Protein AF-0000000084343457 (afdb_homodimer)

Foldseek 3Di:
DDPVPAPDQDDAPFALFLLRLLVVLCVVFVAAFQEDAPPATDGSVNLNQLLLLLLVVCVVVVQAAAAEEEEQDWDDSVRSSPLNNCSLRNYEYAYDQNPDALQRVLVVLQQRLHAEYEHECDAPRDGVVVRPPSNDDPDPPDPSSNRHHYYDYYPDHSPDGRDPNVVSVVSSVVAHQAGWRYWAWDDDPDPGTWTFIHGSNLLLSCLAPVNVVVLCVLQPHDDDFAEEEEAAICSALSNSSSSSNCSNRVHYYYYYSDDDLVVVVVRCVVVVGQAYDHDPLSLVNNCPDPCQVVDDVVSSCRHSDDPPPDFAADQDDVQLSRTCVQKDKFFAAPVPRHTDDAPDKGWIKIAGPNGTPAIPPDDQVRAAPPVGIGGPQWIWGQDPSGIGTQAGNVQWAQWQNDTAHQVVLFSLLCVDQQFSGWQWGWDQDPVTGTAIEIETETDVPHDDDPVVSQVSCVVPHDPRRRGPYYHYDYPVPQDADSNRHGPSVVNNVVVVVVVVVVVD/DDPVPAPDQDDAPFALFLLRLLVVLCVVFVAAFQEDAPPATAGSVNLNQLLLLLLVVCVVVVQAAAAEEEEQDWDDSVVSSPLNNCSLRNYEYAYDQNPDALQRVLVVLQQRLHAEYEHECDAPRDGVVVRPPSNDDPDPPDPSSNRHHYYDYYPDGSPDGRDPNVVSVVSSVVAHQAGWRYWAWDPDPDPGTWTFIHGSNLLLSCLAPVNVVVLCVLQPHDDDFAEEEEAAICSALSNSSSSSNCSRRVHYYYYYSDDDLVVVVVCCVVVVGQAYDDDPLSLVNNCPDPCQVVDDVVSSCRHSDDPPDDFAAQQDDSQLSRTCVQKDKFFAAPVPRHTDDAPDKGWIKIAGPNGTPAIPPDDQVRAAPPVGIGGPQWIWGQDPSGIGTQAGPVQWAQWQNDTAHQVVLFSQLCVDQQFSGWQWGWDQDPVTGTAIEIETETDVPHDDDVVVSQVSCVVPHDPRRRGPYYHYDYPVPQDADSNRHGPNVVNNVVVVVVVVVVVD

Solvent-accessible surface area (backbone atoms only — not comparable to full-atom values): 52565 Å² total; per-residue (Å²): 130,67,79,85,56,68,75,77,73,84,88,61,100,44,56,50,25,62,51,40,34,41,56,53,27,23,73,75,37,27,87,40,49,37,36,34,39,80,88,48,71,34,27,28,38,52,46,50,49,21,10,47,24,35,29,32,52,40,42,74,71,66,47,35,56,45,33,28,34,30,34,43,43,60,74,51,63,48,37,54,24,51,54,49,12,39,44,29,41,27,11,24,35,31,42,36,58,76,78,52,48,35,69,52,46,34,51,48,42,43,75,61,51,24,28,33,38,42,27,35,48,60,51,96,88,38,60,34,57,60,38,46,59,67,32,39,73,96,55,68,67,32,52,83,36,44,53,31,64,46,77,46,73,51,75,67,62,25,68,74,72,78,51,61,59,63,38,47,53,38,33,34,69,69,47,40,35,38,39,56,30,35,36,36,66,40,81,49,97,51,94,62,62,48,28,39,25,31,24,20,29,18,50,40,53,52,15,24,64,68,27,48,50,50,55,31,54,76,69,67,55,79,82,87,70,49,26,33,32,51,65,41,58,60,42,38,50,62,19,49,38,49,52,40,28,22,42,64,62,63,21,25,37,32,42,60,85,65,96,38,49,68,61,50,54,51,49,40,62,76,66,57,41,50,34,58,48,57,54,69,68,58,52,50,46,40,68,67,30,86,62,40,80,80,45,67,51,70,60,50,47,61,24,64,45,75,83,74,86,67,82,46,60,59,67,58,40,72,54,30,56,44,42,61,56,61,46,48,74,49,36,20,34,83,86,78,62,45,77,53,60,77,70,40,75,22,32,36,29,40,35,48,78,25,31,47,79,39,39,65,78,42,38,66,76,79,48,27,47,78,54,43,35,30,76,68,49,34,30,27,26,42,46,98,91,41,46,34,49,52,36,44,62,86,53,41,22,51,26,70,92,35,82,35,46,31,48,57,49,21,54,61,51,35,66,39,84,32,30,62,42,43,49,44,45,52,40,87,28,96,87,34,50,20,40,35,32,31,39,34,18,50,24,92,95,41,72,68,54,64,68,59,52,50,50,50,36,60,72,74,36,58,80,87,60,38,59,74,40,81,40,80,40,57,77,88,68,42,49,65,35,89,79,72,41,72,27,59,64,57,42,50,50,50,49,50,52,50,49,53,58,70,71,105,129,71,79,84,54,68,77,77,73,83,87,60,101,44,57,50,24,60,50,40,33,43,55,52,29,23,72,75,37,28,88,42,49,37,34,36,39,82,88,47,72,34,26,28,38,52,44,50,48,22,10,48,25,35,29,33,52,40,43,75,69,68,48,36,57,45,33,27,34,29,34,42,44,61,75,50,64,49,38,53,23,50,53,47,11,40,44,30,41,28,12,24,35,30,40,36,62,76,77,52,49,35,68,52,46,33,49,48,41,43,75,60,50,24,27,33,37,42,25,34,48,60,52,98,88,39,59,33,58,60,38,45,59,67,33,41,73,96,57,70,67,31,50,83,36,43,52,30,66,46,75,46,73,52,76,67,63,25,68,74,72,78,50,60,59,62,38,47,52,37,32,34,70,70,46,42,35,38,39,54,31,37,35,36,66,38,82,48,98,51,97,64,62,48,28,39,25,32,24,20,30,19,50,41,52,51,14,25,63,66,28,46,50,48,54,31,52,76,71,69,55,79,81,87,70,49,26,33,32,50,64,41,58,62,40,38,50,62,20,49,36,49,52,40,29,22,42,65,64,63,21,24,38,32,42,62,84,64,95,40,49,67,60,50,54,50,48,39,62,77,66,58,41,48,34,58,48,55,54,68,70,57,53,50,46,41,68,66,31,86,61,40,82,81,45,68,50,73,58,51,48,62,24,64,44,76,82,72,87,67,81,47,62,58,65,58,41,73,52,31,57,44,44,62,55,62,45,49,73,48,36,20,34,83,82,79,62,46,77,52,61,78,71,39,77,20,32,37,28,40,33,47,79,24,29,45,78,39,41,66,78,42,38,66,77,77,48,25,48,79,54,43,36,29,74,67,50,35,29,28,26,40,48,97,91,40,46,33,48,50,35,43,62,87,55,39,21,50,27,73,90,36,81,34,46,30,46,56,50,20,54,61,52,33,68,40,84,33,28,62,42,43,49,43,44,55,38,86,29,95,86,34,51,20,41,34,33,31,38,33,19,51,23,92,95,40,71,68,55,64,68,60,52,50,49,49,37,61,72,75,36,59,79,87,59,38,60,74,38,80,42,81,40,54,77,87,67,42,49,65,36,87,78,72,41,71,25,59,65,58,42,49,50,50,50,51,52,51,49,52,58,69,72,103

pLDDT: mean 86.85, std 12.21, range [22.78, 98.5]

Nearest PDB structures (foldseek):
  6e97-assembly1_A  TM=6.378E-01  e=1.902E-30  Thermobifida fusca YX
  6e8o-assembly2_B  TM=6.306E-01  e=2.258E-30  Thermobifida fusca YX
  9bhy-assembly1_A  TM=6.478E-01  e=5.414E-28  Acinetobacter baumannii ATCC 17978
  6ijb-assembly1_A  TM=6.557E-01  e=3.916E-26  Ruegeria lacuscaerulensis ITI-1157
  6ihk-assembly1_A-2  TM=6.250E-01  e=2.480E-26  Ruegeria lacuscaerulensis ITI-1157

Sequence (1008 aa):
MSWHARRPRPELPYPATIPGVLRWAAAEFGDRDLLVVGEERLTFAEAERRSRVLAAQLLADGVGKGTRVGLFHNYGADFVVAWLAALRIGALVMPFSTLATAAELRTMLHLGDVAVLLAAPQILGRDVRALIAEAVPASLPSPQLPYLRRVEIRAGLGAGEPSADELVAAVEEQVTPADLAQVTYTSGSEALPKGVVHSHGALVRNSSPQATRFAFDLVGLTGEVRTVFCGFPFFWVGGSLTLGQALQNGWTVCCVERFEPEAVLDVLERERVDRVWAWPSLVQALRTAPSYARRDRAYLDRVLGTPVPGPVRHRGMSETMGNWFGIETKVIDPETGQELGPDQEGELCVRGFAALQGYYKKEREDTFDPDGWLHTGDRVARREWGLEFLGRYTEMVKTRGANVSPREIEVVLESADAVRHALVFGVPDPQVGEAVVAVLVPAPGREIDLDAVAELARRELAPYKRPARYVVRAEDEIGWLPTGKPDKRGLKSDYLASEEMMARMSWHARRPRPELPYPATIPGVLRWAAAEFGDRDLLVVGEERLTFAEAERRSRVLAAQLLADGVGKGTRVGLFHNYGADFVVAWLAALRIGALVMPFSTLATAAELRTMLHLGDVAVLLAAPQILGRDVRALIAEAVPASLPSPQLPYLRRVEIRAGLGAGEPSADELVAAVEEQVTPADLAQVTYTSGSEALPKGVVHSHGALVRNSSPQATRFAFDLVGLTGEVRTVFCGFPFFWVGGSLTLGQALQNGWTVCCVERFEPEAVLDVLERERVDRVWAWPSLVQALRTAPSYARRDRAYLDRVLGTPVPGPVRHRGMSETMGNWFGIETKVIDPETGQELGPDQEGELCVRGFAALQGYYKKEREDTFDPDGWLHTGDRVARREWGLEFLGRYTEMVKTRGANVSPREIEVVLESADAVRHALVFGVPDPQVGEAVVAVLVPAPGREIDLDAVAELARRELAPYKRPARYVVRAEDEIGWLPTGKPDKRGLKSDYLASEEMMAR

Secondary structure (DSSP, 8-state):
--S----PPPP-SS-SSHHHHHHHHHHHHTTSEEEEETTEEEEHHHHHHHHHHHHHHHHHTT--TT-EEEEE--SSHHHHHHHHHHHHTTPEEEE--TT--HHHHHHHHHHTT-SEEEE-SEETTEEHHHHHHHHS-SSSSBTTBTT--EEEE-SSTT-S----HHHHHHHHHT--TTSEEEEEEE--SSSS-EEEEEEHHHHHHHTSHHHHHHHHHHTT--S---EEEE-S-TTSHHHHHHHHHHHHHTPEEEE-SS--HHHHHHHHHHTT-SEEE--HHHHHHHHTSTTGGGS-HHHHHHHH-----SS-B----GGGTT--TT-EEEEE-TTT-PBP-TT-EEEEEEE-TTS--EETT--GGGTS-TTS-EEEEEEEEEETTEEEEEEESTT-EEETTEEE-HHHHHHHHHTSTTEEEEEEEEEEETTTEEEEEEEEEEPTT----HHHHHHHHHHHS-GGGS-SEEEE--GGGS-B-TTSSB-HHHHHHHHHHHHHHHH-/--S----PPPP-SS-SSHHHHHHHHHHHHTTSEEEEETTEEEEHHHHHHHHHHHHHHHHHTT--TT-EEEEE--SSHHHHHHHHHHHHTT-EEEE--TT--HHHHHHHHHHTT-SEEEE-SEETTEEHHHHHHHHS-SSSSBTTBTT--EEEE-SSTT-S----HHHHHHHHHT--TTSEEEEEEE--SSSS-EEEEEEHHHHHHHTSHHHHHHHHHHTT--S---EEEE-S-TTSHHHHHHHHHHHHHTPEEEE-SS--HHHHHHHHHHTT-SEEE--HHHHHHHHTSTTGGGS-HHHHHHHH-----SS-B----GGGTT--TT-EEEEE-TTT-PBP-TT-EEEEEEE-TTS--EETT--GGGTS-TTS-EEEEEEEEEETTEEEEEEESTT-EEETTEEE-HHHHHHHHHTSTTEEEEEEEEEEETTTEEEEEEEEEEPTT----HHHHHHHHHHHS-GGGS-SEEEE--GGGS-B-TTSSB-HHHHHHHHHHHHHHHH-

Organism: Pseudonocardia thermophila (NCBI:txid1848)

Structure (mmCIF, N/CA/C/O backbone):
data_AF-0000000084343457-model_v1
#
loop_
_entity.id
_entity.type
_entity.pdbx_description
1 polymer 'Acyl-CoA synthetase (AMP-forming)/AMP-acid ligase II'
#
loop_
_atom_site.group_PDB
_atom_site.id
_atom_site.type_symbol
_atom_site.label_atom_id
_atom_site.label_alt_id
_atom_site.label_comp_id
_atom_site.label_asym_id
_atom_site.label_entity_id
_atom_site.label_seq_id
_atom_site.pdbx_PDB_ins_code
_atom_site.Cartn_x
_atom_site.Cartn_y
_atom_site.Cartn_z
_atom_site.occupancy
_atom_site.B_iso_or_equiv
_atom_site.auth_seq_id
_atom_site.auth_comp_id
_atom_site.auth_asym_id
_atom_site.auth_atom_id
_atom_site.pdbx_PDB_model_num
ATOM 1 N N . MET A 1 1 ? -27.891 8.586 -14.719 1 22.84 1 MET A N 1
ATOM 2 C CA . MET A 1 1 ? -27.312 7.719 -13.695 1 22.84 1 MET A CA 1
ATOM 3 C C . MET A 1 1 ? -25.781 7.742 -13.773 1 22.84 1 MET A C 1
ATOM 5 O O . MET A 1 1 ? -25.203 7.426 -14.812 1 22.84 1 MET A O 1
ATOM 9 N N . SER A 1 2 ? -25.125 8.734 -13.227 1 27.97 2 SER A N 1
ATOM 10 C CA . SER A 1 2 ? -23.766 9.227 -13.414 1 27.97 2 SER A CA 1
ATOM 11 C C . SER A 1 2 ? -22.766 8.086 -13.422 1 27.97 2 SER A C 1
ATOM 13 O O . SER A 1 2 ? -22.938 7.094 -12.711 1 27.97 2 SER A O 1
ATOM 15 N N . TRP A 1 3 ? -22.094 7.938 -14.523 1 27.55 3 TRP A N 1
ATOM 16 C CA . TRP A 1 3 ? -21.094 7.008 -15.023 1 27.55 3 TRP A CA 1
ATOM 17 C C . TRP A 1 3 ? -20.016 6.746 -13.969 1 27.55 3 TRP A C 1
ATOM 19 O O . TRP A 1 3 ? -19.125 5.914 -14.164 1 27.55 3 TRP A O 1
ATOM 29 N N . HIS A 1 4 ? -19.734 7.746 -13.211 1 36.34 4 HIS A N 1
ATOM 30 C CA . HIS A 1 4 ? -18.734 7.52 -12.164 1 36.34 4 HIS A CA 1
ATOM 31 C C . HIS A 1 4 ? -19.109 6.316 -11.312 1 36.34 4 HIS A C 1
ATOM 33 O O . HIS A 1 4 ? -18.594 6.16 -10.203 1 36.34 4 HIS A O 1
ATOM 39 N N . ALA A 1 5 ? -20.203 5.664 -11.688 1 35.19 5 ALA A N 1
ATOM 40 C CA . ALA A 1 5 ? -20.859 4.617 -10.906 1 35.19 5 ALA A CA 1
ATOM 41 C C . ALA A 1 5 ? -19.859 3.52 -10.531 1 35.19 5 ALA A C 1
ATOM 43 O O . ALA A 1 5 ? -19.25 2.898 -11.398 1 35.19 5 ALA A O 1
ATOM 44 N N . ARG A 1 6 ? -19.234 3.572 -9.492 1 46.75 6 ARG A N 1
ATOM 45 C CA . ARG A 1 6 ? -18.516 2.508 -8.805 1 46.75 6 ARG A CA 1
ATOM 46 C C . ARG A 1 6 ? -19.125 1.144 -9.117 1 46.75 6 ARG A C 1
ATOM 48 O O . ARG A 1 6 ? -20.344 0.958 -9.008 1 46.75 6 ARG A O 1
ATOM 55 N N . ARG A 1 7 ? -18.625 0.441 -10.172 1 51.75 7 ARG A N 1
ATOM 56 C CA . ARG A 1 7 ? -19.156 -0.918 -10.242 1 51.75 7 ARG A CA 1
ATOM 57 C C . ARG A 1 7 ? -19.344 -1.505 -8.844 1 51.75 7 ARG A C 1
ATOM 59 O O . ARG A 1 7 ? -18.438 -1.428 -8.016 1 51.75 7 ARG A O 1
ATOM 66 N N . PRO A 1 8 ? -20.484 -1.87 -8.578 1 60.94 8 PRO A N 1
ATOM 67 C CA . PRO A 1 8 ? -20.766 -2.316 -7.211 1 60.94 8 PRO A CA 1
ATOM 68 C C . PRO A 1 8 ? -19.922 -3.518 -6.793 1 60.94 8 PRO A C 1
ATOM 70 O O . PRO A 1 8 ? -19.719 -4.441 -7.586 1 60.94 8 PRO A O 1
ATOM 73 N N . ARG A 1 9 ? -19.234 -3.354 -5.781 1 75 9 ARG A N 1
ATOM 74 C CA . ARG A 1 9 ? -18.578 -4.469 -5.105 1 75 9 ARG A CA 1
ATOM 75 C C . ARG A 1 9 ? -19.594 -5.488 -4.613 1 75 9 ARG A C 1
ATOM 77 O O . ARG A 1 9 ? -20.688 -5.117 -4.172 1 75 9 ARG A O 1
ATOM 84 N N . PRO A 1 10 ? -19.266 -6.738 -4.91 1 73 10 PRO A N 1
ATOM 85 C CA . PRO A 1 10 ? -20.219 -7.762 -4.461 1 73 10 PRO A CA 1
ATOM 86 C C . PRO A 1 10 ? -20.516 -7.668 -2.967 1 73 10 PRO A C 1
ATOM 88 O O . PRO A 1 10 ? -19.641 -7.332 -2.172 1 73 10 PRO A O 1
ATOM 91 N N . GLU A 1 11 ? -21.797 -7.816 -2.652 1 77.38 11 GLU A N 1
ATOM 92 C CA . GLU A 1 11 ? -22.172 -7.957 -1.252 1 77.38 11 GLU A CA 1
ATOM 93 C C . GLU A 1 11 ? -21.922 -9.375 -0.75 1 77.38 11 GLU A C 1
ATOM 95 O O . GLU A 1 11 ? -22.375 -10.344 -1.362 1 77.38 11 GLU A O 1
ATOM 100 N N . LEU A 1 12 ? -21.141 -9.492 0.223 1 82.31 12 LEU A N 1
ATOM 101 C CA . LEU A 1 12 ? -20.781 -10.797 0.785 1 82.31 12 LEU A CA 1
ATOM 102 C C . LEU A 1 12 ? -21.312 -10.93 2.209 1 82.31 12 LEU A C 1
ATOM 104 O O . LEU A 1 12 ? -21.469 -9.93 2.914 1 82.31 12 LEU A O 1
ATOM 108 N N . PRO A 1 13 ? -21.734 -12.086 2.6 1 78.12 13 PRO A N 1
ATOM 109 C CA . PRO A 1 13 ? -22.234 -12.305 3.957 1 78.12 13 PRO A CA 1
ATOM 110 C C . PRO A 1 13 ? -21.141 -12.219 5.016 1 78.12 13 PRO A C 1
ATOM 112 O O . PRO A 1 13 ? -21.391 -12.484 6.195 1 78.12 13 PRO A O 1
ATOM 115 N N . TYR A 1 14 ? -20 -12.062 4.637 1 81.75 14 TYR A N 1
ATOM 116 C CA . TYR A 1 14 ? -18.828 -11.93 5.5 1 81.75 14 TYR A CA 1
ATOM 117 C C . TYR A 1 14 ? -18 -10.719 5.102 1 81.75 14 TYR A C 1
ATOM 119 O O . TYR A 1 14 ? -18.141 -10.195 3.992 1 81.75 14 TYR A O 1
ATOM 127 N N . PRO A 1 15 ? -17.141 -10.219 6.113 1 82.56 15 PRO A N 1
ATOM 128 C CA . PRO A 1 15 ? -16.234 -9.141 5.734 1 82.56 15 PRO A CA 1
ATOM 129 C C . PRO A 1 15 ? -15.273 -9.547 4.613 1 82.56 15 PRO A C 1
ATOM 131 O O . PRO A 1 15 ? -14.898 -10.719 4.504 1 82.56 15 PRO A O 1
ATOM 134 N N . ALA A 1 16 ? -14.914 -8.602 3.861 1 89.38 16 ALA A N 1
ATOM 135 C CA . ALA A 1 16 ? -14.055 -8.844 2.701 1 89.38 16 ALA A CA 1
ATOM 136 C C . ALA A 1 16 ? -12.602 -9.023 3.119 1 89.38 16 ALA A C 1
ATOM 138 O O . ALA A 1 16 ? -11.711 -8.375 2.561 1 89.38 16 ALA A O 1
ATOM 139 N N . THR A 1 17 ? -12.406 -9.875 4.145 1 95.94 17 THR A N 1
ATOM 140 C CA . THR A 1 17 ? -11.078 -10.305 4.57 1 95.94 17 THR A CA 1
ATOM 141 C C . THR A 1 17 ? -11.008 -11.828 4.66 1 95.94 17 THR A C 1
ATOM 143 O O . THR A 1 17 ? -12.016 -12.484 4.926 1 95.94 17 THR A O 1
ATOM 146 N N . ILE A 1 18 ? -9.859 -12.359 4.422 1 95.5 18 ILE A N 1
ATOM 147 C CA . ILE A 1 18 ? -9.703 -13.812 4.398 1 95.5 18 ILE A CA 1
ATOM 148 C C . ILE A 1 18 ? -10.039 -14.391 5.77 1 95.5 18 ILE A C 1
ATOM 150 O O . ILE A 1 18 ? -10.758 -15.391 5.871 1 95.5 18 ILE A O 1
ATOM 154 N N . PRO A 1 19 ? -9.617 -13.711 6.859 1 94.56 19 PRO A N 1
ATOM 155 C CA . PRO A 1 19 ? -10.008 -14.234 8.172 1 94.56 19 PRO A CA 1
ATOM 156 C C . PRO A 1 19 ? -11.516 -14.18 8.398 1 94.56 19 PRO A C 1
ATOM 158 O O . PRO A 1 19 ? -12.086 -15.086 9.008 1 94.56 19 PRO A O 1
ATOM 161 N N . GLY A 1 20 ? -12.133 -13.109 7.93 1 94.81 20 GLY A N 1
ATOM 162 C CA . GLY A 1 20 ? -13.578 -13.055 8.008 1 94.81 20 GLY A CA 1
ATOM 163 C C . GLY A 1 20 ? -14.266 -14.18 7.25 1 94.81 20 GLY A C 1
ATOM 164 O O . GLY A 1 20 ? -15.211 -14.789 7.758 1 94.81 20 GLY A O 1
ATOM 165 N N . VAL A 1 21 ? -13.773 -14.508 6.117 1 96.56 21 VAL A N 1
ATOM 166 C CA . VAL A 1 21 ? -14.305 -15.586 5.297 1 96.56 21 VAL A CA 1
ATOM 167 C C . VAL A 1 21 ? -14.086 -16.922 6 1 96.56 21 VAL A C 1
ATOM 169 O O . VAL A 1 21 ? -14.992 -17.766 6.039 1 96.56 21 VAL A O 1
ATOM 172 N N . LEU A 1 22 ? -12.906 -17.109 6.555 1 96.62 22 LEU A N 1
ATOM 173 C CA . LEU A 1 22 ? -12.578 -18.359 7.23 1 96.62 22 LEU A CA 1
ATOM 174 C C . LEU A 1 22 ? -13.531 -18.609 8.398 1 96.62 22 LEU A C 1
ATOM 176 O O . LEU A 1 22 ? -14.031 -19.719 8.57 1 96.62 22 LEU A O 1
ATOM 180 N N . ARG A 1 23 ? -13.742 -17.578 9.211 1 95.31 23 ARG A N 1
ATOM 181 C CA . ARG A 1 23 ? -14.648 -17.734 10.352 1 95.31 23 ARG A CA 1
ATOM 182 C C . ARG A 1 23 ? -16.047 -18.109 9.883 1 95.31 23 ARG A C 1
ATOM 184 O O . ARG A 1 23 ? -16.688 -19 10.469 1 95.31 23 ARG A O 1
ATOM 191 N N . TRP A 1 24 ? -16.547 -17.453 8.867 1 95.5 24 TRP A N 1
ATOM 192 C CA . TRP A 1 24 ? -17.859 -17.766 8.297 1 95.5 24 TRP A CA 1
ATOM 193 C C . TRP A 1 24 ? -17.891 -19.203 7.773 1 95.5 24 TRP A C 1
ATOM 195 O O . TRP A 1 24 ? -18.812 -19.953 8.078 1 95.5 24 TRP A O 1
ATOM 205 N N . ALA A 1 25 ? -16.875 -19.609 7.055 1 97 25 ALA A N 1
ATOM 206 C CA . ALA A 1 25 ? -16.797 -20.922 6.438 1 97 25 ALA A CA 1
ATOM 207 C C . ALA A 1 25 ? -16.75 -22.016 7.5 1 97 25 ALA A C 1
ATOM 209 O O . ALA A 1 25 ? -17.375 -23.078 7.352 1 97 25 ALA A O 1
ATOM 210 N N . ALA A 1 26 ? -15.93 -21.781 8.508 1 97 26 ALA A N 1
ATOM 211 C CA . ALA A 1 26 ? -15.828 -22.75 9.594 1 97 26 ALA A CA 1
ATOM 212 C C . ALA A 1 26 ? -17.172 -22.953 10.289 1 97 26 ALA A C 1
ATOM 214 O O . ALA A 1 26 ? -17.484 -24.047 10.734 1 97 26 ALA A O 1
ATOM 215 N N . ALA A 1 27 ? -17.938 -21.922 10.445 1 95.88 27 ALA A N 1
ATOM 216 C CA . ALA A 1 27 ? -19.266 -22 11.055 1 95.88 27 ALA A CA 1
ATOM 217 C C . ALA A 1 27 ? -20.25 -22.734 10.148 1 95.88 27 ALA A C 1
ATOM 219 O O . ALA A 1 27 ? -21.078 -23.516 10.625 1 95.88 27 ALA A O 1
ATOM 220 N N . GLU A 1 28 ? -20.125 -22.578 8.898 1 95.38 28 GLU A N 1
ATOM 221 C CA . GLU A 1 28 ? -21.078 -23.109 7.918 1 95.38 28 GLU A CA 1
ATOM 222 C C . GLU A 1 28 ? -20.734 -24.531 7.512 1 95.38 28 GLU A C 1
ATOM 224 O O . GLU A 1 28 ? -21.609 -25.359 7.301 1 95.38 28 GLU A O 1
ATOM 229 N N . PHE A 1 29 ? -19.391 -24.766 7.406 1 95.44 29 PHE A N 1
ATOM 230 C CA . PHE A 1 29 ? -18.938 -26.016 6.812 1 95.44 29 PHE A CA 1
ATOM 231 C C . PHE A 1 29 ? -17.984 -26.75 7.754 1 95.44 29 PHE A C 1
ATOM 233 O O . PHE A 1 29 ? -17.156 -27.547 7.309 1 95.44 29 PHE A O 1
ATOM 240 N N . GLY A 1 30 ? -18.031 -26.625 8.938 1 94.56 30 GLY A N 1
ATOM 241 C CA . GLY A 1 30 ? -17.047 -26.984 9.938 1 94.56 30 GLY A CA 1
ATOM 242 C C . GLY A 1 30 ? -16.5 -28.406 9.773 1 94.56 30 GLY A C 1
ATOM 243 O O . GLY A 1 30 ? -15.289 -28.609 9.758 1 94.56 30 GLY A O 1
ATOM 244 N N . ASP A 1 31 ? -17.281 -29.406 9.508 1 95.38 31 ASP A N 1
ATOM 245 C CA . ASP A 1 31 ? -16.875 -30.797 9.508 1 95.38 31 ASP A CA 1
ATOM 246 C C . ASP A 1 31 ? -16.469 -31.266 8.109 1 95.38 31 ASP A C 1
ATOM 248 O O . ASP A 1 31 ? -15.945 -32.375 7.934 1 95.38 31 ASP A O 1
ATOM 252 N N . ARG A 1 32 ? -16.625 -30.438 7.215 1 97.06 32 ARG A N 1
ATOM 253 C CA . ARG A 1 32 ? -16.25 -30.75 5.844 1 97.06 32 ARG A CA 1
ATOM 254 C C . ARG A 1 32 ? -14.742 -30.562 5.637 1 97.06 32 ARG A C 1
ATOM 256 O O . ARG A 1 32 ? -14.125 -29.719 6.281 1 97.06 32 ARG A O 1
ATOM 263 N N . ASP A 1 33 ? -14.203 -31.359 4.719 1 98.19 33 ASP A N 1
ATOM 264 C CA . ASP A 1 33 ? -12.789 -31.203 4.383 1 98.19 33 ASP A CA 1
ATOM 265 C C . ASP A 1 33 ? -12.555 -29.953 3.545 1 98.19 33 ASP A C 1
ATOM 267 O O . ASP A 1 33 ? -13.234 -29.734 2.539 1 98.19 33 ASP A O 1
ATOM 271 N N . LEU A 1 34 ? -11.648 -29.156 3.984 1 98.31 34 LEU A N 1
ATOM 272 C CA . LEU A 1 34 ? -11.156 -28.031 3.184 1 98.31 34 LEU A CA 1
ATOM 273 C C . LEU A 1 34 ? -10.055 -28.484 2.234 1 98.31 34 LEU A C 1
ATOM 275 O O . LEU A 1 34 ? -9.984 -28.047 1.089 1 98.31 34 LEU A O 1
ATOM 279 N N . LEU A 1 35 ? -9.227 -29.391 2.756 1 98.19 35 LEU A N 1
ATOM 280 C CA . LEU A 1 35 ? -8.062 -29.844 2.006 1 98.19 35 LEU A CA 1
ATOM 281 C C . LEU A 1 35 ? -7.871 -31.359 2.17 1 98.19 35 LEU A C 1
ATOM 283 O O . LEU A 1 35 ? -8.016 -31.891 3.271 1 98.19 35 LEU A O 1
ATOM 287 N N . VAL A 1 36 ? -7.582 -32 1.102 1 97.88 36 VAL A N 1
ATOM 288 C CA . VAL A 1 36 ? -7.203 -33.406 1.085 1 97.88 36 VAL A CA 1
ATOM 289 C C . VAL A 1 36 ? -5.914 -33.594 0.289 1 97.88 36 VAL A C 1
ATOM 291 O O . VAL A 1 36 ? -5.867 -33.281 -0.905 1 97.88 36 VAL A O 1
ATOM 294 N N . VAL A 1 37 ? -4.848 -34.062 0.904 1 94.62 37 VAL A N 1
ATOM 295 C CA . VAL A 1 37 ? -3.576 -34.375 0.263 1 94.62 37 VAL A CA 1
ATOM 296 C C . VAL A 1 37 ? -3.117 -35.781 0.682 1 94.62 37 VAL A C 1
ATOM 298 O O . VAL A 1 37 ? -2.605 -35.938 1.788 1 94.62 37 VAL A O 1
ATOM 301 N N . GLY A 1 38 ? -3.182 -36.656 -0.225 1 88.62 38 GLY A N 1
ATOM 302 C CA . GLY A 1 38 ? -2.939 -38.031 0.181 1 88.62 38 GLY A CA 1
ATOM 303 C C . GLY A 1 38 ? -3.842 -38.5 1.312 1 88.62 38 GLY A C 1
ATOM 304 O O . GLY A 1 38 ? -5.066 -38.438 1.192 1 88.62 38 GLY A O 1
ATOM 305 N N . GLU A 1 39 ? -3.176 -38.781 2.449 1 88.94 39 GLU A N 1
ATOM 306 C CA . GLU A 1 39 ? -3.943 -39.25 3.607 1 88.94 39 GLU A CA 1
ATOM 307 C C . GLU A 1 39 ? -4.25 -38.094 4.551 1 88.94 39 GLU A C 1
ATOM 309 O O . GLU A 1 39 ? -5.07 -38.219 5.461 1 88.94 39 GLU A O 1
ATOM 314 N N . GLU A 1 40 ? -3.664 -37.031 4.297 1 93.69 40 GLU A N 1
ATOM 315 C CA . GLU A 1 40 ? -3.881 -35.844 5.141 1 93.69 40 GLU A CA 1
ATOM 316 C C . GLU A 1 40 ? -5.199 -35.156 4.805 1 93.69 40 GLU A C 1
ATOM 318 O O . GLU A 1 40 ? -5.5 -34.906 3.635 1 93.69 40 GLU A O 1
ATOM 323 N N . ARG A 1 41 ? -5.988 -34.938 5.848 1 96.81 41 ARG A N 1
ATOM 324 C CA . ARG A 1 41 ? -7.238 -34.188 5.707 1 96.81 41 ARG A CA 1
ATOM 325 C C . ARG A 1 41 ? -7.301 -33.031 6.699 1 96.81 41 ARG A C 1
ATOM 327 O O . ARG A 1 41 ? -6.875 -33.188 7.848 1 96.81 41 ARG A O 1
ATOM 334 N N . LEU A 1 42 ? -7.688 -31.906 6.273 1 97.69 42 LEU A N 1
ATOM 335 C CA . LEU A 1 42 ? -7.898 -30.703 7.066 1 97.69 42 LEU A CA 1
ATOM 336 C C . LEU A 1 42 ? -9.32 -30.172 6.891 1 97.69 42 LEU A C 1
ATOM 338 O O . LEU A 1 42 ? -9.719 -29.812 5.785 1 97.69 42 LEU A O 1
ATOM 342 N N . THR A 1 43 ? -10.062 -30.203 7.984 1 98.19 43 THR A N 1
ATOM 343 C CA . THR A 1 43 ? -11.422 -29.688 7.906 1 98.19 43 THR A CA 1
ATOM 344 C C . THR A 1 43 ? -11.43 -28.172 8.031 1 98.19 43 THR A C 1
ATOM 346 O O . THR A 1 43 ? -10.438 -27.562 8.438 1 98.19 43 THR A O 1
ATOM 349 N N . PHE A 1 44 ? -12.539 -27.578 7.672 1 98.19 44 PHE A N 1
ATOM 350 C CA . PHE A 1 44 ? -12.711 -26.141 7.852 1 98.19 44 PHE A CA 1
ATOM 351 C C . PHE A 1 44 ? -12.531 -25.75 9.312 1 98.19 44 PHE A C 1
ATOM 353 O O . PHE A 1 44 ? -11.852 -24.766 9.617 1 98.19 44 PHE A O 1
ATOM 360 N N . ALA A 1 45 ? -13.078 -26.5 10.219 1 97.19 45 ALA A N 1
ATOM 361 C CA . ALA A 1 45 ? -12.977 -26.234 11.648 1 97.19 45 ALA A CA 1
ATOM 362 C C . ALA A 1 45 ? -11.539 -26.344 12.133 1 97.19 45 ALA A C 1
ATOM 364 O O . ALA A 1 45 ? -11.078 -25.547 12.945 1 97.19 45 ALA A O 1
ATOM 365 N N . GLU A 1 46 ? -10.883 -27.375 11.648 1 96.94 46 GLU A N 1
ATOM 366 C CA . GLU A 1 46 ? -9.484 -27.562 12.023 1 96.94 46 GLU A CA 1
ATOM 367 C C . GLU A 1 46 ? -8.617 -26.422 11.492 1 96.94 46 GLU A C 1
ATOM 369 O O . GLU A 1 46 ? -7.711 -25.953 12.18 1 96.94 46 GLU A O 1
ATOM 374 N N . ALA A 1 47 ? -8.852 -26.031 10.242 1 97.44 47 ALA A N 1
ATOM 375 C CA . ALA A 1 47 ? -8.117 -24.906 9.672 1 97.44 47 ALA A CA 1
ATOM 376 C C . ALA A 1 47 ? -8.297 -23.656 10.516 1 97.44 47 ALA A C 1
ATOM 378 O O . ALA A 1 47 ? -7.34 -22.922 10.773 1 97.44 47 ALA A O 1
ATOM 379 N N . GLU A 1 48 ? -9.523 -23.422 10.93 1 96.69 48 GLU A N 1
ATOM 380 C CA . GLU A 1 48 ? -9.836 -22.266 11.781 1 96.69 48 GLU A CA 1
ATOM 381 C C . GLU A 1 48 ? -9.102 -22.344 13.117 1 96.69 48 GLU A C 1
ATOM 383 O O . GLU A 1 48 ? -8.469 -21.375 13.539 1 96.69 48 GLU A O 1
ATOM 388 N N . ARG A 1 49 ? -9.133 -23.438 13.734 1 96.12 49 ARG A N 1
ATOM 389 C CA . ARG A 1 49 ? -8.516 -23.625 15.039 1 96.12 49 ARG A CA 1
ATOM 390 C C . ARG A 1 49 ? -7 -23.547 14.945 1 96.12 49 ARG A C 1
ATOM 392 O O . ARG A 1 49 ? -6.363 -22.797 15.695 1 96.12 49 ARG A O 1
ATOM 399 N N . ARG A 1 50 ? -6.391 -24.328 14.047 1 97.12 50 ARG A N 1
ATOM 400 C CA . ARG A 1 50 ? -4.938 -24.391 13.93 1 97.12 50 ARG A CA 1
ATOM 401 C C . ARG A 1 50 ? -4.359 -23.031 13.523 1 97.12 50 ARG A C 1
ATOM 403 O O . ARG A 1 50 ? -3.285 -22.656 13.984 1 97.12 50 ARG A O 1
ATOM 410 N N . SER A 1 51 ? -5.055 -22.359 12.617 1 97.31 51 SER A N 1
ATOM 411 C CA . SER A 1 51 ? -4.562 -21.047 12.203 1 97.31 51 SER A CA 1
ATOM 412 C C . SER A 1 51 ? -4.637 -20.047 13.344 1 97.31 51 SER A C 1
ATOM 414 O O . SER A 1 51 ? -3.793 -19.156 13.453 1 97.31 51 SER A O 1
ATOM 416 N N . ARG A 1 52 ? -5.629 -20.156 14.219 1 96.5 52 ARG A N 1
ATOM 417 C CA . ARG A 1 52 ? -5.742 -19.297 15.391 1 96.5 52 ARG A CA 1
ATOM 418 C C . ARG A 1 52 ? -4.582 -19.531 16.359 1 96.5 52 ARG A C 1
ATOM 420 O O . ARG A 1 52 ? -4.004 -18.578 16.875 1 96.5 52 ARG A O 1
ATOM 427 N N . VAL A 1 53 ? -4.262 -20.75 16.547 1 97 53 VAL A N 1
ATOM 428 C CA . VAL A 1 53 ? -3.162 -21.109 17.438 1 97 53 VAL A CA 1
ATOM 429 C C . VAL A 1 53 ? -1.849 -20.562 16.875 1 97 53 VAL A C 1
ATOM 431 O O . VAL A 1 53 ? -1.078 -19.938 17.609 1 97 53 VAL A O 1
ATOM 434 N N . LEU A 1 54 ? -1.636 -20.797 15.617 1 97.25 54 LEU A N 1
ATOM 435 C CA . LEU A 1 54 ? -0.399 -20.328 15.008 1 97.25 54 LEU A CA 1
ATOM 436 C C . LEU A 1 54 ? -0.349 -18.797 15.008 1 97.25 54 LEU A C 1
ATOM 438 O O . LEU A 1 54 ? 0.719 -18.203 15.18 1 97.25 54 LEU A O 1
ATOM 442 N N . ALA A 1 55 ? -1.49 -18.156 14.758 1 97.31 55 ALA A N 1
ATOM 443 C CA . ALA A 1 55 ? -1.562 -16.688 14.797 1 97.31 55 ALA A CA 1
ATOM 444 C C . ALA A 1 55 ? -1.117 -16.156 16.156 1 97.31 55 ALA A C 1
ATOM 446 O O . ALA A 1 55 ? -0.358 -15.18 16.219 1 97.31 55 ALA A O 1
ATOM 447 N N . ALA A 1 56 ? -1.585 -16.781 17.188 1 96.31 56 ALA A N 1
ATOM 448 C CA . ALA A 1 56 ? -1.191 -16.375 18.531 1 96.31 56 ALA A CA 1
ATOM 449 C C . ALA A 1 56 ? 0.316 -16.516 18.734 1 96.31 56 ALA A C 1
ATOM 451 O O . ALA A 1 56 ? 0.949 -15.641 19.328 1 96.31 56 ALA A O 1
ATOM 452 N N . GLN A 1 57 ? 0.848 -17.562 18.234 1 95.38 57 GLN A N 1
ATOM 453 C CA . GLN A 1 57 ? 2.287 -17.781 18.328 1 95.38 57 GLN A CA 1
ATOM 454 C C . GLN A 1 57 ? 3.064 -16.719 17.562 1 95.38 57 GLN A C 1
ATOM 456 O O . GLN A 1 57 ? 4.059 -16.188 18.047 1 95.38 57 GLN A O 1
ATOM 461 N N . LEU A 1 58 ? 2.615 -16.453 16.375 1 95.81 58 LEU A N 1
ATOM 462 C CA . LEU A 1 58 ? 3.268 -15.445 15.555 1 95.81 58 LEU A CA 1
ATOM 463 C C . LEU A 1 58 ? 3.215 -14.078 16.234 1 95.81 58 LEU A C 1
ATOM 465 O O . LEU A 1 58 ? 4.203 -13.344 16.234 1 95.81 58 LEU A O 1
ATOM 469 N N . LEU A 1 59 ? 2.08 -13.742 16.797 1 94.56 59 LEU A N 1
ATOM 470 C CA . LEU A 1 59 ? 1.943 -12.484 17.516 1 94.56 59 LEU A CA 1
ATOM 471 C C . LEU A 1 59 ? 2.928 -12.414 18.672 1 94.56 59 LEU A C 1
ATOM 473 O O . LEU A 1 59 ? 3.553 -11.375 18.906 1 94.56 59 LEU A O 1
ATOM 477 N N . ALA A 1 60 ? 3.039 -13.484 19.375 1 91.5 60 ALA A N 1
ATOM 478 C CA . ALA A 1 60 ? 3.961 -13.562 20.516 1 91.5 60 ALA A CA 1
ATOM 479 C C . ALA A 1 60 ? 5.406 -13.375 20.062 1 91.5 60 ALA A C 1
ATOM 481 O O . ALA A 1 60 ? 6.234 -12.852 20.797 1 91.5 60 ALA A O 1
ATOM 482 N N . ASP A 1 61 ? 5.625 -13.727 18.844 1 90.44 61 ASP A N 1
ATOM 483 C CA . ASP A 1 61 ? 6.969 -13.617 18.281 1 90.44 61 ASP A CA 1
ATOM 484 C C . ASP A 1 61 ? 7.199 -12.227 17.688 1 90.44 61 ASP A C 1
ATOM 486 O O . ASP A 1 61 ? 8.25 -11.977 17.094 1 90.44 61 ASP A O 1
ATOM 490 N N . GLY A 1 62 ? 6.258 -11.398 17.75 1 90.31 62 GLY A N 1
ATOM 491 C CA . GLY A 1 62 ? 6.441 -10.031 17.312 1 90.31 62 GLY A CA 1
ATOM 492 C C . GLY A 1 62 ? 5.938 -9.781 15.906 1 90.31 62 GLY A C 1
ATOM 493 O O . GLY A 1 62 ? 6.113 -8.695 15.359 1 90.31 62 GLY A O 1
ATOM 494 N N . VAL A 1 63 ? 5.336 -10.836 15.312 1 94.75 63 VAL A N 1
ATOM 495 C CA . VAL A 1 63 ? 4.758 -10.672 13.977 1 94.75 63 VAL A CA 1
ATOM 496 C C . VAL A 1 63 ? 3.447 -9.898 14.078 1 94.75 63 VAL A C 1
ATOM 498 O O . VAL A 1 63 ? 2.658 -10.109 15 1 94.75 63 VAL A O 1
ATOM 501 N N . GLY A 1 64 ? 3.195 -9.023 13.258 1 94.19 64 GLY A N 1
ATOM 502 C CA . GLY A 1 64 ? 1.971 -8.234 13.227 1 94.19 64 GLY A CA 1
ATOM 503 C C . GLY A 1 64 ? 1.627 -7.715 11.844 1 94.19 64 GLY A C 1
ATOM 504 O O . GLY A 1 64 ? 2.002 -8.32 10.836 1 94.19 64 GLY A O 1
ATOM 505 N N . LYS A 1 65 ? 0.828 -6.648 11.867 1 96.12 65 LYS A N 1
ATOM 506 C CA . LYS A 1 65 ? 0.338 -6.078 10.609 1 96.12 65 LYS A CA 1
ATOM 507 C C . LYS A 1 65 ? 1.493 -5.621 9.727 1 96.12 65 LYS A C 1
ATOM 509 O O . LYS A 1 65 ? 2.389 -4.906 10.188 1 96.12 65 LYS A O 1
ATOM 514 N N . GLY A 1 66 ? 1.494 -6.156 8.531 1 95.25 66 GLY A N 1
ATOM 515 C CA . GLY A 1 66 ? 2.482 -5.711 7.562 1 95.25 66 GLY A CA 1
ATOM 516 C C . GLY A 1 66 ? 3.773 -6.504 7.621 1 95.25 66 GLY A C 1
ATOM 517 O O . GLY A 1 66 ? 4.625 -6.383 6.738 1 95.25 66 GLY A O 1
ATOM 518 N N . THR A 1 67 ? 3.99 -7.336 8.68 1 97.25 67 THR A N 1
ATOM 519 C CA . THR A 1 67 ? 5.184 -8.172 8.734 1 97.25 67 THR A CA 1
ATOM 520 C C . THR A 1 67 ? 5.242 -9.117 7.535 1 97.25 67 THR A C 1
ATOM 522 O O . THR A 1 67 ? 4.234 -9.727 7.176 1 97.25 67 THR A O 1
ATOM 525 N N . ARG A 1 68 ? 6.375 -9.125 6.871 1 98.19 68 ARG A N 1
ATOM 526 C CA . ARG A 1 68 ? 6.535 -10.016 5.723 1 98.19 68 ARG A CA 1
ATOM 527 C C . ARG A 1 68 ? 6.863 -11.43 6.172 1 98.19 68 ARG A C 1
ATOM 529 O O . ARG A 1 68 ? 7.938 -11.688 6.719 1 98.19 68 ARG A O 1
ATOM 536 N N . VAL A 1 69 ? 5.934 -12.297 5.898 1 98.5 69 VAL A N 1
ATOM 537 C CA . VAL A 1 69 ? 6.074 -13.695 6.301 1 98.5 69 VAL A CA 1
ATOM 538 C C . VAL A 1 69 ? 6.234 -14.578 5.062 1 98.5 69 VAL A C 1
ATOM 540 O O . VAL A 1 69 ? 5.305 -14.711 4.262 1 98.5 69 VAL A O 1
ATOM 543 N N . GLY A 1 70 ? 7.391 -15.148 4.934 1 98.44 70 GLY A N 1
ATOM 544 C CA . GLY A 1 70 ? 7.633 -16.094 3.857 1 98.44 70 GLY A CA 1
ATOM 545 C C . GLY A 1 70 ? 7.156 -17.5 4.184 1 98.44 70 GLY A C 1
ATOM 546 O O . GLY A 1 70 ? 7.293 -17.969 5.316 1 98.44 70 GLY A O 1
ATOM 547 N N . LEU A 1 71 ? 6.629 -18.156 3.213 1 98.12 71 LEU A N 1
ATOM 548 C CA . LEU A 1 71 ? 6.223 -19.547 3.338 1 98.12 71 LEU A CA 1
ATOM 549 C C . LEU A 1 71 ? 7.004 -20.438 2.373 1 98.12 71 LEU A C 1
ATOM 551 O O . LEU A 1 71 ? 7.023 -20.188 1.168 1 98.12 71 LEU A O 1
ATOM 555 N N . PHE A 1 72 ? 7.672 -21.375 2.906 1 96.56 72 PHE A N 1
ATOM 556 C CA . PHE A 1 72 ? 8.375 -22.391 2.123 1 96.56 72 PHE A CA 1
ATOM 557 C C . PHE A 1 72 ? 7.84 -23.781 2.436 1 96.56 72 PHE A C 1
ATOM 559 O O . PHE A 1 72 ? 8.539 -24.594 3.035 1 96.56 72 PHE A O 1
ATOM 566 N N . HIS A 1 73 ? 6.621 -23.969 2.045 1 94.69 73 HIS A N 1
ATOM 567 C CA . HIS A 1 73 ? 5.863 -25.203 2.217 1 94.69 73 HIS A CA 1
ATOM 568 C C . HIS A 1 73 ? 5.273 -25.688 0.893 1 94.69 73 HIS A C 1
ATOM 570 O O . HIS A 1 73 ? 4.941 -24.859 0.029 1 94.69 73 HIS A O 1
ATOM 576 N N . ASN A 1 74 ? 5.199 -26.953 0.765 1 88.38 74 ASN A N 1
ATOM 577 C CA . ASN A 1 74 ? 4.488 -27.547 -0.365 1 88.38 74 ASN A CA 1
ATOM 578 C C . ASN A 1 74 ? 2.984 -27.609 -0.106 1 88.38 74 ASN A C 1
ATOM 580 O O . ASN A 1 74 ? 2.48 -26.984 0.824 1 88.38 74 ASN A O 1
ATOM 584 N N . TYR A 1 75 ? 2.275 -28.406 -0.914 1 87.44 75 TYR A N 1
ATOM 585 C CA . TYR A 1 75 ? 0.868 -28.672 -0.643 1 87.44 75 TYR A CA 1
ATOM 586 C C . TYR A 1 75 ? 0.689 -29.312 0.725 1 87.44 75 TYR A C 1
ATOM 588 O O . TYR A 1 75 ? 1.502 -30.156 1.135 1 87.44 75 TYR A O 1
ATOM 596 N N . GLY A 1 76 ? -0.35 -28.906 1.422 1 92.81 76 GLY A N 1
ATOM 597 C CA . GLY A 1 76 ? -0.628 -29.562 2.691 1 92.81 76 GLY A CA 1
ATOM 598 C C . GLY A 1 76 ? -1.252 -28.625 3.715 1 92.81 76 GLY A C 1
ATOM 599 O O . GLY A 1 76 ? -1.381 -27.422 3.475 1 92.81 76 GLY A O 1
ATOM 600 N N . ALA A 1 77 ? -1.523 -29.234 4.793 1 95.62 77 ALA A N 1
ATOM 601 C CA . ALA A 1 77 ? -2.217 -28.531 5.863 1 95.62 77 ALA A CA 1
ATOM 602 C C . ALA A 1 77 ? -1.353 -27.391 6.418 1 95.62 77 ALA A C 1
ATOM 604 O O . ALA A 1 77 ? -1.858 -26.312 6.734 1 95.62 77 ALA A O 1
ATOM 605 N N . ASP A 1 78 ? -0.084 -27.641 6.48 1 96.94 78 ASP A N 1
ATOM 606 C CA . ASP A 1 78 ? 0.806 -26.656 7.074 1 96.94 78 ASP A CA 1
ATOM 607 C C . ASP A 1 78 ? 0.842 -25.375 6.234 1 96.94 78 ASP A C 1
ATOM 609 O O . ASP A 1 78 ? 0.897 -24.266 6.781 1 96.94 78 ASP A O 1
ATOM 613 N N . PHE A 1 79 ? 0.836 -25.531 4.93 1 97 79 PHE A N 1
ATOM 614 C CA . PHE A 1 79 ? 0.766 -24.344 4.086 1 97 79 PHE A CA 1
ATOM 615 C C . PHE A 1 79 ? -0.509 -23.547 4.367 1 97 79 PHE A C 1
ATOM 617 O O . PHE A 1 79 ? -0.46 -22.344 4.586 1 97 79 PHE A O 1
ATOM 624 N N . VAL A 1 80 ? -1.613 -24.219 4.348 1 97.94 80 VAL A N 1
ATOM 625 C CA . VAL A 1 80 ? -2.918 -23.578 4.508 1 97.94 80 VAL A CA 1
ATOM 626 C C . VAL A 1 80 ? -2.998 -22.906 5.867 1 97.94 80 VAL A C 1
ATOM 628 O O . VAL A 1 80 ? -3.418 -21.75 5.965 1 97.94 80 VAL A O 1
ATOM 631 N N . VAL A 1 81 ? -2.535 -23.578 6.875 1 98.12 81 VAL A N 1
ATOM 632 C CA . VAL A 1 81 ? -2.584 -23.062 8.242 1 98.12 81 VAL A CA 1
ATOM 633 C C . VAL A 1 81 ? -1.687 -21.828 8.359 1 98.12 81 VAL A C 1
ATOM 635 O O . VAL A 1 81 ? -2.092 -20.812 8.922 1 98.12 81 VAL A O 1
ATOM 638 N N . ALA A 1 82 ? -0.499 -21.906 7.797 1 98.38 82 ALA A N 1
ATOM 639 C CA . ALA A 1 82 ? 0.428 -20.781 7.836 1 98.38 82 ALA A CA 1
ATOM 640 C C . ALA A 1 82 ? -0.131 -19.594 7.07 1 98.38 82 ALA A C 1
ATOM 642 O O . ALA A 1 82 ? -0.045 -18.453 7.535 1 98.38 82 ALA A O 1
ATOM 643 N N . TRP A 1 83 ? -0.676 -19.859 5.906 1 98.25 83 TRP A N 1
ATOM 644 C CA . TRP A 1 83 ? -1.279 -18.828 5.059 1 98.25 83 TRP A CA 1
ATOM 645 C C . TRP A 1 83 ? -2.414 -18.125 5.789 1 98.25 83 TRP A C 1
ATOM 647 O O . TRP A 1 83 ? -2.43 -16.891 5.879 1 98.25 83 TRP A O 1
ATOM 657 N N . LEU A 1 84 ? -3.246 -18.859 6.406 1 98.31 84 LEU A N 1
ATOM 658 C CA . LEU A 1 84 ? -4.402 -18.328 7.117 1 98.31 84 LEU A CA 1
ATOM 659 C C . LEU A 1 84 ? -3.969 -17.594 8.383 1 98.31 84 LEU A C 1
ATOM 661 O O . LEU A 1 84 ? -4.496 -16.516 8.688 1 98.31 84 LEU A O 1
ATOM 665 N N . ALA A 1 85 ? -3.018 -18.141 9.094 1 98.25 85 ALA A N 1
ATOM 666 C CA . ALA A 1 85 ? -2.561 -17.562 10.352 1 98.25 85 ALA A CA 1
ATOM 667 C C . ALA A 1 85 ? -1.942 -16.188 10.117 1 98.25 85 ALA A C 1
ATOM 669 O O . ALA A 1 85 ? -2.246 -15.227 10.836 1 98.25 85 ALA A O 1
ATOM 670 N N . ALA A 1 86 ? -1.087 -16.109 9.141 1 98.19 86 ALA A N 1
ATOM 671 C CA . ALA A 1 86 ? -0.434 -14.852 8.82 1 98.19 86 ALA A CA 1
ATOM 672 C C . ALA A 1 86 ? -1.453 -13.797 8.383 1 98.19 86 ALA A C 1
ATOM 674 O O . ALA A 1 86 ? -1.393 -12.648 8.82 1 98.19 86 ALA A O 1
ATOM 675 N N . LEU A 1 87 ? -2.391 -14.18 7.582 1 98.12 87 LEU A N 1
ATOM 676 C CA . LEU A 1 87 ? -3.41 -13.266 7.078 1 98.12 87 LEU A CA 1
ATOM 677 C C . LEU A 1 87 ? -4.32 -12.789 8.203 1 98.12 87 LEU A C 1
ATOM 679 O O . LEU A 1 87 ? -4.773 -11.641 8.203 1 98.12 87 LEU A O 1
ATOM 683 N N . ARG A 1 88 ? -4.5 -13.641 9.18 1 97.06 88 ARG A N 1
ATOM 684 C CA . ARG A 1 88 ? -5.359 -13.336 10.312 1 97.06 88 ARG A CA 1
ATOM 685 C C . ARG A 1 88 ? -4.816 -12.156 11.117 1 97.06 88 ARG A C 1
ATOM 687 O O . ARG A 1 88 ? -5.582 -11.391 11.703 1 97.06 88 ARG A O 1
ATOM 694 N N . ILE A 1 89 ? -3.58 -12.039 11.125 1 97.25 89 ILE A N 1
ATOM 695 C CA . ILE A 1 89 ? -3.008 -11.023 12 1 97.25 89 ILE A CA 1
ATOM 696 C C . ILE A 1 89 ? -2.521 -9.844 11.164 1 97.25 89 ILE A C 1
ATOM 698 O O . ILE A 1 89 ? -1.813 -8.969 11.664 1 97.25 89 ILE A O 1
ATOM 702 N N . GLY A 1 90 ? -2.879 -9.797 9.875 1 97.44 90 GLY A N 1
ATOM 703 C CA . GLY A 1 90 ? -2.604 -8.664 9.008 1 97.44 90 GLY A CA 1
ATOM 704 C C . GLY A 1 90 ? -1.2 -8.68 8.438 1 97.44 90 GLY A C 1
ATOM 705 O O . GLY A 1 90 ? -0.736 -7.672 7.891 1 97.44 90 GLY A O 1
ATOM 706 N N . ALA A 1 91 ? -0.489 -9.789 8.555 1 98.06 91 ALA A N 1
ATOM 707 C CA . ALA A 1 91 ? 0.84 -9.906 7.961 1 98.06 91 ALA A CA 1
ATOM 708 C C . ALA A 1 91 ? 0.753 -10.016 6.441 1 98.06 91 ALA A C 1
ATOM 710 O O . ALA A 1 91 ? -0.321 -10.266 5.891 1 98.06 91 ALA A O 1
ATOM 711 N N . LEU A 1 92 ? 1.801 -9.672 5.816 1 98.12 92 LEU A N 1
ATOM 712 C CA . LEU A 1 92 ? 1.945 -9.828 4.371 1 98.12 92 LEU A CA 1
ATOM 713 C C . LEU A 1 92 ? 2.607 -11.156 4.031 1 98.12 92 LEU A C 1
ATOM 715 O O . LEU A 1 92 ? 3.775 -11.375 4.359 1 98.12 92 LEU A O 1
ATOM 719 N N . VAL A 1 93 ? 1.869 -12.008 3.352 1 98.25 93 VAL A N 1
ATOM 720 C CA . VAL A 1 93 ? 2.348 -13.359 3.096 1 98.25 93 VAL A CA 1
ATOM 721 C C . VAL A 1 93 ? 3.082 -13.406 1.759 1 98.25 93 VAL A C 1
ATOM 723 O O . VAL A 1 93 ? 2.629 -12.82 0.774 1 98.25 93 VAL A O 1
ATOM 726 N N . MET A 1 94 ? 4.18 -14.148 1.78 1 97.75 94 MET A N 1
ATOM 727 C CA . MET A 1 94 ? 4.973 -14.352 0.574 1 97.75 94 MET A CA 1
ATOM 728 C C . MET A 1 94 ? 5.316 -15.828 0.387 1 97.75 94 MET A C 1
ATOM 730 O O . MET A 1 94 ? 6.355 -16.297 0.858 1 97.75 94 MET A O 1
ATOM 734 N N . PRO A 1 95 ? 4.488 -16.531 -0.367 1 96.38 95 PRO A N 1
ATOM 735 C CA . PRO A 1 95 ? 4.836 -17.922 -0.667 1 96.38 95 PRO A CA 1
ATOM 736 C C . PRO A 1 95 ? 5.969 -18.031 -1.687 1 96.38 95 PRO A C 1
ATOM 738 O O . PRO A 1 95 ? 5.996 -17.297 -2.674 1 96.38 95 PRO A O 1
ATOM 741 N N . PHE A 1 96 ? 6.91 -18.953 -1.415 1 92 96 PHE A N 1
ATOM 742 C CA . PHE A 1 96 ? 8.055 -19.109 -2.307 1 92 96 PHE A CA 1
ATOM 743 C C . PHE A 1 96 ? 8.031 -20.484 -2.971 1 92 96 PHE A C 1
ATOM 745 O O . PHE A 1 96 ? 7.531 -21.453 -2.393 1 92 96 PHE A O 1
ATOM 752 N N . SER A 1 97 ? 8.594 -20.5 -4.141 1 86.69 97 SER A N 1
ATOM 753 C CA . SER A 1 97 ? 8.672 -21.75 -4.895 1 86.69 97 SER A CA 1
ATOM 754 C C . SER A 1 97 ? 9.492 -22.797 -4.148 1 86.69 97 SER A C 1
ATOM 756 O O . SER A 1 97 ? 10.656 -22.562 -3.812 1 86.69 97 SER A O 1
ATOM 758 N N . THR A 1 98 ? 8.898 -23.906 -3.926 1 87.81 98 THR A N 1
ATOM 759 C CA . THR A 1 98 ? 9.586 -25 -3.225 1 87.81 98 THR A CA 1
ATOM 760 C C . THR A 1 98 ? 10.617 -25.656 -4.133 1 87.81 98 THR A C 1
ATOM 762 O O . THR A 1 98 ? 11.398 -26.5 -3.686 1 87.81 98 THR A O 1
ATOM 765 N N . LEU A 1 99 ? 10.633 -25.203 -5.355 1 76.06 99 LEU A N 1
ATOM 766 C CA . LEU A 1 99 ? 11.617 -25.703 -6.312 1 76.06 99 LEU A CA 1
ATOM 767 C C . LEU A 1 99 ? 12.875 -24.844 -6.297 1 76.06 99 LEU A C 1
ATOM 769 O O . LEU A 1 99 ? 13.875 -25.188 -6.93 1 76.06 99 LEU A O 1
ATOM 773 N N . ALA A 1 100 ? 12.836 -23.859 -5.535 1 81.19 100 ALA A N 1
ATOM 774 C CA . ALA A 1 100 ? 13.945 -22.891 -5.512 1 81.19 100 ALA A CA 1
ATOM 775 C C . ALA A 1 100 ? 15.203 -23.516 -4.914 1 81.19 100 ALA A C 1
ATOM 777 O O . ALA A 1 100 ? 15.117 -24.312 -3.965 1 81.19 100 ALA A O 1
ATOM 778 N N . THR A 1 101 ? 16.344 -23.125 -5.508 1 82.62 101 THR A N 1
ATOM 779 C CA . THR A 1 101 ? 17.625 -23.438 -4.902 1 82.62 101 THR A CA 1
ATOM 780 C C . THR A 1 101 ? 17.891 -22.547 -3.691 1 82.62 101 THR A C 1
ATOM 782 O O . THR A 1 101 ? 17.125 -21.594 -3.434 1 82.62 101 THR A O 1
ATOM 785 N N . ALA A 1 102 ? 18.938 -22.906 -2.967 1 89.88 102 ALA A N 1
ATOM 786 C CA . ALA A 1 102 ? 19.297 -22.078 -1.818 1 89.88 102 ALA A CA 1
ATOM 787 C C . ALA A 1 102 ? 19.578 -20.641 -2.242 1 89.88 102 ALA A C 1
ATOM 789 O O . ALA A 1 102 ? 19.141 -19.688 -1.584 1 89.88 102 ALA A O 1
ATOM 790 N N . ALA A 1 103 ? 20.297 -20.5 -3.314 1 84.31 103 ALA A N 1
ATOM 791 C CA . ALA A 1 103 ? 20.641 -19.172 -3.818 1 84.31 103 ALA A CA 1
ATOM 792 C C . ALA A 1 103 ? 19.391 -18.406 -4.234 1 84.31 103 ALA A C 1
ATOM 794 O O . ALA A 1 103 ? 19.25 -17.219 -3.945 1 84.31 103 ALA A O 1
ATOM 795 N N . GLU A 1 104 ? 18.484 -19.062 -4.852 1 82.81 104 GLU A N 1
ATOM 796 C CA . GLU A 1 104 ? 17.234 -18.438 -5.273 1 82.81 104 GLU A CA 1
ATOM 797 C C . GLU 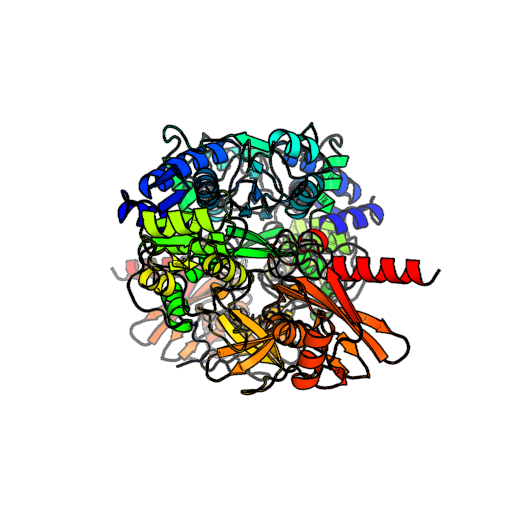A 1 104 ? 16.391 -18.047 -4.074 1 82.81 104 GLU A C 1
ATOM 799 O O . GLU A 1 104 ? 15.805 -16.953 -4.055 1 82.81 104 GLU A O 1
ATOM 804 N N . LEU A 1 105 ? 16.328 -18.938 -3.121 1 91.12 105 LEU A N 1
ATOM 805 C CA . LEU A 1 105 ? 15.57 -18.609 -1.917 1 91.12 105 LEU A CA 1
ATOM 806 C C . LEU A 1 105 ? 16.156 -17.391 -1.211 1 91.12 105 LEU A C 1
ATOM 808 O O . LEU A 1 105 ? 15.414 -16.5 -0.793 1 91.12 105 LEU A O 1
ATOM 812 N N . ARG A 1 106 ? 17.484 -17.359 -1.11 1 92.56 106 ARG A N 1
ATOM 813 C CA . ARG A 1 106 ? 18.156 -16.219 -0.501 1 92.56 106 ARG A CA 1
ATOM 814 C C . ARG A 1 106 ? 17.781 -14.922 -1.231 1 92.56 106 ARG A C 1
ATOM 816 O O . ARG A 1 106 ? 17.469 -13.914 -0.599 1 92.56 106 ARG A O 1
ATOM 823 N N . THR A 1 107 ? 17.828 -14.992 -2.529 1 87.44 107 THR A N 1
ATOM 824 C CA . THR A 1 107 ? 17.484 -13.836 -3.354 1 87.44 107 THR A CA 1
ATOM 825 C C . THR A 1 107 ? 16.047 -13.383 -3.092 1 87.44 107 THR A C 1
ATOM 827 O O . THR A 1 107 ? 15.781 -12.188 -2.939 1 87.44 107 THR A O 1
ATOM 830 N N . MET A 1 108 ? 15.188 -14.32 -2.973 1 90.62 108 MET A N 1
ATOM 831 C CA . MET A 1 108 ? 13.773 -14.008 -2.768 1 90.62 108 MET A CA 1
ATOM 832 C C . MET A 1 108 ? 13.547 -13.43 -1.377 1 90.62 108 MET A C 1
ATOM 834 O O . MET A 1 108 ? 12.766 -12.484 -1.212 1 90.62 108 MET A O 1
ATOM 838 N N . LEU A 1 109 ? 14.219 -13.984 -0.402 1 95.94 109 LEU A N 1
ATOM 839 C CA . LEU A 1 109 ? 14.109 -13.469 0.96 1 95.94 109 LEU A CA 1
ATOM 840 C C . LEU A 1 109 ? 14.594 -12.023 1.036 1 95.94 109 LEU A C 1
ATOM 842 O O . LEU A 1 109 ? 14 -11.203 1.735 1 95.94 109 LEU A O 1
ATOM 846 N N . HIS A 1 110 ? 15.664 -11.773 0.285 1 94.44 110 HIS A N 1
ATOM 847 C CA . HIS A 1 110 ? 16.219 -10.43 0.233 1 94.44 110 HIS A CA 1
ATOM 848 C C . HIS A 1 110 ? 15.297 -9.469 -0.503 1 94.44 110 HIS A C 1
ATOM 850 O O . HIS A 1 110 ? 14.961 -8.398 0.012 1 94.44 110 HIS A O 1
ATOM 856 N N . LEU A 1 111 ? 14.805 -9.891 -1.629 1 90.38 111 LEU A N 1
ATOM 857 C CA . LEU A 1 111 ? 13.945 -9.07 -2.479 1 90.38 111 LEU A CA 1
ATOM 858 C C . LEU A 1 111 ? 12.625 -8.766 -1.782 1 90.38 111 LEU A C 1
ATOM 860 O O . LEU A 1 111 ? 12.078 -7.668 -1.933 1 90.38 111 LEU A O 1
ATOM 864 N N . GLY A 1 112 ? 12.148 -9.68 -1.017 1 96.31 112 GLY A N 1
ATOM 865 C CA . GLY A 1 112 ? 10.844 -9.555 -0.382 1 96.31 112 GLY A CA 1
ATOM 866 C C . GLY A 1 112 ? 10.914 -8.914 0.993 1 96.31 112 GLY A C 1
ATOM 867 O O . GLY A 1 112 ? 9.891 -8.742 1.655 1 96.31 112 GLY A O 1
ATOM 868 N N . ASP A 1 113 ? 12.164 -8.594 1.442 1 97.75 113 ASP A N 1
ATOM 869 C CA . ASP A 1 113 ? 12.328 -8.031 2.777 1 97.75 113 ASP A CA 1
ATOM 870 C C . ASP A 1 113 ? 11.695 -8.93 3.838 1 97.75 113 ASP A C 1
ATOM 872 O O . ASP A 1 113 ? 11.023 -8.445 4.746 1 97.75 113 ASP A O 1
ATOM 876 N N . VAL A 1 114 ? 11.852 -10.195 3.748 1 98 114 VAL A N 1
ATOM 877 C CA . VAL A 1 114 ? 11.172 -11.164 4.605 1 98 114 VAL A CA 1
ATOM 878 C C . VAL A 1 114 ? 11.688 -11.039 6.035 1 98 114 VAL A C 1
ATOM 880 O O . VAL A 1 114 ? 12.898 -10.953 6.262 1 98 114 VAL A O 1
ATOM 883 N N . ALA A 1 115 ? 10.75 -11.047 6.977 1 98 115 ALA A N 1
ATOM 884 C CA . ALA A 1 115 ? 11.102 -10.938 8.391 1 98 115 ALA A CA 1
ATOM 885 C C . ALA A 1 115 ? 11.078 -12.305 9.062 1 98 115 ALA A C 1
ATOM 887 O O . ALA A 1 115 ? 11.883 -12.578 9.961 1 98 115 ALA A O 1
ATOM 888 N N . VAL A 1 116 ? 10.133 -13.125 8.68 1 98 116 VAL A N 1
ATOM 889 C CA . VAL A 1 116 ? 9.953 -14.461 9.234 1 98 116 VAL A CA 1
ATOM 890 C C . VAL A 1 116 ? 9.75 -15.469 8.109 1 98 116 VAL A C 1
ATOM 892 O O . VAL A 1 116 ? 8.984 -15.227 7.176 1 98 116 VAL A O 1
ATOM 895 N N . LEU A 1 117 ? 10.469 -16.562 8.188 1 98.31 117 LEU A N 1
ATOM 896 C CA . LEU A 1 117 ? 10.305 -17.641 7.23 1 98.31 117 LEU A CA 1
ATOM 897 C C . LEU A 1 117 ? 9.758 -18.891 7.918 1 98.31 117 LEU A C 1
ATOM 899 O O . LEU A 1 117 ? 10.352 -19.391 8.883 1 98.31 117 LEU A O 1
ATOM 903 N N . LEU A 1 118 ? 8.625 -19.344 7.527 1 98.44 118 LEU A N 1
ATOM 904 C CA . LEU A 1 118 ? 8.086 -20.641 7.926 1 98.44 118 LEU A CA 1
ATOM 905 C C . LEU A 1 118 ? 8.344 -21.688 6.852 1 98.44 118 LEU A C 1
ATOM 907 O O . LEU A 1 118 ? 7.965 -21.516 5.691 1 98.44 118 LEU A O 1
ATOM 911 N N . ALA A 1 119 ? 8.992 -22.734 7.246 1 98.06 119 ALA A N 1
ATOM 912 C CA . ALA A 1 119 ? 9.398 -23.734 6.266 1 98.06 119 ALA A CA 1
ATOM 913 C C . ALA A 1 119 ? 9.125 -25.141 6.777 1 98.06 119 ALA A C 1
ATOM 915 O O . ALA A 1 119 ? 9.203 -25.406 7.98 1 98.06 119 ALA A O 1
ATOM 916 N N . ALA A 1 120 ? 8.789 -26 5.832 1 96.88 120 ALA A N 1
ATOM 917 C CA . ALA A 1 120 ? 8.688 -27.422 6.152 1 96.88 120 ALA A CA 1
ATOM 918 C C . ALA A 1 120 ? 10.062 -28.062 6.297 1 96.88 120 ALA A C 1
ATOM 920 O O . ALA A 1 120 ? 11.023 -27.641 5.645 1 96.88 120 ALA A O 1
ATOM 921 N N . PRO A 1 121 ? 10.164 -29.094 7.141 1 96.56 121 PRO A N 1
ATOM 922 C CA . PRO A 1 121 ? 11.469 -29.734 7.285 1 96.56 121 PRO A CA 1
ATOM 923 C C . PRO A 1 121 ? 11.898 -30.5 6.031 1 96.56 121 PRO A C 1
ATOM 925 O O . PRO A 1 121 ? 13.094 -30.625 5.758 1 96.56 121 PRO A O 1
ATOM 928 N N . GLN A 1 122 ? 10.883 -31.031 5.371 1 93.81 122 GLN A N 1
ATOM 929 C CA . GLN A 1 122 ? 11.117 -31.797 4.148 1 93.81 122 GLN A CA 1
ATOM 930 C C . GLN A 1 122 ? 10.047 -31.5 3.102 1 93.81 122 GLN A C 1
ATOM 932 O O . GLN A 1 122 ? 8.883 -31.297 3.438 1 93.81 122 GLN A O 1
ATOM 937 N N . ILE A 1 123 ? 10.531 -31.422 1.872 1 90 123 ILE A N 1
ATOM 938 C CA . ILE A 1 123 ? 9.625 -31.266 0.744 1 90 123 ILE A CA 1
ATOM 939 C C . ILE A 1 123 ? 10.023 -32.219 -0.385 1 90 123 ILE A C 1
ATOM 941 O O . ILE A 1 123 ? 11.133 -32.125 -0.917 1 90 123 ILE A O 1
ATOM 945 N N . LEU A 1 124 ? 9.141 -33.125 -0.727 1 83.38 124 LEU A N 1
ATOM 946 C CA . LEU A 1 124 ? 9.344 -34.062 -1.819 1 83.38 124 LEU A CA 1
ATOM 947 C C . LEU A 1 124 ? 10.711 -34.719 -1.71 1 83.38 124 LEU A C 1
ATOM 949 O O . LEU A 1 124 ? 11.469 -34.75 -2.684 1 83.38 124 LEU A O 1
ATOM 953 N N . GLY A 1 125 ? 11.117 -35.094 -0.564 1 86.19 125 GLY A N 1
ATOM 954 C CA . GLY A 1 125 ? 12.352 -35.812 -0.336 1 86.19 125 GLY A CA 1
ATOM 955 C C . GLY A 1 125 ? 13.562 -34.906 -0.198 1 86.19 125 GLY A C 1
ATOM 956 O O . GLY A 1 125 ? 14.664 -35.375 0.105 1 86.19 125 GLY A O 1
ATOM 957 N N . ARG A 1 126 ? 13.367 -33.688 -0.365 1 87.75 126 ARG A N 1
ATOM 958 C CA . ARG A 1 126 ? 14.453 -32.719 -0.223 1 87.75 126 ARG A CA 1
ATOM 959 C C . ARG A 1 126 ? 14.609 -32.281 1.229 1 87.75 126 ARG A C 1
ATOM 961 O O . ARG A 1 126 ? 13.617 -32 1.914 1 87.75 126 ARG A O 1
ATOM 968 N N . ASP A 1 127 ? 15.867 -32.188 1.656 1 95 127 ASP A N 1
ATOM 969 C CA . ASP A 1 127 ? 16.172 -31.703 2.996 1 95 127 ASP A CA 1
ATOM 970 C C . ASP A 1 127 ? 16.109 -30.172 3.047 1 95 127 ASP A C 1
ATOM 972 O O . ASP A 1 127 ? 17.078 -29.5 2.705 1 95 127 ASP A O 1
ATOM 976 N N . VAL A 1 128 ? 15.062 -29.703 3.578 1 95.88 128 VAL A N 1
ATOM 977 C CA . VAL A 1 128 ? 14.828 -28.25 3.578 1 95.88 128 VAL A CA 1
ATOM 978 C C . VAL A 1 128 ? 15.688 -27.594 4.648 1 95.88 128 VAL A C 1
ATOM 980 O O . VAL A 1 128 ? 16.109 -26.438 4.484 1 95.88 128 VAL A O 1
ATOM 983 N N . ARG A 1 129 ? 15.992 -28.297 5.719 1 96.5 129 ARG A N 1
ATOM 984 C CA . ARG A 1 129 ? 16.875 -27.75 6.742 1 96.5 129 ARG A CA 1
ATOM 985 C C . ARG A 1 129 ? 18.25 -27.406 6.16 1 96.5 129 ARG A C 1
ATOM 987 O O . ARG A 1 129 ? 18.797 -26.328 6.438 1 96.5 129 ARG A O 1
ATOM 994 N N . ALA A 1 130 ? 18.688 -28.328 5.41 1 95.56 130 ALA A N 1
ATOM 995 C CA . ALA A 1 130 ? 19.984 -28.109 4.766 1 95.56 130 ALA A CA 1
ATOM 996 C C . ALA A 1 130 ? 19.906 -26.953 3.771 1 95.56 130 ALA A C 1
ATOM 998 O O . ALA A 1 130 ? 20.828 -26.141 3.686 1 95.56 130 ALA A O 1
ATOM 999 N N . LEU A 1 131 ? 18.859 -26.922 3.021 1 93.19 131 LEU A N 1
ATOM 1000 C CA . LEU A 1 131 ? 18.672 -25.859 2.043 1 93.19 131 LEU A CA 1
ATOM 1001 C C . LEU A 1 131 ? 18.641 -24.5 2.721 1 93.19 131 LEU A C 1
ATOM 1003 O O . LEU A 1 131 ? 19.312 -23.562 2.266 1 93.19 131 LEU A O 1
ATOM 1007 N N . ILE A 1 132 ? 17.953 -24.391 3.828 1 96.75 132 ILE A N 1
ATOM 1008 C CA . ILE A 1 132 ? 17.828 -23.125 4.551 1 96.75 132 ILE A CA 1
ATOM 1009 C C . ILE A 1 132 ? 19.156 -22.75 5.176 1 96.75 132 ILE A C 1
ATOM 1011 O O . ILE A 1 132 ? 19.531 -21.578 5.176 1 96.75 132 ILE A O 1
ATOM 1015 N N . ALA 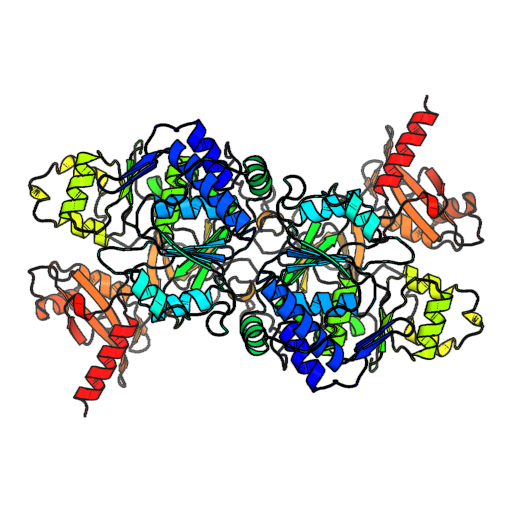A 1 133 ? 19.875 -23.75 5.68 1 96.62 133 ALA A N 1
ATOM 1016 C CA . ALA A 1 133 ? 21.188 -23.484 6.258 1 96.62 133 ALA A CA 1
ATOM 1017 C C . ALA A 1 133 ? 22.125 -22.859 5.227 1 96.62 133 ALA A C 1
ATOM 1019 O O . ALA A 1 133 ? 22.984 -22.047 5.566 1 96.62 133 ALA A O 1
ATOM 1020 N N . GLU A 1 134 ? 21.906 -23.266 4.035 1 93.12 134 GLU A N 1
ATOM 1021 C CA . GLU A 1 134 ? 22.703 -22.719 2.941 1 93.12 134 GLU A CA 1
ATOM 1022 C C . GLU A 1 134 ? 22.203 -21.344 2.516 1 93.12 134 GLU A C 1
ATOM 1024 O O . GLU A 1 134 ? 22.984 -20.453 2.193 1 93.12 134 GLU A O 1
ATOM 1029 N N . ALA A 1 135 ? 20.969 -21.125 2.523 1 93.38 135 ALA A N 1
ATOM 1030 C CA . ALA A 1 135 ? 20.328 -19.906 2.002 1 93.38 135 ALA A CA 1
ATOM 1031 C C . ALA A 1 135 ? 20.422 -18.766 3.006 1 93.38 135 ALA A C 1
ATOM 1033 O O . ALA A 1 135 ? 20.469 -17.594 2.617 1 93.38 135 ALA A O 1
ATOM 1034 N N . VAL A 1 136 ? 20.375 -19.094 4.297 1 96.44 136 VAL A N 1
ATOM 1035 C CA . VAL A 1 136 ? 20.25 -18.109 5.367 1 96.44 136 VAL A CA 1
ATOM 1036 C C . VAL A 1 136 ? 21.531 -18.078 6.195 1 96.44 136 VAL A C 1
ATOM 1038 O O . VAL A 1 136 ? 22.078 -19.125 6.547 1 96.44 136 VAL A O 1
ATOM 1041 N N . PRO A 1 137 ? 22 -16.875 6.488 1 93.56 137 PRO A N 1
ATOM 1042 C CA . PRO A 1 137 ? 23.188 -16.797 7.348 1 93.56 137 PRO A CA 1
ATOM 1043 C C . PRO A 1 137 ? 22.984 -17.484 8.695 1 93.56 137 PRO A C 1
ATOM 1045 O O . PRO A 1 137 ? 21.875 -17.516 9.219 1 93.56 137 PRO A O 1
ATOM 1048 N N . ALA A 1 138 ? 24.031 -17.953 9.305 1 91.62 138 ALA A N 1
ATOM 1049 C CA . ALA A 1 138 ? 24.016 -18.719 10.547 1 91.62 138 ALA A CA 1
ATOM 1050 C C . ALA A 1 138 ? 23.516 -17.875 11.711 1 91.62 138 ALA A C 1
ATOM 1052 O O . ALA A 1 138 ? 22.922 -18.391 12.664 1 91.62 138 ALA A O 1
ATOM 1053 N N . SER A 1 139 ? 23.766 -16.547 11.594 1 93.19 139 SER A N 1
ATOM 1054 C CA . SER A 1 139 ? 23.344 -15.641 12.648 1 93.19 139 SER A CA 1
ATOM 1055 C C . SER A 1 139 ? 22.422 -14.547 12.109 1 93.19 139 SER A C 1
ATOM 1057 O O . SER A 1 139 ? 22.688 -13.992 11.047 1 93.19 139 SER A O 1
ATOM 1059 N N . LEU A 1 140 ? 21.359 -14.375 12.828 1 92.12 140 LEU A N 1
ATOM 1060 C CA . LEU A 1 140 ? 20.422 -13.32 12.5 1 92.12 140 LEU A CA 1
ATOM 1061 C C . LEU A 1 140 ? 20.312 -12.312 13.648 1 92.12 140 LEU A C 1
ATOM 1063 O O . LEU A 1 140 ? 20.453 -12.688 14.82 1 92.12 140 LEU A O 1
ATOM 1067 N N . PRO A 1 141 ? 20.141 -11.023 13.352 1 92.44 141 PRO A N 1
ATOM 1068 C CA . PRO A 1 141 ? 20.016 -10.438 12.016 1 92.44 141 PRO A CA 1
ATOM 1069 C C . PRO A 1 141 ? 21.359 -10.367 11.289 1 92.44 141 PRO A C 1
ATOM 1071 O O . PRO A 1 141 ? 22.422 -10.43 11.922 1 92.44 141 PRO A O 1
ATOM 1074 N N . SER A 1 142 ? 21.359 -10.375 9.93 1 94.5 142 SER A N 1
ATOM 1075 C CA . SER A 1 142 ? 22.531 -10.297 9.062 1 94.5 142 SER A CA 1
ATOM 1076 C C . SER A 1 142 ? 22.359 -9.266 7.961 1 94.5 142 SER A C 1
ATOM 1078 O O . SER A 1 142 ? 21.25 -9.094 7.441 1 94.5 142 SER A O 1
ATOM 1080 N N . PRO A 1 143 ? 23.422 -8.562 7.559 1 93.69 143 PRO A N 1
ATOM 1081 C CA . PRO A 1 143 ? 23.328 -7.605 6.445 1 93.69 143 PRO A CA 1
ATOM 1082 C C . PRO A 1 143 ? 22.938 -8.273 5.129 1 93.69 143 PRO A C 1
ATOM 1084 O O . PRO A 1 143 ? 22.469 -7.598 4.211 1 93.69 143 PRO A O 1
ATOM 1087 N N . GLN A 1 144 ? 23.141 -9.57 5.008 1 92.88 144 GLN A N 1
ATOM 1088 C CA . GLN A 1 144 ? 22.781 -10.281 3.779 1 92.88 144 GLN A CA 1
ATOM 1089 C C . GLN A 1 144 ? 21.281 -10.406 3.623 1 92.88 144 GLN A C 1
ATOM 1091 O O . GLN A 1 144 ? 20.75 -10.375 2.506 1 92.88 144 GLN A O 1
ATOM 1096 N N . LEU A 1 145 ? 20.672 -10.602 4.68 1 96.25 145 LEU A N 1
ATOM 1097 C CA . LEU A 1 145 ? 19.219 -10.602 4.801 1 96.25 145 LEU A CA 1
ATOM 1098 C C . LEU A 1 145 ? 18.766 -9.664 5.918 1 96.25 145 LEU A C 1
ATOM 1100 O O . LEU A 1 145 ? 18.391 -10.125 7 1 96.25 145 LEU A O 1
ATOM 1104 N N . PRO A 1 146 ? 18.734 -8.469 5.605 1 94.88 146 PRO A N 1
ATOM 1105 C CA . PRO A 1 146 ? 18.75 -7.449 6.66 1 94.88 146 PRO A CA 1
ATOM 1106 C C . PRO A 1 146 ? 17.469 -7.445 7.492 1 94.88 146 PRO A C 1
ATOM 1108 O O . PRO A 1 146 ? 17.484 -7.023 8.648 1 94.88 146 PRO A O 1
ATOM 1111 N N . TYR A 1 147 ? 16.312 -7.879 6.91 1 96.44 147 TYR A N 1
ATOM 1112 C CA . TYR A 1 147 ? 15.07 -7.816 7.66 1 96.44 147 TYR A CA 1
ATOM 1113 C C . TYR A 1 147 ? 14.75 -9.164 8.297 1 96.44 147 TYR A C 1
ATOM 1115 O O . TYR A 1 147 ? 13.867 -9.258 9.156 1 96.44 147 TYR A O 1
ATOM 1123 N N . LEU A 1 148 ? 15.438 -10.234 7.914 1 97.19 148 LEU A N 1
ATOM 1124 C CA . LEU A 1 148 ? 15.117 -11.562 8.43 1 97.19 148 LEU A CA 1
ATOM 1125 C C . LEU A 1 148 ? 15.477 -11.672 9.906 1 97.19 148 LEU A C 1
ATOM 1127 O O . LEU A 1 148 ? 16.609 -11.383 10.289 1 97.19 148 LEU A O 1
ATOM 1131 N N . ARG A 1 149 ? 14.531 -12.125 10.711 1 96.25 149 ARG A N 1
ATOM 1132 C CA . ARG A 1 149 ? 14.742 -12.211 12.148 1 96.25 149 ARG A CA 1
ATOM 1133 C C . ARG A 1 149 ? 14.586 -13.641 12.641 1 96.25 149 ARG A C 1
ATOM 1135 O O . ARG A 1 149 ? 15.219 -14.039 13.633 1 96.25 149 ARG A O 1
ATOM 1142 N N . ARG A 1 150 ? 13.742 -14.375 11.953 1 96 150 ARG A N 1
ATOM 1143 C CA . ARG A 1 150 ? 13.414 -15.695 12.469 1 96 150 ARG A CA 1
ATOM 1144 C C . ARG A 1 150 ? 13.141 -16.672 11.336 1 96 150 ARG A C 1
ATOM 1146 O O . ARG A 1 150 ? 12.516 -16.312 10.336 1 96 150 ARG A O 1
ATOM 1153 N N . VAL A 1 151 ? 13.633 -17.859 11.5 1 97.38 151 VAL A N 1
ATOM 1154 C CA . VAL A 1 151 ? 13.336 -18.984 10.633 1 97.38 151 VAL A CA 1
ATOM 1155 C C . VAL A 1 151 ? 12.781 -20.141 11.461 1 97.38 151 VAL A C 1
ATOM 1157 O O . VAL A 1 151 ? 13.406 -20.578 12.43 1 97.38 151 VAL A O 1
ATOM 1160 N N . GLU A 1 152 ? 11.648 -20.562 11.125 1 96.81 152 GLU A N 1
ATOM 1161 C CA . GLU A 1 152 ? 11.039 -21.703 11.805 1 96.81 152 GLU A CA 1
ATOM 1162 C C . GLU A 1 152 ? 10.852 -22.875 10.852 1 96.81 152 GLU A C 1
ATOM 1164 O O . GLU A 1 152 ? 10.078 -22.781 9.891 1 96.81 152 GLU A O 1
ATOM 1169 N N . ILE A 1 153 ? 11.562 -23.953 11.164 1 96.75 153 ILE A N 1
ATOM 1170 C CA . ILE A 1 153 ? 11.461 -25.172 10.367 1 96.75 153 ILE A CA 1
ATOM 1171 C C . ILE A 1 153 ? 10.75 -26.25 11.18 1 96.75 153 ILE A C 1
ATOM 1173 O O . ILE A 1 153 ? 11.367 -26.906 12.031 1 96.75 153 ILE A O 1
ATOM 1177 N N . ARG A 1 154 ? 9.484 -26.438 10.828 1 92 154 ARG A N 1
ATOM 1178 C CA . ARG A 1 154 ? 8.758 -27.453 11.57 1 92 154 ARG A CA 1
ATOM 1179 C C . ARG A 1 154 ? 7.5 -27.891 10.82 1 92 154 ARG A C 1
ATOM 1181 O O . ARG A 1 154 ? 7.055 -27.219 9.898 1 92 154 ARG A O 1
ATOM 1188 N N . ALA A 1 155 ? 6.996 -29.062 11.227 1 92 155 ALA A N 1
ATOM 1189 C CA . ALA A 1 155 ? 5.723 -29.609 10.758 1 92 155 ALA A CA 1
ATOM 1190 C C . ALA A 1 155 ? 4.652 -29.5 11.836 1 92 155 ALA A C 1
ATOM 1192 O O . ALA A 1 155 ? 4.961 -29.234 13 1 92 155 ALA A O 1
ATOM 1193 N N . GLY A 1 156 ? 3.445 -29.578 11.422 1 93.56 156 GLY A N 1
ATOM 1194 C CA . GLY A 1 156 ? 2.359 -29.562 12.391 1 93.56 156 GLY A CA 1
ATOM 1195 C C . GLY A 1 156 ? 2.057 -28.188 12.938 1 93.56 156 GLY A C 1
ATOM 1196 O O . GLY A 1 156 ? 1.941 -28.016 14.156 1 93.56 156 GLY A O 1
ATOM 1197 N N . LEU A 1 157 ? 2.074 -27.219 12.039 1 93.12 157 LEU A N 1
ATOM 1198 C CA . LEU A 1 157 ? 1.833 -25.828 12.445 1 93.12 157 LEU A CA 1
ATOM 1199 C C . LEU A 1 157 ? 0.446 -25.688 13.062 1 93.12 157 LEU A C 1
ATOM 1201 O O . LEU A 1 157 ? -0.534 -26.203 12.531 1 93.12 157 LEU A O 1
ATOM 1205 N N . GLY A 1 158 ? 0.425 -24.953 14.227 1 90 158 GLY A N 1
ATOM 1206 C CA . GLY A 1 158 ? -0.831 -24.641 14.891 1 90 158 GLY A CA 1
ATOM 1207 C C . GLY A 1 158 ? -1.403 -25.812 15.656 1 90 158 GLY A C 1
ATOM 1208 O O . GLY A 1 158 ? -2.596 -25.844 15.969 1 90 158 GLY A O 1
ATOM 1209 N N . ALA A 1 159 ? -0.479 -26.812 15.734 1 85.31 159 ALA A N 1
ATOM 1210 C CA . ALA A 1 159 ? -0.909 -27.938 16.578 1 85.31 159 ALA A CA 1
ATOM 1211 C C . ALA A 1 159 ? -0.936 -27.547 18.047 1 85.31 159 ALA A C 1
ATOM 1213 O O . ALA A 1 159 ? -0.139 -26.703 18.484 1 85.31 159 ALA A O 1
ATOM 1214 N N . GLY A 1 160 ? -1.975 -27.688 18.734 1 83.44 160 GLY A N 1
ATOM 1215 C CA . GLY A 1 160 ? -2.053 -27.359 20.141 1 83.44 160 GLY A CA 1
ATOM 1216 C C . GLY A 1 160 ? -3.367 -26.719 20.531 1 83.44 160 GLY A C 1
ATOM 1217 O O . GLY A 1 160 ? -4.34 -26.766 19.781 1 83.44 160 GLY A O 1
ATOM 1218 N N . GLU A 1 161 ? -3.277 -26.125 21.719 1 83.62 161 GLU A N 1
ATOM 1219 C CA . GLU A 1 161 ? -4.488 -25.484 22.234 1 83.62 161 GLU A CA 1
ATOM 1220 C C . GLU A 1 161 ? -4.461 -23.984 22.016 1 83.62 161 GLU A C 1
ATOM 1222 O O . GLU A 1 161 ? -3.408 -23.344 22.141 1 83.62 161 GLU A O 1
ATOM 1227 N N . PRO A 1 162 ? -5.688 -23.531 21.703 1 76.75 162 PRO A N 1
ATOM 1228 C CA . PRO A 1 162 ? -5.766 -22.078 21.484 1 76.75 162 PRO A CA 1
ATOM 1229 C C . PRO A 1 162 ? -5.363 -21.281 22.719 1 76.75 162 PRO A C 1
ATOM 1231 O O . PRO A 1 162 ? -5.676 -21.672 23.844 1 76.75 162 PRO A O 1
ATOM 1234 N N . SER A 1 163 ? -4.457 -20.328 22.594 1 77.56 163 SER A N 1
ATOM 1235 C CA . SER A 1 163 ? -4.078 -19.344 23.594 1 77.56 163 SER A CA 1
ATOM 1236 C C . SER A 1 163 ? -4.289 -17.922 23.094 1 77.56 163 SER A C 1
ATOM 1238 O O . SER A 1 163 ? -4.441 -17.703 21.891 1 77.56 163 SER A O 1
ATOM 1240 N N . ALA A 1 164 ? -4.461 -16.969 24 1 77.5 164 ALA A N 1
ATOM 1241 C CA . ALA A 1 164 ? -4.543 -15.547 23.703 1 77.5 164 ALA A CA 1
ATOM 1242 C C . ALA A 1 164 ? -5.695 -15.258 22.75 1 77.5 164 ALA A C 1
ATOM 1244 O O . ALA A 1 164 ? -5.539 -14.484 21.797 1 77.5 164 ALA A O 1
ATOM 1245 N N . ASP A 1 165 ? -6.75 -15.859 22.953 1 86.06 165 ASP A N 1
ATOM 1246 C CA . ASP A 1 165 ? -7.891 -15.812 22.047 1 86.06 165 ASP A CA 1
ATOM 1247 C C . ASP A 1 165 ? -8.414 -14.391 21.891 1 86.06 165 ASP A C 1
ATOM 1249 O O . ASP A 1 165 ? -8.695 -13.945 20.766 1 86.06 165 ASP A O 1
ATOM 1253 N N . GLU A 1 166 ? -8.359 -13.742 22.984 1 91.19 166 GLU A N 1
ATOM 1254 C CA . GLU A 1 166 ? -8.898 -12.383 22.938 1 91.19 166 GLU A CA 1
ATOM 1255 C C . GLU A 1 166 ? -8.008 -11.469 22.109 1 91.19 166 GLU A C 1
ATOM 1257 O O . GLU A 1 166 ? -8.508 -10.625 21.359 1 91.19 166 GLU A O 1
ATOM 1262 N N . LEU A 1 167 ? -6.762 -11.695 22.266 1 94.69 167 LEU A N 1
ATOM 1263 C CA . LEU A 1 167 ? -5.816 -10.883 21.516 1 94.69 167 LEU A CA 1
ATOM 1264 C C . LEU A 1 167 ? -5.93 -11.164 20.016 1 94.69 167 LEU A C 1
ATOM 1266 O O . LEU A 1 167 ? -5.969 -10.234 19.203 1 94.69 167 LEU A O 1
ATOM 1270 N N . VAL A 1 168 ? -5.992 -12.43 19.672 1 95.75 168 VAL A N 1
ATOM 1271 C CA . VAL A 1 168 ? -6.086 -12.812 18.266 1 95.75 168 VAL A CA 1
ATOM 1272 C C . VAL A 1 168 ? -7.367 -12.242 17.656 1 95.75 168 VAL A C 1
ATOM 1274 O O . VAL A 1 168 ? -7.352 -11.703 16.547 1 95.75 168 VAL A O 1
ATOM 1277 N N . ALA A 1 169 ? -8.445 -12.344 18.422 1 94.75 169 ALA A N 1
ATOM 1278 C CA . ALA A 1 169 ? -9.719 -11.805 17.953 1 94.75 169 ALA A CA 1
ATOM 1279 C C . ALA A 1 169 ? -9.633 -10.297 17.734 1 94.75 169 ALA A C 1
ATOM 1281 O O . ALA A 1 169 ? -10.125 -9.781 16.734 1 94.75 169 ALA A O 1
ATOM 1282 N N . ALA A 1 170 ? -9.016 -9.633 18.672 1 95.75 170 ALA A N 1
ATOM 1283 C CA . ALA A 1 170 ? -8.891 -8.18 18.594 1 95.75 170 ALA A CA 1
ATOM 1284 C C . ALA A 1 170 ? -8.031 -7.777 17.391 1 95.75 170 ALA A C 1
ATOM 1286 O O . ALA A 1 170 ? -8.344 -6.805 16.688 1 95.75 170 ALA A O 1
ATOM 1287 N N . VAL A 1 171 ? -6.98 -8.5 17.188 1 96.88 171 VAL A N 1
ATOM 1288 C CA . VAL A 1 171 ? -6.086 -8.227 16.078 1 96.88 171 VAL A CA 1
ATOM 1289 C C . VAL A 1 171 ? -6.82 -8.469 14.758 1 96.88 171 VAL A C 1
ATOM 1291 O O . VAL A 1 171 ? -6.711 -7.668 13.82 1 96.88 171 VAL A O 1
ATOM 1294 N N . GLU A 1 172 ? -7.555 -9.523 14.672 1 95.81 172 GLU A N 1
ATOM 1295 C CA . GLU A 1 172 ? -8.297 -9.867 13.469 1 95.81 172 GLU A CA 1
ATOM 1296 C C . GLU A 1 172 ? -9.297 -8.773 13.102 1 95.81 172 GLU A C 1
ATOM 1298 O O . GLU A 1 172 ? -9.523 -8.492 11.922 1 95.81 172 GLU A O 1
ATOM 1303 N N . GLU A 1 173 ? -9.836 -8.18 14.078 1 93.94 173 GLU A N 1
ATOM 1304 C CA . GLU A 1 173 ? -10.812 -7.117 13.867 1 93.94 173 GLU A CA 1
ATOM 1305 C C . GLU A 1 173 ? -10.164 -5.898 13.211 1 93.94 173 GLU A C 1
ATOM 1307 O O . GLU A 1 173 ? -10.859 -5.062 12.625 1 93.94 173 GLU A O 1
ATOM 1312 N N . GLN A 1 174 ? -8.875 -5.809 13.359 1 95.81 174 GLN A N 1
ATOM 1313 C CA . GLN A 1 174 ? -8.164 -4.656 12.812 1 95.81 174 GLN A CA 1
ATOM 1314 C C . GLN A 1 174 ? -7.742 -4.902 11.367 1 95.81 174 GLN A C 1
ATOM 1316 O O . GLN A 1 174 ? -7.25 -3.994 10.695 1 95.81 174 GLN A O 1
ATOM 1321 N N . VAL A 1 175 ? -7.895 -6.086 10.883 1 96.94 175 VAL A N 1
ATOM 1322 C CA . VAL A 1 175 ? -7.566 -6.41 9.5 1 96.94 175 VAL A CA 1
ATOM 1323 C C . VAL A 1 175 ? -8.711 -5.98 8.586 1 96.94 175 VAL A C 1
ATOM 1325 O O . VAL A 1 175 ? -9.867 -6.355 8.805 1 96.94 175 VAL A O 1
ATOM 1328 N N . THR A 1 176 ? -8.406 -5.145 7.578 1 95.75 176 THR A N 1
ATOM 1329 C CA . THR A 1 176 ? -9.414 -4.594 6.68 1 95.75 176 THR A CA 1
ATOM 1330 C C . THR A 1 176 ? -9.172 -5.055 5.246 1 95.75 176 THR A C 1
ATOM 1332 O O . THR A 1 176 ? -8.094 -5.562 4.926 1 95.75 176 THR A O 1
ATOM 1335 N N . PRO A 1 177 ? -10.148 -4.887 4.379 1 95.19 177 PRO A N 1
ATOM 1336 C CA . PRO A 1 177 ? -9.977 -5.254 2.973 1 95.19 177 PRO A CA 1
ATOM 1337 C C . PRO A 1 177 ? -8.836 -4.484 2.299 1 95.19 177 PRO A C 1
ATOM 1339 O O . PRO A 1 177 ? -8.281 -4.953 1.303 1 95.19 177 PRO A O 1
ATOM 1342 N N . ALA A 1 178 ? -8.469 -3.385 2.867 1 95.69 178 ALA A N 1
ATOM 1343 C CA . ALA A 1 178 ? -7.438 -2.535 2.279 1 95.69 178 ALA A CA 1
ATOM 1344 C C . ALA A 1 178 ? -6.039 -3.064 2.598 1 95.69 178 ALA A C 1
ATOM 1346 O O . ALA A 1 178 ? -5.066 -2.699 1.938 1 95.69 178 ALA A O 1
ATOM 1347 N N . ASP A 1 179 ? -5.918 -3.887 3.625 1 97.31 179 ASP A N 1
ATOM 1348 C CA . ASP A 1 179 ? -4.613 -4.41 4.016 1 97.31 179 ASP A CA 1
ATOM 1349 C C . ASP A 1 179 ? -4.039 -5.316 2.93 1 97.31 179 ASP A C 1
ATOM 1351 O O . ASP A 1 179 ? -4.77 -6.094 2.311 1 97.31 179 ASP A O 1
ATOM 1355 N N . LEU A 1 180 ? -2.732 -5.184 2.65 1 97.44 180 LEU A N 1
ATOM 1356 C CA . LEU A 1 180 ? -2.055 -6.102 1.739 1 97.44 180 LEU A CA 1
ATOM 1357 C C . LEU A 1 180 ? -2.025 -7.512 2.312 1 97.44 180 LEU A C 1
ATOM 1359 O O . LEU A 1 180 ? -1.813 -7.695 3.514 1 97.44 180 LEU A O 1
ATOM 1363 N N . ALA A 1 181 ? -2.295 -8.438 1.477 1 97.75 181 ALA A N 1
ATOM 1364 C CA . ALA A 1 181 ? -2.459 -9.812 1.955 1 97.75 181 ALA A CA 1
ATOM 1365 C C . ALA A 1 181 ? -1.329 -10.703 1.452 1 97.75 181 ALA A C 1
ATOM 1367 O O . ALA A 1 181 ? -0.742 -11.469 2.223 1 97.75 181 ALA A O 1
ATOM 1368 N N . GLN A 1 182 ? -0.986 -10.523 0.184 1 97.56 182 GLN A N 1
ATOM 1369 C CA . GLN A 1 182 ? -0.07 -11.5 -0.391 1 97.56 182 GLN A CA 1
ATOM 1370 C C . GLN A 1 182 ? 0.748 -10.891 -1.525 1 97.56 182 GLN A C 1
ATOM 1372 O O . GLN A 1 182 ? 0.227 -10.102 -2.32 1 97.56 182 GLN A O 1
ATOM 1377 N N . VAL A 1 183 ? 2.02 -11.266 -1.549 1 97 183 VAL A N 1
ATOM 1378 C CA . VAL A 1 183 ? 2.904 -11 -2.68 1 97 183 VAL A CA 1
ATOM 1379 C C . VAL A 1 183 ? 3.268 -12.312 -3.371 1 97 183 VAL A C 1
ATOM 1381 O O . VAL A 1 183 ? 3.775 -13.242 -2.734 1 97 183 VAL A O 1
ATOM 1384 N N . THR A 1 184 ? 2.943 -12.422 -4.645 1 93.69 184 THR A N 1
ATOM 1385 C CA . THR A 1 184 ? 3.342 -13.57 -5.453 1 93.69 184 THR A CA 1
ATOM 1386 C C . THR A 1 184 ? 4.359 -13.156 -6.516 1 93.69 184 THR A C 1
ATOM 1388 O O . THR A 1 184 ? 4.09 -12.273 -7.328 1 93.69 184 THR A O 1
ATOM 1391 N N . TYR A 1 185 ? 5.531 -13.805 -6.453 1 85.75 185 TYR A N 1
ATOM 1392 C CA . TYR A 1 185 ? 6.578 -13.469 -7.414 1 85.75 185 TYR A CA 1
ATOM 1393 C C . TYR A 1 185 ? 6.398 -14.25 -8.711 1 85.75 185 TYR A C 1
ATOM 1395 O O . TYR A 1 185 ? 6.09 -15.445 -8.68 1 85.75 185 TYR A O 1
ATOM 1403 N N . THR A 1 186 ? 6.445 -13.477 -9.789 1 76 186 THR A N 1
ATOM 1404 C CA . THR A 1 186 ? 6.305 -14.086 -11.102 1 76 186 THR A CA 1
ATOM 1405 C C . THR A 1 186 ? 7.605 -13.977 -11.891 1 76 186 THR A C 1
ATOM 1407 O O . THR A 1 186 ? 8.375 -13.031 -11.703 1 76 186 THR A O 1
ATOM 1410 N N . SER A 1 187 ? 8.039 -15.047 -12.594 1 58.19 187 SER A N 1
ATOM 1411 C CA . SER A 1 187 ? 9.281 -15.078 -13.352 1 58.19 187 SER A CA 1
ATOM 1412 C C . SER A 1 187 ? 9.133 -14.352 -14.68 1 58.19 187 SER A C 1
ATOM 1414 O O . SER A 1 187 ? 8.234 -14.648 -15.469 1 58.19 187 SER A O 1
ATOM 1416 N N . GLY A 1 188 ? 9.016 -13.023 -14.688 1 49.97 188 GLY A N 1
ATOM 1417 C CA . GLY A 1 188 ? 8.883 -12.344 -15.969 1 49.97 188 GLY A CA 1
ATOM 1418 C C . GLY A 1 188 ? 10.164 -12.352 -16.781 1 49.97 188 GLY A C 1
ATOM 1419 O O . GLY A 1 188 ? 11.148 -12.984 -16.391 1 49.97 188 GLY A O 1
ATOM 1420 N N . SER A 1 189 ? 10.008 -11.945 -18.047 1 42.16 189 SER A N 1
ATOM 1421 C CA . SER A 1 189 ? 11.094 -11.828 -19.016 1 42.16 189 SER A CA 1
ATOM 1422 C C . SER A 1 189 ? 12.227 -10.961 -18.469 1 42.16 189 SER A C 1
ATOM 1424 O O . SER A 1 189 ? 13.328 -10.961 -19.016 1 42.16 189 SER A O 1
ATOM 1426 N N . GLU A 1 190 ? 11.852 -10.312 -17.375 1 45.44 190 GLU A N 1
ATOM 1427 C CA . GLU A 1 190 ? 12.875 -9.445 -16.797 1 45.44 190 GLU A CA 1
ATOM 1428 C C . GLU A 1 190 ? 13.812 -10.227 -15.883 1 45.44 190 GLU A C 1
ATOM 1430 O O . GLU A 1 190 ? 13.484 -11.344 -15.469 1 45.44 190 GLU A O 1
ATOM 1435 N N . ALA A 1 191 ? 14.977 -9.75 -15.656 1 52.97 191 ALA A N 1
ATOM 1436 C CA . ALA A 1 191 ? 16.062 -10.367 -14.906 1 52.97 191 ALA A CA 1
ATOM 1437 C C . ALA A 1 191 ? 15.625 -10.727 -13.492 1 52.97 191 ALA A C 1
ATOM 1439 O O . ALA A 1 191 ? 15.891 -11.836 -13.023 1 52.97 191 ALA A O 1
ATOM 1440 N N . LEU A 1 192 ? 14.812 -9.852 -12.797 1 63.41 192 LEU A N 1
ATOM 1441 C CA . LEU A 1 192 ? 14.383 -10.188 -11.445 1 63.41 192 LEU A CA 1
ATOM 1442 C C . LEU A 1 192 ? 12.867 -10.391 -11.398 1 63.41 192 LEU A C 1
ATOM 1444 O O . LEU A 1 192 ? 12.125 -9.695 -12.086 1 63.41 192 LEU A O 1
ATOM 1448 N N . PRO A 1 193 ? 12.43 -11.352 -10.625 1 76.06 193 PRO A N 1
ATOM 1449 C CA . PRO A 1 193 ? 10.992 -11.602 -10.492 1 76.06 193 PRO A CA 1
ATOM 1450 C C . PRO A 1 193 ? 10.227 -10.383 -9.969 1 76.06 193 PRO A C 1
ATOM 1452 O O . PRO A 1 193 ? 10.773 -9.602 -9.195 1 76.06 193 PRO A O 1
ATOM 1455 N N . LYS A 1 194 ? 9.023 -10.188 -10.492 1 85.31 194 LYS A N 1
ATOM 1456 C CA . LYS A 1 194 ? 8.133 -9.133 -10.008 1 85.31 194 LYS A CA 1
ATOM 1457 C C . LYS A 1 194 ? 7.172 -9.672 -8.953 1 85.31 194 LYS A C 1
ATOM 1459 O O . LYS A 1 194 ? 6.59 -10.742 -9.125 1 85.31 194 LYS A O 1
ATOM 1464 N N . GLY A 1 195 ? 7.078 -8.953 -7.836 1 93 195 GLY A N 1
ATOM 1465 C CA . GLY A 1 195 ? 6.137 -9.328 -6.793 1 93 195 GLY A CA 1
ATOM 1466 C C . GLY A 1 195 ? 4.77 -8.703 -6.973 1 93 195 GLY A C 1
ATOM 1467 O O . GLY A 1 195 ? 4.598 -7.5 -6.742 1 93 195 GLY A O 1
ATOM 1468 N N . VAL A 1 196 ? 3.791 -9.5 -7.406 1 95.06 196 VAL A N 1
ATOM 1469 C CA . VAL A 1 196 ? 2.422 -9.023 -7.586 1 95.06 196 VAL A CA 1
ATOM 1470 C C . VAL A 1 196 ? 1.728 -8.93 -6.227 1 95.06 196 VAL A C 1
ATOM 1472 O O . VAL A 1 196 ? 1.639 -9.922 -5.5 1 95.06 196 VAL A O 1
ATOM 1475 N N . VAL A 1 197 ? 1.248 -7.73 -5.871 1 97.38 197 VAL A N 1
ATOM 1476 C CA . VAL A 1 197 ? 0.693 -7.504 -4.543 1 97.38 197 VAL A CA 1
ATOM 1477 C C . VAL A 1 197 ? -0.832 -7.48 -4.613 1 97.38 197 VAL A C 1
ATOM 1479 O O . VAL A 1 197 ? -1.412 -6.73 -5.402 1 97.38 197 VAL A O 1
ATOM 1482 N N . HIS A 1 198 ? -1.459 -8.305 -3.787 1 96.88 198 HIS A N 1
ATOM 1483 C CA . HIS A 1 198 ? -2.912 -8.297 -3.664 1 96.88 198 HIS A CA 1
ATOM 1484 C C . HIS A 1 198 ? -3.344 -7.988 -2.236 1 96.88 198 HIS A C 1
ATOM 1486 O O . HIS A 1 198 ? -2.697 -8.422 -1.279 1 96.88 198 HIS A O 1
ATOM 1492 N N . SER A 1 199 ? -4.422 -7.266 -2.078 1 96.81 199 SER A N 1
ATOM 1493 C CA . SER A 1 199 ? -5.008 -6.965 -0.775 1 96.81 199 SER A CA 1
ATOM 1494 C C . SER A 1 199 ? -5.992 -8.047 -0.348 1 96.81 199 SER A C 1
ATOM 1496 O O . SER A 1 199 ? -6.316 -8.945 -1.132 1 96.81 199 SER A O 1
ATOM 1498 N N . HIS A 1 200 ? -6.422 -7.949 0.936 1 97.06 200 HIS A N 1
ATOM 1499 C CA . HIS A 1 200 ? -7.473 -8.844 1.406 1 97.06 200 HIS A CA 1
ATOM 1500 C C . HIS A 1 200 ? -8.734 -8.703 0.554 1 97.06 200 HIS A C 1
ATOM 1502 O O . HIS A 1 200 ? -9.297 -9.711 0.109 1 97.06 200 HIS A O 1
ATOM 1508 N N . GLY A 1 201 ? -9.086 -7.496 0.293 1 94.44 201 GLY A N 1
ATOM 1509 C CA . GLY A 1 201 ? -10.289 -7.262 -0.49 1 94.44 201 GLY A CA 1
ATOM 1510 C C . GLY A 1 201 ? -10.211 -7.84 -1.889 1 94.44 201 GLY A C 1
ATOM 1511 O O . GLY A 1 201 ? -11.164 -8.469 -2.357 1 94.44 201 GLY A O 1
ATOM 1512 N N . ALA A 1 202 ? -9.117 -7.617 -2.537 1 92.44 202 ALA A N 1
ATOM 1513 C CA . ALA A 1 202 ? -8.938 -8.141 -3.891 1 92.44 202 ALA A CA 1
ATOM 1514 C C . ALA A 1 202 ? -9 -9.664 -3.906 1 92.44 202 ALA A C 1
ATOM 1516 O O . ALA A 1 202 ? -9.664 -10.258 -4.762 1 92.44 202 ALA A O 1
ATOM 1517 N N . LEU A 1 203 ? -8.352 -10.297 -2.947 1 93.25 203 LEU A N 1
ATOM 1518 C CA . LEU A 1 203 ? -8.336 -11.758 -2.871 1 93.25 203 LEU A CA 1
ATOM 1519 C C . LEU A 1 203 ? -9.742 -12.305 -2.66 1 93.25 203 LEU A C 1
ATOM 1521 O O . LEU A 1 203 ? -10.156 -13.258 -3.33 1 93.25 203 LEU A O 1
ATOM 1525 N N . VAL A 1 204 ? -10.461 -11.672 -1.783 1 94.38 204 VAL A N 1
ATOM 1526 C CA . VAL A 1 204 ? -11.805 -12.141 -1.459 1 94.38 204 VAL A CA 1
ATOM 1527 C C . VAL A 1 204 ? -12.727 -11.938 -2.66 1 94.38 204 VAL A C 1
ATOM 1529 O O . VAL A 1 204 ? -13.516 -12.82 -3 1 94.38 204 VAL A O 1
ATOM 1532 N N . ARG A 1 205 ? -12.609 -10.859 -3.324 1 91 205 ARG A N 1
ATOM 1533 C CA . ARG A 1 205 ? -13.469 -10.57 -4.469 1 91 205 ARG A CA 1
ATOM 1534 C C . ARG A 1 205 ? -13.141 -11.484 -5.645 1 91 205 ARG A C 1
ATOM 1536 O O . ARG A 1 205 ? -14.039 -11.977 -6.324 1 91 205 ARG A O 1
ATOM 1543 N N . ASN A 1 206 ? -11.883 -11.758 -5.84 1 89.69 206 ASN A N 1
ATOM 1544 C CA . ASN A 1 206 ? -11.461 -12.625 -6.934 1 89.69 206 ASN A CA 1
ATOM 1545 C C . ASN A 1 206 ? -11.891 -14.07 -6.699 1 89.69 206 ASN A C 1
ATOM 1547 O O . ASN A 1 206 ? -12.086 -14.828 -7.652 1 89.69 206 ASN A O 1
ATOM 1551 N N . SER A 1 207 ? -12.047 -14.375 -5.473 1 91.5 207 SER A N 1
ATOM 1552 C CA . SER A 1 207 ? -12.383 -15.758 -5.145 1 91.5 207 SER A CA 1
ATOM 1553 C C . SER A 1 207 ? -13.852 -15.891 -4.758 1 91.5 207 SER A C 1
ATOM 1555 O O . SER A 1 207 ? -14.281 -16.953 -4.305 1 91.5 207 SER A O 1
ATOM 1557 N N . SER A 1 208 ? -14.664 -14.883 -4.949 1 90.88 208 SER A N 1
ATOM 1558 C CA . SER A 1 208 ? -16.062 -14.891 -4.551 1 90.88 208 SER A CA 1
ATOM 1559 C C . SER A 1 208 ? -16.875 -15.867 -5.391 1 90.88 208 SER A C 1
ATOM 1561 O O . SER A 1 208 ? -16.453 -16.25 -6.48 1 90.88 208 SER A O 1
ATOM 1563 N N . PRO A 1 209 ? -18.031 -16.266 -4.844 1 88.31 209 PRO A N 1
ATOM 1564 C CA . PRO A 1 209 ? -18.906 -17.125 -5.637 1 88.31 209 PRO A CA 1
ATOM 1565 C C . PRO A 1 209 ? -19.297 -16.516 -6.98 1 88.31 209 PRO A C 1
ATOM 1567 O O . PRO A 1 209 ? -19.391 -17.234 -7.98 1 88.31 209 PRO A O 1
ATOM 1570 N N . GLN A 1 210 ? -19.438 -15.234 -6.973 1 83.44 210 GLN A N 1
ATOM 1571 C CA . GLN A 1 210 ? -19.766 -14.547 -8.219 1 83.44 210 GLN A CA 1
ATOM 1572 C C . GLN A 1 210 ? -18.609 -14.648 -9.219 1 83.44 210 GLN A C 1
ATOM 1574 O O . GLN A 1 210 ? -18.828 -14.93 -10.398 1 83.44 210 GLN A O 1
ATOM 1579 N N . ALA A 1 211 ? -17.453 -14.422 -8.742 1 85.06 211 ALA A N 1
ATOM 1580 C CA . ALA A 1 211 ? -16.281 -14.516 -9.594 1 85.06 211 ALA A CA 1
ATOM 1581 C C . ALA A 1 211 ? -16.078 -15.945 -10.086 1 85.06 211 ALA A C 1
ATOM 1583 O O . ALA A 1 211 ? -15.719 -16.156 -11.25 1 85.06 211 ALA A O 1
ATOM 1584 N N . THR A 1 212 ? -16.281 -16.875 -9.211 1 83.88 212 THR A N 1
ATOM 1585 C CA . THR A 1 212 ? -16.156 -18.281 -9.547 1 83.88 212 THR A CA 1
ATOM 1586 C C . THR A 1 212 ? -17.156 -18.672 -10.633 1 83.88 212 THR A C 1
ATOM 1588 O O . THR A 1 212 ? -16.797 -19.344 -11.609 1 83.88 212 THR A O 1
ATOM 1591 N N . ARG A 1 213 ? -18.312 -18.266 -10.461 1 81.56 213 ARG A N 1
ATOM 1592 C CA . ARG A 1 213 ? -19.344 -18.547 -11.453 1 81.56 213 ARG A CA 1
ATOM 1593 C C . ARG A 1 213 ? -19 -17.906 -12.797 1 81.56 213 ARG A C 1
ATOM 1595 O O . ARG A 1 213 ? -19.203 -18.516 -13.844 1 81.56 213 ARG A O 1
ATOM 1602 N N . PHE A 1 214 ? -18.5 -16.797 -12.664 1 76.69 214 PHE A N 1
ATOM 1603 C CA . PHE A 1 214 ? -18.078 -16.094 -13.867 1 76.69 214 PHE A CA 1
ATOM 1604 C C . PHE A 1 214 ? -17.016 -16.891 -14.625 1 76.69 214 PHE A C 1
ATOM 1606 O O . PHE A 1 214 ? -17.109 -17.047 -15.844 1 76.69 214 PHE A O 1
ATOM 1613 N N . ALA A 1 215 ? -16.078 -17.344 -13.93 1 76.19 215 ALA A N 1
ATOM 1614 C CA . ALA A 1 215 ? -15.016 -18.156 -14.523 1 76.19 215 ALA A CA 1
ATOM 1615 C C . ALA A 1 215 ? -15.578 -19.438 -15.125 1 76.19 215 ALA A C 1
ATOM 1617 O O . ALA A 1 215 ? -15.172 -19.859 -16.219 1 76.19 215 ALA A O 1
ATOM 1618 N N . PHE A 1 216 ? -16.516 -20.062 -14.453 1 76.81 216 PHE A N 1
ATOM 1619 C CA . PHE A 1 216 ? -17.141 -21.297 -14.922 1 76.81 216 PHE A CA 1
ATOM 1620 C C . PHE A 1 216 ? -17.938 -21.047 -16.203 1 76.81 216 PHE A C 1
ATOM 1622 O O . PHE A 1 216 ? -17.875 -21.828 -17.141 1 76.81 216 PHE A O 1
ATOM 1629 N N . ASP A 1 217 ? -18.562 -19.969 -16.188 1 72.94 217 ASP A N 1
ATOM 1630 C CA . ASP A 1 217 ? -19.359 -19.625 -17.344 1 72.94 217 ASP A CA 1
ATOM 1631 C C . ASP A 1 217 ? -18.484 -19.406 -18.578 1 72.94 217 ASP A C 1
ATOM 1633 O O . ASP A 1 217 ? -18.844 -19.781 -19.688 1 72.94 217 ASP A O 1
ATOM 1637 N N . LEU A 1 218 ? -17.375 -18.828 -18.344 1 69.31 218 LEU A N 1
ATOM 1638 C CA . LEU A 1 218 ? -16.453 -18.531 -19.438 1 69.31 218 LEU A CA 1
ATOM 1639 C C . LEU A 1 218 ? -15.961 -19.812 -20.109 1 69.31 218 LEU A C 1
ATOM 1641 O O . LEU A 1 218 ? -15.633 -19.812 -21.297 1 69.31 218 LEU A O 1
ATOM 1645 N N . VAL A 1 219 ? -16 -20.922 -19.297 1 68.69 219 VAL A N 1
ATOM 1646 C CA . VAL A 1 219 ? -15.484 -22.172 -19.859 1 68.69 219 VAL A CA 1
ATOM 1647 C C . VAL A 1 219 ? -16.625 -23.156 -20.062 1 68.69 219 VAL A C 1
ATOM 1649 O O . VAL A 1 219 ? -16.391 -24.344 -20.344 1 68.69 219 VAL A O 1
ATOM 1652 N N . GLY A 1 220 ? -17.844 -22.672 -19.875 1 68.44 220 GLY A N 1
ATOM 1653 C CA . GLY A 1 220 ? -19.031 -23.469 -20.172 1 68.44 220 GLY A CA 1
ATOM 1654 C C . GLY A 1 220 ? -19.281 -24.547 -19.141 1 68.44 220 GLY A C 1
ATOM 1655 O O . GLY A 1 220 ? -19.844 -25.609 -19.469 1 68.44 220 GLY A O 1
ATOM 1656 N N . LEU A 1 221 ? -18.781 -24.344 -18.031 1 72.06 221 LEU A N 1
ATOM 1657 C CA . LEU A 1 221 ? -18.984 -25.328 -16.969 1 72.06 221 LEU A CA 1
ATOM 1658 C C . LEU A 1 221 ? -20.297 -25.094 -16.25 1 72.06 221 LEU A C 1
ATOM 1660 O O . LEU A 1 221 ? -20.625 -23.953 -15.891 1 72.06 221 LEU A O 1
ATOM 1664 N N . THR A 1 222 ? -21.047 -26.219 -16.281 1 70.5 222 THR A N 1
ATOM 1665 C CA . THR A 1 222 ? -22.344 -26.188 -15.617 1 70.5 222 THR A CA 1
ATOM 1666 C C . THR A 1 222 ? -22.359 -27.141 -14.422 1 70.5 222 THR A C 1
ATOM 1668 O O . THR A 1 222 ? -21.516 -28.047 -14.328 1 70.5 222 THR A O 1
ATOM 1671 N N . GLY A 1 223 ? -23.016 -26.797 -13.383 1 74.19 223 GLY A N 1
ATOM 1672 C CA . GLY A 1 223 ? -23.234 -27.719 -12.273 1 74.19 223 GLY A CA 1
ATOM 1673 C C . GLY A 1 223 ? -22.656 -27.219 -10.969 1 74.19 223 GLY A C 1
ATOM 1674 O O . GLY A 1 223 ? -21.953 -26.203 -10.938 1 74.1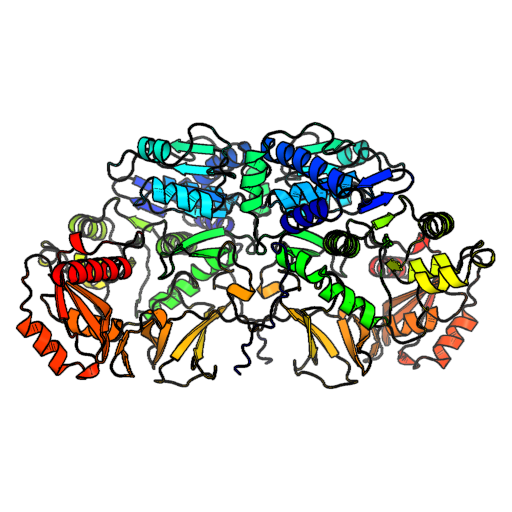9 223 GLY A O 1
ATOM 1675 N N . GLU A 1 224 ? -22.953 -28.031 -9.984 1 83.81 224 GLU A N 1
ATOM 1676 C CA . GLU A 1 224 ? -22.5 -27.734 -8.633 1 83.81 224 GLU A CA 1
ATOM 1677 C C . GLU A 1 224 ? -21.109 -28.297 -8.383 1 83.81 224 GLU A C 1
ATOM 1679 O O . GLU A 1 224 ? -20.797 -29.406 -8.828 1 83.81 224 GLU A O 1
ATOM 1684 N N . VAL A 1 225 ? -20.203 -27.562 -7.883 1 90.44 225 VAL A N 1
ATOM 1685 C CA . VAL A 1 225 ? -18.859 -28 -7.543 1 90.44 225 VAL A CA 1
ATOM 1686 C C . VAL A 1 225 ? -18.703 -28.094 -6.027 1 90.44 225 VAL A C 1
ATOM 1688 O O . VAL A 1 225 ? -19.078 -27.172 -5.297 1 90.44 225 VAL A O 1
ATOM 1691 N N . ARG A 1 226 ? -18.281 -29.281 -5.605 1 93.38 226 ARG A N 1
ATOM 1692 C CA . ARG A 1 226 ? -18.047 -29.484 -4.18 1 93.38 226 ARG A CA 1
ATOM 1693 C C . ARG A 1 226 ? -16.594 -29.875 -3.906 1 93.38 226 ARG A C 1
ATOM 1695 O O . ARG A 1 226 ? -16.062 -29.578 -2.838 1 93.38 226 ARG A O 1
ATOM 1702 N N . THR A 1 227 ? -16.078 -30.578 -4.855 1 96.69 227 THR A N 1
ATOM 1703 C CA . THR A 1 227 ? -14.695 -31.047 -4.738 1 96.69 227 THR A CA 1
ATOM 1704 C C . THR A 1 227 ? -13.891 -30.656 -5.969 1 96.69 227 THR A C 1
ATOM 1706 O O . THR A 1 227 ? -14.289 -30.938 -7.098 1 96.69 227 THR A O 1
ATOM 1709 N N . VAL A 1 228 ? -12.742 -30 -5.723 1 95.62 228 VAL A N 1
ATOM 1710 C CA . VAL A 1 228 ? -11.883 -29.578 -6.828 1 95.62 228 VAL A CA 1
ATOM 1711 C C . VAL A 1 228 ? -10.484 -30.141 -6.645 1 95.62 228 VAL A C 1
ATOM 1713 O O . VAL A 1 228 ? -10.023 -30.328 -5.516 1 95.62 228 VAL A O 1
ATOM 1716 N N . PHE A 1 229 ? -9.906 -30.5 -7.773 1 95.5 229 PHE A N 1
ATOM 1717 C CA . PHE A 1 229 ? -8.477 -30.797 -7.758 1 95.5 229 PHE A CA 1
ATOM 1718 C C . PHE A 1 229 ? -7.656 -29.578 -8.156 1 95.5 229 PHE A C 1
ATOM 1720 O O . PHE A 1 229 ? -7.859 -29.016 -9.227 1 95.5 229 PHE A O 1
ATOM 1727 N N . CYS A 1 230 ? -6.82 -29.203 -7.246 1 94.12 230 CYS A N 1
ATOM 1728 C CA . CYS A 1 230 ? -5.945 -28.062 -7.523 1 94.12 230 CYS A CA 1
ATOM 1729 C C . CYS A 1 230 ? -4.605 -28.531 -8.078 1 94.12 230 CYS A C 1
ATOM 1731 O O . CYS A 1 230 ? -3.777 -29.078 -7.344 1 94.12 230 CYS A O 1
ATOM 1733 N N . GLY A 1 231 ? -4.391 -28.25 -9.359 1 88.5 231 GLY A N 1
ATOM 1734 C CA . GLY A 1 231 ? -3.139 -28.609 -10.008 1 88.5 231 GLY A CA 1
ATOM 1735 C C . GLY A 1 231 ? -2.115 -27.484 -9.992 1 88.5 231 GLY A C 1
ATOM 1736 O O . GLY A 1 231 ? -1.033 -27.625 -10.562 1 88.5 231 GLY A O 1
ATOM 1737 N N . PHE A 1 232 ? -2.412 -26.406 -9.297 1 85.12 232 PHE A N 1
ATOM 1738 C CA . PHE A 1 232 ? -1.498 -25.281 -9.172 1 85.12 232 PHE A CA 1
ATOM 1739 C C . PHE A 1 232 ? -0.725 -25.344 -7.859 1 85.12 232 PHE A C 1
ATOM 1741 O O . PHE A 1 232 ? -1.302 -25.625 -6.805 1 85.12 232 PHE A O 1
ATOM 1748 N N . PRO A 1 233 ? 0.604 -25.078 -7.945 1 86.19 233 PRO A N 1
ATOM 1749 C CA . PRO A 1 233 ? 1.293 -24.922 -6.664 1 86.19 233 PRO A CA 1
ATOM 1750 C C . PRO A 1 233 ? 0.661 -23.844 -5.789 1 86.19 233 PRO A C 1
ATOM 1752 O O . PRO A 1 233 ? 0.222 -22.797 -6.297 1 86.19 233 PRO A O 1
ATOM 1755 N N . PHE A 1 234 ? 0.656 -24.094 -4.492 1 91.88 234 PHE A N 1
ATOM 1756 C CA . PHE A 1 234 ? 0.04 -23.141 -3.574 1 91.88 234 PHE A CA 1
ATOM 1757 C C . PHE A 1 234 ? 0.831 -21.844 -3.531 1 91.88 234 PHE A C 1
ATOM 1759 O O . PHE A 1 234 ? 0.305 -20.797 -3.123 1 91.88 234 PHE A O 1
ATOM 1766 N N . PHE A 1 235 ? 2.113 -21.891 -3.939 1 88.5 235 PHE A N 1
ATOM 1767 C CA . PHE A 1 235 ? 2.912 -20.672 -3.902 1 88.5 235 PHE A CA 1
ATOM 1768 C C . PHE A 1 235 ? 2.67 -19.828 -5.148 1 88.5 235 PHE A C 1
ATOM 1770 O O . PHE A 1 235 ? 3.273 -18.766 -5.312 1 88.5 235 PHE A O 1
ATOM 1777 N N . TRP A 1 236 ? 1.727 -20.219 -6.031 1 86.12 236 TRP A N 1
ATOM 1778 C CA . TRP A 1 236 ? 1.249 -19.438 -7.16 1 86.12 236 TRP A CA 1
ATOM 1779 C C . TRP A 1 236 ? -0.109 -18.812 -6.855 1 86.12 236 TRP A C 1
ATOM 1781 O O . TRP A 1 236 ? -0.809 -19.25 -5.941 1 86.12 236 TRP A O 1
ATOM 1791 N N . VAL A 1 237 ? -0.479 -17.828 -7.648 1 88.81 237 VAL A N 1
ATOM 1792 C CA . VAL A 1 237 ? -1.761 -17.172 -7.449 1 88.81 237 VAL A CA 1
ATOM 1793 C C . VAL A 1 237 ? -2.9 -18.156 -7.645 1 88.81 237 VAL A C 1
ATOM 1795 O O . VAL A 1 237 ? -3.932 -18.078 -6.977 1 88.81 237 VAL A O 1
ATOM 1798 N N . GLY A 1 238 ? -2.662 -19.109 -8.539 1 88.38 238 GLY A N 1
ATOM 1799 C CA . GLY A 1 238 ? -3.689 -20.125 -8.75 1 88.38 238 GLY A CA 1
ATOM 1800 C C . GLY A 1 238 ? -4.016 -20.922 -7.504 1 88.38 238 GLY A C 1
ATOM 1801 O O . GLY A 1 238 ? -5.172 -21.281 -7.281 1 88.38 238 GLY A O 1
ATOM 1802 N N . GLY A 1 239 ? -2.982 -21.188 -6.766 1 90.12 239 GLY A N 1
ATOM 1803 C CA . GLY A 1 239 ? -3.191 -21.891 -5.512 1 90.12 239 GLY A CA 1
ATOM 1804 C C . GLY A 1 239 ? -3.965 -21.062 -4.492 1 90.12 239 GLY A C 1
ATOM 1805 O O . GLY A 1 239 ? -4.938 -21.547 -3.908 1 90.12 239 GLY A O 1
ATOM 1806 N N . SER A 1 240 ? -3.59 -19.844 -4.289 1 90.69 240 SER A N 1
ATOM 1807 C CA . SER A 1 240 ? -4.27 -18.969 -3.34 1 90.69 240 SER A CA 1
ATOM 1808 C C . SER A 1 240 ? -5.711 -18.703 -3.77 1 90.69 240 SER A C 1
ATOM 1810 O O . SER A 1 240 ? -6.605 -18.609 -2.928 1 90.69 240 SER A O 1
ATOM 1812 N N . LEU A 1 241 ? -5.852 -18.531 -5.051 1 92.31 241 LEU A N 1
ATOM 1813 C CA . LEU A 1 241 ? -7.195 -18.344 -5.582 1 92.31 241 LEU A CA 1
ATOM 1814 C C . LEU A 1 241 ? -8.078 -19.547 -5.262 1 92.31 241 LEU A C 1
ATOM 1816 O O . LEU A 1 241 ? -9.211 -19.391 -4.797 1 92.31 241 LEU A O 1
ATOM 1820 N N . THR A 1 242 ? -7.543 -20.719 -5.516 1 93.62 242 THR A N 1
ATOM 1821 C CA . THR A 1 242 ? -8.297 -21.953 -5.262 1 93.62 242 THR A CA 1
ATOM 1822 C C . THR A 1 242 ? -8.672 -22.062 -3.785 1 93.62 242 THR A C 1
ATOM 1824 O O . THR A 1 242 ? -9.805 -22.406 -3.447 1 93.62 242 THR A O 1
ATOM 1827 N N . LEU A 1 243 ? -7.75 -21.734 -2.934 1 95.88 243 LEU A N 1
ATOM 1828 C CA . LEU A 1 243 ? -8.008 -21.781 -1.5 1 95.88 243 LEU A CA 1
ATOM 1829 C C . LEU A 1 243 ? -9.086 -20.766 -1.114 1 95.88 243 LEU A C 1
ATOM 1831 O O . LEU A 1 243 ? -9.984 -21.078 -0.33 1 95.88 243 LEU A O 1
ATOM 1835 N N . GLY A 1 244 ? -8.977 -19.578 -1.646 1 95.06 244 GLY A N 1
ATOM 1836 C CA . GLY A 1 244 ? -10 -18.562 -1.411 1 95.06 244 GLY A CA 1
ATOM 1837 C C . GLY A 1 244 ? -11.383 -19 -1.882 1 95.06 244 GLY A C 1
ATOM 1838 O O . GLY A 1 244 ? -12.375 -18.781 -1.188 1 95.06 244 GLY A O 1
ATOM 1839 N N . GLN A 1 245 ? -11.422 -19.578 -3.059 1 94.44 245 GLN A N 1
ATOM 1840 C CA . GLN A 1 245 ? -12.68 -20.078 -3.596 1 94.44 245 GLN A CA 1
ATOM 1841 C C . GLN A 1 245 ? -13.258 -21.172 -2.697 1 94.44 245 GLN A C 1
ATOM 1843 O O . GLN A 1 245 ? -14.469 -21.203 -2.441 1 94.44 245 GLN A O 1
ATOM 1848 N N . ALA A 1 246 ? -12.398 -22.031 -2.25 1 96.5 246 ALA A N 1
ATOM 1849 C CA . ALA A 1 246 ? -12.852 -23.109 -1.384 1 96.5 246 ALA A CA 1
ATOM 1850 C C . ALA A 1 246 ? -13.469 -22.578 -0.099 1 96.5 246 ALA A C 1
ATOM 1852 O O . ALA A 1 246 ? -14.523 -23.047 0.338 1 96.5 246 ALA A O 1
ATOM 1853 N N . LEU A 1 247 ? -12.867 -21.609 0.479 1 96.94 247 LEU A N 1
ATOM 1854 C CA . LEU A 1 247 ? -13.375 -21.016 1.708 1 96.94 247 LEU A CA 1
ATOM 1855 C C . LEU A 1 247 ? -14.75 -20.391 1.487 1 96.94 247 LEU A C 1
ATOM 1857 O O . LEU A 1 247 ? -15.641 -20.547 2.326 1 96.94 247 LEU A O 1
ATOM 1861 N N . GLN A 1 248 ? -14.938 -19.766 0.383 1 95.19 248 GLN A N 1
ATOM 1862 C CA . GLN A 1 248 ? -16.156 -19 0.151 1 95.19 248 GLN A CA 1
ATOM 1863 C C . GLN A 1 248 ? -17.281 -19.891 -0.369 1 95.19 248 GLN A C 1
ATOM 1865 O O . GLN A 1 248 ? -18.453 -19.531 -0.258 1 95.19 248 GLN A O 1
ATOM 1870 N N . ASN A 1 249 ? -16.906 -21.016 -0.962 1 93.31 249 ASN A N 1
ATOM 1871 C CA . ASN A 1 249 ? -17.922 -21.875 -1.577 1 93.31 249 ASN A CA 1
ATOM 1872 C C . ASN A 1 249 ? -18.094 -23.188 -0.802 1 93.31 249 ASN A C 1
ATOM 1874 O O . ASN A 1 249 ? -18.984 -23.984 -1.111 1 93.31 249 ASN A O 1
ATOM 1878 N N . GLY A 1 250 ? -17.25 -23.422 0.161 1 95.12 250 GLY A N 1
ATOM 1879 C CA . GLY A 1 250 ? -17.312 -24.672 0.916 1 95.12 250 GLY A CA 1
ATOM 1880 C C . GLY A 1 250 ? -16.797 -25.859 0.136 1 95.12 250 GLY A C 1
ATOM 1881 O O . GLY A 1 250 ? -17.328 -26.969 0.266 1 95.12 250 GLY A O 1
ATOM 1882 N N . TRP A 1 251 ? -15.773 -25.641 -0.72 1 96.75 251 TRP A N 1
ATOM 1883 C CA . TRP A 1 251 ? -15.211 -26.703 -1.541 1 96.75 251 TRP A CA 1
ATOM 1884 C C . TRP A 1 251 ? -14.172 -27.5 -0.76 1 96.75 251 TRP A C 1
ATOM 1886 O O . TRP A 1 251 ? -13.555 -26.969 0.173 1 96.75 251 TRP A O 1
ATOM 1896 N N . THR A 1 252 ? -14.094 -28.75 -1.154 1 97.88 252 THR A N 1
ATOM 1897 C CA . THR A 1 252 ? -12.93 -29.547 -0.787 1 97.88 252 THR A CA 1
ATOM 1898 C C . THR A 1 252 ? -11.852 -29.469 -1.868 1 97.88 252 THR A C 1
ATOM 1900 O O . THR A 1 252 ? -12.133 -29.719 -3.045 1 97.88 252 THR A O 1
ATOM 1903 N N . VAL A 1 253 ? -10.688 -29.078 -1.45 1 98.06 253 VAL A N 1
ATOM 1904 C CA . VAL A 1 253 ? -9.562 -29 -2.383 1 98.06 253 VAL A CA 1
ATOM 1905 C C . VAL A 1 253 ? -8.703 -30.266 -2.258 1 98.06 253 VAL A C 1
ATOM 1907 O O . VAL A 1 253 ? -8.172 -30.547 -1.186 1 98.06 253 VAL A O 1
ATOM 1910 N N . CYS A 1 254 ? -8.586 -30.953 -3.35 1 97.5 254 CYS A N 1
ATOM 1911 C CA . CYS A 1 254 ? -7.719 -32.125 -3.41 1 97.5 254 CYS A CA 1
ATOM 1912 C C . CYS A 1 254 ? -6.414 -31.797 -4.129 1 97.5 254 CYS A C 1
ATOM 1914 O O . CYS A 1 254 ? -6.41 -31.062 -5.117 1 97.5 254 CYS A O 1
ATOM 1916 N N . CYS A 1 255 ? -5.352 -32.281 -3.545 1 94.12 255 CYS A N 1
ATOM 1917 C CA . CYS A 1 255 ? -4.031 -32.125 -4.148 1 94.12 255 CYS A CA 1
ATOM 1918 C C . CYS A 1 255 ? -3.203 -33.375 -3.984 1 94.12 255 CYS A C 1
ATOM 1920 O O . CYS A 1 255 ? -3.627 -34.344 -3.316 1 94.12 255 CYS A O 1
ATOM 1922 N N . VAL A 1 256 ? -2.115 -33.438 -4.758 1 89.5 256 VAL A N 1
ATOM 1923 C CA . VAL A 1 256 ? -1.09 -34.469 -4.574 1 89.5 256 VAL A CA 1
ATOM 1924 C C . VAL A 1 256 ? 0.238 -33.781 -4.207 1 89.5 256 VAL A C 1
ATOM 1926 O O . VAL A 1 256 ? 0.511 -32.656 -4.617 1 89.5 256 VAL A O 1
ATOM 1929 N N . GLU A 1 257 ? 1.015 -34.375 -3.479 1 82.62 257 GLU A N 1
ATOM 1930 C CA . GLU A 1 257 ? 2.305 -33.844 -3.086 1 82.62 257 GLU A CA 1
ATOM 1931 C C . GLU A 1 257 ? 3.236 -33.688 -4.289 1 82.62 257 GLU A C 1
ATOM 1933 O O . GLU A 1 257 ? 3.949 -32.688 -4.418 1 82.62 257 GLU A O 1
ATOM 1938 N N . ARG A 1 258 ? 3.189 -34.812 -5.02 1 79.94 258 ARG A N 1
ATOM 1939 C CA . ARG A 1 258 ? 3.977 -34.875 -6.25 1 79.94 258 ARG A CA 1
ATOM 1940 C C . ARG A 1 258 ? 3.086 -35.125 -7.461 1 79.94 258 ARG A C 1
ATOM 1942 O O . ARG A 1 258 ? 2.275 -36.062 -7.457 1 79.94 258 ARG A O 1
ATOM 1949 N N . PHE A 1 259 ? 3.361 -34.375 -8.43 1 80.06 259 PHE A N 1
ATOM 1950 C CA . PHE A 1 259 ? 2.543 -34.562 -9.617 1 80.06 259 PHE A CA 1
ATOM 1951 C C . PHE A 1 259 ? 2.994 -35.781 -10.391 1 80.06 259 PHE A C 1
ATOM 1953 O O . PHE A 1 259 ? 4.086 -35.812 -10.961 1 80.06 259 PHE A O 1
ATOM 1960 N N . GLU A 1 260 ? 2.258 -36.719 -10.352 1 84.75 260 GLU A N 1
ATOM 1961 C CA . GLU A 1 260 ? 2.289 -37.938 -11.188 1 84.75 260 GLU A CA 1
ATOM 1962 C C . GLU A 1 260 ? 0.915 -38.219 -11.781 1 84.75 260 GLU A C 1
ATOM 1964 O O . GLU A 1 260 ? -0.057 -38.406 -11.047 1 84.75 260 GLU A O 1
ATOM 1969 N N . PRO A 1 261 ? 0.879 -38.25 -13.055 1 90 261 PRO A N 1
ATOM 1970 C CA . PRO A 1 261 ? -0.43 -38.344 -13.703 1 90 261 PRO A CA 1
ATOM 1971 C C . PRO A 1 261 ? -1.286 -39.469 -13.133 1 90 261 PRO A C 1
ATOM 1973 O O . PRO A 1 261 ? -2.475 -39.281 -12.867 1 90 261 PRO A O 1
ATOM 1976 N N . GLU A 1 262 ? -0.651 -40.656 -12.977 1 93.44 262 GLU A N 1
ATOM 1977 C CA . GLU A 1 262 ? -1.416 -41.781 -12.469 1 93.44 262 GLU A CA 1
ATOM 1978 C C . GLU A 1 262 ? -1.937 -41.531 -11.062 1 93.44 262 GLU A C 1
ATOM 1980 O O . GLU A 1 262 ? -3.076 -41.875 -10.742 1 93.44 262 GLU A O 1
ATOM 1985 N N . ALA A 1 263 ? -1.105 -40.938 -10.258 1 92.38 263 ALA A N 1
ATOM 1986 C CA . ALA A 1 263 ? -1.507 -40.594 -8.891 1 92.38 263 ALA A CA 1
ATOM 1987 C C . ALA A 1 263 ? -2.658 -39.594 -8.891 1 92.38 263 ALA A C 1
ATOM 1989 O O . ALA A 1 263 ? -3.564 -39.688 -8.055 1 92.38 263 ALA A O 1
ATOM 1990 N N . VAL A 1 264 ? -2.613 -38.688 -9.766 1 94.81 264 VAL A N 1
ATOM 1991 C CA . VAL A 1 264 ? -3.664 -37.688 -9.867 1 94.81 264 VAL A CA 1
ATOM 1992 C C . VAL A 1 264 ? -4.977 -38.344 -10.281 1 94.81 264 VAL A C 1
ATOM 1994 O O . VAL A 1 264 ? -6.023 -38.094 -9.688 1 94.81 264 VAL A O 1
ATOM 1997 N N . LEU A 1 265 ? -4.887 -39.188 -11.273 1 95.69 265 LEU A N 1
ATOM 1998 C CA . LEU A 1 265 ? -6.086 -39.875 -11.727 1 95.69 265 LEU A CA 1
ATOM 1999 C C . LEU A 1 265 ? -6.711 -40.688 -10.602 1 95.69 265 LEU A C 1
ATOM 2001 O O . LEU A 1 265 ? -7.938 -40.719 -10.461 1 95.69 265 LEU A O 1
ATOM 2005 N N . ASP A 1 266 ? -5.855 -41.344 -9.805 1 95.5 266 ASP A N 1
ATOM 2006 C CA . ASP A 1 266 ? -6.336 -42.062 -8.648 1 95.5 266 ASP A CA 1
ATOM 2007 C C . ASP A 1 266 ? -7.109 -41.156 -7.691 1 95.5 266 ASP A C 1
ATOM 2009 O O . ASP A 1 266 ? -8.18 -41.531 -7.207 1 95.5 266 ASP A O 1
ATOM 2013 N N . VAL A 1 267 ? -6.613 -40.031 -7.398 1 95.69 267 VAL A N 1
ATOM 2014 C CA . VAL A 1 267 ? -7.223 -39.062 -6.473 1 95.69 267 VAL A CA 1
ATOM 2015 C C . VAL A 1 267 ? -8.547 -38.562 -7.047 1 95.69 267 VAL A C 1
ATOM 2017 O O . VAL A 1 267 ? -9.523 -38.406 -6.316 1 95.69 267 VAL A O 1
ATOM 2020 N N . LEU A 1 268 ? -8.602 -38.25 -8.328 1 96.38 268 LEU A N 1
ATOM 2021 C CA . LEU A 1 268 ? -9.82 -37.75 -8.961 1 96.38 268 LEU A CA 1
ATOM 2022 C C . LEU A 1 268 ? -10.969 -38.719 -8.742 1 96.38 268 LEU A C 1
ATOM 2024 O O . LEU A 1 268 ? -12.07 -38.312 -8.375 1 96.38 268 LEU A O 1
ATOM 2028 N N . GLU A 1 269 ? -10.648 -40 -8.945 1 96.06 269 GLU A N 1
ATOM 2029 C CA . GLU A 1 269 ? -11.688 -41 -8.844 1 96.06 269 GLU A CA 1
ATOM 2030 C C . GLU A 1 269 ? -12.039 -41.281 -7.387 1 96.06 269 GLU A C 1
ATOM 2032 O O . GLU A 1 269 ? -13.219 -41.375 -7.031 1 96.06 269 GLU A O 1
ATOM 2037 N N . ARG A 1 270 ? -11.031 -41.438 -6.57 1 95.62 270 ARG A N 1
ATOM 2038 C CA . ARG A 1 270 ? -11.227 -41.781 -5.164 1 95.62 270 ARG A CA 1
ATOM 2039 C C . ARG A 1 270 ? -12.031 -40.719 -4.449 1 95.62 270 ARG A C 1
ATOM 2041 O O . ARG A 1 270 ? -12.914 -41 -3.643 1 95.62 270 ARG A O 1
ATOM 2048 N N . GLU A 1 271 ? -11.742 -39.438 -4.727 1 96.56 271 GLU A N 1
ATOM 2049 C CA . GLU A 1 271 ? -12.367 -38.312 -4.02 1 96.56 271 GLU A CA 1
ATOM 2050 C C . GLU A 1 271 ? -13.57 -37.781 -4.789 1 96.56 271 GLU A C 1
ATOM 2052 O O . GLU A 1 271 ? -14.203 -36.812 -4.363 1 96.56 271 GLU A O 1
ATOM 2057 N N . ARG A 1 272 ? -13.836 -38.344 -5.949 1 95.19 272 ARG A N 1
ATOM 2058 C CA . ARG A 1 272 ? -14.953 -37.938 -6.797 1 95.19 272 ARG A CA 1
ATOM 2059 C C . ARG A 1 272 ? -14.883 -36.438 -7.086 1 95.19 272 ARG A C 1
ATOM 2061 O O . ARG A 1 272 ? -15.859 -35.719 -6.871 1 95.19 272 ARG A O 1
ATOM 2068 N N . VAL A 1 273 ? -13.797 -36.031 -7.566 1 96.31 273 VAL A N 1
ATOM 2069 C CA . VAL A 1 273 ? -13.547 -34.656 -7.883 1 96.31 273 VAL A CA 1
ATOM 2070 C C . VAL A 1 273 ? -14.539 -34.156 -8.945 1 96.31 273 VAL A C 1
ATOM 2072 O O . VAL A 1 273 ? -14.836 -34.906 -9.898 1 96.31 273 VAL A O 1
ATOM 2075 N N . ASP A 1 274 ? -15.016 -32.938 -8.75 1 93.69 274 ASP A N 1
ATOM 2076 C CA . ASP A 1 274 ? -15.984 -32.375 -9.688 1 93.69 274 ASP A CA 1
ATOM 2077 C C . ASP A 1 274 ? -15.289 -31.578 -10.797 1 93.69 274 ASP A C 1
ATOM 2079 O O . ASP A 1 274 ? -15.82 -31.453 -11.898 1 93.69 274 ASP A O 1
ATOM 2083 N N . ARG A 1 275 ? -14.133 -31.062 -10.469 1 91.5 275 ARG A N 1
ATOM 2084 C CA . ARG A 1 275 ? -13.438 -30.219 -11.438 1 91.5 275 ARG A CA 1
ATOM 2085 C C . ARG A 1 275 ? -11.938 -30.172 -11.156 1 91.5 275 ARG A C 1
ATOM 2087 O O . ARG A 1 275 ? -11.523 -30.156 -10 1 91.5 275 ARG A O 1
ATOM 2094 N N . VAL A 1 276 ? -11.242 -30.125 -12.289 1 90.19 276 VAL A N 1
ATOM 2095 C CA . VAL A 1 276 ? -9.789 -29.969 -12.203 1 90.19 276 VAL A CA 1
ATOM 2096 C C . VAL A 1 276 ? -9.398 -28.547 -12.594 1 90.19 276 VAL A C 1
ATOM 2098 O O . VAL A 1 276 ? -9.758 -28.078 -13.68 1 90.19 276 VAL A O 1
ATOM 2101 N N . TRP A 1 277 ? -8.781 -27.891 -11.641 1 86.19 277 TRP A N 1
ATOM 2102 C CA . TRP A 1 277 ? -8.156 -26.594 -11.922 1 86.19 277 TRP A CA 1
ATOM 2103 C C . TRP A 1 277 ? -6.656 -26.766 -12.148 1 86.19 277 TRP A C 1
ATOM 2105 O O . TRP A 1 277 ? -5.91 -27.047 -11.211 1 86.19 277 TRP A O 1
ATOM 2115 N N . ALA A 1 278 ? -6.289 -26.656 -13.336 1 80.12 278 ALA A N 1
ATOM 2116 C CA . ALA A 1 278 ? -4.879 -26.859 -13.648 1 80.12 278 ALA A CA 1
ATOM 2117 C C . ALA A 1 278 ? -4.52 -26.234 -14.992 1 80.12 278 ALA A C 1
ATOM 2119 O O . ALA A 1 278 ? -5.402 -25.828 -15.75 1 80.12 278 ALA A O 1
ATOM 2120 N N . TRP A 1 279 ? -3.32 -26.125 -15.195 1 69.88 279 TRP A N 1
ATOM 2121 C CA . TRP A 1 279 ? -2.846 -25.641 -16.484 1 69.88 279 TRP A CA 1
ATOM 2122 C C . TRP A 1 279 ? -3.113 -26.672 -17.578 1 69.88 279 TRP A C 1
ATOM 2124 O O . TRP A 1 279 ? -3.148 -27.875 -17.328 1 69.88 279 TRP A O 1
ATOM 2134 N N . PRO A 1 280 ? -3.172 -26.188 -18.75 1 67.94 280 PRO A N 1
ATOM 2135 C CA . PRO A 1 280 ? -3.51 -27.078 -19.875 1 67.94 280 PRO A CA 1
ATOM 2136 C C . PRO A 1 280 ? -2.525 -28.234 -20.016 1 67.94 280 PRO A C 1
ATOM 2138 O O . PRO A 1 280 ? -2.934 -29.359 -20.297 1 67.94 280 PRO A O 1
ATOM 2141 N N . SER A 1 281 ? -1.27 -27.984 -19.781 1 64.44 281 SER A N 1
ATOM 2142 C CA . SER A 1 281 ? -0.275 -29.047 -19.938 1 64.44 281 SER A CA 1
ATOM 2143 C C . SER A 1 281 ? -0.497 -30.172 -18.922 1 64.44 281 SER A C 1
ATOM 2145 O O . SER A 1 281 ? -0.247 -31.328 -19.219 1 64.44 281 SER A O 1
ATOM 2147 N N . LEU A 1 282 ? -0.973 -29.797 -17.766 1 74.56 282 LEU A N 1
ATOM 2148 C CA . LEU A 1 282 ? -1.263 -30.812 -16.75 1 74.56 282 LEU A CA 1
ATOM 2149 C C . LEU A 1 282 ? -2.467 -31.656 -17.156 1 74.56 282 LEU A C 1
ATOM 2151 O O . LEU A 1 282 ? -2.447 -32.875 -17.016 1 74.56 282 LEU A O 1
ATOM 2155 N N . VAL A 1 283 ? -3.424 -31.016 -17.688 1 80.19 283 VAL A N 1
ATOM 2156 C CA . VAL A 1 283 ? -4.625 -31.719 -18.125 1 80.19 283 VAL A CA 1
ATOM 2157 C C . VAL A 1 283 ? -4.273 -32.688 -19.25 1 80.19 283 VAL A C 1
ATOM 2159 O O . VAL A 1 283 ? -4.742 -33.844 -19.266 1 80.19 283 VAL A O 1
ATOM 2162 N N . GLN A 1 284 ? -3.424 -32.219 -20.109 1 74.94 284 GLN A N 1
ATOM 2163 C CA . GLN A 1 284 ? -2.994 -33.062 -21.219 1 74.94 284 GLN A CA 1
ATOM 2164 C C . GLN A 1 284 ? -2.23 -34.281 -20.703 1 74.94 284 GLN A C 1
ATOM 2166 O O . GLN A 1 284 ? -2.4 -35.406 -21.219 1 74.94 284 GLN A O 1
ATOM 2171 N N . ALA A 1 285 ? -1.424 -34.094 -19.734 1 77.44 285 ALA A N 1
ATOM 2172 C CA . ALA A 1 285 ? -0.661 -35.188 -19.141 1 77.44 285 ALA A CA 1
ATOM 2173 C C . ALA A 1 285 ? -1.588 -36.25 -18.547 1 77.44 285 ALA A C 1
ATOM 2175 O O . ALA A 1 285 ? -1.294 -37.438 -18.578 1 77.44 285 ALA A O 1
ATOM 2176 N N . LEU A 1 286 ? -2.672 -35.812 -18.047 1 87.19 286 LEU A N 1
ATOM 2177 C CA . LEU A 1 286 ? -3.646 -36.75 -17.469 1 87.19 286 LEU A CA 1
ATOM 2178 C C . LEU A 1 286 ? -4.344 -37.562 -18.562 1 87.19 286 LEU A C 1
ATOM 2180 O O . LEU A 1 286 ? -4.504 -38.75 -18.438 1 87.19 286 LEU A O 1
ATOM 2184 N N . ARG A 1 287 ? -4.621 -36.906 -19.625 1 84.94 287 ARG A N 1
ATOM 2185 C CA . ARG A 1 287 ? -5.336 -37.562 -20.719 1 84.94 287 ARG A CA 1
ATOM 2186 C C . ARG A 1 287 ? -4.449 -38.562 -21.422 1 84.94 287 ARG A C 1
ATOM 2188 O O . ARG A 1 287 ? -4.945 -39.531 -22 1 84.94 287 ARG A O 1
ATOM 2195 N N . THR A 1 288 ? -3.203 -38.344 -21.344 1 82.12 288 THR A N 1
ATOM 2196 C CA . THR A 1 288 ? -2.279 -39.219 -22.078 1 82.12 288 THR A CA 1
ATOM 2197 C C . THR A 1 288 ? -1.677 -40.281 -21.156 1 82.12 288 THR A C 1
ATOM 2199 O O . THR A 1 288 ? -0.789 -41.031 -21.562 1 82.12 288 THR A O 1
ATOM 2202 N N . ALA A 1 289 ? -2.086 -40.281 -19.953 1 88.38 289 ALA A N 1
ATOM 2203 C CA . ALA A 1 289 ? -1.594 -41.281 -19.016 1 88.38 289 ALA A CA 1
ATOM 2204 C C . ALA A 1 289 ? -1.972 -42.688 -19.484 1 88.38 289 ALA A C 1
ATOM 2206 O O . ALA A 1 289 ? -3.07 -42.906 -20 1 88.38 289 ALA A O 1
ATOM 2207 N N . PRO A 1 290 ? -1.145 -43.625 -19.25 1 89.75 290 PRO A N 1
ATOM 2208 C CA . PRO A 1 290 ? -1.357 -44.969 -19.734 1 89.75 290 PRO A CA 1
ATOM 2209 C C . PRO A 1 290 ? -2.678 -45.562 -19.266 1 89.75 290 PRO A C 1
ATOM 2211 O O . PRO A 1 290 ? -3.34 -46.312 -20.016 1 89.75 290 PRO A O 1
ATOM 2214 N N . SER A 1 291 ? -3.043 -45.281 -18.094 1 93.06 291 SER A N 1
ATOM 2215 C CA . SER A 1 291 ? -4.219 -45.938 -17.516 1 93.06 291 SER A CA 1
ATOM 2216 C C . SER A 1 291 ? -5.5 -45.219 -17.922 1 93.06 291 SER A C 1
ATOM 2218 O O . SER A 1 291 ? -6.602 -45.688 -17.672 1 93.06 291 SER A O 1
ATOM 2220 N N . TYR A 1 292 ? -5.367 -44.094 -18.516 1 91.75 292 TYR A N 1
ATOM 2221 C CA . TYR A 1 292 ? -6.512 -43.25 -18.797 1 91.75 292 TYR A CA 1
ATOM 2222 C C . TYR A 1 292 ? -7.609 -44 -19.516 1 91.75 292 TYR A C 1
ATOM 2224 O O . TYR A 1 292 ? -8.781 -43.938 -19.156 1 91.75 292 TYR A O 1
ATOM 2232 N N . ALA A 1 293 ? -7.23 -44.812 -20.469 1 89.75 293 ALA A N 1
ATOM 2233 C CA . ALA A 1 293 ? -8.172 -45.5 -21.344 1 89.75 293 ALA A CA 1
ATOM 2234 C C . ALA A 1 293 ? -8.922 -46.594 -20.578 1 89.75 293 ALA A C 1
ATOM 2236 O O . ALA A 1 293 ? -10.008 -47 -20.984 1 89.75 293 ALA A O 1
ATOM 2237 N N . ARG A 1 294 ? -8.359 -47.062 -19.562 1 94.06 294 ARG A N 1
ATOM 2238 C CA . ARG A 1 294 ? -8.953 -48.156 -18.812 1 94.06 294 ARG A CA 1
ATOM 2239 C C . ARG A 1 294 ? -9.805 -47.625 -17.656 1 94.06 294 ARG A C 1
ATOM 2241 O O . ARG A 1 294 ? -10.43 -48.406 -16.938 1 94.06 294 ARG A O 1
ATOM 2248 N N . ARG A 1 295 ? -9.883 -46.312 -17.594 1 94.56 295 ARG A N 1
ATOM 2249 C CA . ARG A 1 295 ? -10.633 -45.719 -16.5 1 94.56 295 ARG A CA 1
ATOM 2250 C C . ARG A 1 295 ? -11.992 -45.219 -16.969 1 94.56 295 ARG A C 1
ATOM 2252 O O . ARG A 1 295 ? -12.406 -45.531 -18.094 1 94.56 295 ARG A O 1
ATOM 2259 N N . ASP A 1 296 ? -12.812 -44.688 -15.992 1 94.06 296 ASP A N 1
ATOM 2260 C CA . ASP A 1 296 ? -14.109 -44.125 -16.344 1 94.06 296 ASP A CA 1
ATOM 2261 C C . ASP A 1 296 ? -13.961 -42.875 -17.203 1 94.06 296 ASP A C 1
ATOM 2263 O O . ASP A 1 296 ? -13.945 -41.75 -16.688 1 94.06 296 ASP A O 1
ATOM 2267 N N . ARG A 1 297 ? -13.969 -43.031 -18.406 1 90.75 297 ARG A N 1
ATOM 2268 C CA . ARG A 1 297 ? -13.68 -41.969 -19.375 1 90.75 297 ARG A CA 1
ATOM 2269 C C . ARG A 1 297 ? -14.758 -40.906 -19.328 1 90.75 297 ARG A C 1
ATOM 2271 O O . ARG A 1 297 ? -14.461 -39.719 -19.5 1 90.75 297 ARG A O 1
ATOM 2278 N N . ALA A 1 298 ? -15.977 -41.312 -19.188 1 89.75 298 ALA A N 1
ATOM 2279 C CA . ALA A 1 298 ? -17.062 -40.344 -19.125 1 89.75 298 ALA A CA 1
ATOM 2280 C C . ALA A 1 298 ? -16.875 -39.375 -17.953 1 89.75 298 ALA A C 1
ATOM 2282 O O . ALA A 1 298 ? -17.047 -38.156 -18.094 1 89.75 298 ALA A O 1
ATOM 2283 N N . TYR A 1 299 ? -16.547 -39.969 -16.844 1 92.38 299 TYR A N 1
ATOM 2284 C CA . TYR A 1 299 ? -16.266 -39.156 -15.664 1 92.38 299 TYR A CA 1
ATOM 2285 C C . TYR A 1 299 ? -15.062 -38.25 -15.883 1 92.38 299 TYR A C 1
ATOM 2287 O O . TYR A 1 299 ? -15.125 -37.062 -15.625 1 92.38 299 TYR A O 1
ATOM 2295 N N . LEU A 1 300 ? -13.977 -38.781 -16.391 1 92.25 300 LEU A N 1
ATOM 2296 C CA . LEU A 1 300 ? -12.727 -38.031 -16.562 1 92.25 300 LEU A CA 1
ATOM 2297 C C . LEU A 1 300 ? -12.891 -36.938 -17.594 1 92.25 300 LEU A C 1
ATOM 2299 O O . LEU A 1 300 ? -12.359 -35.812 -17.406 1 92.25 300 LEU A O 1
ATOM 2303 N N . ASP A 1 301 ? -13.617 -37.156 -18.641 1 85.94 301 ASP A N 1
ATOM 2304 C CA . ASP A 1 301 ? -13.852 -36.125 -19.656 1 85.94 301 ASP A CA 1
ATOM 2305 C C . ASP A 1 301 ? -14.648 -34.969 -19.078 1 85.94 301 ASP A C 1
ATOM 2307 O O . ASP A 1 301 ? -14.43 -33.812 -19.453 1 85.94 301 ASP A O 1
ATOM 2311 N N . ARG A 1 302 ? -15.523 -35.281 -18.219 1 85.31 302 ARG A N 1
ATOM 2312 C CA . ARG A 1 302 ? -16.328 -34.25 -17.594 1 85.31 302 ARG A CA 1
ATOM 2313 C C . ARG A 1 302 ? -15.484 -33.375 -16.672 1 85.31 302 ARG A C 1
ATOM 2315 O O . ARG A 1 302 ? -15.594 -32.156 -16.688 1 85.31 302 ARG A O 1
ATOM 2322 N N . VAL A 1 303 ? -14.656 -34.031 -15.891 1 88.94 303 VAL A N 1
ATOM 2323 C CA . VAL A 1 303 ? -13.93 -33.312 -14.852 1 88.94 303 VAL A CA 1
ATOM 2324 C C . VAL A 1 303 ? -12.75 -32.562 -15.461 1 88.94 303 VAL A C 1
ATOM 2326 O O . VAL A 1 303 ? -12.375 -31.5 -14.984 1 88.94 303 VAL A O 1
ATOM 2329 N N . LEU A 1 304 ? -12.125 -33.062 -16.5 1 86.44 304 LEU A N 1
ATOM 2330 C CA . LEU A 1 304 ? -10.961 -32.469 -17.125 1 86.44 304 LEU A CA 1
ATOM 2331 C C . LEU A 1 304 ? -11.383 -31.406 -18.141 1 86.44 304 LEU A C 1
ATOM 2333 O O . LEU A 1 304 ? -10.57 -30.578 -18.562 1 86.44 304 LEU A O 1
ATOM 2337 N N . GLY A 1 305 ? -12.57 -31.297 -18.422 1 75.06 305 GLY A N 1
ATOM 2338 C CA . GLY A 1 305 ? -13.07 -30.344 -19.406 1 75.06 305 GLY A CA 1
ATOM 2339 C C . GLY A 1 305 ? -12.664 -30.703 -20.828 1 75.06 305 GLY A C 1
ATOM 2340 O O . GLY A 1 305 ? -11.859 -31.609 -21.031 1 75.06 305 GLY A O 1
ATOM 2341 N N . THR A 1 306 ? -13.32 -30.156 -21.781 1 59.41 306 THR A N 1
ATOM 2342 C CA . THR A 1 306 ? -13.062 -30.438 -23.203 1 59.41 306 THR A CA 1
ATOM 2343 C C . THR A 1 306 ? -11.812 -29.703 -23.672 1 59.41 306 THR A C 1
ATOM 2345 O O . THR A 1 306 ? -11.633 -28.516 -23.391 1 59.41 306 THR A O 1
ATOM 2348 N N . PRO A 1 307 ? -10.742 -30.562 -24.031 1 53.56 307 PRO A N 1
ATOM 2349 C CA . PRO A 1 307 ? -9.578 -29.922 -24.641 1 53.56 307 PRO A CA 1
ATOM 2350 C C . PRO A 1 307 ? -9.969 -28.938 -25.75 1 53.56 307 PRO A C 1
ATOM 2352 O O . PRO A 1 307 ? -10.82 -29.234 -26.578 1 53.56 307 PRO A O 1
ATOM 2355 N N . VAL A 1 308 ? -10.242 -27.688 -25.484 1 50.06 308 VAL A N 1
ATOM 2356 C CA . VAL A 1 308 ? -10.711 -26.844 -26.578 1 50.06 308 VAL A CA 1
ATOM 2357 C C . VAL A 1 308 ? -9.594 -26.656 -27.594 1 50.06 308 VAL A C 1
ATOM 2359 O O . VAL A 1 308 ? -8.539 -26.094 -27.281 1 50.06 308 VAL A O 1
ATOM 2362 N N . PRO A 1 309 ? -9.57 -27.516 -28.609 1 50.34 309 PRO A N 1
ATOM 2363 C CA . PRO A 1 309 ? -8.812 -27.234 -29.828 1 50.34 309 PRO A CA 1
ATOM 2364 C C . PRO A 1 309 ? -9.102 -25.844 -30.391 1 50.34 309 PRO A C 1
ATOM 2366 O O . PRO A 1 309 ? -10.242 -25.375 -30.328 1 50.34 309 PRO A O 1
ATOM 2369 N N . GLY A 1 310 ? -8.188 -24.719 -30.234 1 53.5 310 GLY A N 1
ATOM 2370 C CA . GLY A 1 310 ? -8.43 -23.453 -30.891 1 53.5 310 GLY A CA 1
ATOM 2371 C C . GLY A 1 310 ? -7.586 -22.328 -30.328 1 53.5 310 GLY A C 1
ATOM 2372 O O . GLY A 1 310 ? -6.566 -22.562 -29.672 1 53.5 310 GLY A O 1
ATOM 2373 N N . PRO A 1 311 ? -8 -21.203 -30.703 1 56.16 311 PRO A N 1
ATOM 2374 C CA . PRO A 1 311 ? -7.305 -20 -30.234 1 56.16 311 PRO A CA 1
ATOM 2375 C C . PRO A 1 311 ? -7.152 -19.953 -28.719 1 56.16 311 PRO A C 1
ATOM 2377 O O . PRO A 1 311 ? -8.008 -20.484 -27.984 1 56.16 311 PRO A O 1
ATOM 2380 N N . VAL A 1 312 ? -5.945 -19.703 -28.359 1 63.16 312 VAL A N 1
ATOM 2381 C CA . VAL A 1 312 ? -5.617 -19.641 -26.938 1 63.16 312 VAL A CA 1
ATOM 2382 C C . VAL A 1 312 ? -6.367 -18.484 -26.281 1 63.16 312 VAL A C 1
ATOM 2384 O O . VAL A 1 312 ? -6.105 -17.328 -26.594 1 63.16 312 VAL A O 1
ATOM 2387 N N . ARG A 1 313 ? -7.316 -18.812 -25.516 1 72.38 313 ARG A N 1
ATOM 2388 C CA . ARG A 1 313 ? -8.047 -17.812 -24.75 1 72.38 313 ARG A CA 1
ATOM 2389 C C . ARG A 1 313 ? -7.199 -17.25 -23.625 1 72.38 313 ARG A C 1
ATOM 2391 O O . ARG A 1 313 ? -6.484 -18 -22.953 1 72.38 313 ARG A O 1
ATOM 2398 N N . HIS A 1 314 ? -7.145 -15.969 -23.625 1 73.5 314 HIS A N 1
ATOM 2399 C CA . HIS A 1 314 ? -6.496 -15.344 -22.469 1 73.5 314 HIS A CA 1
ATOM 2400 C C . HIS A 1 314 ? -7.258 -15.625 -21.188 1 73.5 314 HIS A C 1
ATOM 2402 O O . HIS A 1 314 ? -8.375 -15.141 -21 1 73.5 314 HIS A O 1
ATOM 2408 N N . ARG A 1 315 ? -6.66 -16.453 -20.266 1 69.38 315 ARG A N 1
ATOM 2409 C CA . ARG A 1 315 ? -7.391 -16.938 -19.094 1 69.38 315 ARG A CA 1
ATOM 2410 C C . ARG A 1 315 ? -7.016 -16.141 -17.844 1 69.38 315 ARG A C 1
ATOM 2412 O O . ARG A 1 315 ? -7.395 -16.5 -16.734 1 69.38 315 ARG A O 1
ATOM 2419 N N . GLY A 1 316 ? -6.27 -15.164 -17.938 1 77.56 316 GLY A N 1
ATOM 2420 C CA . GLY A 1 316 ? -5.918 -14.336 -16.797 1 77.56 316 GLY A CA 1
ATOM 2421 C C . GLY A 1 316 ? -4.422 -14.273 -16.531 1 77.56 316 GLY A C 1
ATOM 2422 O O . GLY A 1 316 ? -3.629 -14.766 -17.344 1 77.56 316 GLY A O 1
ATOM 2423 N N . MET A 1 317 ? -4.039 -13.578 -15.594 1 85.94 317 MET A N 1
ATOM 2424 C CA . MET A 1 317 ? -2.666 -13.328 -15.172 1 85.94 317 MET A CA 1
ATOM 2425 C C . MET A 1 317 ? -2.594 -13.102 -13.664 1 85.94 317 MET A C 1
ATOM 2427 O O . MET A 1 317 ? -3.621 -12.914 -13.008 1 85.94 317 MET A O 1
ATOM 2431 N N . SER A 1 318 ? -1.438 -13.266 -13.109 1 89.25 318 SER A N 1
ATOM 2432 C CA . SER A 1 318 ? -1.267 -13.07 -11.672 1 89.25 318 SER A CA 1
ATOM 2433 C C . SER A 1 318 ? -1.801 -11.719 -11.227 1 89.25 318 SER A C 1
ATOM 2435 O O . SER A 1 318 ? -2.34 -11.586 -10.125 1 89.25 318 SER A O 1
ATOM 2437 N N . GLU A 1 319 ? -1.704 -10.75 -12.117 1 93.38 319 GLU A N 1
ATOM 2438 C CA . GLU A 1 319 ? -2.094 -9.375 -11.812 1 93.38 319 GLU A CA 1
ATOM 2439 C C . GLU A 1 319 ? -3.602 -9.266 -11.609 1 93.38 319 GLU A C 1
ATOM 2441 O O . GLU A 1 319 ? -4.078 -8.32 -10.969 1 93.38 319 GLU A O 1
ATOM 2446 N N . THR A 1 320 ? -4.375 -10.188 -12.148 1 90.44 320 THR A N 1
ATOM 2447 C CA . THR A 1 320 ? -5.824 -10.195 -11.977 1 90.44 320 THR A CA 1
ATOM 2448 C C . THR A 1 320 ? -6.27 -11.414 -11.18 1 90.44 320 THR A C 1
ATOM 2450 O O . THR A 1 320 ? -7.441 -11.797 -11.227 1 90.44 320 THR A O 1
ATOM 2453 N N . MET A 1 321 ? -5.332 -12.023 -10.586 1 86 321 MET A N 1
ATOM 2454 C CA . MET A 1 321 ? -5.551 -13.234 -9.797 1 86 321 MET A CA 1
ATOM 2455 C C . MET A 1 321 ? -6.176 -14.328 -10.656 1 86 321 MET A C 1
ATOM 2457 O O . MET A 1 321 ? -7.008 -15.102 -10.18 1 86 321 MET A O 1
ATOM 2461 N N . GLY A 1 322 ? -5.918 -14.305 -11.93 1 75.62 322 GLY A N 1
ATOM 2462 C CA . GLY A 1 322 ? -6.316 -15.383 -12.82 1 75.62 322 GLY A CA 1
ATOM 2463 C C . GLY A 1 322 ? -7.73 -15.242 -13.352 1 75.62 322 GLY A C 1
ATOM 2464 O O . GLY A 1 322 ? -8.234 -16.125 -14.047 1 75.62 322 GLY A O 1
ATOM 2465 N N . ASN A 1 323 ? -8.406 -14.172 -12.922 1 76.25 323 ASN A N 1
ATOM 2466 C CA . ASN A 1 323 ? -9.789 -14.039 -13.375 1 76.25 323 ASN A CA 1
ATOM 2467 C C . ASN A 1 323 ? -10.078 -12.625 -13.875 1 76.25 323 ASN A C 1
ATOM 2469 O O . ASN A 1 323 ? -9.234 -11.734 -13.75 1 76.25 323 ASN A O 1
ATOM 2473 N N . TRP A 1 324 ? -11.312 -12.484 -14.531 1 81.81 324 TRP A N 1
ATOM 2474 C CA . TRP A 1 324 ? -11.656 -11.203 -15.141 1 81.81 324 TRP A CA 1
ATOM 2475 C C . TRP A 1 324 ? -12.805 -10.531 -14.391 1 81.81 324 TRP A C 1
ATOM 2477 O O . TRP A 1 324 ? -13.25 -9.445 -14.766 1 81.81 324 TRP A O 1
ATOM 2487 N N . PHE A 1 325 ? -13.188 -11.195 -13.328 1 81.69 325 PHE A N 1
ATOM 2488 C CA . PHE A 1 325 ? -14.273 -10.594 -12.562 1 81.69 325 PHE A CA 1
ATOM 2489 C C . PHE A 1 325 ? -13.805 -9.305 -11.891 1 81.69 325 PHE A C 1
ATOM 2491 O O . PHE A 1 325 ? -12.773 -9.289 -11.227 1 81.69 325 PHE A O 1
ATOM 2498 N N . GLY A 1 326 ? -14.594 -8.258 -12.102 1 84.62 326 GLY A N 1
ATOM 2499 C CA . GLY A 1 326 ? -14.234 -6.984 -11.508 1 84.62 326 GLY A CA 1
ATOM 2500 C C . GLY A 1 326 ? -13.062 -6.309 -12.203 1 84.62 326 GLY A C 1
ATOM 2501 O O . GLY A 1 326 ? -12.453 -5.387 -11.656 1 84.62 326 GLY A O 1
ATOM 2502 N N . ILE A 1 327 ? -12.711 -6.844 -13.367 1 88.75 327 ILE A N 1
ATOM 2503 C CA . ILE A 1 327 ? -11.602 -6.297 -14.141 1 88.75 327 ILE A CA 1
ATOM 2504 C C . ILE A 1 327 ? -12.133 -5.641 -15.414 1 88.75 327 ILE A C 1
ATOM 2506 O O . ILE A 1 327 ? -12.883 -6.258 -16.172 1 88.75 327 ILE A O 1
ATOM 2510 N N . GLU A 1 328 ? -11.852 -4.387 -15.586 1 91.25 328 GLU A N 1
ATOM 2511 C CA . GLU A 1 328 ? -12.047 -3.703 -16.859 1 91.25 328 GLU A CA 1
ATOM 2512 C C . GLU A 1 328 ? -10.898 -3.975 -17.828 1 91.25 328 GLU A C 1
ATOM 2514 O O . GLU A 1 328 ? -9.734 -3.979 -17.406 1 91.25 328 GLU A O 1
ATOM 2519 N N . THR A 1 329 ? -11.297 -4.27 -19.062 1 92.56 329 THR A N 1
ATOM 2520 C CA . THR A 1 329 ? -10.266 -4.531 -20.062 1 92.56 329 THR A CA 1
ATOM 2521 C C . THR A 1 329 ? -10.43 -3.592 -21.266 1 92.56 329 THR A C 1
ATOM 2523 O O . THR A 1 329 ? -11.547 -3.225 -21.625 1 92.56 329 THR A O 1
ATOM 2526 N N . LYS A 1 330 ? -9.328 -3.178 -21.797 1 94.12 330 LYS A N 1
ATOM 2527 C CA . LYS A 1 330 ? -9.312 -2.521 -23.094 1 94.12 330 LYS A CA 1
ATOM 2528 C C . LYS A 1 330 ? -8.102 -2.961 -23.922 1 94.12 330 LYS A C 1
ATOM 2530 O O . LYS A 1 330 ? -7.098 -3.408 -23.375 1 94.12 330 LYS A O 1
ATOM 2535 N N . VAL A 1 331 ? -8.289 -2.957 -25.203 1 95.5 331 VAL A N 1
ATOM 2536 C CA . VAL A 1 331 ? -7.219 -3.248 -26.156 1 95.5 331 VAL A CA 1
ATOM 2537 C C . VAL A 1 331 ? -6.797 -1.966 -26.875 1 95.5 331 VAL A C 1
ATOM 2539 O O . VAL A 1 331 ? -7.629 -1.268 -27.453 1 95.5 331 VAL A O 1
ATOM 2542 N N . ILE A 1 332 ? -5.469 -1.709 -26.797 1 95.62 332 ILE A N 1
ATOM 2543 C CA . ILE A 1 332 ? -5.039 -0.429 -27.344 1 95.62 332 ILE A CA 1
ATOM 2544 C C . ILE A 1 332 ? -3.936 -0.657 -28.375 1 95.62 332 ILE A C 1
ATOM 2546 O O . ILE A 1 332 ? -3.258 -1.688 -28.359 1 95.62 332 ILE A O 1
ATOM 2550 N N . ASP A 1 333 ? -3.811 0.308 -29.25 1 92.5 333 ASP A N 1
ATOM 2551 C CA . ASP A 1 333 ? -2.623 0.389 -30.109 1 92.5 333 ASP A CA 1
ATOM 2552 C C . ASP A 1 333 ? -1.411 0.864 -29.312 1 92.5 333 ASP A C 1
ATOM 2554 O O . ASP A 1 333 ? -1.416 1.969 -28.75 1 92.5 333 ASP A O 1
ATOM 2558 N N . PRO A 1 334 ? -0.472 0.026 -29.219 1 86.69 334 PRO A N 1
ATOM 2559 C CA . PRO A 1 334 ? 0.654 0.389 -28.344 1 86.69 334 PRO A CA 1
ATOM 2560 C C . PRO A 1 334 ? 1.368 1.657 -28.812 1 86.69 334 PRO A C 1
ATOM 2562 O O . PRO A 1 334 ? 2.057 2.305 -28.016 1 86.69 334 PRO A O 1
ATOM 2565 N N . GLU A 1 335 ? 1.276 2.002 -30.031 1 81.62 335 GLU A N 1
ATOM 2566 C CA . GLU A 1 335 ? 1.961 3.178 -30.562 1 81.62 335 GLU A CA 1
ATOM 2567 C C . GLU A 1 335 ? 1.133 4.441 -30.344 1 81.62 335 GLU A C 1
ATOM 2569 O O . GLU A 1 335 ? 1.662 5.473 -29.922 1 81.62 335 GLU A O 1
ATOM 2574 N N . THR A 1 336 ? -0.15 4.34 -30.562 1 87.25 336 THR A N 1
ATOM 2575 C CA . THR A 1 336 ? -0.985 5.535 -30.531 1 87.25 336 THR A CA 1
ATOM 2576 C C . THR A 1 336 ? -1.709 5.648 -29.188 1 87.25 336 THR A C 1
ATOM 2578 O O . THR A 1 336 ? -2.178 6.727 -28.812 1 87.25 336 THR A O 1
ATOM 2581 N N . GLY A 1 337 ? -1.897 4.516 -28.562 1 90.56 337 GLY A N 1
ATOM 2582 C CA . GLY A 1 337 ? -2.648 4.508 -27.328 1 90.56 337 GLY A CA 1
ATOM 2583 C C . GLY A 1 337 ? -4.148 4.457 -27.531 1 90.56 337 GLY A C 1
ATOM 2584 O O . GLY A 1 337 ? -4.914 4.406 -26.562 1 90.56 337 GLY A O 1
ATOM 2585 N N . GLN A 1 338 ? -4.578 4.461 -28.734 1 92.25 338 GLN A N 1
ATOM 2586 C CA . GLN A 1 338 ? -6.004 4.457 -29.047 1 92.25 338 GLN A CA 1
ATOM 2587 C C . GLN A 1 338 ? -6.617 3.082 -28.812 1 92.25 338 GLN A C 1
ATOM 2589 O O . GLN A 1 338 ? -5.996 2.059 -29.109 1 92.25 338 GLN A O 1
ATOM 2594 N N . GLU A 1 339 ? -7.871 3.119 -28.266 1 94.94 339 GLU A N 1
ATOM 2595 C CA . GLU A 1 339 ? -8.586 1.861 -28.078 1 94.94 339 GLU A CA 1
ATOM 2596 C C . GLU A 1 339 ? -8.992 1.242 -29.406 1 94.94 339 GLU A C 1
ATOM 2598 O O . GLU A 1 339 ? -9.445 1.945 -30.312 1 94.94 339 GLU A O 1
ATOM 2603 N N . LEU A 1 340 ? -8.82 -0.019 -29.5 1 95.38 340 LEU A N 1
ATOM 2604 C CA . LEU A 1 340 ? -9.078 -0.746 -30.734 1 95.38 340 LEU A CA 1
ATOM 2605 C C . LEU A 1 340 ? -10.398 -1.505 -30.656 1 95.38 340 LEU A C 1
ATOM 2607 O O . LEU A 1 340 ? -10.844 -1.859 -29.562 1 95.38 340 LEU A O 1
ATOM 2611 N N . GLY A 1 341 ? -10.992 -1.659 -31.75 1 90.94 341 GLY A N 1
ATOM 2612 C CA . GLY A 1 341 ? -12.242 -2.391 -31.812 1 90.94 341 GLY A CA 1
ATOM 2613 C C . GLY A 1 341 ? -12.055 -3.895 -31.891 1 90.94 341 GLY A C 1
ATOM 2614 O O . GLY A 1 341 ? -10.938 -4.391 -31.75 1 90.94 341 GLY A O 1
ATOM 2615 N N . PRO A 1 342 ? -13.164 -4.617 -32.188 1 92.44 342 PRO A N 1
ATOM 2616 C CA . PRO A 1 342 ? -13.117 -6.082 -32.25 1 92.44 342 PRO A CA 1
ATOM 2617 C C . PRO A 1 342 ? -12.188 -6.582 -33.375 1 92.44 342 PRO A C 1
ATOM 2619 O O . PRO A 1 342 ? -12.07 -5.938 -34.406 1 92.44 342 PRO A O 1
ATOM 2622 N N . ASP A 1 343 ? -11.523 -7.609 -33.125 1 91.75 343 ASP A N 1
ATOM 2623 C CA . ASP A 1 343 ? -10.727 -8.383 -34.062 1 91.75 343 ASP A CA 1
ATOM 2624 C C . ASP A 1 343 ? -9.422 -7.668 -34.406 1 91.75 343 ASP A C 1
ATOM 2626 O O . ASP A 1 343 ? -8.656 -8.133 -35.25 1 91.75 343 ASP A O 1
ATOM 2630 N N . GLN A 1 344 ? -9.234 -6.566 -33.75 1 93.19 344 GLN A N 1
ATOM 2631 C CA . GLN A 1 344 ? -7.957 -5.879 -33.938 1 93.19 344 GLN A CA 1
ATOM 2632 C C . GLN A 1 344 ? -6.969 -6.281 -32.844 1 93.19 344 GLN A C 1
ATOM 2634 O O . GLN A 1 344 ? -7.355 -6.457 -31.672 1 93.19 344 GLN A O 1
ATOM 2639 N N . GLU A 1 345 ? -5.77 -6.465 -33.312 1 90.56 345 GLU A N 1
ATOM 2640 C CA . GLU A 1 345 ? -4.723 -6.887 -32.406 1 90.56 345 GLU A CA 1
ATOM 2641 C C . GLU A 1 345 ? -4.082 -5.691 -31.703 1 90.56 345 GLU A C 1
ATOM 2643 O O . GLU A 1 345 ? -3.779 -4.684 -32.344 1 90.56 345 GLU A O 1
ATOM 2648 N N . GLY A 1 346 ? -3.928 -5.805 -30.422 1 93.81 346 GLY A N 1
ATOM 2649 C CA . GLY A 1 346 ? -3.305 -4.746 -29.641 1 93.81 346 GLY A CA 1
ATOM 2650 C C . GLY A 1 346 ? -2.891 -5.199 -28.266 1 93.81 346 GLY A C 1
ATOM 2651 O O . GLY A 1 346 ? -2.859 -6.398 -27.969 1 93.81 346 GLY A O 1
ATOM 2652 N N . GLU A 1 347 ? -2.439 -4.195 -27.438 1 94.06 347 GLU A N 1
ATOM 2653 C CA . GLU A 1 347 ? -2.002 -4.488 -26.078 1 94.06 347 GLU A CA 1
ATOM 2654 C C . GLU A 1 347 ? -3.188 -4.543 -25.125 1 94.06 347 GLU A C 1
ATOM 2656 O O . GLU A 1 347 ? -4.043 -3.654 -25.125 1 94.06 347 GLU A O 1
ATOM 2661 N N . LEU A 1 348 ? -3.201 -5.543 -24.344 1 94.62 348 LEU A N 1
ATOM 2662 C CA . LEU A 1 348 ? -4.215 -5.656 -23.297 1 94.62 348 LEU A CA 1
ATOM 2663 C C . LEU A 1 348 ? -3.893 -4.734 -22.125 1 94.62 348 LEU A C 1
ATOM 2665 O O . LEU A 1 348 ? -2.775 -4.758 -21.594 1 94.62 348 LEU A O 1
ATOM 2669 N N . CYS A 1 349 ? -4.816 -3.873 -21.75 1 95.06 349 CYS A N 1
ATOM 2670 C CA . CYS A 1 349 ? -4.758 -3.092 -20.531 1 95.06 349 CYS A CA 1
ATOM 2671 C C . CYS A 1 349 ? -5.875 -3.494 -19.578 1 95.06 349 CYS A C 1
ATOM 2673 O O . CYS A 1 349 ? -6.996 -3.773 -20 1 95.06 349 CYS A O 1
ATOM 2675 N N . VAL A 1 350 ? -5.5 -3.559 -18.328 1 94.31 350 VAL A N 1
ATOM 2676 C CA . VAL A 1 350 ? -6.496 -4.008 -17.359 1 94.31 350 VAL A CA 1
ATOM 2677 C C . VAL A 1 350 ? -6.535 -3.053 -16.172 1 94.31 350 VAL A C 1
ATOM 2679 O O . VAL A 1 350 ? -5.531 -2.418 -15.844 1 94.31 350 VAL A O 1
ATOM 2682 N N . ARG A 1 351 ? -7.637 -2.889 -15.516 1 93.25 351 ARG A N 1
ATOM 2683 C CA . ARG A 1 351 ? -7.828 -2.174 -14.25 1 93.25 351 ARG A CA 1
ATOM 2684 C C . ARG A 1 351 ? -9.078 -2.67 -13.531 1 93.25 351 ARG A C 1
ATOM 2686 O O . ARG A 1 351 ? -9.945 -3.293 -14.133 1 93.25 351 ARG A O 1
ATOM 2693 N N . GLY A 1 352 ? -9.156 -2.453 -12.188 1 90.38 352 GLY A N 1
ATOM 2694 C CA . GLY A 1 352 ? -10.359 -2.824 -11.469 1 90.38 352 GLY A CA 1
ATOM 2695 C C . GLY A 1 352 ? -10.109 -3.111 -10 1 90.38 352 GLY A C 1
ATOM 2696 O O . GLY A 1 352 ? -8.961 -3.207 -9.562 1 90.38 352 GLY A O 1
ATOM 2697 N N . PHE A 1 353 ? -11.18 -3.309 -9.312 1 85.44 353 PHE A N 1
ATOM 2698 C CA . PHE A 1 353 ? -11.133 -3.441 -7.863 1 85.44 353 PHE A CA 1
ATOM 2699 C C . PHE A 1 353 ? -10.617 -4.816 -7.461 1 85.44 353 PHE A C 1
ATOM 2701 O O . PHE A 1 353 ? -10.305 -5.051 -6.293 1 85.44 353 PHE A O 1
ATOM 2708 N N . ALA A 1 354 ? -10.453 -5.695 -8.398 1 88.88 354 ALA A N 1
ATOM 2709 C CA . ALA A 1 354 ? -9.945 -7.027 -8.102 1 88.88 354 ALA A CA 1
ATOM 2710 C C . ALA A 1 354 ? -8.531 -7.211 -8.656 1 88.88 354 ALA A C 1
ATOM 2712 O O . ALA A 1 354 ? -7.953 -8.289 -8.547 1 88.88 354 ALA A O 1
ATOM 2713 N N . ALA A 1 355 ? -8.008 -6.168 -9.305 1 92.06 355 ALA A N 1
ATOM 2714 C CA . ALA A 1 355 ? -6.66 -6.219 -9.867 1 92.06 355 ALA A CA 1
ATOM 2715 C C . ALA A 1 355 ? -5.609 -6.012 -8.781 1 92.06 355 ALA A C 1
ATOM 2717 O O . ALA A 1 355 ? -5.941 -5.695 -7.637 1 92.06 355 ALA A O 1
ATOM 2718 N N . LEU A 1 356 ? -4.359 -6.242 -9.117 1 95.25 356 LEU A N 1
ATOM 2719 C CA . LEU A 1 356 ? -3.238 -6.027 -8.211 1 95.25 356 LEU A CA 1
ATOM 2720 C C . LEU A 1 356 ? -3.244 -4.605 -7.66 1 95.25 356 LEU A C 1
ATOM 2722 O O . LEU A 1 356 ? -3.746 -3.688 -8.312 1 95.25 356 LEU A O 1
ATOM 2726 N N . GLN A 1 357 ? -2.693 -4.48 -6.488 1 95.56 357 GLN A N 1
ATOM 2727 C CA . GLN A 1 357 ? -2.488 -3.156 -5.906 1 95.56 357 GLN A CA 1
ATOM 2728 C C . GLN A 1 357 ? -1.26 -2.477 -6.508 1 95.56 357 GLN A C 1
ATOM 2730 O O . GLN A 1 357 ? -1.154 -1.248 -6.492 1 95.56 357 GLN A O 1
ATOM 2735 N N . GLY A 1 358 ? -0.36 -3.256 -6.961 1 95.81 358 GLY A N 1
ATOM 2736 C CA . GLY A 1 358 ? 0.92 -2.861 -7.527 1 95.81 358 GLY A CA 1
ATOM 2737 C C . GLY A 1 358 ? 1.969 -3.955 -7.457 1 95.81 358 GLY A C 1
ATOM 2738 O O . GLY A 1 358 ? 1.675 -5.078 -7.039 1 95.81 358 GLY A O 1
ATOM 2739 N N . TYR A 1 359 ? 3.15 -3.547 -8 1 94.06 359 TYR A N 1
ATOM 2740 C CA . TYR A 1 359 ? 4.285 -4.449 -7.836 1 94.06 359 TYR A CA 1
ATOM 2741 C C . TYR A 1 359 ? 5.105 -4.07 -6.605 1 94.06 359 TYR A C 1
ATOM 2743 O O . TYR A 1 359 ? 5.293 -2.889 -6.316 1 94.06 359 TYR A O 1
ATOM 2751 N N . TYR A 1 360 ? 5.512 -5.098 -5.898 1 95.44 360 TYR A N 1
ATOM 2752 C CA . TYR A 1 360 ? 6.281 -4.879 -4.68 1 95.44 360 TYR A CA 1
ATOM 2753 C C . TYR A 1 360 ? 7.523 -4.035 -4.961 1 95.44 360 TYR A C 1
ATOM 2755 O O . TYR A 1 360 ? 8.25 -4.297 -5.918 1 95.44 360 TYR A O 1
ATOM 2763 N N . LYS A 1 361 ? 7.793 -2.957 -4.254 1 94.06 361 LYS A N 1
ATOM 2764 C CA . LYS A 1 361 ? 8.938 -2.051 -4.301 1 94.06 361 LYS A CA 1
ATOM 2765 C C . LYS A 1 361 ? 8.883 -1.162 -5.539 1 94.06 361 LYS A C 1
ATOM 2767 O O . LYS A 1 361 ? 9.875 -0.521 -5.891 1 94.06 361 LYS A O 1
ATOM 2772 N N . LYS A 1 362 ? 7.746 -1.18 -6.203 1 92.88 362 LYS A N 1
ATOM 2773 C CA . LYS A 1 362 ? 7.547 -0.285 -7.34 1 92.88 362 LYS A CA 1
ATOM 2774 C C . LYS A 1 362 ? 6.488 0.769 -7.031 1 92.88 362 LYS A C 1
ATOM 2776 O O . LYS A 1 362 ? 5.465 0.467 -6.414 1 92.88 362 LYS A O 1
ATOM 2781 N N . GLU A 1 363 ? 6.758 1.934 -7.402 1 93.31 363 GLU A N 1
ATOM 2782 C CA . GLU A 1 363 ? 5.789 3.01 -7.207 1 93.31 363 GLU A CA 1
ATOM 2783 C C . GLU A 1 363 ? 4.574 2.832 -8.117 1 93.31 363 GLU A C 1
ATOM 2785 O O . GLU A 1 363 ? 4.633 2.092 -9.102 1 93.31 363 GLU A O 1
ATOM 2790 N N . ARG A 1 364 ? 3.523 3.543 -7.781 1 91.38 364 ARG A N 1
ATOM 2791 C CA . ARG A 1 364 ? 2.279 3.463 -8.539 1 91.38 364 ARG A CA 1
ATOM 2792 C C . ARG A 1 364 ? 2.508 3.816 -10.008 1 91.38 364 ARG A C 1
ATOM 2794 O O . ARG A 1 364 ? 2.008 3.133 -10.898 1 91.38 364 ARG A O 1
ATOM 2801 N N . GLU A 1 365 ? 3.314 4.793 -10.211 1 89.06 365 GLU A N 1
ATOM 2802 C CA . GLU A 1 365 ? 3.535 5.312 -11.562 1 89.06 365 GLU A CA 1
ATOM 2803 C C . GLU A 1 365 ? 4.383 4.352 -12.383 1 89.06 365 GLU A C 1
ATOM 2805 O O . GLU A 1 365 ? 4.449 4.469 -13.609 1 89.06 365 GLU A O 1
ATOM 2810 N N . ASP A 1 366 ? 5.047 3.469 -11.719 1 89.75 366 ASP A N 1
ATOM 2811 C CA . ASP A 1 366 ? 5.832 2.445 -12.406 1 89.75 366 ASP A CA 1
ATOM 2812 C C . ASP A 1 366 ? 4.98 1.22 -12.727 1 89.75 366 ASP A C 1
ATOM 2814 O O . ASP A 1 366 ? 5.426 0.311 -13.43 1 89.75 366 ASP A O 1
ATOM 2818 N N . THR A 1 367 ? 3.766 1.2 -12.219 1 92.56 367 THR A N 1
ATOM 2819 C CA . THR A 1 367 ? 2.877 0.058 -12.398 1 92.56 367 THR A CA 1
ATOM 2820 C C . THR A 1 367 ? 1.7 0.425 -13.297 1 92.56 367 THR A C 1
ATOM 2822 O O . THR A 1 367 ? 1.316 -0.352 -14.172 1 92.56 367 THR A O 1
ATOM 2825 N N . PHE A 1 368 ? 1.133 1.62 -13.055 1 93.69 368 PHE A N 1
ATOM 2826 C CA . PHE A 1 368 ? -0.08 2.045 -13.742 1 93.69 368 PHE A CA 1
ATOM 2827 C C . PHE A 1 368 ? 0.158 3.34 -14.508 1 93.69 368 PHE A C 1
ATOM 2829 O O . PHE A 1 368 ? 0.982 4.164 -14.109 1 93.69 368 PHE A O 1
ATOM 2836 N N . ASP A 1 369 ? -0.615 3.463 -15.555 1 92 369 ASP A N 1
ATOM 2837 C CA . ASP A 1 369 ? -0.644 4.781 -16.188 1 92 369 ASP A CA 1
ATOM 2838 C C . ASP A 1 369 ? -1.522 5.746 -15.391 1 92 369 ASP A C 1
ATOM 2840 O O . ASP A 1 369 ? -2.111 5.371 -14.375 1 92 369 ASP A O 1
ATOM 2844 N N . PRO A 1 370 ? -1.564 7.027 -15.711 1 88.25 370 PRO A N 1
ATOM 2845 C CA . PRO A 1 370 ? -2.287 8.016 -14.898 1 88.25 370 PRO A CA 1
ATOM 2846 C C . PRO A 1 370 ? -3.77 7.684 -14.758 1 88.25 370 PRO A C 1
ATOM 2848 O O . PRO A 1 370 ? -4.391 8.047 -13.75 1 88.25 370 PRO A O 1
ATOM 2851 N N . ASP A 1 371 ? -4.324 6.953 -15.727 1 90.94 371 ASP A N 1
ATOM 2852 C CA . ASP A 1 371 ? -5.746 6.621 -15.703 1 90.94 371 ASP A CA 1
ATOM 2853 C C . ASP A 1 371 ? -5.992 5.297 -14.977 1 90.94 371 ASP A C 1
ATOM 2855 O O . ASP A 1 371 ? -7.109 4.785 -14.977 1 90.94 371 ASP A O 1
ATOM 2859 N N . GLY A 1 372 ? -4.977 4.77 -14.422 1 91.88 372 GLY A N 1
ATOM 2860 C CA . GLY A 1 372 ? -5.121 3.602 -13.562 1 91.88 372 GLY A CA 1
ATOM 2861 C C . GLY A 1 372 ? -5.012 2.291 -14.32 1 91.88 372 GLY A C 1
ATOM 2862 O O . GLY A 1 372 ? -5.25 1.222 -13.758 1 91.88 372 GLY A O 1
ATOM 2863 N N . TRP A 1 373 ? -4.586 2.316 -15.578 1 94.69 373 TRP A N 1
ATOM 2864 C CA . TRP A 1 373 ? -4.484 1.099 -16.375 1 94.69 373 TRP A CA 1
ATOM 2865 C C . TRP A 1 373 ? -3.111 0.457 -16.219 1 94.69 373 TRP A C 1
ATOM 2867 O O . TRP A 1 373 ? -2.088 1.144 -16.281 1 94.69 373 TRP A O 1
ATOM 2877 N N . LEU A 1 374 ? -3.107 -0.837 -16.047 1 95.19 374 LEU A N 1
ATOM 2878 C CA . LEU A 1 374 ? -1.897 -1.641 -16.188 1 95.19 374 LEU A CA 1
ATOM 2879 C C . LEU A 1 374 ? -1.688 -2.053 -17.641 1 95.19 374 LEU A C 1
ATOM 2881 O O . LEU A 1 374 ? -2.57 -2.66 -18.25 1 95.19 374 LEU A O 1
ATOM 2885 N N . HIS A 1 375 ? -0.585 -1.72 -18.141 1 94 375 HIS A N 1
ATOM 2886 C CA . HIS A 1 375 ? -0.158 -2.24 -19.438 1 94 375 HIS A CA 1
ATOM 2887 C C . HIS A 1 375 ? 0.49 -3.613 -19.297 1 94 375 HIS A C 1
ATOM 2889 O O . HIS A 1 375 ? 1.592 -3.73 -18.75 1 94 375 HIS A O 1
ATOM 2895 N N . THR A 1 376 ? -0.16 -4.629 -19.812 1 91.06 376 THR A N 1
ATOM 2896 C CA . THR A 1 376 ? 0.221 -5.996 -19.484 1 91.06 376 THR A CA 1
ATOM 2897 C C . THR A 1 376 ? 1.379 -6.465 -20.359 1 91.06 376 THR A C 1
ATOM 2899 O O . THR A 1 376 ? 2.072 -7.426 -20.016 1 91.06 376 THR A O 1
ATOM 2902 N N . GLY A 1 377 ? 1.51 -5.812 -21.5 1 88.62 377 GLY A N 1
ATOM 2903 C CA . GLY A 1 377 ? 2.486 -6.289 -22.469 1 88.62 377 GLY A CA 1
ATOM 2904 C C . GLY A 1 377 ? 1.999 -7.477 -23.281 1 88.62 377 GLY A C 1
ATOM 2905 O O . GLY A 1 377 ? 2.699 -7.953 -24.172 1 88.62 377 GLY A O 1
ATOM 2906 N N . ASP A 1 378 ? 0.763 -7.961 -23.047 1 87.06 378 ASP A N 1
ATOM 2907 C CA . ASP A 1 378 ? 0.175 -9.062 -23.812 1 87.06 378 ASP A CA 1
ATOM 2908 C C . ASP A 1 378 ? -0.471 -8.555 -25.094 1 87.06 378 ASP A C 1
ATOM 2910 O O . ASP A 1 378 ? -1.207 -7.57 -25.078 1 87.06 378 ASP A O 1
ATOM 2914 N N . ARG A 1 379 ? -0.168 -9.211 -26.125 1 88.62 379 ARG A N 1
ATOM 2915 C CA . ARG A 1 379 ? -0.848 -8.977 -27.406 1 88.62 379 ARG A CA 1
ATOM 2916 C C . ARG A 1 379 ? -2.115 -9.82 -27.516 1 88.62 379 ARG A C 1
ATOM 2918 O O . ARG A 1 379 ? -2.064 -11.047 -27.375 1 88.62 379 ARG A O 1
ATOM 2925 N N . VAL A 1 380 ? -3.289 -9.078 -27.688 1 90.69 380 VAL A N 1
ATOM 2926 C CA . VAL A 1 380 ? -4.559 -9.805 -27.703 1 90.69 380 VAL A CA 1
ATOM 2927 C C . VAL A 1 380 ? -5.461 -9.25 -28.797 1 90.69 380 VAL A C 1
ATOM 2929 O O . VAL A 1 380 ? -5.176 -8.195 -29.359 1 90.69 380 VAL A O 1
ATOM 2932 N N . ALA A 1 381 ? -6.48 -10.047 -29.156 1 91.62 381 ALA A N 1
ATOM 2933 C CA . ALA A 1 381 ? -7.594 -9.594 -29.984 1 91.62 381 ALA A CA 1
ATOM 2934 C C . ALA A 1 381 ? -8.93 -9.93 -29.328 1 91.62 381 ALA A C 1
ATOM 2936 O O . ALA A 1 381 ? -9.109 -11.023 -28.797 1 91.62 381 ALA A O 1
ATOM 2937 N N . ARG A 1 382 ? -9.719 -8.953 -29.328 1 92.5 382 ARG A N 1
ATOM 2938 C CA . ARG A 1 382 ? -11.062 -9.219 -28.812 1 92.5 382 ARG A CA 1
ATOM 2939 C C . ARG A 1 382 ? -11.906 -9.953 -29.844 1 92.5 382 ARG A C 1
ATOM 2941 O O . ARG A 1 382 ? -12.094 -9.461 -30.969 1 92.5 382 ARG A O 1
ATOM 2948 N N . ARG A 1 383 ? -12.328 -11.062 -29.359 1 88.38 383 ARG A N 1
ATOM 2949 C CA . ARG A 1 383 ? -13.219 -11.875 -30.188 1 88.38 383 ARG A CA 1
ATOM 2950 C C . ARG A 1 383 ? -14.617 -11.945 -29.578 1 88.38 383 ARG A C 1
ATOM 2952 O O . ARG A 1 383 ? -14.836 -11.484 -28.453 1 88.38 383 ARG A O 1
ATOM 2959 N N . GLU A 1 384 ? -15.547 -12.539 -30.328 1 84 384 GLU A N 1
ATOM 2960 C CA . GLU A 1 384 ? -16.906 -12.695 -29.828 1 84 384 GLU A CA 1
ATOM 2961 C C . GLU A 1 384 ? -16.938 -13.523 -28.547 1 84 384 GLU A C 1
ATOM 2963 O O . GLU A 1 384 ? -17.75 -13.258 -27.656 1 84 384 GLU A O 1
ATOM 2968 N N . TRP A 1 385 ? -16.016 -14.414 -28.547 1 76.62 385 TRP A N 1
ATOM 2969 C CA . TRP A 1 385 ? -16.031 -15.359 -27.438 1 76.62 385 TRP A CA 1
ATOM 2970 C C . TRP A 1 385 ? -15.156 -14.875 -26.281 1 76.62 385 TRP A C 1
ATOM 2972 O O . TRP A 1 385 ? -15.109 -15.508 -25.219 1 76.62 385 TRP A O 1
ATOM 2982 N N . GLY A 1 386 ? -14.406 -13.812 -26.516 1 83.56 386 GLY A N 1
ATOM 2983 C CA . GLY A 1 386 ? -13.531 -13.312 -25.469 1 83.56 386 GLY A CA 1
ATOM 2984 C C . GLY A 1 386 ? -12.219 -12.766 -26 1 83.56 386 GLY A C 1
ATOM 2985 O O . GLY A 1 386 ? -12.148 -12.312 -27.141 1 83.56 386 GLY A O 1
ATOM 2986 N N . LEU A 1 387 ? -11.242 -12.773 -25.125 1 87.62 387 LEU A N 1
ATOM 2987 C CA . LEU A 1 387 ? -9.922 -12.273 -25.5 1 87.62 387 LEU A CA 1
ATOM 2988 C C . LEU A 1 387 ? -9.031 -13.406 -26.016 1 87.62 387 LEU A C 1
ATOM 2990 O O . LEU A 1 387 ? -8.852 -14.414 -25.312 1 87.62 387 LEU A O 1
ATOM 2994 N N . GLU A 1 388 ? -8.562 -13.297 -27.156 1 85.31 388 GLU A N 1
ATOM 2995 C CA . GLU A 1 388 ? -7.582 -14.242 -27.703 1 85.31 388 GLU A CA 1
ATOM 2996 C C . GLU A 1 388 ? -6.156 -13.805 -27.375 1 85.31 388 GLU A C 1
ATOM 2998 O O . GLU A 1 388 ? -5.777 -12.656 -27.625 1 85.31 388 GLU A O 1
ATOM 3003 N N . PHE A 1 389 ? -5.41 -14.727 -26.797 1 86.44 389 PHE A N 1
ATOM 3004 C CA . PHE A 1 389 ? -4.012 -14.438 -26.5 1 86.44 389 PHE A CA 1
ATOM 3005 C C . PHE A 1 389 ? -3.129 -14.719 -27.703 1 86.44 389 PHE A C 1
ATOM 3007 O O . PHE A 1 389 ? -3.094 -15.852 -28.203 1 86.44 389 PHE A O 1
ATOM 3014 N N . LEU A 1 390 ? -2.385 -13.703 -28.109 1 78.44 390 LEU A N 1
ATOM 3015 C CA . LEU A 1 390 ? -1.59 -13.828 -29.312 1 78.44 390 LEU A CA 1
ATOM 3016 C C . LEU A 1 390 ? -0.099 -13.805 -29 1 78.44 390 LEU A C 1
ATOM 3018 O O . LEU A 1 390 ? 0.735 -13.977 -29.891 1 78.44 390 LEU A O 1
ATOM 3022 N N . GLY A 1 391 ? 0.264 -13.586 -27.781 1 76.62 391 GLY A N 1
ATOM 3023 C CA . GLY A 1 391 ? 1.654 -13.57 -27.359 1 76.62 391 GLY A CA 1
ATOM 3024 C C . GLY A 1 391 ? 2.033 -12.312 -26.594 1 76.62 391 GLY A C 1
ATOM 3025 O O . GLY A 1 391 ? 1.163 -11.523 -26.219 1 76.62 391 GLY A O 1
ATOM 3026 N N . ARG A 1 392 ? 3.42 -12.117 -26.359 1 78.19 392 ARG A N 1
ATOM 3027 C CA . ARG A 1 392 ? 3.947 -10.953 -25.656 1 78.19 392 ARG A CA 1
ATOM 3028 C C . ARG A 1 392 ? 4.684 -10.023 -26.625 1 78.19 392 ARG A C 1
ATOM 3030 O O . ARG A 1 392 ? 5.387 -10.484 -27.516 1 78.19 392 ARG A O 1
ATOM 3037 N N . TYR A 1 393 ? 4.539 -8.789 -26.344 1 74.19 393 TYR A N 1
ATOM 3038 C CA . TYR A 1 393 ? 5.258 -7.832 -27.172 1 74.19 393 TYR A CA 1
ATOM 3039 C C . TYR A 1 393 ? 6.762 -7.961 -26.984 1 74.19 393 TYR A C 1
ATOM 3041 O O . TYR A 1 393 ? 7.535 -7.773 -27.922 1 74.19 393 TYR A O 1
ATOM 3049 N N . THR A 1 394 ? 7.129 -8.266 -25.719 1 63.78 394 THR A N 1
ATOM 3050 C CA . THR A 1 394 ? 8.555 -8.344 -25.438 1 63.78 394 THR A CA 1
ATOM 3051 C C . THR A 1 394 ? 9.172 -9.578 -26.078 1 63.78 394 THR A C 1
ATOM 3053 O O . THR A 1 394 ? 10.391 -9.68 -26.203 1 63.78 394 THR A O 1
ATOM 3056 N N . GLU A 1 395 ? 8.43 -10.477 -26.406 1 67.81 395 GLU A N 1
ATOM 3057 C CA . GLU A 1 395 ? 8.953 -11.727 -26.953 1 67.81 395 GLU A CA 1
ATOM 3058 C C . GLU A 1 395 ? 8.891 -11.727 -28.484 1 67.81 395 GLU A C 1
ATOM 3060 O O . GLU A 1 395 ? 9.328 -12.688 -29.125 1 67.81 395 GLU A O 1
ATOM 3065 N N . MET A 1 396 ? 8.461 -10.594 -28.938 1 68.44 396 MET A N 1
ATOM 3066 C CA . MET A 1 396 ? 8.297 -10.547 -30.391 1 68.44 396 MET A CA 1
ATOM 3067 C C . MET A 1 396 ? 9.648 -10.633 -31.094 1 68.44 396 MET A C 1
ATOM 3069 O O . MET A 1 396 ? 10.633 -10.07 -30.625 1 68.44 396 MET A O 1
ATOM 3073 N N . VAL A 1 397 ? 9.719 -11.461 -32.125 1 75.56 397 VAL A N 1
ATOM 3074 C CA . VAL A 1 397 ? 10.906 -11.609 -32.938 1 75.56 397 VAL A CA 1
ATOM 3075 C C . VAL A 1 397 ? 10.836 -10.648 -34.125 1 75.56 397 VAL A C 1
ATOM 3077 O O . VAL A 1 397 ? 9.844 -10.625 -34.875 1 75.56 397 VAL A O 1
ATOM 3080 N N . LYS A 1 398 ? 11.789 -9.75 -34.188 1 76.44 398 LYS A N 1
ATOM 3081 C CA . LYS A 1 398 ? 11.852 -8.828 -35.312 1 76.44 398 LYS A CA 1
ATOM 3082 C C . LYS A 1 398 ? 12.641 -9.438 -36.469 1 76.44 398 LYS A C 1
ATOM 3084 O O . LYS A 1 398 ? 13.875 -9.484 -36.438 1 76.44 398 LYS A O 1
ATOM 3089 N N . THR A 1 399 ? 11.922 -9.961 -37.5 1 75.38 399 THR A N 1
ATOM 3090 C CA . THR A 1 399 ? 12.562 -10.625 -38.625 1 75.38 399 THR A CA 1
ATOM 3091 C C . THR A 1 399 ? 12.062 -10.062 -39.938 1 75.38 399 THR A C 1
ATOM 3093 O O . THR A 1 399 ? 10.859 -9.836 -40.125 1 75.38 399 THR A O 1
ATOM 3096 N N . ARG A 1 400 ? 13.086 -9.648 -40.812 1 70.44 400 ARG A N 1
ATOM 3097 C CA . ARG A 1 400 ? 12.82 -9.141 -42.125 1 70.44 400 ARG A CA 1
ATOM 3098 C C . ARG A 1 400 ? 11.883 -7.934 -42.094 1 70.44 400 ARG A C 1
ATOM 3100 O O . ARG A 1 400 ? 10.938 -7.844 -42.875 1 70.44 400 ARG A O 1
ATOM 3107 N N . GLY A 1 401 ? 12.086 -7.141 -41.031 1 63.53 401 GLY A N 1
ATOM 3108 C CA . GLY A 1 401 ? 11.328 -5.906 -40.906 1 63.53 401 GLY A CA 1
ATOM 3109 C C . GLY A 1 401 ? 9.945 -6.117 -40.312 1 63.53 401 GLY A C 1
ATOM 3110 O O . GLY A 1 401 ? 9.156 -5.18 -40.219 1 63.53 401 GLY A O 1
ATOM 3111 N N . ALA A 1 402 ? 9.594 -7.379 -40.094 1 65.06 402 ALA A N 1
ATOM 3112 C CA . ALA A 1 402 ? 8.289 -7.715 -39.531 1 65.06 402 ALA A CA 1
ATOM 3113 C C . ALA A 1 402 ? 8.422 -8.219 -38.094 1 65.06 402 ALA A C 1
ATOM 3115 O O . ALA A 1 402 ? 9.484 -8.711 -37.688 1 65.06 402 ALA A O 1
ATOM 3116 N N . ASN A 1 403 ? 7.371 -7.93 -37.344 1 68.75 403 ASN A N 1
ATOM 3117 C CA . ASN A 1 403 ? 7.273 -8.5 -36 1 68.75 403 ASN A CA 1
ATOM 3118 C C . ASN A 1 403 ? 6.547 -9.844 -36.031 1 68.75 403 ASN A C 1
ATOM 3120 O O . ASN A 1 403 ? 5.453 -9.961 -36.594 1 68.75 403 ASN A O 1
ATOM 3124 N N . VAL A 1 404 ? 7.25 -10.898 -35.594 1 73.19 404 VAL A N 1
ATOM 3125 C CA . VAL A 1 404 ? 6.695 -12.25 -35.562 1 73.19 404 VAL A CA 1
ATOM 3126 C C . VAL A 1 404 ? 6.453 -12.68 -34.125 1 73.19 404 VAL A C 1
ATOM 3128 O O . VAL A 1 404 ? 7.332 -12.531 -33.25 1 73.19 404 VAL A O 1
ATOM 3131 N N . SER A 1 405 ? 5.246 -13.117 -33.875 1 73.69 405 SER A N 1
ATOM 3132 C CA . SER A 1 405 ? 4.906 -13.641 -32.531 1 73.69 405 SER A CA 1
ATOM 3133 C C . SER A 1 405 ? 5.406 -15.07 -32.375 1 73.69 405 SER A C 1
ATOM 3135 O O . SER A 1 405 ? 4.953 -15.977 -33.062 1 73.69 405 SER A O 1
ATOM 3137 N N . PRO A 1 406 ? 6.316 -15.273 -31.391 1 82 406 PRO A N 1
ATOM 3138 C CA . PRO A 1 406 ? 6.762 -16.641 -31.156 1 82 406 PRO A CA 1
ATOM 3139 C C . PRO A 1 406 ? 5.605 -17.594 -30.812 1 82 406 PRO A C 1
ATOM 3141 O O . PRO A 1 406 ? 5.586 -18.734 -31.266 1 82 406 PRO A O 1
ATOM 3144 N N . ARG A 1 407 ? 4.676 -17.047 -30.172 1 77 407 ARG A N 1
ATOM 3145 C CA . ARG A 1 407 ? 3.578 -17.891 -29.719 1 77 407 ARG A CA 1
ATOM 3146 C C . ARG A 1 407 ? 2.783 -18.438 -30.891 1 77 407 ARG A C 1
ATOM 3148 O O . ARG A 1 407 ? 2.34 -19.594 -30.875 1 77 407 ARG A O 1
ATOM 3155 N N . GLU A 1 408 ? 2.518 -17.672 -31.844 1 71.31 408 GLU A N 1
ATOM 3156 C CA . GLU A 1 408 ? 1.834 -18.125 -33.031 1 71.31 408 GLU A CA 1
ATOM 3157 C C . GLU A 1 408 ? 2.537 -19.328 -33.656 1 71.31 408 GLU A C 1
ATOM 3159 O O . GLU A 1 408 ? 1.884 -20.297 -34.062 1 71.31 408 GLU A O 1
ATOM 3164 N N . ILE A 1 409 ? 3.777 -19.281 -33.719 1 82.56 409 ILE A N 1
ATOM 3165 C CA . ILE A 1 409 ? 4.582 -20.359 -34.281 1 82.56 409 ILE A CA 1
ATOM 3166 C C . ILE A 1 409 ? 4.535 -21.578 -33.344 1 82.56 409 ILE A C 1
ATOM 3168 O O . ILE A 1 409 ? 4.352 -22.703 -33.812 1 82.56 409 ILE A O 1
ATOM 3172 N N . GLU A 1 410 ? 4.641 -21.281 -32.062 1 87.06 410 GLU A N 1
ATOM 3173 C CA . GLU A 1 410 ? 4.656 -22.359 -31.062 1 87.06 410 GLU A CA 1
ATOM 3174 C C . GLU A 1 410 ? 3.375 -23.188 -31.125 1 87.06 410 GLU A C 1
ATOM 3176 O O . GLU A 1 410 ? 3.418 -24.406 -31.109 1 87.06 410 GLU A O 1
ATOM 3181 N N . VAL A 1 411 ? 2.291 -22.5 -31.297 1 77.75 411 VAL A N 1
ATOM 3182 C CA . VAL A 1 411 ? 0.994 -23.172 -31.344 1 77.75 411 VAL A CA 1
ATOM 3183 C C . VAL A 1 411 ? 0.928 -24.078 -32.562 1 77.75 411 VAL A C 1
ATOM 3185 O O . VAL A 1 411 ? 0.471 -25.219 -32.469 1 77.75 411 VAL A O 1
ATOM 3188 N N . VAL A 1 412 ? 1.323 -23.609 -33.688 1 79.62 412 VAL A N 1
ATOM 3189 C CA . VAL A 1 412 ? 1.311 -24.391 -34.938 1 79.62 412 VAL A CA 1
ATOM 3190 C C . VAL A 1 412 ? 2.197 -25.625 -34.781 1 79.62 412 VAL A C 1
ATOM 3192 O O . VAL A 1 412 ? 1.778 -26.734 -35.094 1 79.62 412 VAL A O 1
ATOM 3195 N N . LEU A 1 413 ? 3.33 -25.453 -34.219 1 88.69 413 LEU A N 1
ATOM 3196 C CA . LEU A 1 413 ? 4.285 -26.562 -34.125 1 88.69 413 LEU A CA 1
ATOM 3197 C C . LEU A 1 413 ? 3.812 -27.594 -33.094 1 88.69 413 LEU A C 1
ATOM 3199 O O . LEU A 1 413 ? 4.012 -28.797 -33.312 1 88.69 413 LEU A O 1
ATOM 3203 N N . GLU A 1 414 ? 3.191 -27.094 -32.094 1 86.19 414 GLU A N 1
ATOM 3204 C CA . GLU A 1 414 ? 2.713 -27.984 -31.047 1 86.19 414 GLU A CA 1
ATOM 3205 C C . GLU A 1 414 ? 1.494 -28.781 -31.5 1 86.19 414 GLU A C 1
ATOM 3207 O O . GLU A 1 414 ? 1.092 -29.734 -30.828 1 86.19 414 GLU A O 1
ATOM 3212 N N . SER A 1 415 ? 0.901 -28.406 -32.594 1 79.56 415 SER A N 1
ATOM 3213 C CA . SER A 1 415 ? -0.217 -29.172 -33.125 1 79.56 415 SER A CA 1
ATOM 3214 C C . SER A 1 415 ? 0.253 -30.5 -33.719 1 79.56 415 SER A C 1
ATOM 3216 O O . SER A 1 415 ? -0.554 -31.406 -33.938 1 79.56 415 SER A O 1
ATOM 3218 N N . ALA A 1 416 ? 1.497 -30.656 -33.969 1 84.62 416 ALA A N 1
ATOM 3219 C CA . ALA A 1 416 ? 2.057 -31.938 -34.375 1 84.62 416 ALA A CA 1
ATOM 3220 C C . ALA A 1 416 ? 2.078 -32.938 -33.188 1 84.62 416 ALA A C 1
ATOM 3222 O O . ALA A 1 416 ? 2.525 -32.594 -32.094 1 84.62 416 ALA A O 1
ATOM 3223 N N . ASP A 1 417 ? 1.622 -34.125 -33.375 1 84.38 417 ASP A N 1
ATOM 3224 C CA . ASP A 1 417 ? 1.467 -35.125 -32.312 1 84.38 417 ASP A CA 1
ATOM 3225 C C . ASP A 1 417 ? 2.801 -35.438 -31.641 1 84.38 417 ASP A C 1
ATOM 3227 O O . ASP A 1 417 ? 2.836 -35.75 -30.453 1 84.38 417 ASP A O 1
ATOM 3231 N N . ALA A 1 418 ? 3.834 -35.281 -32.406 1 90.06 418 ALA A N 1
ATOM 3232 C CA . ALA A 1 418 ? 5.148 -35.688 -31.891 1 90.06 418 ALA A CA 1
ATOM 3233 C C . ALA A 1 418 ? 5.758 -34.562 -31.047 1 90.06 418 ALA A C 1
ATOM 3235 O O . ALA A 1 418 ? 6.75 -34.781 -30.359 1 90.06 418 ALA A O 1
ATOM 3236 N N . VAL A 1 419 ? 5.18 -33.344 -31.047 1 91.06 419 VAL A N 1
ATOM 3237 C CA . VAL A 1 419 ? 5.766 -32.188 -30.375 1 91.06 419 VAL A CA 1
ATOM 3238 C C . VAL A 1 419 ? 4.988 -31.906 -29.094 1 91.06 419 VAL A C 1
ATOM 3240 O O . VAL A 1 419 ? 3.818 -31.516 -29.141 1 91.06 419 VAL A O 1
ATOM 3243 N N . ARG A 1 420 ? 5.688 -32.062 -27.938 1 86.62 420 ARG A N 1
ATOM 3244 C CA . ARG A 1 420 ? 5.098 -31.734 -26.641 1 86.62 420 ARG A CA 1
ATOM 3245 C C . ARG A 1 420 ? 5.16 -30.234 -26.375 1 86.62 420 ARG A C 1
ATOM 3247 O O . ARG A 1 420 ? 4.176 -29.625 -25.938 1 86.62 420 ARG A O 1
ATOM 3254 N N . HIS A 1 421 ? 6.34 -29.672 -26.531 1 87.69 421 HIS A N 1
ATOM 3255 C CA . HIS A 1 421 ? 6.551 -28.234 -26.375 1 87.69 421 HIS A CA 1
ATOM 3256 C C . HIS A 1 421 ? 7.324 -27.656 -27.562 1 87.69 421 HIS A C 1
ATOM 3258 O O . HIS A 1 421 ? 8.211 -28.328 -28.109 1 87.69 421 HIS A O 1
ATOM 3264 N N . ALA A 1 422 ? 6.914 -26.547 -28.078 1 89.25 422 ALA A N 1
ATOM 3265 C CA . ALA A 1 422 ? 7.691 -25.734 -29.016 1 89.25 422 ALA A CA 1
ATOM 3266 C C . ALA A 1 422 ? 8.039 -24.391 -28.406 1 89.25 422 ALA A C 1
ATOM 3268 O O . ALA A 1 422 ? 7.172 -23.703 -27.859 1 89.25 422 ALA A O 1
ATOM 3269 N N . LEU A 1 423 ? 9.258 -24.109 -28.281 1 89.94 423 LEU A N 1
ATOM 3270 C CA . LEU A 1 423 ? 9.75 -22.828 -27.766 1 89.94 423 LEU A CA 1
ATOM 3271 C C . LEU A 1 423 ? 10.445 -22.031 -28.875 1 89.94 423 LEU A C 1
ATOM 3273 O O . LEU A 1 423 ? 11.453 -22.484 -29.406 1 89.94 423 LEU A O 1
ATOM 3277 N N . VAL A 1 424 ? 9.883 -20.875 -29.172 1 88.06 424 VAL A N 1
ATOM 3278 C CA . VAL A 1 424 ? 10.359 -20.094 -30.312 1 88.06 424 VAL A CA 1
ATOM 3279 C C . VAL A 1 424 ? 10.953 -18.781 -29.844 1 88.06 424 VAL A C 1
ATOM 3281 O O . VAL A 1 424 ? 10.398 -18.125 -28.938 1 88.06 424 VAL A O 1
ATOM 3284 N N . PHE A 1 425 ? 12.062 -18.484 -30.219 1 87.94 425 PHE A N 1
ATOM 3285 C CA . PHE A 1 425 ? 12.688 -17.203 -29.922 1 87.94 425 PHE A CA 1
ATOM 3286 C C . PHE A 1 425 ? 13.492 -16.703 -31.109 1 87.94 425 PHE A C 1
ATOM 3288 O O . PHE A 1 425 ? 13.75 -17.469 -32.062 1 87.94 425 PHE A O 1
ATOM 3295 N N . GLY A 1 426 ? 13.734 -15.375 -31.094 1 85.56 426 GLY A N 1
ATOM 3296 C CA . GLY A 1 426 ? 14.562 -14.781 -32.125 1 85.56 426 GLY A CA 1
ATOM 3297 C C . GLY A 1 426 ? 16.031 -14.719 -31.766 1 85.56 426 GLY A C 1
ATOM 3298 O O . GLY A 1 426 ? 16.375 -14.5 -30.594 1 85.56 426 GLY A O 1
ATOM 3299 N N . VAL A 1 427 ? 16.812 -15.078 -32.719 1 86.25 427 VAL A N 1
ATOM 3300 C CA . VAL A 1 427 ? 18.25 -14.906 -32.531 1 86.25 427 VAL A CA 1
ATOM 3301 C C . VAL A 1 427 ? 18.797 -13.922 -33.562 1 86.25 427 VAL A C 1
ATOM 3303 O O . VAL A 1 427 ? 18.266 -13.844 -34.688 1 86.25 427 VAL A O 1
ATOM 3306 N N . PRO A 1 428 ? 19.781 -13.133 -33.156 1 83.75 428 PRO A N 1
ATOM 3307 C CA . PRO A 1 428 ? 20.328 -12.172 -34.094 1 83.75 428 PRO A CA 1
ATOM 3308 C C . PRO A 1 428 ? 20.797 -12.836 -35.406 1 83.75 428 PRO A C 1
ATOM 3310 O O . PRO A 1 428 ? 21.391 -13.906 -35.375 1 83.75 428 PRO A O 1
ATOM 3313 N N . ASP A 1 429 ? 20.375 -12.234 -36.5 1 81.06 429 ASP A N 1
ATOM 3314 C CA . ASP A 1 429 ? 20.734 -12.672 -37.844 1 81.06 429 ASP A CA 1
ATOM 3315 C C . ASP A 1 429 ? 21.031 -11.484 -38.75 1 81.06 429 ASP A C 1
ATOM 3317 O O . ASP A 1 429 ? 20.219 -10.57 -38.875 1 81.06 429 ASP A O 1
ATOM 3321 N N . PRO A 1 430 ? 22.234 -11.406 -39.281 1 77 430 PRO A N 1
ATOM 3322 C CA . PRO A 1 430 ? 22.656 -10.25 -40.094 1 77 430 PRO A CA 1
ATOM 3323 C C . PRO A 1 430 ? 21.766 -10.023 -41.312 1 77 430 PRO A C 1
ATOM 3325 O O . PRO A 1 430 ? 21.656 -8.898 -41.812 1 77 430 PRO A O 1
ATOM 3328 N N . GLN A 1 431 ? 21.188 -11.023 -41.812 1 75.06 431 GLN A N 1
ATOM 3329 C CA . GLN A 1 431 ? 20.406 -10.914 -43.031 1 75.06 431 GLN A CA 1
ATOM 3330 C C . GLN A 1 431 ? 18.984 -10.469 -42.75 1 75.06 431 GLN A C 1
ATOM 3332 O O . GLN A 1 431 ? 18.391 -9.688 -43.5 1 75.06 431 GLN A O 1
ATOM 3337 N N . VAL A 1 432 ? 18.422 -10.898 -41.656 1 76.81 432 VAL A N 1
ATOM 3338 C CA . VAL A 1 432 ? 16.984 -10.711 -41.5 1 76.81 432 VAL A CA 1
ATOM 3339 C C . VAL A 1 432 ? 16.688 -10 -40.188 1 76.81 432 VAL A C 1
ATOM 3341 O O . VAL A 1 432 ? 15.531 -9.82 -39.812 1 76.81 432 VAL A O 1
ATOM 3344 N N . GLY A 1 433 ? 17.734 -9.609 -39.469 1 80.69 433 GLY A N 1
ATOM 3345 C CA . GLY A 1 433 ? 17.578 -9.039 -38.125 1 80.69 433 GLY A CA 1
ATOM 3346 C C . GLY A 1 433 ? 17.609 -10.078 -37.031 1 80.69 433 GLY A C 1
ATOM 3347 O O . GLY A 1 433 ? 18.641 -10.281 -36.406 1 80.69 433 GLY A O 1
ATOM 3348 N N . GLU A 1 434 ? 16.406 -10.797 -36.938 1 84.38 434 GLU A N 1
ATOM 3349 C CA . GLU A 1 434 ? 16.344 -11.961 -36.062 1 84.38 434 GLU A CA 1
ATOM 3350 C C . GLU A 1 434 ? 15.836 -13.188 -36.781 1 84.38 434 GLU A C 1
ATOM 3352 O O . GLU A 1 434 ? 14.844 -13.117 -37.531 1 84.38 434 GLU A O 1
ATOM 3357 N N . ALA A 1 435 ? 16.625 -14.266 -36.656 1 87.44 435 ALA A N 1
ATOM 3358 C CA . ALA A 1 435 ? 16.156 -15.547 -37.188 1 87.44 435 ALA A CA 1
ATOM 3359 C C . ALA A 1 435 ? 15.273 -16.266 -36.156 1 87.44 435 ALA A C 1
ATOM 3361 O O . ALA A 1 435 ? 15.562 -16.25 -34.969 1 87.44 435 ALA A O 1
ATOM 3362 N N . VAL A 1 436 ? 14.227 -16.781 -36.656 1 89.88 436 VAL A N 1
ATOM 3363 C CA . VAL A 1 436 ? 13.312 -17.531 -35.781 1 89.88 436 VAL A CA 1
ATOM 3364 C C . VAL A 1 436 ? 13.875 -18.922 -35.531 1 89.88 436 VAL A C 1
ATOM 3366 O O . VAL A 1 436 ? 14.156 -19.672 -36.438 1 89.88 436 VAL A O 1
ATOM 3369 N N . VAL A 1 437 ? 14.047 -19.219 -34.25 1 92.25 437 VAL A N 1
ATOM 3370 C CA . VAL A 1 437 ? 14.508 -20.531 -33.812 1 92.25 437 VAL A CA 1
ATOM 3371 C C . VAL A 1 437 ? 13.422 -21.234 -33.031 1 92.25 437 VAL A C 1
ATOM 3373 O O . VAL A 1 437 ? 12.766 -20.625 -32.188 1 92.25 437 VAL A O 1
ATOM 3376 N N . ALA A 1 438 ? 13.211 -22.453 -33.438 1 93 438 ALA A N 1
ATOM 3377 C CA . ALA A 1 438 ? 12.25 -23.281 -32.688 1 93 438 ALA A CA 1
ATOM 3378 C C . ALA A 1 438 ? 12.953 -24.438 -32 1 93 438 ALA A C 1
ATOM 3380 O O . ALA A 1 438 ? 13.594 -25.266 -32.656 1 93 438 ALA A O 1
ATOM 3381 N N . VAL A 1 439 ? 12.836 -24.422 -30.766 1 92.44 439 VAL A N 1
ATOM 3382 C CA . VAL A 1 439 ? 13.266 -25.562 -29.969 1 92.44 439 VAL A CA 1
ATOM 3383 C C . VAL A 1 439 ? 12.078 -26.484 -29.703 1 92.44 439 VAL A C 1
ATOM 3385 O O . VAL A 1 439 ? 11.07 -26.062 -29.141 1 92.44 439 VAL A O 1
ATOM 3388 N N . LEU A 1 440 ? 12.234 -27.719 -30.172 1 93.62 440 LEU A N 1
ATOM 3389 C CA . LEU A 1 440 ? 11.141 -28.688 -30.078 1 93.62 440 LEU A CA 1
ATOM 3390 C C . LEU A 1 440 ? 11.445 -29.75 -29.016 1 93.62 440 LEU A C 1
ATOM 3392 O O . LEU A 1 440 ? 12.562 -30.281 -28.953 1 93.62 440 LEU A O 1
ATOM 3396 N N . VAL A 1 441 ? 10.43 -29.984 -28.219 1 91.38 441 VAL A N 1
ATOM 3397 C CA . VAL A 1 441 ? 10.5 -31.062 -27.219 1 91.38 441 VAL A CA 1
ATOM 3398 C C . VAL A 1 441 ? 9.57 -32.188 -27.625 1 91.38 441 VAL A C 1
ATOM 3400 O O . VAL A 1 441 ? 8.359 -32 -27.781 1 91.38 441 VAL A O 1
ATOM 3403 N N . PRO A 1 442 ? 10.141 -33.375 -27.781 1 91.81 442 PRO A N 1
ATOM 3404 C CA . PRO A 1 442 ? 9.297 -34.5 -28.219 1 91.81 442 PRO A CA 1
ATOM 3405 C C . PRO A 1 442 ? 8.312 -34.938 -27.141 1 91.81 442 PRO A C 1
ATOM 3407 O O . PRO A 1 442 ? 8.625 -34.875 -25.938 1 91.81 442 PRO A O 1
ATOM 3410 N N . ALA A 1 443 ? 7.102 -35.344 -27.562 1 87.38 443 ALA A N 1
ATOM 3411 C CA . ALA A 1 443 ? 6.184 -36.031 -26.672 1 87.38 443 ALA A CA 1
ATOM 3412 C C . ALA A 1 443 ? 6.793 -37.344 -26.172 1 87.38 443 ALA A C 1
ATOM 3414 O O . ALA A 1 443 ? 7.652 -37.938 -26.828 1 87.38 443 ALA A O 1
ATOM 3415 N N . PRO A 1 444 ? 6.391 -37.781 -24.969 1 81.19 444 PRO A N 1
ATOM 3416 C CA . PRO A 1 444 ? 6.977 -39 -24.438 1 81.19 444 PRO A CA 1
ATOM 3417 C C . PRO A 1 444 ? 6.859 -40.188 -25.391 1 81.19 444 PRO A C 1
ATOM 3419 O O . PRO A 1 444 ? 5.758 -40.531 -25.844 1 81.19 444 PRO A O 1
ATOM 3422 N N . GLY A 1 445 ? 7.938 -40.781 -25.719 1 80.75 445 GLY A N 1
ATOM 3423 C CA . GLY A 1 445 ? 7.969 -41.969 -26.547 1 80.75 445 GLY A CA 1
ATOM 3424 C C . GLY A 1 445 ? 7.895 -41.688 -28.031 1 80.75 445 GLY A C 1
ATOM 3425 O O . GLY A 1 445 ? 7.77 -42.594 -28.859 1 80.75 445 GLY A O 1
ATOM 3426 N N . ARG A 1 446 ? 7.895 -40.438 -28.344 1 86.44 446 ARG A N 1
ATOM 3427 C CA . ARG A 1 446 ? 7.797 -40.062 -29.75 1 86.44 446 ARG A CA 1
ATOM 3428 C C . ARG A 1 446 ? 9.086 -39.406 -30.234 1 86.44 446 ARG A C 1
ATOM 3430 O O . ARG A 1 446 ? 9.852 -38.875 -29.438 1 86.44 446 ARG A O 1
ATOM 3437 N N . GLU A 1 447 ? 9.367 -39.656 -31.484 1 90.88 447 GLU A N 1
ATOM 3438 C CA . GLU A 1 447 ? 10.469 -38.969 -32.156 1 90.88 447 GLU A CA 1
ATOM 3439 C C . GLU A 1 447 ? 9.953 -37.906 -33.125 1 90.88 447 GLU A C 1
ATOM 3441 O O . GLU A 1 447 ? 8.953 -38.094 -33.812 1 90.88 447 GLU A O 1
ATOM 3446 N N . ILE A 1 448 ? 10.641 -36.844 -33.094 1 92.75 448 ILE A N 1
ATOM 3447 C CA . ILE A 1 448 ? 10.211 -35.719 -33.938 1 92.75 448 ILE A CA 1
ATOM 3448 C C . ILE A 1 448 ? 10.844 -35.875 -35.312 1 92.75 448 ILE A C 1
ATOM 3450 O O . ILE A 1 448 ? 12.07 -35.969 -35.438 1 92.75 448 ILE A O 1
ATOM 3454 N N . ASP A 1 449 ? 10.031 -35.969 -36.312 1 92.62 449 ASP A N 1
ATOM 3455 C CA . ASP A 1 449 ? 10.461 -35.812 -37.688 1 92.62 449 ASP A CA 1
ATOM 3456 C C . ASP A 1 449 ? 10.531 -34.344 -38.125 1 92.62 449 ASP A C 1
ATOM 3458 O O . ASP A 1 449 ? 9.5 -33.75 -38.438 1 92.62 449 ASP A O 1
ATOM 3462 N N . LEU A 1 450 ? 11.742 -33.844 -38.156 1 93.31 450 LEU A N 1
ATOM 3463 C CA . LEU A 1 450 ? 11.938 -32.406 -38.406 1 93.31 450 LEU A CA 1
ATOM 3464 C C . LEU A 1 450 ? 11.375 -32 -39.75 1 93.31 450 LEU A C 1
ATOM 3466 O O . LEU A 1 450 ? 10.859 -30.906 -39.938 1 93.31 450 LEU A O 1
ATOM 3470 N N . ASP A 1 451 ? 11.484 -32.906 -40.719 1 92.38 451 ASP A N 1
ATOM 3471 C CA . ASP A 1 451 ? 10.938 -32.625 -42.062 1 92.38 451 ASP A CA 1
ATOM 3472 C C . ASP A 1 451 ? 9.422 -32.469 -42 1 92.38 451 ASP A C 1
ATOM 3474 O O . ASP A 1 451 ? 8.859 -31.562 -42.625 1 92.38 451 ASP A O 1
ATOM 3478 N N . ALA A 1 452 ? 8.859 -33.312 -41.281 1 92.56 452 ALA A N 1
ATOM 3479 C CA . ALA A 1 452 ? 7.406 -33.281 -41.125 1 92.56 452 ALA A CA 1
ATOM 3480 C C . ALA A 1 452 ? 6.977 -31.984 -40.438 1 92.56 452 ALA A C 1
ATOM 3482 O O . ALA A 1 452 ? 5.988 -31.359 -40.812 1 92.56 452 ALA A O 1
ATOM 3483 N N . VAL A 1 453 ? 7.723 -31.641 -39.438 1 94 453 VAL A N 1
ATOM 3484 C CA . VAL A 1 453 ? 7.391 -30.438 -38.656 1 94 453 VAL A CA 1
ATOM 3485 C C . VAL A 1 453 ? 7.609 -29.203 -39.531 1 94 453 VAL A C 1
ATOM 3487 O O . VAL A 1 453 ? 6.809 -28.266 -39.5 1 94 453 VAL A O 1
ATOM 3490 N N . ALA A 1 454 ? 8.648 -29.188 -40.281 1 92.5 454 ALA A N 1
ATOM 3491 C CA . ALA A 1 454 ? 8.93 -28.078 -41.188 1 92.5 454 ALA A CA 1
ATOM 3492 C C . ALA A 1 454 ? 7.832 -27.922 -42.25 1 92.5 454 ALA A C 1
ATOM 3494 O O . ALA A 1 454 ? 7.449 -26.812 -42.594 1 92.5 454 ALA A O 1
ATOM 3495 N N . GLU A 1 455 ? 7.422 -29.031 -42.719 1 91.12 455 GLU A N 1
ATOM 3496 C CA . GLU A 1 455 ? 6.328 -29.016 -43.688 1 91.12 455 GLU A CA 1
ATOM 3497 C C . GLU A 1 455 ? 5.051 -28.453 -43.062 1 91.12 455 GLU A C 1
ATOM 3499 O O . GLU A 1 455 ? 4.293 -27.734 -43.719 1 91.12 455 GLU A O 1
ATOM 3504 N N . LEU A 1 456 ? 4.82 -28.875 -41.906 1 90.12 456 LEU A N 1
ATOM 3505 C CA . LEU A 1 456 ? 3.686 -28.328 -41.156 1 90.12 456 LEU A CA 1
ATOM 3506 C C . LEU A 1 456 ? 3.783 -26.797 -41.094 1 90.12 456 LEU A C 1
ATOM 3508 O O . LEU A 1 456 ? 2.801 -26.094 -41.312 1 90.12 456 LEU A O 1
ATOM 3512 N N . ALA A 1 457 ? 4.934 -26.312 -40.75 1 90.56 457 ALA A N 1
ATOM 3513 C CA . ALA A 1 457 ? 5.164 -24.875 -40.656 1 90.56 457 ALA A CA 1
ATOM 3514 C C . ALA A 1 457 ? 4.961 -24.203 -42 1 90.56 457 ALA A C 1
ATOM 3516 O O . ALA A 1 457 ? 4.371 -23.125 -42.062 1 90.56 457 ALA A O 1
ATOM 3517 N N . ARG A 1 458 ? 5.398 -24.828 -43.062 1 86.25 458 ARG A N 1
ATOM 3518 C CA . ARG A 1 458 ? 5.266 -24.281 -44.406 1 86.25 458 ARG A CA 1
ATOM 3519 C C . ARG A 1 458 ? 3.801 -24.172 -44.812 1 86.25 458 ARG A C 1
ATOM 3521 O O . ARG A 1 458 ? 3.412 -23.219 -45.5 1 86.25 458 ARG A O 1
ATOM 3528 N N . ARG A 1 459 ? 3.121 -25.031 -44.344 1 84.69 459 ARG A N 1
ATOM 3529 C CA . ARG A 1 459 ? 1.706 -25.078 -44.688 1 84.69 459 ARG A CA 1
ATOM 3530 C C . ARG A 1 459 ? 0.909 -24.047 -43.906 1 84.69 459 ARG A C 1
ATOM 3532 O O . ARG A 1 459 ? -0.026 -23.438 -44.438 1 84.69 459 ARG A O 1
ATOM 3539 N N . GLU A 1 460 ? 1.273 -23.859 -42.688 1 82.19 460 GLU A N 1
ATOM 3540 C CA . GLU A 1 460 ? 0.384 -23.156 -41.781 1 82.19 460 GLU A CA 1
ATOM 3541 C C . GLU A 1 460 ? 0.88 -21.734 -41.5 1 82.19 460 GLU A C 1
ATOM 3543 O O . GLU A 1 460 ? 0.129 -20.891 -41 1 82.19 460 GLU A O 1
ATOM 3548 N N . LEU A 1 461 ? 2.129 -21.547 -41.844 1 82.81 461 LEU A N 1
ATOM 3549 C CA . LEU A 1 461 ? 2.705 -20.25 -41.469 1 82.81 461 LEU A CA 1
ATOM 3550 C C . LEU A 1 461 ? 3.193 -19.516 -42.719 1 82.81 461 LEU A C 1
ATOM 3552 O O . LEU A 1 461 ? 3.668 -20.141 -43.688 1 82.81 461 LEU A O 1
ATOM 3556 N N . ALA A 1 462 ? 3.037 -18.188 -42.719 1 78.19 462 ALA A N 1
ATOM 3557 C CA . ALA A 1 462 ? 3.656 -17.375 -43.75 1 78.19 462 ALA A CA 1
ATOM 3558 C C . ALA A 1 462 ? 5.168 -17.578 -43.781 1 78.19 462 ALA A C 1
ATOM 3560 O O . ALA A 1 462 ? 5.777 -17.859 -42.75 1 78.19 462 ALA A O 1
ATOM 3561 N N . PRO A 1 463 ? 5.797 -17.438 -44.938 1 80.44 463 PRO A N 1
ATOM 3562 C CA . PRO A 1 463 ? 7.227 -17.703 -45.094 1 80.44 463 PRO A CA 1
ATOM 3563 C C . PRO A 1 463 ? 8.086 -16.969 -44.062 1 80.44 463 PRO A C 1
ATOM 3565 O O . PRO A 1 463 ? 9.023 -17.531 -43.5 1 80.44 463 PRO A O 1
ATOM 3568 N N . TYR A 1 464 ? 7.75 -15.688 -43.781 1 74.31 464 TYR A N 1
ATOM 3569 C CA . TYR A 1 464 ? 8.609 -14.898 -42.906 1 74.31 464 TYR A CA 1
ATOM 3570 C C . TYR A 1 464 ? 8.453 -15.328 -41.469 1 74.31 464 TYR A C 1
ATOM 3572 O O . TYR A 1 464 ? 9.289 -14.992 -40.625 1 74.31 464 TYR A O 1
ATOM 3580 N N . LYS A 1 465 ? 7.445 -16.109 -41.094 1 78.38 465 LYS A N 1
ATOM 3581 C CA . LYS A 1 465 ? 7.195 -16.562 -39.719 1 78.38 465 LYS A CA 1
ATOM 3582 C C . LYS A 1 465 ? 7.867 -17.906 -39.469 1 78.38 465 LYS A C 1
ATOM 3584 O O . LYS A 1 465 ? 8.023 -18.312 -38.312 1 78.38 465 LYS A O 1
ATOM 3589 N N . ARG A 1 466 ? 8.219 -18.578 -40.531 1 87 466 ARG A N 1
ATOM 3590 C CA . ARG A 1 466 ? 8.711 -19.953 -40.406 1 87 466 ARG A CA 1
ATOM 3591 C C . ARG A 1 466 ? 10.062 -19.969 -39.688 1 87 466 ARG A C 1
ATOM 3593 O O . ARG A 1 466 ? 10.922 -19.125 -39.969 1 87 466 ARG A O 1
ATOM 3600 N N . PRO A 1 467 ? 10.203 -20.906 -38.75 1 93.31 467 PRO A N 1
ATOM 3601 C CA . PRO A 1 467 ? 11.516 -21.031 -38.125 1 93.31 467 PRO A CA 1
ATOM 3602 C C . PRO A 1 467 ? 12.625 -21.312 -39.125 1 93.31 467 PRO A C 1
ATOM 3604 O O . PRO A 1 467 ? 12.453 -22.125 -40.062 1 93.31 467 PRO A O 1
ATOM 3607 N N . ALA A 1 468 ? 13.68 -20.562 -38.938 1 88.19 468 ALA A N 1
ATOM 3608 C CA . ALA A 1 468 ? 14.867 -20.797 -39.75 1 88.19 468 ALA A CA 1
ATOM 3609 C C . ALA A 1 468 ? 15.633 -22.031 -39.25 1 88.19 468 ALA A C 1
ATOM 3611 O O . ALA A 1 468 ? 16.344 -22.672 -40.031 1 88.19 468 ALA A O 1
ATOM 3612 N N . ARG A 1 469 ? 15.492 -22.281 -38 1 90.62 469 ARG A N 1
ATOM 3613 C CA . ARG A 1 469 ? 16.203 -23.391 -37.375 1 90.62 469 ARG A CA 1
ATOM 3614 C C . ARG A 1 469 ? 15.289 -24.141 -36.406 1 90.62 469 ARG A C 1
ATOM 3616 O O . ARG A 1 469 ? 14.492 -23.516 -35.688 1 90.62 469 ARG A O 1
ATOM 3623 N N . TYR A 1 470 ? 15.406 -25.484 -36.531 1 93.81 470 TYR A N 1
ATOM 3624 C CA . TYR A 1 470 ? 14.734 -26.375 -35.594 1 93.81 470 TYR A CA 1
ATOM 3625 C C . TYR A 1 470 ? 15.742 -27.156 -34.75 1 93.81 470 TYR A C 1
ATOM 3627 O O . TYR A 1 470 ? 16.688 -27.719 -35.312 1 93.81 470 TYR A O 1
ATOM 3635 N N . VAL A 1 471 ? 15.547 -27.062 -33.5 1 92.25 471 VAL A N 1
ATOM 3636 C CA . VAL A 1 471 ? 16.422 -27.797 -32.594 1 92.25 471 VAL A CA 1
ATOM 3637 C C . VAL A 1 471 ? 15.57 -28.703 -31.703 1 92.25 471 VAL A C 1
ATOM 3639 O O . VAL A 1 471 ? 14.547 -28.281 -31.172 1 92.25 471 VAL A O 1
ATOM 3642 N N . VAL A 1 472 ? 15.961 -29.984 -31.688 1 93.25 472 VAL A N 1
ATOM 3643 C CA . VAL A 1 472 ? 15.258 -30.891 -30.797 1 93.25 472 VAL A CA 1
ATOM 3644 C C . VAL A 1 472 ? 16.031 -31.016 -29.484 1 93.25 472 VAL A C 1
ATOM 3646 O O . VAL A 1 472 ? 17.234 -31.234 -29.469 1 93.25 472 VAL A O 1
ATOM 3649 N N . ARG A 1 473 ? 15.281 -30.719 -28.453 1 90.12 473 ARG A N 1
ATOM 3650 C CA . ARG A 1 473 ? 15.836 -30.875 -27.109 1 90.12 473 ARG A CA 1
ATOM 3651 C C . ARG A 1 473 ? 14.93 -31.734 -26.25 1 90.12 473 ARG A C 1
ATOM 3653 O O . ARG A 1 473 ? 13.711 -31.734 -26.422 1 90.12 473 ARG A O 1
ATOM 3660 N N . ALA A 1 474 ? 15.586 -32.5 -25.359 1 88.06 474 ALA A N 1
ATOM 3661 C CA . ALA A 1 474 ? 14.812 -33.219 -24.359 1 88.06 474 ALA A CA 1
ATOM 3662 C C . ALA A 1 474 ? 14.227 -32.281 -23.312 1 88.06 474 ALA A C 1
ATOM 3664 O O . ALA A 1 474 ? 14.695 -31.156 -23.141 1 88.06 474 ALA A O 1
ATOM 3665 N N . GLU A 1 475 ? 13.133 -32.719 -22.703 1 85.12 475 GLU A N 1
ATOM 3666 C CA . GLU A 1 475 ? 12.406 -31.922 -21.719 1 85.12 475 GLU A CA 1
ATOM 3667 C C . GLU A 1 475 ? 13.328 -31.453 -20.594 1 85.12 475 GLU A C 1
ATOM 3669 O O . GLU A 1 475 ? 13.195 -30.328 -20.109 1 85.12 475 GLU A O 1
ATOM 3674 N N . ASP A 1 476 ? 14.281 -32.281 -20.234 1 82.31 476 ASP A N 1
ATOM 3675 C CA . ASP A 1 476 ? 15.18 -31.969 -19.125 1 82.31 476 ASP A CA 1
ATOM 3676 C C . ASP A 1 476 ? 16.25 -30.969 -19.562 1 82.31 476 ASP A C 1
ATOM 3678 O O . ASP A 1 476 ? 16.984 -30.438 -18.734 1 82.31 476 ASP A O 1
ATOM 3682 N N . GLU A 1 477 ? 16.25 -30.719 -20.922 1 81.62 477 GLU A N 1
ATOM 3683 C CA . GLU A 1 477 ? 17.297 -29.844 -21.453 1 81.62 477 GLU A CA 1
ATOM 3684 C C . GLU A 1 477 ? 16.781 -28.422 -21.625 1 81.62 477 GLU A C 1
ATOM 3686 O O . GLU A 1 477 ? 17.562 -27.516 -21.938 1 81.62 477 GLU A O 1
ATOM 3691 N N . ILE A 1 478 ? 15.562 -28.125 -21.5 1 81.88 478 ILE A N 1
ATOM 3692 C CA . ILE A 1 478 ? 15.047 -26.797 -21.844 1 81.88 478 ILE A CA 1
ATOM 3693 C C . ILE A 1 478 ? 14.984 -25.938 -20.578 1 81.88 478 ILE A C 1
ATOM 3695 O O . ILE A 1 478 ? 14.781 -24.719 -20.672 1 81.88 478 ILE A O 1
ATOM 3699 N N . GLY A 1 479 ? 15.336 -26.406 -19.531 1 76.38 479 GLY A N 1
ATOM 3700 C CA . GLY A 1 479 ? 15.25 -25.625 -18.312 1 76.38 479 GLY A CA 1
ATOM 3701 C C . GLY A 1 479 ? 13.844 -25.156 -18 1 76.38 479 GLY A C 1
ATOM 3702 O O . GLY A 1 479 ? 13.039 -24.953 -18.906 1 76.38 479 GLY A O 1
ATOM 3703 N N . TRP A 1 480 ? 13.508 -25.109 -16.844 1 74.88 480 TRP A N 1
ATOM 3704 C CA . TRP A 1 480 ? 12.188 -24.672 -16.406 1 74.88 480 TRP A CA 1
ATOM 3705 C C . TRP A 1 480 ? 12.305 -23.594 -15.336 1 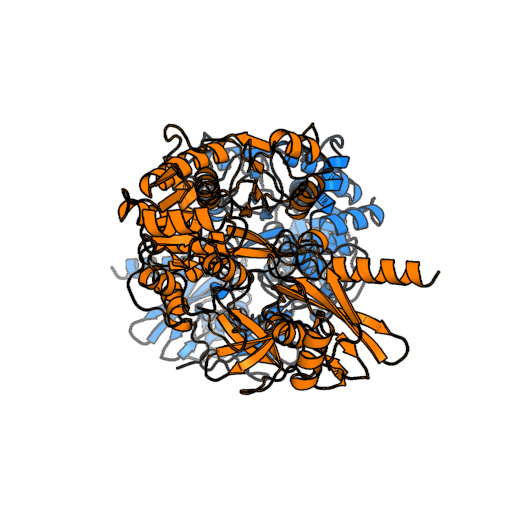74.88 480 TRP A C 1
ATOM 3707 O O . TRP A 1 480 ? 13.188 -23.656 -14.477 1 74.88 480 TRP A O 1
ATOM 3717 N N . LEU A 1 481 ? 11.477 -22.594 -15.602 1 65.5 481 LEU A N 1
ATOM 3718 C CA . LEU A 1 481 ? 11.375 -21.562 -14.57 1 65.5 481 LEU A CA 1
ATOM 3719 C C . LEU A 1 481 ? 10.617 -22.078 -13.352 1 65.5 481 LEU A C 1
ATOM 3721 O O . LEU A 1 481 ? 9.852 -23.047 -13.461 1 65.5 481 LEU A O 1
ATOM 3725 N N . PRO A 1 482 ? 10.914 -21.422 -12.25 1 57 482 PRO A N 1
ATOM 3726 C CA . PRO A 1 482 ? 10.211 -21.859 -11.039 1 57 482 PRO A CA 1
ATOM 3727 C C . PRO A 1 482 ? 8.695 -21.781 -11.188 1 57 482 PRO A C 1
ATOM 3729 O O . PRO A 1 482 ? 7.969 -22.469 -10.461 1 57 482 PRO A O 1
ATOM 3732 N N . THR A 1 483 ? 8.32 -21.094 -12.203 1 56.31 483 THR A N 1
ATOM 3733 C CA . THR A 1 483 ? 6.887 -20.938 -12.438 1 56.31 483 THR A CA 1
ATOM 3734 C C . THR A 1 483 ? 6.355 -22.094 -13.297 1 56.31 483 THR A C 1
ATOM 3736 O O . THR A 1 483 ? 5.156 -22.156 -13.57 1 56.31 483 THR A O 1
ATOM 3739 N N . GLY A 1 484 ? 7.199 -23.031 -13.68 1 60.09 484 GLY A N 1
ATOM 3740 C CA . GLY A 1 484 ? 6.785 -24.156 -14.492 1 60.09 484 GLY A CA 1
ATOM 3741 C C . GLY A 1 484 ? 6.793 -23.859 -15.984 1 60.09 484 GLY A C 1
ATOM 3742 O O . GLY A 1 484 ? 6.383 -24.703 -16.781 1 60.09 484 GLY A O 1
ATOM 3743 N N . LYS A 1 485 ? 7.16 -22.641 -16.172 1 68.81 485 LYS A N 1
ATOM 3744 C CA . LYS A 1 485 ? 7.262 -22.281 -17.578 1 68.81 485 LYS A CA 1
ATOM 3745 C C . LYS A 1 485 ? 8.648 -22.594 -18.141 1 68.81 485 LYS A C 1
ATOM 3747 O O . LYS A 1 485 ? 9.625 -22.625 -17.391 1 68.81 485 LYS A O 1
ATOM 3752 N N . PRO A 1 486 ? 8.672 -23.016 -19.438 1 73.88 486 PRO A N 1
ATOM 3753 C CA . PRO A 1 486 ? 10 -23.203 -20.031 1 73.88 486 PRO A CA 1
ATOM 3754 C C . PRO A 1 486 ? 10.844 -21.938 -20 1 73.88 486 PRO A C 1
ATOM 3756 O O . PRO A 1 486 ? 10.312 -20.828 -20.156 1 73.88 486 PRO A O 1
ATOM 3759 N N . ASP A 1 487 ? 12.07 -22.062 -19.609 1 77 487 ASP A N 1
ATOM 3760 C CA . ASP A 1 487 ? 13.008 -20.938 -19.578 1 77 487 ASP A CA 1
ATOM 3761 C C . ASP A 1 487 ? 13.469 -20.562 -20.984 1 77 487 ASP A C 1
ATOM 3763 O O . ASP A 1 487 ? 14.594 -20.859 -21.375 1 77 487 ASP A O 1
ATOM 3767 N N . LYS A 1 488 ? 12.625 -19.797 -21.672 1 80.31 488 LYS A N 1
ATOM 3768 C CA . LYS A 1 488 ? 12.93 -19.453 -23.062 1 80.31 488 LYS A CA 1
ATOM 3769 C C . LYS A 1 488 ? 14.18 -18.578 -23.141 1 80.31 488 LYS A C 1
ATOM 3771 O O . LYS A 1 488 ? 14.969 -18.703 -24.078 1 80.31 488 LYS A O 1
ATOM 3776 N N . ARG A 1 489 ? 14.312 -17.781 -22.219 1 76.69 489 ARG A N 1
ATOM 3777 C CA . ARG A 1 489 ? 15.477 -16.906 -22.234 1 76.69 489 ARG A CA 1
ATOM 3778 C C . ARG A 1 489 ? 16.766 -17.703 -22.094 1 76.69 489 ARG A C 1
ATOM 3780 O O . ARG A 1 489 ? 17.734 -17.438 -22.812 1 76.69 489 ARG A O 1
ATOM 3787 N N . GLY A 1 490 ? 16.688 -18.516 -21.047 1 79.25 490 GLY A N 1
ATOM 3788 C CA . GLY A 1 490 ? 17.828 -19.406 -20.891 1 79.25 490 GLY A CA 1
ATOM 3789 C C . GLY A 1 490 ? 18.125 -20.234 -22.125 1 79.25 490 GLY A C 1
ATOM 3790 O O . GLY A 1 490 ? 19.281 -20.391 -22.516 1 79.25 490 GLY A O 1
ATOM 3791 N N . LEU A 1 491 ? 17.109 -20.719 -22.688 1 83.69 491 LEU A N 1
ATOM 3792 C CA . LEU A 1 491 ? 17.25 -21.531 -23.891 1 83.69 491 LEU A CA 1
ATOM 3793 C C . LEU A 1 491 ? 17.875 -20.734 -25.031 1 83.69 491 LEU A C 1
ATOM 3795 O O . LEU A 1 491 ? 18.719 -21.25 -25.766 1 83.69 491 LEU A O 1
ATOM 3799 N N . LYS A 1 492 ? 17.375 -19.516 -25.125 1 84.69 492 LYS A N 1
ATOM 3800 C CA . LYS A 1 492 ? 17.938 -18.625 -26.141 1 84.69 492 LYS A CA 1
ATOM 3801 C C . LYS A 1 492 ? 19.422 -18.375 -25.891 1 84.69 492 LYS A C 1
ATOM 3803 O O . LYS A 1 492 ? 20.234 -18.453 -26.828 1 84.69 492 LYS A O 1
ATOM 3808 N N . SER A 1 493 ? 19.75 -18.156 -24.656 1 84.12 493 SER A N 1
ATOM 3809 C CA . SER A 1 493 ? 21.141 -17.922 -24.297 1 84.12 493 SER A CA 1
ATOM 3810 C C . SER A 1 493 ? 21.984 -19.156 -24.609 1 84.12 493 SER A C 1
ATOM 3812 O O . SER A 1 493 ? 23.094 -19.031 -25.156 1 84.12 493 SER A O 1
ATOM 3814 N N . ASP A 1 494 ? 21.484 -20.297 -24.203 1 82.94 494 ASP A N 1
ATOM 3815 C CA . ASP A 1 494 ? 22.188 -21.547 -24.484 1 82.94 494 ASP A CA 1
ATOM 3816 C C . ASP A 1 494 ? 22.375 -21.75 -25.984 1 82.94 494 ASP A C 1
ATOM 3818 O O . ASP A 1 494 ? 23.453 -22.188 -26.422 1 82.94 494 ASP A O 1
ATOM 3822 N N . TYR A 1 495 ? 21.375 -21.469 -26.703 1 84.06 495 TYR A N 1
ATOM 3823 C CA . TYR A 1 495 ? 21.438 -21.625 -28.156 1 84.06 495 TYR A CA 1
ATOM 3824 C C . TYR A 1 495 ? 22.5 -20.719 -28.75 1 84.06 495 TYR A C 1
ATOM 3826 O O . TYR A 1 495 ? 23.297 -21.172 -29.578 1 84.06 495 TYR A O 1
ATOM 3834 N N . LEU A 1 496 ? 22.547 -19.531 -28.266 1 83.38 496 LEU A N 1
ATOM 3835 C CA . LEU A 1 496 ? 23.5 -18.562 -28.766 1 83.38 496 LEU A CA 1
ATOM 3836 C C . LEU A 1 496 ? 24.922 -18.969 -28.391 1 83.38 496 LEU A C 1
ATOM 3838 O O . LEU A 1 496 ? 25.859 -18.812 -29.188 1 83.38 496 LEU A O 1
ATOM 3842 N N . ALA A 1 497 ? 25 -19.469 -27.203 1 79 497 ALA A N 1
ATOM 3843 C CA . ALA A 1 497 ? 26.312 -19.938 -26.766 1 79 497 ALA A CA 1
ATOM 3844 C C . ALA A 1 497 ? 26.781 -21.109 -27.609 1 79 497 ALA A C 1
ATOM 3846 O O . ALA A 1 497 ? 27.969 -21.188 -27.953 1 79 497 ALA A O 1
ATOM 3847 N N . SER A 1 498 ? 25.891 -21.938 -27.906 1 74.88 498 SER A N 1
ATOM 3848 C CA . SER A 1 498 ? 26.219 -23.109 -28.719 1 74.88 498 SER A CA 1
ATOM 3849 C C . SER A 1 498 ? 26.562 -22.703 -30.156 1 74.88 498 SER A C 1
ATOM 3851 O O . SER A 1 498 ? 27.469 -23.281 -30.766 1 74.88 498 SER A O 1
ATOM 3853 N N . GLU A 1 499 ? 25.953 -21.766 -30.656 1 72.88 499 GLU A N 1
ATOM 3854 C CA . GLU A 1 499 ? 26.234 -21.281 -32 1 72.88 499 GLU A CA 1
ATOM 3855 C C . GLU A 1 499 ? 27.594 -20.609 -32.094 1 72.88 499 GLU A C 1
ATOM 3857 O O . GLU A 1 499 ? 28.328 -20.766 -33.062 1 72.88 499 GLU A O 1
ATOM 3862 N N . GLU A 1 500 ? 27.812 -19.891 -31.078 1 66.44 500 GLU A N 1
ATOM 3863 C CA . GLU A 1 500 ? 29.109 -19.234 -31.016 1 66.44 500 GLU A CA 1
ATOM 3864 C C . GLU A 1 500 ? 30.234 -20.281 -30.938 1 66.44 500 GLU A C 1
ATOM 3866 O O . GLU A 1 500 ? 31.297 -20.094 -31.547 1 66.44 500 GLU A O 1
ATOM 3871 N N . MET A 1 501 ? 29.953 -21.25 -30.266 1 59.12 501 MET A N 1
ATOM 3872 C CA . MET A 1 501 ? 30.953 -22.312 -30.141 1 59.12 501 MET A CA 1
ATOM 3873 C C . MET A 1 501 ? 31.125 -23.047 -31.469 1 59.12 501 MET A C 1
ATOM 3875 O O . MET A 1 501 ? 32.25 -23.422 -31.828 1 59.12 501 MET A O 1
ATOM 3879 N N . MET A 1 502 ? 30.094 -23.156 -32.125 1 55.09 502 MET A N 1
ATOM 3880 C CA . MET A 1 502 ? 30.156 -23.859 -33.406 1 55.09 502 MET A CA 1
ATOM 3881 C C . MET A 1 502 ? 30.797 -22.969 -34.469 1 55.09 502 MET A C 1
ATOM 3883 O O . MET A 1 502 ? 31.328 -23.469 -35.469 1 55.09 502 MET A O 1
ATOM 3887 N N . ALA A 1 503 ? 30.766 -21.703 -34.344 1 56.06 503 ALA A N 1
ATOM 3888 C CA . ALA A 1 503 ? 31.359 -20.766 -35.281 1 56.06 503 ALA A CA 1
ATOM 3889 C C . ALA A 1 503 ? 32.844 -20.578 -35 1 56.06 503 ALA A C 1
ATOM 3891 O O . ALA A 1 503 ? 33.594 -20.078 -35.875 1 56.06 503 ALA A O 1
ATOM 3892 N N . ARG A 1 504 ? 33.375 -20.938 -33.969 1 46.56 504 ARG A N 1
ATOM 3893 C CA . ARG A 1 504 ? 34.812 -20.969 -33.75 1 46.56 504 ARG A CA 1
ATOM 3894 C C . ARG A 1 504 ? 35.406 -22.281 -34.25 1 46.56 504 ARG A C 1
ATOM 3896 O O . ARG A 1 504 ? 36.531 -22.281 -34.781 1 46.56 504 ARG A O 1
ATOM 3903 N N . MET B 1 1 ? 4.031 13.867 -29.875 1 22.78 1 MET B N 1
ATOM 3904 C CA . MET B 1 1 ? 4.742 13.523 -28.641 1 22.78 1 MET B CA 1
ATOM 3905 C C . MET B 1 1 ? 3.775 13 -27.578 1 22.78 1 MET B C 1
ATOM 3907 O O . MET B 1 1 ? 2.82 13.688 -27.219 1 22.78 1 MET B O 1
ATOM 3911 N N . SER B 1 2 ? 3.381 11.758 -27.625 1 27.64 2 SER B N 1
ATOM 3912 C CA . SER B 1 2 ? 2.256 11.055 -27.016 1 27.64 2 SER B CA 1
ATOM 3913 C C . SER B 1 2 ? 2.084 11.453 -25.547 1 27.64 2 SER B C 1
ATOM 3915 O O . SER B 1 2 ? 3.066 11.711 -24.859 1 27.64 2 SER B O 1
ATOM 3917 N N . TRP B 1 3 ? 1 12.086 -25.266 1 27.31 3 TRP B N 1
ATOM 3918 C CA . TRP B 1 3 ? 0.426 12.68 -24.062 1 27.31 3 TRP B CA 1
ATOM 3919 C C . TRP B 1 3 ? 0.623 11.766 -22.859 1 27.31 3 TRP B C 1
ATOM 3921 O O . TRP B 1 3 ? 0.296 12.133 -21.734 1 27.31 3 TRP B O 1
ATOM 3931 N N . HIS B 1 4 ? 0.591 10.492 -23.094 1 35.09 4 HIS B N 1
ATOM 3932 C CA . HIS B 1 4 ? 0.854 9.594 -21.984 1 35.09 4 HIS B CA 1
ATOM 3933 C C . HIS B 1 4 ? 2.158 9.953 -21.281 1 35.09 4 HIS B C 1
ATOM 3935 O O . HIS B 1 4 ? 2.721 9.133 -20.547 1 35.09 4 HIS B O 1
ATOM 3941 N N . ALA B 1 5 ? 2.793 11.008 -21.688 1 34.91 5 ALA B N 1
ATOM 3942 C CA . ALA B 1 5 ? 4.125 11.438 -21.266 1 34.91 5 ALA B CA 1
ATOM 3943 C C . ALA B 1 5 ? 4.199 11.547 -19.75 1 34.91 5 ALA B C 1
ATOM 3945 O O . ALA B 1 5 ? 3.434 12.297 -19.141 1 34.91 5 ALA B O 1
ATOM 3946 N N . ARG B 1 6 ? 4.496 10.562 -19.094 1 46.03 6 ARG B N 1
ATOM 3947 C CA . ARG B 1 6 ? 4.926 10.57 -17.703 1 46.03 6 ARG B CA 1
ATOM 3948 C C . ARG B 1 6 ? 5.59 11.891 -17.328 1 46.03 6 ARG B C 1
ATOM 3950 O O . ARG B 1 6 ? 6.492 12.352 -18.031 1 46.03 6 ARG B O 1
ATOM 3957 N N . ARG B 1 7 ? 4.793 12.898 -16.891 1 51.81 7 ARG B N 1
ATOM 3958 C CA . ARG B 1 7 ? 5.574 14.023 -16.391 1 51.81 7 ARG B CA 1
ATOM 3959 C C . ARG B 1 7 ? 6.844 13.547 -15.695 1 51.81 7 ARG B C 1
ATOM 3961 O O . ARG B 1 7 ? 6.797 12.648 -14.852 1 51.81 7 ARG B O 1
ATOM 3968 N N . PRO B 1 8 ? 7.895 13.938 -16.188 1 61.16 8 PRO B N 1
ATOM 3969 C CA . PRO B 1 8 ? 9.172 13.43 -15.68 1 61.16 8 PRO B CA 1
ATOM 3970 C C . PRO B 1 8 ? 9.359 13.703 -14.188 1 61.16 8 PRO B C 1
ATOM 3972 O O . PRO B 1 8 ? 9.023 14.789 -13.711 1 61.16 8 PRO B O 1
ATOM 3975 N N . ARG B 1 9 ? 9.562 12.695 -13.5 1 75.25 9 ARG B N 1
ATOM 3976 C CA . ARG B 1 9 ? 10.016 12.805 -12.117 1 75.25 9 ARG B CA 1
ATOM 3977 C C . ARG B 1 9 ? 11.352 13.539 -12.039 1 75.25 9 ARG B C 1
ATOM 3979 O O . ARG B 1 9 ? 12.219 13.367 -12.898 1 75.25 9 ARG B O 1
ATOM 3986 N N . PRO B 1 10 ? 11.367 14.492 -11.117 1 73.31 10 PRO B N 1
ATOM 3987 C CA . PRO B 1 10 ? 12.625 15.242 -11 1 73.31 10 PRO B CA 1
ATOM 3988 C C . PRO B 1 10 ? 13.836 14.336 -10.797 1 73.31 10 PRO B C 1
ATOM 3990 O O . PRO B 1 10 ? 13.734 13.297 -10.133 1 73.31 10 PRO B O 1
ATOM 3993 N N . GLU B 1 11 ? 14.891 14.656 -11.5 1 77.75 11 GLU B N 1
ATOM 3994 C CA . GLU B 1 11 ? 16.172 14 -11.242 1 77.75 11 GLU B CA 1
ATOM 3995 C C . GLU B 1 11 ? 16.844 14.586 -10.008 1 77.75 11 GLU B C 1
ATOM 3997 O O . GLU B 1 11 ? 17.031 15.797 -9.906 1 77.75 11 GLU B O 1
ATOM 4002 N N . LEU B 1 12 ? 17.078 13.789 -9.062 1 82.44 12 LEU B N 1
ATOM 4003 C CA . LEU B 1 12 ? 17.703 14.211 -7.812 1 82.44 12 LEU B CA 1
ATOM 4004 C C . LEU B 1 12 ? 19.078 13.578 -7.641 1 82.44 12 LEU B C 1
ATOM 4006 O O . LEU B 1 12 ? 19.328 12.492 -8.172 1 82.44 12 LEU B O 1
ATOM 4010 N N . PRO B 1 13 ? 20 14.273 -7.07 1 78.44 13 PRO B N 1
ATOM 4011 C CA . PRO B 1 13 ? 21.344 13.727 -6.855 1 78.44 13 PRO B CA 1
ATOM 4012 C C . PRO B 1 13 ? 21.375 12.625 -5.797 1 78.44 13 PRO B C 1
ATOM 4014 O O . PRO B 1 13 ? 22.453 12.156 -5.426 1 78.44 13 PRO B O 1
ATOM 4017 N N . TYR B 1 14 ? 20.344 12.375 -5.23 1 81.88 14 TYR B N 1
ATOM 4018 C CA . TYR B 1 14 ? 20.172 11.336 -4.223 1 81.88 14 TYR B CA 1
ATOM 4019 C C . TYR B 1 14 ? 18.953 10.469 -4.535 1 81.88 14 TYR B C 1
ATOM 4021 O O . TYR B 1 14 ? 18.094 10.867 -5.32 1 81.88 14 TYR B O 1
ATOM 4029 N N . PRO B 1 15 ? 18.969 9.195 -3.926 1 82.75 15 PRO B N 1
ATOM 4030 C CA . PRO B 1 15 ? 17.766 8.383 -4.094 1 82.75 15 PRO B CA 1
ATOM 4031 C C . PRO B 1 15 ? 16.516 9.047 -3.52 1 82.75 15 PRO B C 1
ATOM 4033 O O . PRO B 1 15 ? 16.609 9.812 -2.553 1 82.75 15 PRO B O 1
ATOM 4036 N N . ALA B 1 16 ? 15.438 8.734 -4.09 1 89.38 16 ALA B N 1
ATOM 4037 C CA . ALA B 1 16 ? 14.172 9.352 -3.697 1 89.38 16 ALA B CA 1
ATOM 4038 C C . ALA B 1 16 ? 13.625 8.711 -2.424 1 89.38 16 ALA B C 1
ATOM 4040 O O . ALA B 1 16 ? 12.461 8.305 -2.371 1 89.38 16 ALA B O 1
ATOM 4041 N N . THR B 1 17 ? 14.523 8.602 -1.415 1 95.88 17 THR B N 1
ATOM 4042 C CA . THR B 1 17 ? 14.156 8.18 -0.068 1 95.88 17 THR B CA 1
ATOM 4043 C C . THR B 1 17 ? 14.688 9.156 0.971 1 95.88 17 THR B C 1
ATOM 4045 O O . THR B 1 17 ? 15.727 9.789 0.758 1 95.88 17 THR B O 1
ATOM 4048 N N . ILE B 1 18 ? 14 9.289 2.039 1 95.31 18 ILE B N 1
ATOM 4049 C CA . ILE B 1 18 ? 14.375 10.258 3.064 1 95.31 18 ILE B CA 1
ATOM 4050 C C . ILE B 1 18 ? 15.758 9.906 3.621 1 95.31 18 ILE B C 1
ATOM 4052 O O . ILE B 1 18 ? 16.609 10.781 3.783 1 95.31 18 ILE B O 1
ATOM 4056 N N . PRO B 1 19 ? 16.031 8.602 3.826 1 94.5 19 PRO B N 1
ATOM 4057 C CA . PRO B 1 19 ? 17.375 8.273 4.293 1 94.5 19 PRO B CA 1
ATOM 4058 C C . PRO B 1 19 ? 18.453 8.609 3.266 1 94.5 19 PRO B C 1
ATOM 4060 O O . PRO B 1 19 ? 19.547 9.047 3.635 1 94.5 19 PRO B O 1
ATOM 4063 N N . GLY B 1 20 ? 18.141 8.375 2.01 1 94.69 20 GLY B N 1
ATOM 4064 C CA . GLY B 1 20 ? 19.078 8.789 0.976 1 94.69 20 GLY B CA 1
ATOM 4065 C C . GLY B 1 20 ? 19.344 10.281 0.972 1 94.69 20 GLY B C 1
ATOM 4066 O O . GLY B 1 20 ? 20.5 10.711 0.855 1 94.69 20 GLY B O 1
ATOM 4067 N N . VAL B 1 21 ? 18.344 11.047 1.172 1 96.5 21 VAL B N 1
ATOM 4068 C CA . VAL B 1 21 ? 18.453 12.508 1.224 1 96.5 21 VAL B CA 1
ATOM 4069 C C . VAL B 1 21 ? 19.266 12.922 2.445 1 96.5 21 VAL B C 1
ATOM 4071 O O . VAL B 1 21 ? 20.141 13.789 2.354 1 96.5 21 VAL B O 1
ATOM 4074 N N . LEU B 1 22 ? 18.984 12.297 3.561 1 96.62 22 LEU B N 1
ATOM 4075 C CA . LEU B 1 22 ? 19.688 12.633 4.801 1 96.62 22 LEU B CA 1
ATOM 4076 C C . LEU B 1 22 ? 21.188 12.391 4.66 1 96.62 22 LEU B C 1
ATOM 4078 O O . LEU B 1 22 ? 21.984 13.227 5.074 1 96.62 22 LEU B O 1
ATOM 4082 N N . ARG B 1 23 ? 21.547 11.242 4.121 1 95.31 23 ARG B N 1
ATOM 4083 C CA . ARG B 1 23 ? 22.969 10.938 3.941 1 95.31 23 ARG B CA 1
ATOM 4084 C C . ARG B 1 23 ? 23.641 11.969 3.047 1 95.31 23 ARG B C 1
ATOM 4086 O O . ARG B 1 23 ? 24.75 12.438 3.348 1 95.31 23 ARG B O 1
ATOM 4093 N N . TRP B 1 24 ? 23.016 12.328 1.952 1 95.5 24 TRP B N 1
ATOM 4094 C CA . TRP B 1 24 ? 23.531 13.352 1.05 1 95.5 24 TRP B CA 1
ATOM 4095 C C . TRP B 1 24 ? 23.656 14.688 1.768 1 95.5 24 TRP B C 1
ATOM 4097 O O . TRP B 1 24 ? 24.703 15.336 1.693 1 95.5 24 TRP B O 1
ATOM 4107 N N . ALA B 1 25 ? 22.656 15.078 2.516 1 97 25 ALA B N 1
ATOM 4108 C CA . ALA B 1 25 ? 22.609 16.359 3.207 1 97 25 ALA B CA 1
ATOM 4109 C C . ALA B 1 25 ? 23.703 16.438 4.277 1 97 25 ALA B C 1
ATOM 4111 O O . ALA B 1 25 ? 24.328 17.484 4.453 1 97 25 ALA B O 1
ATOM 4112 N N . ALA B 1 26 ? 23.828 15.359 5.02 1 97 26 ALA B N 1
ATOM 4113 C CA . ALA B 1 26 ? 24.844 15.328 6.059 1 97 26 ALA B CA 1
ATOM 4114 C C . ALA B 1 26 ? 26.25 15.477 5.457 1 97 26 ALA B C 1
ATOM 4116 O O . ALA B 1 26 ? 27.125 16.078 6.07 1 97 26 ALA B O 1
ATOM 4117 N N . ALA B 1 27 ? 26.5 14.93 4.32 1 95.88 27 ALA B N 1
ATOM 4118 C CA . ALA B 1 27 ? 27.781 15.047 3.629 1 95.88 27 ALA B CA 1
ATOM 4119 C C . ALA B 1 27 ? 28 16.469 3.113 1 95.88 27 ALA B C 1
ATOM 4121 O O . ALA B 1 27 ? 29.109 17 3.172 1 95.88 27 ALA B O 1
ATOM 4122 N N . GLU B 1 28 ? 26.984 17.109 2.691 1 95.31 28 GLU B N 1
ATOM 4123 C CA . GLU B 1 28 ? 27.062 18.406 2.035 1 95.31 28 GLU B CA 1
ATOM 4124 C C . GLU B 1 28 ? 27.031 19.531 3.057 1 95.31 28 GLU B C 1
ATOM 4126 O O . GLU B 1 28 ? 27.703 20.547 2.885 1 95.31 28 GLU B O 1
ATOM 4131 N N . PHE B 1 29 ? 26.203 19.312 4.125 1 95.38 29 PHE B N 1
ATOM 4132 C CA . PHE B 1 29 ? 25.922 20.422 5.043 1 95.38 29 PHE B CA 1
ATOM 4133 C C . PHE B 1 29 ? 26.25 20.016 6.477 1 95.38 29 PHE B C 1
ATOM 4135 O O . PHE B 1 29 ? 25.688 20.562 7.422 1 95.38 29 PHE B O 1
ATOM 4142 N N . GLY B 1 30 ? 27.062 19.188 6.738 1 94.38 30 GLY B N 1
ATOM 4143 C CA . GLY B 1 30 ? 27.281 18.469 7.984 1 94.38 30 GLY B CA 1
ATOM 4144 C C . GLY B 1 30 ? 27.297 19.391 9.203 1 94.38 30 GLY B C 1
ATOM 4145 O O . GLY B 1 30 ? 26.609 19.125 10.188 1 94.38 30 GLY B O 1
ATOM 4146 N N . ASP B 1 31 ? 27.938 20.5 9.211 1 95.38 31 ASP B N 1
ATOM 4147 C CA . ASP B 1 31 ? 28.156 21.344 10.391 1 95.38 31 ASP B CA 1
ATOM 4148 C C . ASP B 1 31 ? 27.062 22.406 10.508 1 95.38 31 ASP B C 1
ATOM 4150 O O . ASP B 1 31 ? 27 23.109 11.516 1 95.38 31 ASP B O 1
ATOM 4154 N N . ARG B 1 32 ? 26.25 22.469 9.586 1 97.06 32 ARG B N 1
ATOM 4155 C CA . ARG B 1 32 ? 25.156 23.422 9.625 1 97.06 32 ARG B CA 1
ATOM 4156 C C . ARG B 1 32 ? 24.016 22.906 10.492 1 97.06 32 ARG B C 1
ATOM 4158 O O . ARG B 1 32 ? 23.797 21.703 10.594 1 97.06 32 ARG B O 1
ATOM 4165 N N . ASP B 1 33 ? 23.297 23.859 11.086 1 98.19 33 ASP B N 1
ATOM 4166 C CA . ASP B 1 33 ? 22.141 23.484 11.875 1 98.19 33 ASP B CA 1
ATOM 4167 C C . ASP B 1 33 ? 20.969 23.062 10.984 1 98.19 33 ASP B C 1
ATOM 4169 O O . ASP B 1 33 ? 20.609 23.781 10.055 1 98.19 33 ASP B O 1
ATOM 4173 N N . LEU B 1 34 ? 20.453 21.922 11.258 1 98.31 34 LEU B N 1
ATOM 4174 C CA . LEU B 1 34 ? 19.203 21.484 10.641 1 98.31 34 LEU B CA 1
ATOM 4175 C C . LEU B 1 34 ? 18 22.031 11.398 1 98.31 34 LEU B C 1
ATOM 4177 O O . LEU B 1 34 ? 17 22.406 10.797 1 98.31 34 LEU B O 1
ATOM 4181 N N . LEU B 1 35 ? 18.156 22.047 12.727 1 98.19 35 LEU B N 1
ATOM 4182 C CA . LEU B 1 35 ? 17.062 22.438 13.602 1 98.19 35 LEU B CA 1
ATOM 4183 C C . LEU B 1 35 ? 17.562 23.328 14.742 1 98.19 35 LEU B C 1
ATOM 4185 O O . LEU B 1 35 ? 18.609 23.047 15.32 1 98.19 35 LEU B O 1
ATOM 4189 N N . VAL B 1 36 ? 16.844 24.344 15.008 1 97.88 36 VAL B N 1
ATOM 4190 C CA . VAL B 1 36 ? 17.078 25.219 16.156 1 97.88 36 VAL B CA 1
ATOM 4191 C C . VAL B 1 36 ? 15.766 25.406 16.938 1 97.88 36 VAL B C 1
ATOM 4193 O O . VAL B 1 36 ? 14.797 25.938 16.391 1 97.88 36 VAL B O 1
ATOM 4196 N N . VAL B 1 37 ? 15.695 24.984 18.172 1 94.56 37 VAL B N 1
ATOM 4197 C CA . VAL B 1 37 ? 14.555 25.172 19.062 1 94.56 37 VAL B CA 1
ATOM 4198 C C . VAL B 1 37 ? 15.039 25.719 20.406 1 94.56 37 VAL B C 1
ATOM 4200 O O . VAL B 1 37 ? 15.555 24.984 21.234 1 94.56 37 VAL B O 1
ATOM 4203 N N . GLY B 1 38 ? 14.75 26.953 20.641 1 88.38 38 GLY B N 1
ATOM 4204 C CA . GLY B 1 38 ? 15.352 27.578 21.812 1 88.38 38 GLY B CA 1
ATOM 4205 C C . GLY B 1 38 ? 16.859 27.484 21.828 1 88.38 38 GLY B C 1
ATOM 4206 O O . GLY B 1 38 ? 17.531 27.938 20.891 1 88.38 38 GLY B O 1
ATOM 4207 N N . GLU B 1 39 ? 17.344 26.734 22.844 1 88.88 39 GLU B N 1
ATOM 4208 C CA . GLU B 1 39 ? 18.797 26.578 22.953 1 88.88 39 GLU B CA 1
ATOM 4209 C C . GLU B 1 39 ? 19.266 25.281 22.312 1 88.88 39 GLU B C 1
ATOM 4211 O O . GLU B 1 39 ? 20.453 25.078 22.109 1 88.88 39 GLU B O 1
ATOM 4216 N N . GLU B 1 40 ? 18.359 24.5 21.953 1 93.62 40 GLU B N 1
ATOM 4217 C CA . GLU B 1 40 ? 18.688 23.219 21.344 1 93.62 40 GLU B CA 1
ATOM 4218 C C . GLU B 1 40 ? 19.047 23.391 19.859 1 93.62 40 GLU B C 1
ATOM 4220 O O . GLU B 1 40 ? 18.312 24.062 19.125 1 93.62 40 GLU B O 1
ATOM 4225 N N . ARG B 1 41 ? 20.188 22.844 19.5 1 96.75 41 ARG B N 1
ATOM 4226 C CA . ARG B 1 41 ? 20.625 22.844 18.109 1 96.75 41 ARG B CA 1
ATOM 4227 C C . ARG B 1 41 ? 20.969 21.422 17.656 1 96.75 41 ARG B C 1
ATOM 4229 O O . ARG B 1 41 ? 21.562 20.656 18.406 1 96.75 41 ARG B O 1
ATOM 4236 N N . LEU B 1 42 ? 20.531 21.047 16.516 1 97.69 42 LEU B N 1
ATOM 4237 C CA . LEU B 1 42 ? 20.812 19.781 15.867 1 97.69 42 LEU B CA 1
ATOM 4238 C C . LEU B 1 42 ? 21.391 20 14.477 1 97.69 42 LEU B C 1
ATOM 4240 O O . LEU B 1 42 ? 20.734 20.578 13.609 1 97.69 42 LEU B O 1
ATOM 4244 N N . THR B 1 43 ? 22.641 19.578 14.305 1 98.19 43 THR B N 1
ATOM 4245 C CA . THR B 1 43 ? 23.25 19.734 12.992 1 98.19 43 THR B CA 1
ATOM 4246 C C . THR B 1 43 ? 22.844 18.594 12.07 1 98.19 43 THR B C 1
ATOM 4248 O O . THR B 1 43 ? 22.312 17.578 12.523 1 98.19 43 THR B O 1
ATOM 4251 N N . PHE B 1 44 ? 23.062 18.781 10.805 1 98.19 44 PHE B N 1
ATOM 4252 C CA . PHE B 1 44 ? 22.812 17.719 9.828 1 98.19 44 PHE B CA 1
ATOM 4253 C C . PHE B 1 44 ? 23.609 16.469 10.18 1 98.19 44 PHE B C 1
ATOM 4255 O O . PHE B 1 44 ? 23.062 15.359 10.141 1 98.19 44 PHE B O 1
ATOM 4262 N N . ALA B 1 45 ? 24.844 16.609 10.562 1 97.19 45 ALA B N 1
ATOM 4263 C CA . ALA B 1 45 ? 25.703 15.492 10.922 1 97.19 45 ALA B CA 1
ATOM 4264 C C . ALA B 1 45 ? 25.188 14.781 12.172 1 97.19 45 ALA B C 1
ATOM 4266 O O . ALA B 1 45 ? 25.203 13.547 12.242 1 97.19 45 ALA B O 1
ATOM 4267 N N . GLU B 1 46 ? 24.781 15.586 13.133 1 96.94 46 GLU B N 1
ATOM 4268 C CA . GLU B 1 46 ? 24.234 15 14.352 1 96.94 46 GLU B CA 1
ATOM 4269 C C . GLU B 1 46 ? 22.938 14.242 14.07 1 96.94 46 GLU B C 1
ATOM 4271 O O . GLU B 1 46 ? 22.703 13.172 14.633 1 96.94 46 GLU B O 1
ATOM 4276 N N . ALA B 1 47 ? 22.078 14.844 13.258 1 97.44 47 ALA B N 1
ATOM 4277 C CA . ALA B 1 47 ? 20.844 14.164 12.891 1 97.44 47 ALA B CA 1
ATOM 4278 C C . ALA B 1 47 ? 21.125 12.82 12.234 1 97.44 47 ALA B C 1
ATOM 4280 O O . ALA B 1 47 ? 20.453 11.82 12.531 1 97.44 47 ALA B O 1
ATOM 4281 N N . GLU B 1 48 ? 22.094 12.805 11.352 1 96.75 48 GLU B N 1
ATOM 4282 C CA . GLU B 1 48 ? 22.5 11.578 10.672 1 96.75 48 GLU B CA 1
ATOM 4283 C C . GLU B 1 48 ? 23.016 10.539 11.672 1 96.75 48 GLU B C 1
ATOM 4285 O O . GLU B 1 48 ? 22.609 9.383 11.641 1 96.75 48 GLU B O 1
ATOM 4290 N N . ARG B 1 49 ? 23.844 10.922 12.531 1 96.19 49 ARG B N 1
ATOM 4291 C CA . ARG B 1 49 ? 24.453 10.023 13.508 1 96.19 49 ARG B CA 1
ATOM 4292 C C . ARG B 1 49 ? 23.406 9.508 14.5 1 96.19 49 ARG B C 1
ATOM 4294 O O . ARG B 1 49 ? 23.297 8.297 14.711 1 96.19 49 ARG B O 1
ATOM 4301 N N . ARG B 1 50 ? 22.672 10.414 15.133 1 97.12 50 ARG B N 1
ATOM 4302 C CA . ARG B 1 50 ? 21.703 10.039 16.156 1 97.12 50 ARG B CA 1
ATOM 4303 C C . ARG B 1 50 ? 20.594 9.156 15.586 1 97.12 50 ARG B C 1
ATOM 4305 O O . ARG B 1 50 ? 20.125 8.234 16.25 1 97.12 50 ARG B O 1
ATOM 4312 N N . SER B 1 51 ? 20.156 9.484 14.375 1 97.31 51 SER B N 1
ATOM 4313 C CA . SER B 1 51 ? 19.109 8.672 13.766 1 97.31 51 SER B CA 1
ATOM 4314 C C . SER B 1 51 ? 19.625 7.27 13.445 1 97.31 51 SER B C 1
ATOM 4316 O O . SER B 1 51 ? 18.875 6.293 13.508 1 97.31 51 SER B O 1
ATOM 4318 N N . ARG B 1 52 ? 20.906 7.133 13.086 1 96.5 52 ARG B N 1
ATOM 4319 C CA . ARG B 1 52 ? 21.516 5.828 12.836 1 96.5 52 ARG B CA 1
ATOM 4320 C C . ARG B 1 52 ? 21.547 4.992 14.109 1 96.5 52 ARG B C 1
ATOM 4322 O O . ARG B 1 52 ? 21.234 3.799 14.086 1 96.5 52 ARG B O 1
ATOM 4329 N N . VAL B 1 53 ? 21.906 5.609 15.172 1 97.06 53 VAL B N 1
ATOM 4330 C CA . VAL B 1 53 ? 21.969 4.938 16.469 1 97.06 53 VAL B CA 1
ATOM 4331 C C . VAL B 1 53 ? 20.578 4.461 16.875 1 97.06 53 VAL B C 1
ATOM 4333 O O . VAL B 1 53 ? 20.391 3.299 17.234 1 97.06 53 VAL B O 1
ATOM 4336 N N . LEU B 1 54 ? 19.625 5.355 16.766 1 97.25 54 LEU B N 1
ATOM 4337 C CA . LEU B 1 54 ? 18.266 4.988 17.141 1 97.25 54 LEU B CA 1
ATOM 4338 C C . LEU B 1 54 ? 17.719 3.908 16.203 1 97.25 54 LEU B C 1
ATOM 4340 O O . LEU B 1 54 ? 16.984 3.021 16.656 1 97.25 54 LEU B O 1
ATOM 4344 N N . ALA B 1 55 ? 18.031 3.996 14.914 1 97.31 55 ALA B N 1
ATOM 4345 C CA . ALA B 1 55 ?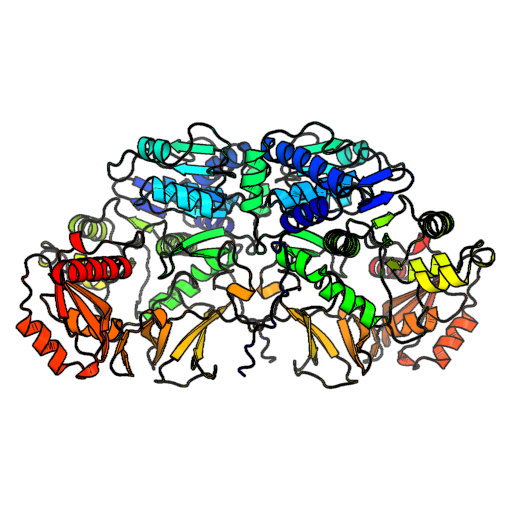 17.609 2.98 13.953 1 97.31 55 ALA B CA 1
ATOM 4346 C C . ALA B 1 55 ? 18.094 1.597 14.359 1 97.31 55 ALA B C 1
ATOM 4348 O O . ALA B 1 55 ? 17.344 0.62 14.305 1 97.31 55 ALA B O 1
ATOM 4349 N N . ALA B 1 56 ? 19.344 1.539 14.758 1 96.38 56 ALA B N 1
ATOM 4350 C CA . ALA B 1 56 ? 19.922 0.275 15.211 1 96.38 56 ALA B CA 1
ATOM 4351 C C . ALA B 1 56 ? 19.156 -0.266 16.422 1 96.38 56 ALA B C 1
ATOM 4353 O O . ALA B 1 56 ? 18.891 -1.468 16.516 1 96.38 56 ALA B O 1
ATOM 4354 N N . GLN B 1 57 ? 18.828 0.601 17.312 1 95.44 57 GLN B N 1
ATOM 4355 C CA . GLN B 1 57 ? 18.078 0.21 18.5 1 95.44 57 GLN B CA 1
ATOM 4356 C C . GLN B 1 57 ? 16.688 -0.305 18.125 1 95.44 57 GLN B C 1
ATOM 4358 O O . GLN B 1 57 ? 16.25 -1.325 18.656 1 95.44 57 GLN B O 1
ATOM 4363 N N . LEU B 1 58 ? 16.047 0.401 17.266 1 95.88 58 LEU B N 1
ATOM 4364 C CA . LEU B 1 58 ? 14.719 -0.012 16.828 1 95.88 58 LEU B CA 1
ATOM 4365 C C . LEU B 1 58 ? 14.773 -1.376 16.141 1 95.88 58 LEU B C 1
ATOM 4367 O O . LEU B 1 58 ? 13.906 -2.225 16.375 1 95.88 58 LEU B O 1
ATOM 4371 N N . LEU B 1 59 ? 15.75 -1.575 15.305 1 94.69 59 LEU B N 1
ATOM 4372 C CA . LEU B 1 59 ? 15.922 -2.865 14.641 1 94.69 59 LEU B CA 1
ATOM 4373 C C . LEU B 1 59 ? 16.109 -3.979 15.672 1 94.69 59 LEU B C 1
ATOM 4375 O O . LEU B 1 59 ? 15.531 -5.059 15.531 1 94.69 59 LEU B O 1
ATOM 4379 N N . ALA B 1 60 ? 16.906 -3.707 16.656 1 91.56 60 ALA B N 1
ATOM 4380 C CA . ALA B 1 60 ? 17.156 -4.684 17.719 1 91.56 60 ALA B CA 1
ATOM 4381 C C . ALA B 1 60 ? 15.875 -5.02 18.469 1 91.56 60 ALA B C 1
ATOM 4383 O O . ALA B 1 60 ? 15.711 -6.137 18.969 1 91.56 60 ALA B O 1
ATOM 4384 N N . ASP B 1 61 ? 15 -4.09 18.453 1 90.5 61 ASP B N 1
ATOM 4385 C CA . ASP B 1 61 ? 13.734 -4.273 19.156 1 90.5 61 ASP B CA 1
ATOM 4386 C C . ASP B 1 61 ? 12.695 -4.934 18.25 1 90.5 61 ASP B C 1
ATOM 4388 O O . ASP B 1 61 ? 11.539 -5.102 18.641 1 90.5 61 ASP B O 1
ATOM 4392 N N . GLY B 1 62 ? 13.047 -5.242 17.094 1 90.44 62 GLY B N 1
ATOM 4393 C CA . GLY B 1 62 ? 12.156 -5.984 16.219 1 90.44 62 GLY B CA 1
ATOM 4394 C C . GLY B 1 62 ? 11.391 -5.094 15.25 1 90.44 62 GLY B C 1
ATOM 4395 O O . GLY B 1 62 ? 10.539 -5.57 14.5 1 90.44 62 GLY B O 1
ATOM 4396 N N . VAL B 1 63 ? 11.703 -3.777 15.289 1 94.81 63 VAL B N 1
ATOM 4397 C CA . VAL B 1 63 ? 11.062 -2.855 14.352 1 94.81 63 VAL B CA 1
ATOM 4398 C C . VAL B 1 63 ? 11.688 -3.016 12.961 1 94.81 63 VAL B C 1
ATOM 4400 O O . VAL B 1 63 ? 12.898 -3.193 12.836 1 94.81 63 VAL B O 1
ATOM 4403 N N . GLY B 1 64 ? 10.969 -3.012 11.977 1 94.19 64 GLY B N 1
ATOM 4404 C CA . GLY B 1 64 ? 11.445 -3.127 10.609 1 94.19 64 GLY B CA 1
ATOM 4405 C C . GLY B 1 64 ? 10.508 -2.506 9.594 1 94.19 64 GLY B C 1
ATOM 4406 O O . GLY B 1 64 ? 9.766 -1.579 9.914 1 94.19 64 GLY B O 1
ATOM 4407 N N . LYS B 1 65 ? 10.656 -2.998 8.359 1 96.19 65 LYS B N 1
ATOM 4408 C CA . LYS B 1 65 ? 9.883 -2.441 7.254 1 96.19 65 LYS B CA 1
ATOM 4409 C C . LYS B 1 65 ? 8.383 -2.592 7.5 1 96.19 65 LYS B C 1
ATOM 4411 O O . LYS B 1 65 ? 7.91 -3.682 7.828 1 96.19 65 LYS B O 1
ATOM 4416 N N . GLY B 1 66 ? 7.715 -1.463 7.453 1 95.25 66 GLY B N 1
ATOM 4417 C CA . GLY B 1 66 ? 6.266 -1.491 7.562 1 95.25 66 GLY B CA 1
ATOM 4418 C C . GLY B 1 66 ? 5.773 -1.415 8.992 1 95.25 66 GLY B C 1
ATOM 4419 O O . GLY B 1 66 ? 4.578 -1.233 9.234 1 95.25 66 GLY B O 1
ATOM 4420 N N . THR B 1 67 ? 6.672 -1.575 10.008 1 97.25 67 THR B N 1
ATOM 4421 C CA . THR B 1 67 ? 6.25 -1.429 11.398 1 97.25 67 THR B CA 1
ATOM 4422 C C . THR B 1 67 ? 5.688 -0.033 11.648 1 97.25 67 THR B C 1
ATOM 4424 O O . THR B 1 67 ? 6.266 0.964 11.211 1 97.25 67 THR B O 1
ATOM 4427 N N . ARG B 1 68 ? 4.516 0.008 12.242 1 98.12 68 ARG B N 1
ATOM 4428 C CA . ARG B 1 68 ? 3.906 1.298 12.547 1 98.12 68 ARG B CA 1
ATOM 4429 C C . ARG B 1 68 ? 4.5 1.898 13.82 1 98.12 68 ARG B C 1
ATOM 4431 O O . ARG B 1 68 ? 4.309 1.362 14.914 1 98.12 68 ARG B O 1
ATOM 4438 N N . VAL B 1 69 ? 5.18 2.996 13.625 1 98.5 69 VAL B N 1
ATOM 4439 C CA . VAL B 1 69 ? 5.848 3.67 14.734 1 98.5 69 VAL B CA 1
ATOM 4440 C C . VAL B 1 69 ? 5.172 5.012 15.008 1 98.5 69 VAL B C 1
ATOM 4442 O O . VAL B 1 69 ? 5.227 5.922 14.18 1 98.5 69 VAL B O 1
ATOM 4445 N N . GLY B 1 70 ? 4.547 5.102 16.141 1 98.44 70 GLY B N 1
ATOM 4446 C CA . GLY B 1 70 ? 3.957 6.359 16.562 1 98.44 70 GLY B CA 1
ATOM 4447 C C . GLY B 1 70 ? 4.957 7.297 17.219 1 98.44 70 GLY B C 1
ATOM 4448 O O . GLY B 1 70 ? 5.828 6.855 17.969 1 98.44 70 GLY B O 1
ATOM 4449 N N . LEU B 1 71 ? 4.828 8.547 16.953 1 98.12 71 LEU B N 1
ATOM 4450 C CA . LEU B 1 71 ? 5.641 9.586 17.578 1 98.12 71 LEU B CA 1
ATOM 4451 C C . LEU B 1 71 ? 4.77 10.547 18.391 1 98.12 71 LEU B C 1
ATOM 4453 O O . LEU B 1 71 ? 3.822 11.125 17.844 1 98.12 71 LEU B O 1
ATOM 4457 N N . PHE B 1 72 ? 5.047 10.625 19.625 1 96.56 72 PHE B N 1
ATOM 4458 C CA . PHE B 1 72 ? 4.395 11.586 20.5 1 96.56 72 PHE B CA 1
ATOM 4459 C C . PHE B 1 72 ? 5.414 12.547 21.109 1 96.56 72 PHE B C 1
ATOM 4461 O O . PHE B 1 72 ? 5.68 12.5 22.312 1 96.56 72 PHE B O 1
ATOM 4468 N N . HIS B 1 73 ? 5.961 13.344 20.25 1 94.69 73 HIS B N 1
ATOM 4469 C CA . HIS B 1 73 ? 6.973 14.352 20.547 1 94.69 73 HIS B CA 1
ATOM 4470 C C . HIS B 1 73 ? 6.562 15.719 20.016 1 94.69 73 HIS B C 1
ATOM 4472 O O . HIS B 1 73 ? 5.875 15.812 19 1 94.69 73 HIS B O 1
ATOM 4478 N N . ASN B 1 74 ? 6.945 16.703 20.719 1 88.31 74 ASN B N 1
ATOM 4479 C CA . ASN B 1 74 ? 6.785 18.062 20.219 1 88.31 74 ASN B CA 1
ATOM 4480 C C . ASN B 1 74 ? 7.926 18.469 19.297 1 88.31 74 ASN B C 1
ATOM 4482 O O . ASN B 1 74 ? 8.68 17.609 18.828 1 88.31 74 ASN B O 1
ATOM 4486 N N . TYR B 1 75 ? 8.07 19.781 19.047 1 87.44 75 TYR B N 1
ATOM 4487 C CA . TYR B 1 75 ? 9.234 20.266 18.297 1 87.44 75 TYR B CA 1
ATOM 4488 C C . TYR B 1 75 ? 10.531 19.922 19.016 1 87.44 75 TYR B C 1
ATOM 4490 O O . TYR B 1 75 ? 10.594 19.953 20.25 1 87.44 75 TYR B O 1
ATOM 4498 N N . GLY B 1 76 ? 11.531 19.547 18.234 1 92.69 76 GLY B N 1
ATOM 4499 C CA . GLY B 1 76 ? 12.82 19.297 18.859 1 92.69 76 GLY B CA 1
ATOM 4500 C C . GLY B 1 76 ? 13.617 18.219 18.156 1 92.69 76 GLY B C 1
ATOM 4501 O O . GLY B 1 76 ? 13.125 17.578 17.234 1 92.69 76 GLY B O 1
ATOM 4502 N N . ALA B 1 77 ? 14.75 18.031 18.703 1 95.62 77 ALA B N 1
ATOM 4503 C CA . ALA B 1 77 ? 15.695 17.094 18.109 1 95.62 77 ALA B CA 1
ATOM 4504 C C . ALA B 1 77 ? 15.172 15.672 18.188 1 95.62 77 ALA B C 1
ATOM 4506 O O . ALA B 1 77 ? 15.344 14.891 17.25 1 95.62 77 ALA B O 1
ATOM 4507 N N . ASP B 1 78 ? 14.508 15.383 19.25 1 96.94 78 ASP B N 1
ATOM 4508 C CA . ASP B 1 78 ? 14.039 14.008 19.438 1 96.94 78 ASP B CA 1
ATOM 4509 C C . ASP B 1 78 ? 12.992 13.633 18.391 1 96.94 78 ASP B C 1
ATOM 4511 O O . ASP B 1 78 ? 12.977 12.5 17.906 1 96.94 78 ASP B O 1
ATOM 4515 N N . PHE B 1 79 ? 12.125 14.562 18.062 1 97 79 PHE B N 1
ATOM 4516 C CA . PHE B 1 79 ? 11.18 14.289 17 1 97 79 PHE B CA 1
ATOM 4517 C C . PHE B 1 79 ? 11.906 13.992 15.688 1 97 79 PHE B C 1
ATOM 4519 O O . PHE B 1 79 ? 11.617 12.992 15.023 1 97 79 PHE B O 1
ATOM 4526 N N . VAL B 1 80 ? 12.805 14.844 15.328 1 97.94 80 VAL B N 1
ATOM 4527 C CA . VAL B 1 80 ? 13.508 14.742 14.055 1 97.94 80 VAL B CA 1
ATOM 4528 C C . VAL B 1 80 ? 14.289 13.43 14 1 97.94 80 VAL B C 1
ATOM 4530 O O . VAL B 1 80 ? 14.227 12.703 13.008 1 97.94 80 VAL B O 1
ATOM 4533 N N . VAL B 1 81 ? 14.953 13.109 15.086 1 98.12 81 VAL B N 1
ATOM 4534 C CA . VAL B 1 81 ? 15.766 11.906 15.156 1 98.12 81 VAL B CA 1
ATOM 4535 C C . VAL B 1 81 ? 14.875 10.672 15.055 1 98.12 81 VAL B C 1
ATOM 4537 O O . VAL B 1 81 ? 15.188 9.734 14.305 1 98.12 81 VAL B O 1
ATOM 4540 N N . ALA B 1 82 ? 13.766 10.68 15.766 1 98.38 82 ALA B N 1
ATOM 4541 C CA . ALA B 1 82 ? 12.836 9.555 15.719 1 98.38 82 ALA B CA 1
ATOM 4542 C C . ALA B 1 82 ? 12.242 9.391 14.328 1 98.38 82 ALA B C 1
ATOM 4544 O O . ALA B 1 82 ? 12.133 8.273 13.812 1 98.38 82 ALA B O 1
ATOM 4545 N N . TRP B 1 83 ? 11.844 10.492 13.734 1 98.25 83 TRP B N 1
ATOM 4546 C CA . TRP B 1 83 ? 11.273 10.523 12.391 1 98.25 83 TRP B CA 1
ATOM 4547 C C . TRP B 1 83 ? 12.258 9.945 11.375 1 98.25 83 TRP B C 1
ATOM 4549 O O . TRP B 1 83 ? 11.914 9.031 10.617 1 98.25 83 TRP B O 1
ATOM 4559 N N . LEU B 1 84 ? 13.461 10.359 11.453 1 98.31 84 LEU B N 1
ATOM 4560 C CA . LEU B 1 84 ? 14.5 9.922 10.523 1 98.31 84 LEU B CA 1
ATOM 4561 C C . LEU B 1 84 ? 14.867 8.469 10.773 1 98.31 84 LEU B C 1
ATOM 4563 O O . LEU B 1 84 ? 15.047 7.699 9.82 1 98.31 84 LEU B O 1
ATOM 4567 N N . ALA B 1 85 ? 14.977 8.086 12.023 1 98.25 85 ALA B N 1
ATOM 4568 C CA . ALA B 1 85 ? 15.383 6.727 12.375 1 98.25 85 ALA B CA 1
ATOM 4569 C C . ALA B 1 85 ? 14.375 5.703 11.867 1 98.25 85 ALA B C 1
ATOM 4571 O O . ALA B 1 85 ? 14.75 4.688 11.281 1 98.25 85 ALA B O 1
ATOM 4572 N N . ALA B 1 86 ? 13.125 5.988 12.109 1 98.19 86 ALA B N 1
ATOM 4573 C CA . ALA B 1 86 ? 12.062 5.082 11.672 1 98.19 86 ALA B CA 1
ATOM 4574 C C . ALA B 1 86 ? 12.039 4.973 10.148 1 98.19 86 ALA B C 1
ATOM 4576 O O . ALA B 1 86 ? 11.914 3.875 9.602 1 98.19 86 ALA B O 1
ATOM 4577 N N . LEU B 1 87 ? 12.172 6.059 9.469 1 98.12 87 LEU B N 1
ATOM 4578 C CA . LEU B 1 87 ? 12.141 6.086 8.008 1 98.12 87 LEU B CA 1
ATOM 4579 C C . LEU B 1 87 ? 13.344 5.348 7.426 1 98.12 87 LEU B C 1
ATOM 4581 O O . LEU B 1 87 ? 13.234 4.699 6.383 1 98.12 87 LEU B O 1
ATOM 4585 N N . ARG B 1 88 ? 14.438 5.395 8.148 1 97.06 88 ARG B N 1
ATOM 4586 C CA . ARG B 1 88 ? 15.672 4.758 7.711 1 97.06 88 ARG B CA 1
ATOM 4587 C C . ARG B 1 88 ? 15.5 3.244 7.605 1 97.06 88 ARG B C 1
ATOM 4589 O O . ARG B 1 88 ? 16.141 2.6 6.77 1 97.06 88 ARG B O 1
ATOM 4596 N N . ILE B 1 89 ? 14.703 2.732 8.406 1 97.25 89 ILE B N 1
ATOM 4597 C CA . ILE B 1 89 ? 14.625 1.277 8.445 1 97.25 89 ILE B CA 1
ATOM 4598 C C . ILE B 1 89 ? 13.328 0.816 7.773 1 97.25 89 ILE B C 1
ATOM 4600 O O . ILE B 1 89 ? 12.953 -0.352 7.883 1 97.25 89 ILE B O 1
ATOM 4604 N N . GLY B 1 90 ? 12.625 1.719 7.086 1 97.5 90 GLY B N 1
ATOM 4605 C CA . GLY B 1 90 ? 11.453 1.379 6.285 1 97.5 90 GLY B CA 1
ATOM 4606 C C . GLY B 1 90 ? 10.18 1.271 7.105 1 97.5 90 GLY B C 1
ATOM 4607 O O . GLY B 1 90 ? 9.172 0.751 6.625 1 97.5 90 GLY B O 1
ATOM 4608 N N . ALA B 1 91 ? 10.203 1.736 8.344 1 98.06 91 ALA B N 1
ATOM 4609 C CA . ALA B 1 91 ? 9 1.743 9.172 1 98.06 91 ALA B CA 1
ATOM 4610 C C . ALA B 1 91 ? 8.016 2.807 8.695 1 98.06 91 ALA B C 1
ATOM 4612 O O . ALA B 1 91 ? 8.375 3.693 7.914 1 98.06 91 ALA B O 1
ATOM 4613 N N . LEU B 1 92 ? 6.801 2.607 9.023 1 98.12 92 LEU B N 1
ATOM 4614 C CA . LEU B 1 92 ? 5.742 3.574 8.758 1 98.12 92 LEU B CA 1
ATOM 4615 C C . LEU B 1 92 ? 5.535 4.496 9.961 1 98.12 92 LEU B C 1
ATOM 4617 O O . LEU B 1 92 ? 5.113 4.047 11.031 1 98.12 92 LEU B O 1
ATOM 4621 N N . VAL B 1 93 ? 5.805 5.773 9.75 1 98.25 93 VAL B N 1
ATOM 4622 C CA . VAL B 1 93 ? 5.789 6.719 10.867 1 98.25 93 VAL B CA 1
ATOM 4623 C C . VAL B 1 93 ? 4.402 7.348 10.984 1 98.25 93 VAL B C 1
ATOM 4625 O O . VAL B 1 93 ? 3.787 7.707 9.977 1 98.25 93 VAL B O 1
ATOM 4628 N N . MET B 1 94 ? 3.979 7.48 12.234 1 97.75 94 MET B N 1
ATOM 4629 C CA . MET B 1 94 ? 2.699 8.117 12.539 1 97.75 94 MET B CA 1
ATOM 4630 C C . MET B 1 94 ? 2.855 9.148 13.648 1 97.75 94 MET B C 1
ATOM 4632 O O . MET B 1 94 ? 2.703 8.828 14.828 1 97.75 94 MET B O 1
ATOM 4636 N N . PRO B 1 95 ? 3.078 10.398 13.266 1 96.38 95 PRO B N 1
ATOM 4637 C CA . PRO B 1 95 ? 3.119 11.438 14.297 1 96.38 95 PRO B CA 1
ATOM 4638 C C . PRO B 1 95 ? 1.736 11.781 14.852 1 96.38 95 PRO B C 1
ATOM 4640 O O . PRO B 1 95 ? 0.771 11.875 14.086 1 96.38 95 PRO B O 1
ATOM 4643 N N . PHE B 1 96 ? 1.641 11.922 16.172 1 92.06 96 PHE B N 1
ATOM 4644 C CA . PHE B 1 96 ? 0.357 12.211 16.797 1 92.06 96 PHE B CA 1
ATOM 4645 C C . PHE B 1 96 ? 0.365 13.594 17.438 1 92.06 96 PHE B C 1
ATOM 4647 O O . PHE B 1 96 ? 1.412 14.078 17.875 1 92.06 96 PHE B O 1
ATOM 4654 N N . SER B 1 97 ? -0.797 14.156 17.484 1 86.69 97 SER B N 1
ATOM 4655 C CA . SER B 1 97 ? -0.961 15.477 18.094 1 86.69 97 SER B CA 1
ATOM 4656 C C . SER B 1 97 ? -0.584 15.461 19.562 1 86.69 97 SER B C 1
ATOM 4658 O O . SER B 1 97 ? -1.154 14.695 20.344 1 86.69 97 SER B O 1
ATOM 4660 N N . THR B 1 98 ? 0.319 16.281 19.922 1 87.88 98 THR B N 1
ATOM 4661 C CA . THR B 1 98 ? 0.751 16.375 21.312 1 87.88 98 THR B CA 1
ATOM 4662 C C . THR B 1 98 ? -0.308 17.062 22.172 1 87.88 98 THR B C 1
ATOM 4664 O O . THR B 1 98 ? -0.192 17.094 23.391 1 87.88 98 THR B O 1
ATOM 4667 N N . LEU B 1 99 ? -1.33 17.516 21.5 1 76 99 LEU B N 1
ATOM 4668 C CA . LEU B 1 99 ? -2.449 18.125 22.203 1 76 99 LEU B CA 1
ATOM 4669 C C . LEU B 1 99 ? -3.514 17.094 22.547 1 76 99 LEU B C 1
ATOM 4671 O O . LEU B 1 99 ? -4.469 17.391 23.266 1 76 99 LEU B O 1
ATOM 4675 N N . ALA B 1 100 ? -3.297 15.938 22.141 1 81.19 100 ALA B N 1
ATOM 4676 C CA . ALA B 1 100 ? -4.289 14.883 22.328 1 81.19 100 ALA B CA 1
ATOM 4677 C C . ALA B 1 100 ? -4.441 14.516 23.797 1 81.19 100 ALA B C 1
ATOM 4679 O O . ALA B 1 100 ? -3.457 14.492 24.547 1 81.19 100 ALA B O 1
ATOM 4680 N N . THR B 1 101 ? -5.699 14.227 24.156 1 82.38 101 THR B N 1
ATOM 4681 C CA . THR B 1 101 ? -5.969 13.617 25.469 1 82.38 101 THR B CA 1
ATOM 4682 C C . THR B 1 101 ? -5.574 12.148 25.469 1 82.38 101 THR B C 1
ATOM 4684 O O . THR B 1 101 ? -5.234 11.586 24.422 1 82.38 101 THR B O 1
ATOM 4687 N N . ALA B 1 102 ? -5.598 11.586 26.672 1 89.88 102 ALA B N 1
ATOM 4688 C CA . ALA B 1 102 ? -5.289 10.164 26.766 1 89.88 102 ALA B CA 1
ATOM 4689 C C . ALA B 1 102 ? -6.25 9.328 25.922 1 89.88 102 ALA B C 1
ATOM 4691 O O . ALA B 1 102 ? -5.828 8.406 25.219 1 89.88 102 ALA B O 1
ATOM 4692 N N . ALA B 1 103 ? -7.492 9.672 26 1 84.12 103 ALA B N 1
ATOM 4693 C CA . ALA B 1 103 ? -8.508 8.945 25.234 1 84.12 103 ALA B CA 1
ATOM 4694 C C . ALA B 1 103 ? -8.281 9.102 23.734 1 84.12 103 ALA B C 1
ATOM 4696 O O . ALA B 1 103 ? -8.398 8.133 22.984 1 84.12 103 ALA B O 1
ATOM 4697 N N . GLU B 1 104 ? -7.941 10.266 23.312 1 82.69 104 GLU B N 1
ATOM 4698 C CA . GLU B 1 104 ? -7.676 10.516 21.906 1 82.69 104 GLU B CA 1
ATOM 4699 C C . GLU B 1 104 ? -6.434 9.766 21.438 1 82.69 104 GLU B C 1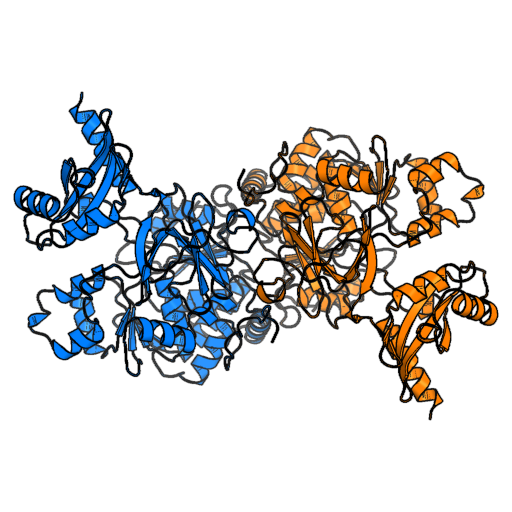
ATOM 4701 O O . GLU B 1 104 ? -6.422 9.195 20.344 1 82.69 104 GLU B O 1
ATOM 4706 N N . LEU B 1 105 ? -5.426 9.805 22.266 1 91.06 105 LEU B N 1
ATOM 4707 C CA . LEU B 1 105 ? -4.207 9.078 21.922 1 91.06 105 LEU B CA 1
ATOM 4708 C C . LEU B 1 105 ? -4.484 7.586 21.781 1 91.06 105 LEU B C 1
ATOM 4710 O O . LEU B 1 105 ? -4.027 6.953 20.828 1 91.06 105 LEU B O 1
ATOM 4714 N N . ARG B 1 106 ? -5.25 7.051 22.734 1 92.5 106 ARG B N 1
ATOM 4715 C CA . ARG B 1 106 ? -5.617 5.641 22.672 1 92.5 106 ARG B CA 1
ATOM 4716 C C . ARG B 1 106 ? -6.344 5.328 21.359 1 92.5 106 ARG B C 1
ATOM 4718 O O . ARG B 1 106 ? -6.043 4.328 20.703 1 92.5 106 ARG B O 1
ATOM 4725 N N . THR B 1 107 ? -7.266 6.18 21.016 1 87.31 107 THR B N 1
ATOM 4726 C CA . THR B 1 107 ? -8.023 6.008 19.781 1 87.31 107 THR B CA 1
ATOM 4727 C C . THR B 1 107 ? -7.098 6.016 18.578 1 87.31 107 THR B C 1
ATOM 4729 O O . THR B 1 107 ? -7.23 5.176 17.688 1 87.31 107 THR B O 1
ATOM 4732 N N . MET B 1 108 ? -6.168 6.883 18.594 1 90.56 108 MET B N 1
ATOM 4733 C CA . MET B 1 108 ? -5.25 7.012 17.453 1 90.56 108 MET B CA 1
ATOM 4734 C C . MET B 1 108 ? -4.316 5.809 17.375 1 90.56 108 MET B C 1
ATOM 4736 O O . MET B 1 108 ? -4.031 5.309 16.281 1 90.56 108 MET B O 1
ATOM 4740 N N . LEU B 1 109 ? -3.857 5.359 18.531 1 95.88 109 LEU B N 1
ATOM 4741 C CA . LEU B 1 109 ? -3.002 4.18 18.562 1 95.88 109 LEU B CA 1
ATOM 4742 C C . LEU B 1 109 ? -3.734 2.959 18.016 1 95.88 109 LEU B C 1
ATOM 4744 O O . LEU B 1 109 ? -3.146 2.146 17.297 1 95.88 109 LEU B O 1
ATOM 4748 N N . HIS B 1 110 ? -5.016 2.889 18.375 1 94.38 110 HIS B N 1
ATOM 4749 C CA . HIS B 1 110 ? -5.855 1.792 17.906 1 94.38 110 HIS B CA 1
ATOM 4750 C C . HIS B 1 110 ? -6.121 1.905 16.406 1 94.38 110 HIS B C 1
ATOM 4752 O O . HIS B 1 110 ? -5.906 0.947 15.656 1 94.38 110 HIS B O 1
ATOM 4758 N N . LEU B 1 111 ? -6.48 3.07 15.961 1 90.38 111 LEU B N 1
ATOM 4759 C CA . LEU B 1 111 ? -6.824 3.326 14.562 1 90.38 111 LEU B CA 1
ATOM 4760 C C . LEU B 1 111 ? -5.613 3.113 13.656 1 90.38 111 LEU B C 1
ATOM 4762 O O . LEU B 1 111 ? -5.754 2.629 12.531 1 90.38 111 LEU B O 1
ATOM 4766 N N . GLY B 1 112 ? -4.469 3.434 14.141 1 96.31 112 GLY B N 1
ATOM 4767 C CA . GLY B 1 112 ? -3.258 3.379 13.344 1 96.31 112 GLY B CA 1
ATOM 4768 C C . GLY B 1 112 ? -2.545 2.043 13.43 1 96.31 112 GLY B C 1
ATOM 4769 O O . GLY B 1 112 ? -1.498 1.85 12.805 1 96.31 112 GLY B O 1
ATOM 4770 N N . ASP B 1 113 ? -3.1 1.124 14.266 1 97.75 113 ASP B N 1
ATOM 4771 C CA . ASP B 1 113 ? -2.451 -0.17 14.453 1 97.75 113 ASP B CA 1
ATOM 4772 C C . ASP B 1 113 ? -1.006 0.001 14.906 1 97.75 113 ASP B C 1
ATOM 4774 O O . ASP B 1 113 ? -0.107 -0.685 14.414 1 97.75 113 ASP B O 1
ATOM 4778 N N . VAL B 1 114 ? -0.736 0.896 15.781 1 98 114 VAL B N 1
ATOM 4779 C CA . VAL B 1 114 ? 0.622 1.257 16.188 1 98 114 VAL B CA 1
ATOM 4780 C C . VAL B 1 114 ? 1.27 0.091 16.922 1 98 114 VAL B C 1
ATOM 4782 O O . VAL B 1 114 ? 0.648 -0.521 17.797 1 98 114 VAL B O 1
ATOM 4785 N N . ALA B 1 115 ? 2.516 -0.189 16.562 1 98 115 ALA B N 1
ATOM 4786 C CA . ALA B 1 115 ? 3.26 -1.275 17.203 1 98 115 ALA B CA 1
ATOM 4787 C C . ALA B 1 115 ? 4.207 -0.741 18.266 1 98 115 ALA B C 1
ATOM 4789 O O . ALA B 1 115 ? 4.434 -1.395 19.281 1 98 115 ALA B O 1
ATOM 4790 N N . VAL B 1 116 ? 4.801 0.396 18 1 98 116 VAL B N 1
ATOM 4791 C CA . VAL B 1 116 ? 5.758 1.034 18.891 1 98 116 VAL B CA 1
ATOM 4792 C C . VAL B 1 116 ? 5.43 2.52 19.031 1 98 116 VAL B C 1
ATOM 4794 O O . VAL B 1 116 ? 5.16 3.195 18.031 1 98 116 VAL B O 1
ATOM 4797 N N . LEU B 1 117 ? 5.402 2.982 20.25 1 98.31 117 LEU B N 1
ATOM 4798 C CA . LEU B 1 117 ? 5.199 4.402 20.5 1 98.31 117 LEU B CA 1
ATOM 4799 C C . LEU B 1 117 ? 6.441 5.023 21.141 1 98.31 117 LEU B C 1
ATOM 4801 O O . LEU B 1 117 ? 6.922 4.555 22.172 1 98.31 117 LEU B O 1
ATOM 4805 N N . LEU B 1 118 ? 7.027 5.969 20.5 1 98.44 118 LEU B N 1
ATOM 4806 C CA . LEU B 1 118 ? 8.086 6.805 21.062 1 98.44 118 LEU B CA 1
ATOM 4807 C C . LEU B 1 118 ? 7.52 8.125 21.562 1 98.44 118 LEU B C 1
ATOM 4809 O O . LEU B 1 118 ? 6.875 8.859 20.812 1 98.44 118 LEU B O 1
ATOM 4813 N N . ALA B 1 119 ? 7.75 8.391 22.797 1 98.06 119 ALA B N 1
ATOM 4814 C CA . ALA B 1 119 ? 7.145 9.578 23.406 1 98.06 119 ALA B CA 1
ATOM 4815 C C . ALA B 1 119 ? 8.156 10.328 24.266 1 98.06 119 ALA B C 1
ATOM 4817 O O . ALA B 1 119 ? 9.047 9.727 24.859 1 98.06 119 ALA B O 1
ATOM 4818 N N . ALA B 1 120 ? 7.984 11.633 24.266 1 96.88 120 ALA B N 1
ATOM 4819 C CA . ALA B 1 120 ? 8.75 12.461 25.203 1 96.88 120 ALA B CA 1
ATOM 4820 C C . ALA B 1 120 ? 8.211 12.344 26.609 1 96.88 120 ALA B C 1
ATOM 4822 O O . ALA B 1 120 ? 7.012 12.133 26.812 1 96.88 120 ALA B O 1
ATOM 4823 N N . PRO B 1 121 ? 9.086 12.492 27.609 1 96.5 121 PRO B N 1
ATOM 4824 C CA . PRO B 1 121 ? 8.602 12.414 28.984 1 96.5 121 PRO B CA 1
ATOM 4825 C C . PRO B 1 121 ? 7.703 13.586 29.359 1 96.5 121 PRO B C 1
ATOM 4827 O O . PRO B 1 121 ? 6.809 13.445 30.203 1 96.5 121 PRO B O 1
ATOM 4830 N N . GLN B 1 122 ? 8.047 14.727 28.781 1 93.88 122 GLN B N 1
ATOM 4831 C CA . GLN B 1 122 ? 7.301 15.961 29.031 1 93.88 122 GLN B CA 1
ATOM 4832 C C . GLN B 1 122 ? 7.117 16.766 27.75 1 93.88 122 GLN B C 1
ATOM 4834 O O . GLN B 1 122 ? 8.016 16.828 26.922 1 93.88 122 GLN B O 1
ATOM 4839 N N . ILE B 1 123 ? 5.918 17.328 27.656 1 90 123 ILE B N 1
ATOM 4840 C CA . ILE B 1 123 ? 5.629 18.219 26.547 1 90 123 ILE B CA 1
ATOM 4841 C C . ILE B 1 123 ? 4.906 19.469 27.078 1 90 123 ILE B C 1
ATOM 4843 O O . ILE B 1 123 ? 3.809 19.359 27.625 1 90 123 ILE B O 1
ATOM 4847 N N . LEU B 1 124 ? 5.531 20.609 26.922 1 83.12 124 LEU B N 1
ATOM 4848 C CA . LEU B 1 124 ? 4.953 21.891 27.312 1 83.12 124 LEU B CA 1
ATOM 4849 C C . LEU B 1 124 ? 4.41 21.812 28.734 1 83.12 124 LEU B C 1
ATOM 4851 O O . LEU B 1 124 ? 3.266 22.203 28.984 1 83.12 124 LEU B O 1
ATOM 4855 N N . GLY B 1 125 ? 5.09 21.203 29.625 1 86.12 125 GLY B N 1
ATOM 4856 C CA . GLY B 1 125 ? 4.73 21.156 31.031 1 86.12 125 GLY B CA 1
ATOM 4857 C C . GLY B 1 125 ? 3.771 20.016 31.359 1 86.12 125 GLY B C 1
ATOM 4858 O O . GLY B 1 125 ? 3.461 19.781 32.531 1 86.12 125 GLY B O 1
ATOM 4859 N N . ARG B 1 126 ? 3.352 19.344 30.375 1 87.69 126 ARG B N 1
ATOM 4860 C CA . ARG B 1 126 ? 2.451 18.219 30.578 1 87.69 126 ARG B CA 1
ATOM 4861 C C . ARG B 1 126 ? 3.232 16.938 30.891 1 87.69 126 ARG B C 1
ATOM 4863 O O . ARG B 1 126 ? 4.242 16.656 30.234 1 87.69 126 ARG B O 1
ATOM 4870 N N . ASP B 1 127 ? 2.725 16.188 31.859 1 95 127 ASP B N 1
ATOM 4871 C CA . ASP B 1 127 ? 3.314 14.891 32.188 1 95 127 ASP B CA 1
ATOM 4872 C C . ASP B 1 127 ? 2.875 13.82 31.188 1 95 127 ASP B C 1
ATOM 4874 O O . ASP B 1 127 ? 1.803 13.227 31.344 1 95 127 ASP B O 1
ATOM 4878 N N . VAL B 1 128 ? 3.732 13.5 30.312 1 95.88 128 VAL B N 1
ATOM 4879 C CA . VAL B 1 128 ? 3.398 12.578 29.234 1 95.88 128 VAL B CA 1
ATOM 4880 C C . VAL B 1 128 ? 3.391 11.148 29.766 1 95.88 128 VAL B C 1
ATOM 4882 O O . VAL B 1 128 ? 2.621 10.305 29.281 1 95.88 128 VAL B O 1
ATOM 4885 N N . ARG B 1 129 ? 4.195 10.859 30.766 1 96.5 129 ARG B N 1
ATOM 4886 C CA . ARG B 1 129 ? 4.184 9.531 31.375 1 96.5 129 ARG B CA 1
ATOM 4887 C C . ARG B 1 129 ? 2.805 9.203 31.938 1 96.5 129 ARG B C 1
ATOM 4889 O O . ARG B 1 129 ? 2.299 8.094 31.734 1 96.5 129 ARG B O 1
ATOM 4896 N N . ALA B 1 130 ? 2.318 10.172 32.594 1 95.56 130 ALA B N 1
ATOM 4897 C CA . ALA B 1 130 ? 0.985 9.984 33.156 1 95.56 130 ALA B CA 1
ATOM 4898 C C . ALA B 1 130 ? -0.06 9.828 32.062 1 95.56 130 ALA B C 1
ATOM 4900 O O . ALA B 1 130 ? -0.969 9.008 32.188 1 95.56 130 ALA B O 1
ATOM 4901 N N . LEU B 1 131 ? 0.039 10.633 31.078 1 93.19 131 LEU B N 1
ATOM 4902 C CA . LEU B 1 131 ? -0.889 10.578 29.953 1 93.19 131 LEU B CA 1
ATOM 4903 C C . LEU B 1 131 ? -0.858 9.203 29.297 1 93.19 131 LEU B C 1
ATOM 4905 O O . LEU B 1 131 ? -1.908 8.617 29.031 1 93.19 131 LEU B O 1
ATOM 4909 N N . ILE B 1 132 ? 0.322 8.664 29.094 1 96.75 132 ILE B N 1
ATOM 4910 C CA . ILE B 1 132 ? 0.494 7.379 28.422 1 96.75 132 ILE B CA 1
ATOM 4911 C C . ILE B 1 132 ? -0.027 6.262 29.328 1 96.75 132 ILE B C 1
ATOM 4913 O O . ILE B 1 132 ? -0.656 5.312 28.859 1 96.75 132 ILE B O 1
ATOM 4917 N N . ALA B 1 133 ? 0.234 6.398 30.625 1 96.56 133 ALA B N 1
ATOM 4918 C CA . ALA B 1 133 ? -0.265 5.406 31.578 1 96.56 133 ALA B CA 1
ATOM 4919 C C . ALA B 1 133 ? -1.786 5.309 31.516 1 96.56 133 ALA B C 1
ATOM 4921 O O . ALA B 1 133 ? -2.355 4.234 31.719 1 96.56 133 ALA B O 1
ATOM 4922 N N . GLU B 1 134 ? -2.361 6.414 31.234 1 93 134 GLU B N 1
ATOM 4923 C CA . GLU B 1 134 ? -3.816 6.449 31.109 1 93 134 GLU B CA 1
ATOM 4924 C C . GLU B 1 134 ? -4.266 5.93 29.734 1 93 134 GLU B C 1
ATOM 4926 O O . GLU B 1 134 ? -5.285 5.246 29.641 1 93 134 GLU B O 1
ATOM 4931 N N . ALA B 1 135 ? -3.578 6.195 28.734 1 93.31 135 ALA B N 1
ATOM 4932 C CA . ALA B 1 135 ? -3.959 5.898 27.359 1 93.31 135 ALA B CA 1
ATOM 4933 C C . ALA B 1 135 ? -3.691 4.438 27.016 1 93.31 135 ALA B C 1
ATOM 4935 O O . ALA B 1 135 ? -4.391 3.848 26.188 1 93.31 135 ALA B O 1
ATOM 4936 N N . VAL B 1 136 ? -2.641 3.865 27.594 1 96.44 136 VAL B N 1
ATOM 4937 C CA . VAL B 1 136 ? -2.139 2.547 27.219 1 96.44 136 VAL B CA 1
ATOM 4938 C C . VAL B 1 136 ? -2.359 1.567 28.375 1 96.44 136 VAL B C 1
ATOM 4940 O O . VAL B 1 136 ? -2.094 1.893 29.531 1 96.44 136 VAL B O 1
ATOM 4943 N N . PRO B 1 137 ? -2.842 0.384 28.047 1 93.56 137 PRO B N 1
ATOM 4944 C CA . PRO B 1 137 ? -2.998 -0.62 29.109 1 93.56 137 PRO B CA 1
ATOM 4945 C C . PRO B 1 137 ? -1.688 -0.921 29.828 1 93.56 137 PRO B C 1
ATOM 4947 O O . PRO B 1 137 ? -0.614 -0.856 29.234 1 93.56 137 PRO B O 1
ATOM 4950 N N . ALA B 1 138 ? -1.743 -1.347 31.047 1 91.62 138 ALA B N 1
ATOM 4951 C CA . ALA B 1 138 ? -0.591 -1.584 31.922 1 91.62 138 ALA B CA 1
ATOM 4952 C C . ALA B 1 138 ? 0.251 -2.748 31.406 1 91.62 138 ALA B C 1
ATOM 4954 O O . ALA B 1 138 ? 1.465 -2.787 31.609 1 91.62 138 ALA B O 1
ATOM 4955 N N . SER B 1 139 ? -0.432 -3.68 30.719 1 93.19 139 SER B N 1
ATOM 4956 C CA . SER B 1 139 ? 0.273 -4.84 30.188 1 93.19 139 SER B CA 1
ATOM 4957 C C . SER B 1 139 ? 0.088 -4.957 28.672 1 93.19 139 SER B C 1
ATOM 4959 O O . SER B 1 139 ? -1.018 -4.762 28.156 1 93.19 139 SER B O 1
ATOM 4961 N N . LEU B 1 140 ? 1.171 -5.164 28.047 1 92.19 140 LEU B N 1
ATOM 4962 C CA . LEU B 1 140 ? 1.168 -5.379 26.609 1 92.19 140 LEU B CA 1
ATOM 4963 C C . LEU B 1 140 ? 1.704 -6.762 26.266 1 92.19 140 LEU B C 1
ATOM 4965 O O . LEU B 1 140 ? 2.568 -7.289 26.969 1 92.19 140 LEU B O 1
ATOM 4969 N N . PRO B 1 141 ? 1.177 -7.418 25.219 1 92.38 141 PRO B N 1
ATOM 4970 C CA . PRO B 1 141 ? 0.105 -6.941 24.344 1 92.38 141 PRO B CA 1
ATOM 4971 C C . PRO B 1 141 ? -1.267 -6.988 25.016 1 92.38 141 PRO B C 1
ATOM 4973 O O . PRO B 1 141 ? -1.458 -7.711 25.984 1 92.38 141 PRO B O 1
ATOM 4976 N N . SER B 1 142 ? -2.217 -6.117 24.578 1 94.5 142 SER B N 1
ATOM 4977 C CA . SER B 1 142 ? -3.58 -6.02 25.094 1 94.5 142 SER B CA 1
ATOM 4978 C C . SER B 1 142 ? -4.594 -5.98 23.953 1 94.5 142 SER B C 1
ATOM 4980 O O . SER B 1 142 ? -4.336 -5.395 22.906 1 94.5 142 SER B O 1
ATOM 4982 N N . PRO B 1 143 ? -5.793 -6.586 24.125 1 93.69 143 PRO B N 1
ATOM 4983 C CA . PRO B 1 143 ? -6.844 -6.516 23.109 1 93.69 143 PRO B CA 1
ATOM 4984 C C . PRO B 1 143 ? -7.309 -5.09 22.844 1 93.69 143 PRO B C 1
ATOM 4986 O O . PRO B 1 143 ? -7.883 -4.816 21.781 1 93.69 143 PRO B O 1
ATOM 4989 N N . GLN B 1 144 ? -7.074 -4.164 23.766 1 92.81 144 GLN B N 1
ATOM 4990 C CA . GLN B 1 144 ? -7.484 -2.775 23.578 1 92.81 144 GLN B CA 1
ATOM 4991 C C . GLN B 1 144 ? -6.613 -2.078 22.531 1 92.81 144 GLN B C 1
ATOM 4993 O O . GLN B 1 144 ? -7.094 -1.219 21.797 1 92.81 144 GLN B O 1
ATOM 4998 N N . LEU B 1 145 ? -5.422 -2.402 22.562 1 96.25 145 LEU B N 1
ATOM 4999 C CA . LEU B 1 145 ? -4.434 -1.984 21.578 1 96.25 145 LEU B CA 1
ATOM 5000 C C . LEU B 1 145 ? -3.682 -3.188 21.016 1 96.25 145 LEU B C 1
ATOM 5002 O O . LEU B 1 145 ? -2.529 -3.43 21.391 1 96.25 145 LEU B O 1
ATOM 5006 N N . PRO B 1 146 ? -4.293 -3.809 20.141 1 94.88 146 PRO B N 1
ATOM 5007 C CA . PRO B 1 146 ? -3.904 -5.188 19.828 1 94.88 146 PRO B CA 1
ATOM 5008 C C . PRO B 1 146 ? -2.52 -5.285 19.203 1 94.88 146 PRO B C 1
ATOM 5010 O O . PRO B 1 146 ? -1.856 -6.32 19.312 1 94.88 146 PRO B O 1
ATOM 5013 N N . TYR B 1 147 ? -2.064 -4.234 18.484 1 96.44 147 TYR B N 1
ATOM 5014 C CA . TYR B 1 147 ? -0.779 -4.328 17.797 1 96.44 147 TYR B CA 1
ATOM 5015 C C . TYR B 1 147 ? 0.327 -3.686 18.625 1 96.44 147 TYR B C 1
ATOM 5017 O O . TYR B 1 147 ? 1.512 -3.863 18.344 1 96.44 147 TYR B O 1
ATOM 5025 N N . LEU B 1 148 ? 0.002 -2.93 19.672 1 97.12 148 LEU B N 1
ATOM 5026 C CA . LEU B 1 148 ? 1.012 -2.219 20.438 1 97.12 148 LEU B CA 1
ATOM 5027 C C . LEU B 1 148 ? 1.865 -3.195 21.25 1 97.12 148 LEU B C 1
ATOM 5029 O O . LEU B 1 148 ? 1.334 -4.031 21.984 1 97.12 148 LEU B O 1
ATOM 5033 N N . ARG B 1 149 ? 3.178 -3.076 21.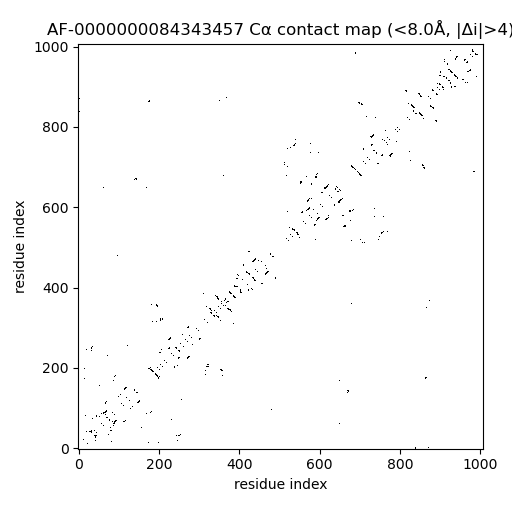109 1 96.25 149 ARG B N 1
ATOM 5034 C CA . ARG B 1 149 ? 4.09 -3.998 21.781 1 96.25 149 ARG B CA 1
ATOM 5035 C C . ARG B 1 149 ? 5.02 -3.256 22.734 1 96.25 149 ARG B C 1
ATOM 5037 O O . ARG B 1 149 ? 5.453 -3.814 23.75 1 96.25 149 ARG B O 1
ATOM 5044 N N . ARG B 1 150 ? 5.297 -2.023 22.391 1 96.06 150 ARG B N 1
ATOM 5045 C CA . ARG B 1 150 ? 6.312 -1.315 23.156 1 96.06 150 ARG B CA 1
ATOM 5046 C C . ARG B 1 150 ? 6.012 0.177 23.219 1 96.06 150 ARG B C 1
ATOM 5048 O O . ARG B 1 150 ? 5.57 0.77 22.234 1 96.06 150 ARG B O 1
ATOM 5055 N N . VAL B 1 151 ? 6.215 0.723 24.359 1 97.38 151 VAL B N 1
ATOM 5056 C CA . VAL B 1 151 ? 6.168 2.164 24.594 1 97.38 151 VAL B CA 1
ATOM 5057 C C . VAL B 1 151 ? 7.492 2.635 25.188 1 97.38 151 VAL B C 1
ATOM 5059 O O . VAL B 1 151 ? 7.938 2.105 26.203 1 97.38 151 VAL B O 1
ATOM 5062 N N . GLU B 1 152 ? 8.094 3.523 24.547 1 96.81 152 GLU B N 1
ATOM 5063 C CA . GLU B 1 152 ? 9.336 4.098 25.062 1 96.81 152 GLU B CA 1
ATOM 5064 C C . GLU B 1 152 ? 9.18 5.586 25.359 1 96.81 152 GLU B C 1
ATOM 5066 O O . GLU B 1 152 ? 8.945 6.387 24.453 1 96.81 152 GLU B O 1
ATOM 5071 N N . ILE B 1 153 ? 9.32 5.902 26.641 1 96.69 153 ILE B N 1
ATOM 5072 C CA . ILE B 1 153 ? 9.234 7.289 27.078 1 96.69 153 ILE B CA 1
ATOM 5073 C C . ILE B 1 153 ? 10.609 7.773 27.531 1 96.69 153 ILE B C 1
ATOM 5075 O O . ILE B 1 153 ? 11.047 7.484 28.641 1 96.69 153 ILE B O 1
ATOM 5079 N N . ARG B 1 154 ? 11.234 8.555 26.641 1 92 154 ARG B N 1
ATOM 5080 C CA . ARG B 1 154 ? 12.555 9.039 27 1 92 154 ARG B CA 1
ATOM 5081 C C . ARG B 1 154 ? 12.953 10.242 26.156 1 92 154 ARG B C 1
ATOM 5083 O O . ARG B 1 154 ? 12.352 10.5 25.109 1 92 154 ARG B O 1
ATOM 5090 N N . ALA B 1 155 ? 13.938 10.977 26.672 1 92 155 ALA B N 1
ATOM 5091 C CA . ALA B 1 155 ? 14.578 12.078 25.953 1 92 155 ALA B CA 1
ATOM 5092 C C . ALA B 1 155 ? 15.977 11.688 25.484 1 92 155 ALA B C 1
ATOM 5094 O O . ALA B 1 155 ? 16.516 10.672 25.906 1 92 155 ALA B O 1
ATOM 5095 N N . GLY B 1 156 ? 16.453 12.406 24.547 1 93.56 156 GLY B N 1
ATOM 5096 C CA . GLY B 1 156 ? 17.812 12.164 24.078 1 93.56 156 GLY B CA 1
ATOM 5097 C C . GLY B 1 156 ? 17.938 10.953 23.172 1 93.56 156 GLY B C 1
ATOM 5098 O O . GLY B 1 156 ? 18.797 10.102 23.375 1 93.56 156 GLY B O 1
ATOM 5099 N N . LEU B 1 157 ? 16.953 10.828 22.281 1 93.12 157 LEU B N 1
ATOM 5100 C CA . LEU B 1 157 ? 16.938 9.688 21.375 1 93.12 157 LEU B CA 1
ATOM 5101 C C . LEU B 1 157 ? 18.172 9.664 20.5 1 93.12 157 LEU B C 1
ATOM 5103 O O . LEU B 1 157 ? 18.594 10.695 19.969 1 93.12 157 LEU B O 1
ATOM 5107 N N . GLY B 1 158 ? 18.766 8.43 20.391 1 90.31 158 GLY B N 1
ATOM 5108 C CA . GLY B 1 158 ? 19.906 8.219 19.516 1 90.31 158 GLY B CA 1
ATOM 5109 C C . GLY B 1 158 ? 21.203 8.742 20.109 1 90.31 158 GLY B C 1
ATOM 5110 O O . GLY B 1 158 ? 22.172 8.969 19.375 1 90.31 158 GLY B O 1
ATOM 5111 N N . ALA B 1 159 ? 21.016 9.07 21.422 1 85.31 159 ALA B N 1
ATOM 5112 C CA . ALA B 1 159 ? 22.25 9.477 22.094 1 85.31 159 ALA B CA 1
ATOM 5113 C C . ALA B 1 159 ? 23.188 8.281 22.297 1 85.31 159 ALA B C 1
ATOM 5115 O O . ALA B 1 159 ? 22.719 7.152 22.484 1 85.31 159 ALA B O 1
ATOM 5116 N N . GLY B 1 160 ? 24.344 8.273 21.859 1 83.5 160 GLY B N 1
ATOM 5117 C CA . GLY B 1 160 ? 25.281 7.18 22.062 1 83.5 160 GLY B CA 1
ATOM 5118 C C . GLY B 1 160 ? 26.156 6.91 20.844 1 83.5 160 GLY B C 1
ATOM 5119 O O . GLY B 1 160 ? 26.234 7.73 19.922 1 83.5 160 GLY B O 1
ATOM 5120 N N . GLU B 1 161 ? 26.75 5.734 20.938 1 84.12 161 GLU B N 1
ATOM 5121 C CA . GLU B 1 161 ? 27.656 5.367 19.859 1 84.12 161 GLU B CA 1
ATOM 5122 C C . GLU B 1 161 ? 26.969 4.453 18.844 1 84.12 161 GLU B C 1
ATOM 5124 O O . GLU B 1 161 ? 26.172 3.594 19.219 1 84.12 161 GLU B O 1
ATOM 5129 N N . PRO B 1 162 ? 27.359 4.742 17.609 1 77.44 162 PRO B N 1
ATOM 5130 C CA . PRO B 1 162 ? 26.766 3.9 16.578 1 77.44 162 PRO B CA 1
ATOM 5131 C C . PRO B 1 162 ? 27.094 2.42 16.75 1 77.44 162 PRO B C 1
ATOM 5133 O O . PRO B 1 162 ? 28.203 2.082 17.188 1 77.44 162 PRO B O 1
ATOM 5136 N N . SER B 1 163 ? 26.141 1.543 16.703 1 77.69 163 SER B N 1
ATOM 5137 C CA . SER B 1 163 ? 26.281 0.09 16.672 1 77.69 163 SER B CA 1
ATOM 5138 C C . SER B 1 163 ? 25.562 -0.512 15.469 1 77.69 163 SER B C 1
ATOM 5140 O O . SER B 1 163 ? 24.734 0.147 14.828 1 77.69 163 SER B O 1
ATOM 5142 N N . ALA B 1 164 ? 26 -1.689 15.039 1 77.69 164 ALA B N 1
ATOM 5143 C CA . ALA B 1 164 ? 25.375 -2.469 13.984 1 77.69 164 ALA B CA 1
ATOM 5144 C C . ALA B 1 164 ? 25.312 -1.678 12.68 1 77.69 164 ALA B C 1
ATOM 5146 O O . ALA B 1 164 ? 24.281 -1.671 11.992 1 77.69 164 ALA B O 1
ATOM 5147 N N . ASP B 1 165 ? 26.328 -1.023 12.383 1 86.25 165 ASP B N 1
ATOM 5148 C CA . ASP B 1 165 ? 26.375 -0.091 11.258 1 86.25 165 ASP B CA 1
ATOM 5149 C C . ASP B 1 165 ? 26.109 -0.806 9.938 1 86.25 165 ASP B C 1
ATOM 5151 O O . ASP B 1 165 ? 25.344 -0.311 9.102 1 86.25 165 ASP B O 1
ATOM 5155 N N . GLU B 1 166 ? 26.641 -1.97 9.906 1 91.19 166 GLU B N 1
ATOM 5156 C CA . GLU B 1 166 ? 26.484 -2.693 8.656 1 91.19 166 GLU B CA 1
ATOM 5157 C C . GLU B 1 166 ? 25.031 -3.107 8.438 1 91.19 166 GLU B C 1
ATOM 5159 O O . GLU B 1 166 ? 24.516 -3.059 7.312 1 91.19 166 GLU B O 1
ATOM 5164 N N . LEU B 1 167 ? 24.438 -3.477 9.516 1 94.75 167 LEU B N 1
ATOM 5165 C CA . LEU B 1 167 ? 23.047 -3.885 9.422 1 94.75 167 LEU B CA 1
ATOM 5166 C C . LEU B 1 167 ? 22.156 -2.705 9.039 1 94.75 167 LEU B C 1
ATOM 5168 O O . LEU B 1 167 ? 21.297 -2.822 8.164 1 94.75 167 LEU B O 1
ATOM 5172 N N . VAL B 1 168 ? 22.359 -1.579 9.688 1 95.75 168 VAL B N 1
ATOM 5173 C CA . VAL B 1 168 ? 21.562 -0.392 9.414 1 95.75 168 VAL B CA 1
ATOM 5174 C C . VAL B 1 168 ? 21.75 0.029 7.957 1 95.75 168 VAL B C 1
ATOM 5176 O O . VAL B 1 168 ? 20.766 0.346 7.27 1 95.75 168 VAL B O 1
ATOM 5179 N N . ALA B 1 169 ? 22.984 -0.03 7.504 1 94.75 169 ALA B N 1
ATOM 5180 C CA . ALA B 1 169 ? 23.266 0.327 6.113 1 94.75 169 ALA B CA 1
ATOM 5181 C C . ALA B 1 169 ? 22.547 -0.616 5.152 1 94.75 169 ALA B C 1
ATOM 5183 O O . ALA B 1 169 ? 21.969 -0.174 4.156 1 94.75 169 ALA B O 1
ATOM 5184 N N . ALA B 1 170 ? 22.609 -1.884 5.465 1 95.81 170 ALA B N 1
ATOM 5185 C CA . ALA B 1 170 ? 21.984 -2.885 4.609 1 95.81 170 ALA B CA 1
ATOM 5186 C C . ALA B 1 170 ? 20.469 -2.701 4.578 1 95.81 170 ALA B C 1
ATOM 5188 O O . ALA B 1 170 ? 19.844 -2.836 3.525 1 95.81 170 ALA B O 1
ATOM 5189 N N . VAL B 1 171 ? 19.906 -2.42 5.711 1 96.88 171 VAL B N 1
ATOM 5190 C CA . VAL B 1 171 ? 18.469 -2.203 5.809 1 96.88 171 VAL B CA 1
ATOM 5191 C C . VAL B 1 171 ? 18.078 -0.958 5.02 1 96.88 171 VAL B C 1
ATOM 5193 O O . VAL B 1 171 ? 17.078 -0.963 4.293 1 96.88 171 VAL B O 1
ATOM 5196 N N . GLU B 1 172 ? 18.828 0.084 5.148 1 95.88 172 GLU B N 1
ATOM 5197 C CA . GLU B 1 172 ? 18.562 1.337 4.453 1 95.88 172 GLU B CA 1
ATOM 5198 C C . GLU B 1 172 ? 18.562 1.137 2.939 1 95.88 172 GLU B C 1
ATOM 5200 O O . GLU B 1 172 ? 17.766 1.764 2.227 1 95.88 172 GLU B O 1
ATOM 5205 N N . GLU B 1 173 ? 19.375 0.283 2.496 1 94 173 GLU B N 1
ATOM 5206 C CA . GLU B 1 173 ? 19.469 0.004 1.066 1 94 173 GLU B CA 1
ATOM 5207 C C . GLU B 1 173 ? 18.203 -0.651 0.545 1 94 173 GLU B C 1
ATOM 5209 O O . GLU B 1 173 ? 17.922 -0.63 -0.658 1 94 173 GLU B O 1
ATOM 5214 N N . GLN B 1 174 ? 17.469 -1.247 1.459 1 95.88 174 GLN B N 1
ATOM 5215 C CA . GLN B 1 174 ? 16.25 -1.95 1.061 1 95.88 174 GLN B CA 1
ATOM 5216 C C . GLN B 1 174 ? 15.055 -1.009 1.047 1 95.88 174 GLN B C 1
ATOM 5218 O O . GLN B 1 174 ? 13.969 -1.385 0.598 1 95.88 174 GLN B O 1
ATOM 5223 N N . VAL B 1 175 ? 15.195 0.179 1.534 1 97.06 175 VAL B N 1
ATOM 5224 C CA . VAL B 1 175 ? 14.117 1.166 1.526 1 97.06 175 VAL B CA 1
ATOM 5225 C C . VAL B 1 175 ? 14.039 1.834 0.155 1 97.06 175 VAL B C 1
ATOM 5227 O O . VAL B 1 175 ? 15.039 2.352 -0.348 1 97.06 175 VAL B O 1
ATOM 5230 N N . THR B 1 176 ? 12.859 1.784 -0.479 1 95.81 176 THR B N 1
ATOM 5231 C CA . THR B 1 176 ? 12.672 2.309 -1.827 1 95.81 176 THR B CA 1
ATOM 5232 C C . THR B 1 176 ? 11.664 3.455 -1.822 1 95.81 176 THR B C 1
ATOM 5234 O O . THR B 1 176 ? 10.945 3.65 -0.841 1 95.81 176 THR B O 1
ATOM 5237 N N . PRO B 1 177 ? 11.602 4.211 -2.904 1 95.25 177 PRO B N 1
ATOM 5238 C CA . PRO B 1 177 ? 10.617 5.297 -2.998 1 95.25 177 PRO B CA 1
ATOM 5239 C C . PRO B 1 177 ? 9.18 4.801 -2.893 1 95.25 177 PRO B C 1
ATOM 5241 O O . PRO B 1 177 ? 8.281 5.566 -2.521 1 95.25 177 PRO B O 1
ATOM 5244 N N . ALA B 1 178 ? 8.977 3.549 -3.145 1 95.69 178 ALA B N 1
ATOM 5245 C CA . ALA B 1 178 ? 7.633 2.979 -3.141 1 95.69 178 ALA B CA 1
ATOM 5246 C C . ALA B 1 178 ? 7.168 2.672 -1.72 1 95.69 178 ALA B C 1
ATOM 5248 O O . ALA B 1 178 ? 5.973 2.506 -1.473 1 95.69 178 ALA B O 1
ATOM 5249 N N . ASP B 1 179 ? 8.094 2.557 -0.788 1 97.31 179 ASP B N 1
ATOM 5250 C CA . ASP B 1 179 ? 7.73 2.232 0.589 1 97.31 179 ASP B CA 1
ATOM 5251 C C . ASP B 1 179 ? 6.918 3.357 1.224 1 97.31 179 ASP B C 1
ATOM 5253 O O . ASP B 1 179 ? 7.199 4.535 1 1 97.31 179 ASP B O 1
ATOM 5257 N N . LEU B 1 180 ? 5.867 3.002 1.977 1 97.44 180 LEU B N 1
ATOM 5258 C CA . LEU B 1 180 ? 5.109 3.988 2.74 1 97.44 180 LEU B CA 1
ATOM 5259 C C . LEU B 1 180 ? 5.969 4.605 3.836 1 97.44 180 LEU B C 1
ATOM 5261 O O . LEU B 1 180 ? 6.75 3.906 4.488 1 97.44 180 LEU B O 1
ATOM 5265 N N . ALA B 1 181 ? 5.871 5.875 3.961 1 97.75 181 ALA B N 1
ATOM 5266 C CA . ALA B 1 181 ? 6.773 6.586 4.863 1 97.75 181 ALA B CA 1
ATOM 5267 C C . ALA B 1 181 ? 6.02 7.145 6.066 1 97.75 181 ALA B C 1
ATOM 5269 O O . ALA B 1 181 ? 6.457 6.996 7.207 1 97.75 181 ALA B O 1
ATOM 5270 N N . GLN B 1 182 ? 4.84 7.699 5.793 1 97.56 182 GLN B N 1
ATOM 5271 C CA . GLN B 1 182 ? 4.195 8.438 6.875 1 97.56 182 GLN B CA 1
ATOM 5272 C C . GLN B 1 182 ? 2.68 8.445 6.703 1 97.56 182 GLN B C 1
ATOM 5274 O O . GLN B 1 182 ? 2.178 8.578 5.586 1 97.56 182 GLN B O 1
ATOM 5279 N N . VAL B 1 183 ? 1.997 8.297 7.828 1 97 183 VAL B N 1
ATOM 5280 C CA . VAL B 1 183 ? 0.559 8.523 7.922 1 97 183 VAL B CA 1
ATOM 5281 C C . VAL B 1 183 ? 0.286 9.758 8.781 1 97 183 VAL B C 1
ATOM 5283 O O . VAL B 1 183 ? 0.73 9.828 9.93 1 97 183 VAL B O 1
ATOM 5286 N N . THR B 1 184 ? -0.368 10.742 8.211 1 93.62 184 THR B N 1
ATOM 5287 C CA . THR B 1 184 ? -0.798 11.922 8.961 1 93.62 184 THR B CA 1
ATOM 5288 C C . THR B 1 184 ? -2.318 11.961 9.078 1 93.62 184 THR B C 1
ATOM 5290 O O . THR B 1 184 ? -3.025 11.953 8.07 1 93.62 184 THR B O 1
ATOM 5293 N N . TYR B 1 185 ? -2.797 11.977 10.336 1 85.81 185 TYR B N 1
ATOM 5294 C CA . TYR B 1 185 ? -4.238 11.992 10.555 1 85.81 185 TYR B CA 1
ATOM 5295 C C . TYR B 1 185 ? -4.773 13.422 10.508 1 85.81 185 TYR B C 1
ATOM 5297 O O . TYR B 1 185 ? -4.16 14.344 11.055 1 85.81 185 TYR B O 1
ATOM 5305 N N . THR B 1 186 ? -5.824 13.547 9.711 1 76.06 186 THR B N 1
ATOM 5306 C CA . THR B 1 186 ? -6.465 14.852 9.57 1 76.06 186 THR B CA 1
ATOM 5307 C C . THR B 1 186 ? -7.863 14.836 10.18 1 76.06 186 THR B C 1
ATOM 5309 O O . THR B 1 186 ? -8.523 13.789 10.203 1 76.06 186 THR B O 1
ATOM 5312 N N . SER B 1 187 ? -8.273 15.883 10.93 1 58.34 187 SER B N 1
ATOM 5313 C CA . SER B 1 187 ? -9.57 15.969 11.602 1 58.34 187 SER B CA 1
ATOM 5314 C C . SER B 1 187 ? -10.672 16.328 10.609 1 58.34 187 SER B C 1
ATOM 5316 O O . SER B 1 187 ? -10.602 17.359 9.938 1 58.34 187 SER B O 1
ATOM 5318 N N . GLY B 1 188 ? -11.023 15.453 9.672 1 49.69 188 GLY B N 1
ATOM 5319 C CA . GLY B 1 188 ? -12.078 15.828 8.742 1 49.69 188 GLY B CA 1
ATOM 5320 C C . GLY B 1 188 ? -13.445 15.914 9.391 1 49.69 188 GLY B C 1
ATOM 5321 O O . GLY B 1 188 ? -13.57 15.766 10.609 1 49.69 188 GLY B O 1
ATOM 5322 N N . SER B 1 189 ? -14.391 16.484 8.617 1 41.91 189 SER B N 1
ATOM 5323 C CA . SER B 1 189 ? -15.789 16.656 9 1 41.91 189 SER B CA 1
ATOM 5324 C C . SER B 1 189 ? -16.406 15.32 9.406 1 41.91 189 SER B C 1
ATOM 5326 O O . SER B 1 189 ? -17.484 15.289 10.008 1 41.91 189 SER B O 1
ATOM 5328 N N . GLU B 1 190 ? -15.617 14.305 9.078 1 45.31 190 GLU B N 1
ATOM 5329 C CA . GLU B 1 190 ? -16.141 12.992 9.438 1 45.31 190 GLU B CA 1
ATOM 5330 C C . GLU B 1 190 ? -15.828 12.641 10.883 1 45.31 190 GLU B C 1
ATOM 5332 O O . GLU B 1 190 ? -14.953 13.258 11.5 1 45.31 190 GLU B O 1
ATOM 5337 N N . ALA B 1 191 ? -16.547 11.742 11.477 1 53.12 191 ALA B N 1
ATOM 5338 C CA . ALA B 1 191 ? -16.5 11.336 12.875 1 53.12 191 ALA B CA 1
ATOM 5339 C C . ALA B 1 191 ? -15.102 10.852 13.258 1 53.12 191 ALA B C 1
ATOM 5341 O O . ALA B 1 191 ? -14.562 11.242 14.297 1 53.12 191 ALA B O 1
ATOM 5342 N N . LEU B 1 192 ? -14.383 10.078 12.352 1 63.5 192 LEU B N 1
ATOM 5343 C CA . LEU B 1 192 ? -13.047 9.617 12.695 1 63.5 192 LEU B CA 1
ATOM 5344 C C . LEU B 1 192 ? -12 10.234 11.773 1 63.5 192 LEU B C 1
ATOM 5346 O O . LEU B 1 192 ? -12.25 10.43 10.586 1 63.5 192 LEU B O 1
ATOM 5350 N N . PRO B 1 193 ? -10.859 10.578 12.32 1 76 193 PRO B N 1
ATOM 5351 C CA . PRO B 1 193 ? -9.789 11.156 11.5 1 76 193 PRO B CA 1
ATOM 5352 C C . PRO B 1 193 ? -9.352 10.234 10.367 1 76 193 PRO B C 1
ATOM 5354 O O . PRO B 1 193 ? -9.414 9.016 10.5 1 76 193 PRO B O 1
ATOM 5357 N N . LYS B 1 194 ? -9.047 10.828 9.219 1 85.31 194 LYS B N 1
ATOM 5358 C CA . LYS B 1 194 ? -8.5 10.086 8.086 1 85.31 194 LYS B CA 1
ATOM 5359 C C . LYS B 1 194 ? -6.977 10.125 8.078 1 85.31 194 LYS B C 1
ATOM 5361 O O . LYS B 1 194 ? -6.375 11.18 8.289 1 85.31 194 LYS B O 1
ATOM 5366 N N . GLY B 1 195 ? -6.363 8.953 7.93 1 93 195 GLY B N 1
ATOM 5367 C CA . GLY B 1 195 ? -4.914 8.875 7.84 1 93 195 GLY B CA 1
ATOM 5368 C C . GLY B 1 195 ? -4.398 9 6.418 1 93 195 GLY B C 1
ATOM 5369 O O . GLY B 1 195 ? -4.527 8.07 5.617 1 93 195 GLY B O 1
ATOM 5370 N N . VAL B 1 196 ? -3.836 10.164 6.082 1 95.06 196 VAL B N 1
ATOM 5371 C CA . VAL B 1 196 ? -3.268 10.406 4.762 1 95.06 196 VAL B CA 1
ATOM 5372 C C . VAL B 1 196 ? -1.91 9.719 4.648 1 95.06 196 VAL B C 1
ATOM 5374 O O . VAL B 1 196 ? -1.008 9.977 5.449 1 95.06 196 VAL B O 1
ATOM 5377 N N . VAL B 1 197 ? -1.764 8.812 3.664 1 97.31 197 VAL B N 1
ATOM 5378 C CA . VAL B 1 197 ? -0.557 8 3.553 1 97.31 197 VAL B CA 1
ATOM 5379 C C . VAL B 1 197 ? 0.333 8.547 2.438 1 97.31 197 VAL B C 1
ATOM 5381 O O . VAL B 1 197 ? -0.116 8.711 1.302 1 97.31 197 VAL B O 1
ATOM 5384 N N . HIS B 1 198 ? 1.58 8.82 2.777 1 96.88 198 HIS B N 1
ATOM 5385 C CA . HIS B 1 198 ? 2.568 9.234 1.787 1 96.88 198 HIS B CA 1
ATOM 5386 C C . HIS B 1 198 ? 3.742 8.258 1.744 1 96.88 198 HIS B C 1
ATOM 5388 O O . HIS B 1 198 ? 4.164 7.742 2.781 1 96.88 198 HIS B O 1
ATOM 5394 N N . SER B 1 199 ? 4.285 8.016 0.577 1 96.81 199 SER B N 1
ATOM 5395 C CA . SER B 1 199 ? 5.469 7.184 0.393 1 96.81 199 SER B CA 1
ATOM 5396 C C . SER B 1 199 ? 6.75 8 0.52 1 96.81 199 SER B C 1
ATOM 5398 O O . SER B 1 199 ? 6.703 9.227 0.606 1 96.81 199 SER B O 1
ATOM 5400 N N . HIS B 1 200 ? 7.887 7.266 0.569 1 97.06 200 HIS B N 1
ATOM 5401 C CA . HIS B 1 200 ? 9.18 7.945 0.541 1 97.06 200 HIS B CA 1
ATOM 5402 C C . HIS B 1 200 ? 9.312 8.82 -0.704 1 97.06 200 HIS B C 1
ATOM 5404 O O . HIS B 1 200 ? 9.688 9.992 -0.609 1 97.06 200 HIS B O 1
ATOM 5410 N N . GLY B 1 201 ? 8.938 8.266 -1.802 1 94.44 201 GLY B N 1
ATOM 5411 C CA . GLY B 1 201 ? 9.062 9 -3.049 1 94.44 201 GLY B CA 1
ATOM 5412 C C . GLY B 1 201 ? 8.219 10.266 -3.076 1 94.44 201 GLY B C 1
ATOM 5413 O O . GLY B 1 201 ? 8.695 11.32 -3.502 1 94.44 201 GLY B O 1
ATOM 5414 N N . ALA B 1 202 ? 7.004 10.148 -2.65 1 92.5 202 ALA B N 1
ATOM 5415 C CA . ALA B 1 202 ? 6.113 11.305 -2.629 1 92.5 202 ALA B CA 1
ATOM 5416 C C . ALA B 1 202 ? 6.656 12.398 -1.712 1 92.5 202 ALA B C 1
ATOM 5418 O O . ALA B 1 202 ? 6.66 13.57 -2.076 1 92.5 202 ALA B O 1
ATOM 5419 N N . LEU B 1 203 ? 7.141 12 -0.546 1 93.25 203 LEU B N 1
ATOM 5420 C CA . LEU B 1 203 ? 7.676 12.969 0.411 1 93.25 203 LEU B CA 1
ATOM 5421 C C . LEU B 1 203 ? 8.891 13.688 -0.167 1 93.25 203 LEU B C 1
ATOM 5423 O O . LEU B 1 203 ? 8.992 14.914 -0.062 1 93.25 203 LEU B O 1
ATOM 5427 N N . VAL B 1 204 ? 9.75 12.945 -0.79 1 94.31 204 VAL B N 1
ATOM 5428 C CA . VAL B 1 204 ? 10.969 13.523 -1.34 1 94.31 204 VAL B CA 1
ATOM 5429 C C . VAL B 1 204 ? 10.633 14.445 -2.504 1 94.31 204 VAL B C 1
ATOM 5431 O O . VAL B 1 204 ? 11.18 15.547 -2.613 1 94.31 204 VAL B O 1
ATOM 5434 N N . ARG B 1 205 ? 9.711 14.086 -3.314 1 91 205 ARG B N 1
ATOM 5435 C CA . ARG B 1 205 ? 9.352 14.891 -4.469 1 91 205 ARG B CA 1
ATOM 5436 C C . ARG B 1 205 ? 8.617 16.156 -4.039 1 91 205 ARG B C 1
ATOM 5438 O O . ARG B 1 205 ? 8.867 17.234 -4.586 1 91 205 ARG B O 1
ATOM 5445 N N . ASN B 1 206 ? 7.785 16.047 -3.045 1 89.69 206 ASN B N 1
ATOM 5446 C CA . ASN B 1 206 ? 7.043 17.203 -2.549 1 89.69 206 ASN B CA 1
ATOM 5447 C C . ASN B 1 206 ? 7.965 18.219 -1.868 1 89.69 206 ASN B C 1
ATOM 5449 O O . ASN B 1 206 ? 7.668 19.406 -1.833 1 89.69 206 ASN B O 1
ATOM 5453 N N . SER B 1 207 ? 9.023 17.703 -1.39 1 91.5 207 SER B N 1
ATOM 5454 C CA . SER B 1 207 ? 9.93 18.578 -0.65 1 91.5 207 SER B CA 1
ATOM 5455 C C . SER B 1 207 ? 11.164 18.922 -1.477 1 91.5 207 SER B C 1
ATOM 5457 O O . SER B 1 207 ? 12.109 19.531 -0.967 1 91.5 207 SER B O 1
ATOM 5459 N N . SER B 1 208 ? 11.203 18.609 -2.746 1 90.88 208 SER B N 1
ATOM 5460 C CA . SER B 1 208 ? 12.367 18.844 -3.605 1 90.88 208 SER B CA 1
ATOM 5461 C C . SER B 1 208 ? 12.602 20.328 -3.832 1 90.88 208 SER B C 1
ATOM 5463 O O . SER B 1 208 ? 11.695 21.141 -3.637 1 90.88 208 SER B O 1
ATOM 5465 N N . PRO B 1 209 ? 13.836 20.641 -4.23 1 88.38 209 PRO B N 1
ATOM 5466 C CA . PRO B 1 209 ? 14.117 22.047 -4.551 1 88.38 209 PRO B CA 1
ATOM 5467 C C . PRO B 1 209 ? 13.195 22.594 -5.637 1 88.38 209 PRO B C 1
ATOM 5469 O O . PRO B 1 209 ? 12.789 23.75 -5.57 1 88.38 209 PRO B O 1
ATOM 5472 N N . GLN B 1 210 ? 12.844 21.75 -6.547 1 83.62 210 GLN B N 1
ATOM 5473 C CA . GLN B 1 210 ? 11.922 22.172 -7.602 1 83.62 210 GLN B CA 1
ATOM 5474 C C . GLN B 1 210 ? 10.539 22.469 -7.039 1 83.62 210 GLN B C 1
ATOM 5476 O O . GLN B 1 210 ? 9.938 23.484 -7.383 1 83.62 210 GLN B O 1
ATOM 5481 N N . ALA B 1 211 ? 10.094 21.609 -6.219 1 84.94 211 ALA B N 1
ATOM 5482 C CA . ALA B 1 211 ? 8.789 21.812 -5.594 1 84.94 211 ALA B CA 1
ATOM 5483 C C . ALA B 1 211 ? 8.797 23.062 -4.703 1 84.94 211 ALA B C 1
ATOM 5485 O O . ALA B 1 211 ? 7.828 23.828 -4.688 1 84.94 211 ALA B O 1
ATOM 5486 N N . THR B 1 212 ? 9.852 23.234 -3.982 1 84 212 THR B N 1
ATOM 5487 C CA . THR B 1 212 ? 10.008 24.391 -3.107 1 84 212 THR B CA 1
ATOM 5488 C C . THR B 1 212 ? 9.992 25.672 -3.916 1 84 212 THR B C 1
ATOM 5490 O O . THR B 1 212 ? 9.297 26.641 -3.553 1 84 212 THR B O 1
ATOM 5493 N N . ARG B 1 213 ? 10.703 25.672 -4.934 1 80.69 213 ARG B N 1
ATOM 5494 C CA . ARG B 1 213 ? 10.742 26.859 -5.797 1 80.69 213 ARG B CA 1
ATOM 5495 C C . ARG B 1 213 ? 9.359 27.141 -6.387 1 80.69 213 ARG B C 1
ATOM 5497 O O . ARG B 1 213 ? 8.953 28.297 -6.488 1 80.69 213 ARG B O 1
ATOM 5504 N N . PHE B 1 214 ? 8.773 26.125 -6.703 1 76.81 214 PHE B N 1
ATOM 5505 C CA . PHE B 1 214 ? 7.418 26.25 -7.234 1 76.81 214 PHE B CA 1
ATOM 5506 C C . PHE B 1 214 ? 6.504 26.922 -6.219 1 76.81 214 PHE B C 1
ATOM 5508 O O . PHE B 1 214 ? 5.746 27.844 -6.566 1 76.81 214 PHE B O 1
ATOM 5515 N N . ALA B 1 215 ? 6.559 26.469 -5.047 1 76.06 215 ALA B N 1
ATOM 5516 C CA . ALA B 1 215 ? 5.746 27.047 -3.977 1 76.06 215 ALA B CA 1
ATOM 5517 C C . ALA B 1 215 ? 6.105 28.516 -3.744 1 76.06 215 ALA B C 1
ATOM 5519 O O . ALA B 1 215 ? 5.227 29.359 -3.543 1 76.06 215 ALA B O 1
ATOM 5520 N N . PHE B 1 216 ? 7.387 28.844 -3.793 1 76.62 216 PHE B N 1
ATOM 5521 C CA . PHE B 1 216 ? 7.859 30.203 -3.611 1 76.62 216 PHE B CA 1
ATOM 5522 C C . PHE B 1 216 ? 7.359 31.109 -4.734 1 76.62 216 PHE B C 1
ATOM 5524 O O . PHE B 1 216 ? 6.926 32.219 -4.492 1 76.62 216 PHE B O 1
ATOM 5531 N N . ASP B 1 217 ? 7.383 30.562 -5.844 1 72.62 217 ASP B N 1
ATOM 5532 C CA . ASP B 1 217 ? 6.941 31.328 -7.004 1 72.62 217 ASP B CA 1
ATOM 5533 C C . ASP B 1 217 ? 5.453 31.656 -6.918 1 72.62 217 ASP B C 1
ATOM 5535 O O . ASP B 1 217 ? 5.027 32.75 -7.293 1 72.62 217 ASP B O 1
ATOM 5539 N N . LEU B 1 218 ? 4.734 30.734 -6.434 1 68.94 218 LEU B N 1
ATOM 5540 C CA . LEU B 1 218 ? 3.289 30.906 -6.316 1 68.94 218 LEU B CA 1
ATOM 5541 C C . LEU B 1 218 ? 2.953 32.062 -5.367 1 68.94 218 LEU B C 1
ATOM 5543 O O . LEU B 1 218 ? 1.906 32.688 -5.504 1 68.94 218 LEU B O 1
ATOM 5547 N N . VAL B 1 219 ? 3.922 32.344 -4.434 1 68.44 219 VAL B N 1
ATOM 5548 C CA . VAL B 1 219 ? 3.623 33.375 -3.469 1 68.44 219 VAL B CA 1
ATOM 5549 C C . VAL B 1 219 ? 4.523 34.594 -3.723 1 68.44 219 VAL B C 1
ATOM 5551 O O . VAL B 1 219 ? 4.586 35.5 -2.906 1 68.44 219 VAL B O 1
ATOM 5554 N N . GLY B 1 220 ? 5.266 34.531 -4.836 1 68.31 220 GLY B N 1
ATOM 5555 C CA . GLY B 1 220 ? 6.062 35.688 -5.262 1 68.31 220 GLY B CA 1
ATOM 5556 C C . GLY B 1 220 ? 7.312 35.875 -4.43 1 68.31 220 GLY B C 1
ATOM 5557 O O . GLY B 1 220 ? 7.789 37 -4.277 1 68.31 220 GLY B O 1
ATOM 5558 N N . LEU B 1 221 ? 7.691 34.844 -3.854 1 72 221 LEU B N 1
ATOM 5559 C CA . LEU B 1 221 ? 8.891 34.938 -3.031 1 72 221 LEU B CA 1
ATOM 5560 C C . LEU B 1 221 ? 10.148 34.781 -3.881 1 72 221 LEU B C 1
ATOM 5562 O O . LEU B 1 221 ? 10.227 33.875 -4.703 1 72 221 LEU B O 1
ATOM 5566 N N . THR B 1 222 ? 10.969 35.844 -3.715 1 70.44 222 THR B N 1
ATOM 5567 C CA . THR B 1 222 ? 12.234 35.844 -4.438 1 70.44 222 THR B CA 1
ATOM 5568 C C . THR B 1 222 ? 13.414 35.75 -3.467 1 70.44 222 THR B C 1
ATOM 5570 O O . THR B 1 222 ? 13.258 36.031 -2.273 1 70.44 222 THR B O 1
ATOM 5573 N N . GLY B 1 223 ? 14.453 35.094 -3.826 1 74.38 223 GLY B N 1
ATOM 5574 C CA . GLY B 1 223 ? 15.672 35.125 -3.043 1 74.38 223 GLY B CA 1
ATOM 5575 C C . GLY B 1 223 ? 16.062 33.75 -2.525 1 74.38 223 GLY B C 1
ATOM 5576 O O . GLY B 1 223 ? 15.32 32.781 -2.674 1 74.38 223 GLY B O 1
ATOM 5577 N N . GLU B 1 224 ? 17.234 33.781 -1.907 1 83.81 224 GLU B N 1
ATOM 5578 C CA . GLU B 1 224 ? 17.797 32.562 -1.346 1 83.81 224 GLU B CA 1
ATOM 5579 C C . GLU B 1 224 ? 17.297 32.344 0.078 1 83.81 224 GLU B C 1
ATOM 5581 O O . GLU B 1 224 ? 17.156 33.281 0.856 1 83.81 224 GLU B O 1
ATOM 5586 N N . VAL B 1 225 ? 16.844 31.188 0.409 1 90.44 225 VAL B N 1
ATOM 5587 C CA . VAL B 1 225 ? 16.391 30.812 1.743 1 90.44 225 VAL B CA 1
ATOM 5588 C C . VAL B 1 225 ? 17.406 29.891 2.396 1 90.44 225 VAL B C 1
ATOM 5590 O O . VAL B 1 225 ? 17.859 28.906 1.782 1 90.44 225 VAL B O 1
ATOM 5593 N N . ARG B 1 226 ? 17.828 30.297 3.584 1 93.38 226 ARG B N 1
ATOM 5594 C CA . ARG B 1 226 ? 18.781 29.469 4.336 1 93.38 226 ARG B CA 1
ATOM 5595 C C . ARG B 1 226 ? 18.188 29.078 5.691 1 93.38 226 ARG B C 1
ATOM 5597 O O . ARG B 1 226 ? 18.516 28.016 6.223 1 93.38 226 ARG B O 1
ATOM 5604 N N . THR B 1 227 ? 17.438 29.984 6.199 1 96.62 227 THR B N 1
ATOM 5605 C CA . THR B 1 227 ? 16.812 29.766 7.504 1 96.62 227 THR B CA 1
ATOM 5606 C C . THR B 1 227 ? 15.305 30 7.438 1 96.62 227 THR B C 1
ATOM 5608 O O . THR B 1 227 ? 14.852 31.047 6.969 1 96.62 227 THR B O 1
ATOM 5611 N N . VAL B 1 228 ? 14.555 28.984 7.914 1 95.56 228 VAL B N 1
ATOM 5612 C CA . VAL B 1 228 ? 13.102 29.094 7.898 1 95.56 228 VAL B CA 1
ATOM 5613 C C . VAL B 1 228 ? 12.547 28.906 9.305 1 95.56 228 VAL B C 1
ATOM 5615 O O . VAL B 1 228 ? 13.125 28.172 10.117 1 95.56 228 VAL B O 1
ATOM 5618 N N . PHE B 1 229 ? 11.5 29.672 9.57 1 95.44 229 PHE B N 1
ATOM 5619 C CA . PHE B 1 229 ? 10.727 29.406 10.781 1 95.44 229 PHE B CA 1
ATOM 5620 C C . PHE B 1 229 ? 9.523 28.516 10.461 1 95.44 229 PHE B C 1
ATOM 5622 O O . PHE B 1 229 ? 8.695 28.875 9.617 1 95.44 229 PHE B O 1
ATOM 5629 N N . CYS B 1 230 ? 9.516 27.391 11.094 1 94.06 230 CYS B N 1
ATOM 5630 C CA . CYS B 1 230 ? 8.398 26.484 10.906 1 94.06 230 CYS B CA 1
ATOM 5631 C C . CYS B 1 230 ? 7.328 26.703 11.977 1 94.06 230 CYS B C 1
ATOM 5633 O O . CYS B 1 230 ? 7.516 26.328 13.133 1 94.06 230 CYS B O 1
ATOM 5635 N N . GLY B 1 231 ? 6.195 27.234 11.539 1 88.44 231 GLY B N 1
ATOM 5636 C CA . GLY B 1 231 ? 5.078 27.469 12.445 1 88.44 231 GLY B CA 1
ATOM 5637 C C . GLY B 1 231 ? 4.082 26.328 12.469 1 88.44 231 GLY B C 1
ATOM 5638 O O . GLY B 1 231 ? 3.049 26.422 13.141 1 88.44 231 GLY B O 1
ATOM 5639 N N . PHE B 1 232 ? 4.395 25.234 11.797 1 84.94 232 PHE B N 1
ATOM 5640 C CA . PHE B 1 232 ? 3.535 24.062 11.766 1 84.94 232 PHE B CA 1
ATOM 5641 C C . PHE B 1 232 ? 4.004 23.031 12.773 1 84.94 232 PHE B C 1
ATOM 5643 O O . PHE B 1 232 ? 5.203 22.75 12.875 1 84.94 232 PHE B O 1
ATOM 5650 N N . PRO B 1 233 ? 3.027 22.453 13.516 1 86.12 233 PRO B N 1
ATOM 5651 C CA . PRO B 1 233 ? 3.449 21.297 14.305 1 86.12 233 PRO B CA 1
ATOM 5652 C C . PRO B 1 233 ? 4.094 20.203 13.453 1 86.12 233 PRO B C 1
ATOM 5654 O O . PRO B 1 233 ? 3.658 19.953 12.328 1 86.12 233 PRO B O 1
ATOM 5657 N N . PHE B 1 234 ? 5.094 19.547 14.023 1 91.81 234 PHE B N 1
ATOM 5658 C CA . PHE B 1 234 ? 5.805 18.516 13.281 1 91.81 234 PHE B CA 1
ATOM 5659 C C . PHE B 1 234 ? 4.906 17.312 13.031 1 91.81 234 PHE B C 1
ATOM 5661 O O . PHE B 1 234 ? 5.172 16.516 12.133 1 91.81 234 PHE B O 1
ATOM 5668 N N . PHE B 1 235 ? 3.838 17.188 13.836 1 88.5 235 PHE B N 1
ATOM 5669 C CA . PHE B 1 235 ? 2.957 16.047 13.641 1 88.5 235 PHE B CA 1
ATOM 5670 C C . PHE B 1 235 ? 1.947 16.312 12.531 1 88.5 235 PHE B C 1
ATOM 5672 O O . PHE B 1 235 ? 1.102 15.477 12.234 1 88.5 235 PHE B O 1
ATOM 5679 N N . TRP B 1 236 ? 2.031 17.484 11.844 1 86.31 236 TRP B N 1
ATOM 5680 C CA . TRP B 1 236 ? 1.267 17.797 10.641 1 86.31 236 TRP B CA 1
ATOM 5681 C C . TRP B 1 236 ? 2.123 17.625 9.391 1 86.31 236 TRP B C 1
ATOM 5683 O O . TRP B 1 236 ? 3.354 17.594 9.477 1 86.31 236 TRP B O 1
ATOM 5693 N N . VAL B 1 237 ? 1.469 17.562 8.25 1 88.75 237 VAL B N 1
ATOM 5694 C CA . VAL B 1 237 ? 2.184 17.406 6.992 1 88.75 237 VAL B CA 1
ATOM 5695 C C . VAL B 1 237 ? 3.092 18.609 6.754 1 88.75 237 VAL B C 1
ATOM 5697 O O . VAL B 1 237 ? 4.184 18.469 6.191 1 88.75 237 VAL B O 1
ATOM 5700 N N . GLY B 1 238 ? 2.637 19.766 7.234 1 88.31 238 GLY B N 1
ATOM 5701 C CA . GLY B 1 238 ? 3.461 20.953 7.078 1 88.31 238 GLY B CA 1
ATOM 5702 C C . GLY B 1 238 ? 4.812 20.828 7.754 1 88.31 238 GLY B C 1
ATOM 5703 O O . GLY B 1 238 ? 5.816 21.344 7.246 1 88.31 238 GLY B O 1
ATOM 5704 N N . GLY B 1 239 ? 4.781 20.203 8.891 1 90 239 GLY B N 1
ATOM 5705 C CA . GLY B 1 239 ? 6.035 19.969 9.594 1 90 239 GLY B CA 1
ATOM 5706 C C . GLY B 1 239 ? 6.961 19.016 8.859 1 90 239 GLY B C 1
ATOM 5707 O O . GLY B 1 239 ? 8.141 19.312 8.664 1 90 239 GLY B O 1
ATOM 5708 N N . SER B 1 240 ? 6.453 17.906 8.414 1 90.69 240 SER B N 1
ATOM 5709 C CA . SER B 1 240 ? 7.254 16.922 7.684 1 90.69 240 SER B CA 1
ATOM 5710 C C . SER B 1 240 ? 7.758 17.5 6.363 1 90.69 240 SER B C 1
ATOM 5712 O O . SER B 1 240 ? 8.875 17.203 5.938 1 90.69 240 SER B O 1
ATOM 5714 N N . LEU B 1 241 ? 6.887 18.234 5.738 1 92.19 241 LEU B N 1
ATOM 5715 C CA . LEU B 1 241 ? 7.285 18.891 4.504 1 92.19 241 LEU B CA 1
ATOM 5716 C C . LEU B 1 241 ? 8.461 19.828 4.742 1 92.19 241 LEU B C 1
ATOM 5718 O O . LEU B 1 241 ? 9.438 19.812 3.986 1 92.19 241 LEU B O 1
ATOM 5722 N N . THR B 1 242 ? 8.344 20.641 5.777 1 93.56 242 THR B N 1
ATOM 5723 C CA . THR B 1 242 ? 9.398 21.578 6.094 1 93.56 242 THR B CA 1
ATOM 5724 C C . THR B 1 242 ? 10.711 20.859 6.375 1 93.56 242 THR B C 1
ATOM 5726 O O . THR B 1 242 ? 11.773 21.266 5.902 1 93.56 242 THR B O 1
ATOM 5729 N N . LEU B 1 243 ? 10.633 19.781 7.102 1 95.81 243 LEU B N 1
ATOM 5730 C CA . LEU B 1 243 ? 11.828 18.984 7.402 1 95.81 243 LEU B CA 1
ATOM 5731 C C . LEU B 1 243 ? 12.422 18.406 6.125 1 95.81 243 LEU B C 1
ATOM 5733 O O . LEU B 1 243 ? 13.641 18.438 5.938 1 95.81 243 LEU B O 1
ATOM 5737 N N . GLY B 1 244 ? 11.586 17.875 5.281 1 95.06 244 GLY B N 1
ATOM 5738 C CA . GLY B 1 244 ? 12.047 17.375 3.998 1 95.06 244 GLY B CA 1
ATOM 5739 C C . GLY B 1 244 ? 12.719 18.438 3.152 1 95.06 244 GLY B C 1
ATOM 5740 O O . GLY B 1 244 ? 13.758 18.188 2.539 1 95.06 244 GLY B O 1
ATOM 5741 N N . GLN B 1 245 ? 12.109 19.594 3.105 1 94.38 245 GLN B N 1
ATOM 5742 C CA . GLN B 1 245 ? 12.688 20.719 2.369 1 94.38 245 GLN B CA 1
ATOM 5743 C C . GLN B 1 245 ? 14.047 21.109 2.938 1 94.38 245 GLN B C 1
ATOM 5745 O O . GLN B 1 245 ? 14.984 21.375 2.184 1 94.38 245 GLN B O 1
ATOM 5750 N N . ALA B 1 246 ? 14.117 21.125 4.227 1 96.5 246 ALA B N 1
ATOM 5751 C CA . ALA B 1 246 ? 15.375 21.484 4.875 1 96.5 246 ALA B CA 1
ATOM 5752 C C . ALA B 1 246 ? 16.484 20.516 4.508 1 96.5 246 ALA B C 1
ATOM 5754 O O . ALA B 1 246 ? 17.609 20.922 4.211 1 96.5 246 ALA B O 1
ATOM 5755 N N . LEU B 1 247 ? 16.188 19.266 4.508 1 96.94 247 LEU B N 1
ATOM 5756 C CA . LEU B 1 247 ? 17.172 18.25 4.164 1 96.94 247 LEU B CA 1
ATOM 5757 C C . LEU B 1 247 ? 17.672 18.422 2.736 1 96.94 247 LEU B C 1
ATOM 5759 O O . LEU B 1 247 ? 18.875 18.312 2.471 1 96.94 247 LEU B O 1
ATOM 5763 N N . GLN B 1 248 ? 16.797 18.75 1.858 1 95.19 248 GLN B N 1
ATOM 5764 C CA . GLN B 1 248 ? 17.125 18.766 0.438 1 95.19 248 GLN B CA 1
ATOM 5765 C C . GLN B 1 248 ? 17.766 20.094 0.038 1 95.19 248 GLN B C 1
ATOM 5767 O O . GLN B 1 248 ? 18.453 20.172 -0.979 1 95.19 248 GLN B O 1
ATOM 5772 N N . ASN B 1 249 ? 17.484 21.141 0.817 1 93.31 249 ASN B N 1
ATOM 5773 C CA . ASN B 1 249 ? 17.969 22.469 0.451 1 93.31 249 ASN B CA 1
ATOM 5774 C C . ASN B 1 249 ? 19.062 22.953 1.399 1 93.31 249 ASN B C 1
ATOM 5776 O O . ASN B 1 249 ? 19.672 24 1.176 1 93.31 249 ASN B O 1
ATOM 5780 N N . GLY B 1 250 ? 19.297 22.234 2.461 1 95.12 250 GLY B N 1
ATOM 5781 C CA . GLY B 1 250 ? 20.297 22.641 3.445 1 95.12 250 GLY B CA 1
ATOM 5782 C C . GLY B 1 250 ? 19.828 23.797 4.316 1 95.12 250 GLY B C 1
ATOM 5783 O O . GLY B 1 250 ? 20.609 24.672 4.684 1 95.12 250 GLY B O 1
ATOM 5784 N N . TRP B 1 251 ? 18.516 23.828 4.613 1 96.75 251 TRP B N 1
ATOM 5785 C CA . TRP B 1 251 ? 17.938 24.906 5.422 1 96.75 251 TRP B CA 1
ATOM 5786 C C . TRP B 1 251 ? 18.109 24.609 6.91 1 96.75 251 TRP B C 1
ATOM 5788 O O . TRP B 1 251 ? 18.219 23.453 7.312 1 96.75 251 TRP B O 1
ATOM 5798 N N . THR B 1 252 ? 18.203 25.719 7.629 1 97.88 252 THR B N 1
ATOM 5799 C CA . THR B 1 252 ? 18.016 25.641 9.07 1 97.88 252 THR B CA 1
ATOM 5800 C C . THR B 1 252 ? 16.562 25.906 9.438 1 97.88 252 THR B C 1
ATOM 5802 O O . THR B 1 252 ? 15.977 26.922 9.023 1 97.88 252 THR B O 1
ATOM 5805 N N . VAL B 1 253 ? 15.984 24.969 10.156 1 98 253 VAL B N 1
ATOM 5806 C CA . VAL B 1 253 ? 14.602 25.125 10.602 1 98 253 VAL B CA 1
ATOM 5807 C C . VAL B 1 253 ? 14.578 25.625 12.039 1 98 253 VAL B C 1
ATOM 5809 O O . VAL B 1 253 ? 15.094 24.969 12.945 1 98 253 VAL B O 1
ATOM 5812 N N . CYS B 1 254 ? 13.969 26.766 12.211 1 97.44 254 CYS B N 1
ATOM 5813 C CA . CYS B 1 254 ? 13.781 27.328 13.539 1 97.44 254 CYS B CA 1
ATOM 5814 C C . CYS B 1 254 ? 12.352 27.125 14.031 1 97.44 254 CYS B C 1
ATOM 5816 O O . CYS B 1 254 ? 11.406 27.234 13.25 1 97.44 254 CYS B O 1
ATOM 5818 N N . CYS B 1 255 ? 12.266 26.719 15.266 1 94.06 255 CYS B N 1
ATOM 5819 C CA . CYS B 1 255 ? 10.961 26.547 15.898 1 94.06 255 CYS B CA 1
ATOM 5820 C C . CYS B 1 255 ? 10.984 27.047 17.344 1 94.06 255 CYS B C 1
ATOM 5822 O O . CYS B 1 255 ? 12.047 27.422 17.859 1 94.06 255 CYS B O 1
ATOM 5824 N N . VAL B 1 256 ? 9.781 27.203 17.891 1 89.25 256 VAL B N 1
ATOM 5825 C CA . VAL B 1 256 ? 9.617 27.453 19.312 1 89.25 256 VAL B CA 1
ATOM 5826 C C . VAL B 1 256 ? 8.828 26.312 19.953 1 89.25 256 VAL B C 1
ATOM 5828 O O . VAL B 1 256 ? 7.992 25.688 19.297 1 89.25 256 VAL B O 1
ATOM 5831 N N . GLU B 1 257 ? 9.055 26 21.109 1 82.62 257 GLU B N 1
ATOM 5832 C CA . GLU B 1 257 ? 8.344 24.922 21.797 1 82.62 257 GLU B CA 1
ATOM 5833 C C . GLU B 1 257 ? 6.867 25.266 21.984 1 82.62 257 GLU B C 1
ATOM 5835 O O . GLU B 1 257 ? 6 24.406 21.812 1 82.62 257 GLU B O 1
ATOM 5840 N N . ARG B 1 258 ? 6.754 26.531 22.422 1 79.88 258 ARG B N 1
ATOM 5841 C CA . ARG B 1 258 ? 5.41 27.062 22.609 1 79.88 258 ARG B CA 1
ATOM 5842 C C . ARG B 1 258 ? 5.191 28.312 21.75 1 79.88 258 ARG B C 1
ATOM 5844 O O . ARG B 1 258 ? 6.008 29.234 21.781 1 79.88 258 ARG B O 1
ATOM 5851 N N . PHE B 1 259 ? 4.078 28.281 21.156 1 79.94 259 PHE B N 1
ATOM 5852 C CA . PHE B 1 259 ? 3.811 29.438 20.328 1 79.94 259 PHE B CA 1
ATOM 5853 C C . PHE B 1 259 ? 3.396 30.641 21.172 1 79.94 259 PHE B C 1
ATOM 5855 O O . PHE B 1 259 ? 2.32 30.641 21.781 1 79.94 259 PHE B O 1
ATOM 5862 N N . GLU B 1 260 ? 4.191 31.547 21.266 1 84.75 260 GLU B N 1
ATOM 5863 C CA . GLU B 1 260 ? 3.984 32.906 21.766 1 84.75 260 GLU B CA 1
ATOM 5864 C C . GLU B 1 260 ? 4.523 33.938 20.797 1 84.75 260 GLU B C 1
ATOM 5866 O O . GLU B 1 260 ? 5.707 33.938 20.453 1 84.75 260 GLU B O 1
ATOM 5871 N N . PRO B 1 261 ? 3.668 34.781 20.375 1 90.06 261 PRO B N 1
ATOM 5872 C CA . PRO B 1 261 ? 4.059 35.688 19.312 1 90.06 261 PRO B CA 1
ATOM 5873 C C . PRO B 1 261 ? 5.375 36.406 19.594 1 90.06 261 PRO B C 1
ATOM 5875 O O . PRO B 1 261 ? 6.238 36.5 18.719 1 90.06 261 PRO B O 1
ATOM 5878 N N . GLU B 1 262 ? 5.488 36.906 20.844 1 93.44 262 GLU B N 1
ATOM 5879 C CA . GLU B 1 262 ? 6.703 37.625 21.188 1 93.44 262 GLU B CA 1
ATOM 5880 C C . GLU B 1 262 ? 7.934 36.75 21.094 1 93.44 262 GLU B C 1
ATOM 5882 O O . GLU B 1 262 ? 8.984 37.156 20.609 1 93.44 262 GLU B O 1
ATOM 5887 N N . ALA B 1 263 ? 7.785 35.531 21.578 1 92.38 263 ALA B N 1
ATOM 5888 C CA . ALA B 1 263 ? 8.891 34.594 21.516 1 92.38 263 ALA B CA 1
ATOM 5889 C C . ALA B 1 263 ? 9.266 34.281 20.062 1 92.38 263 ALA B C 1
ATOM 5891 O O . ALA B 1 263 ? 10.453 34.125 19.75 1 92.38 263 ALA B O 1
ATOM 5892 N N . VAL B 1 264 ? 8.312 34.188 19.234 1 94.75 264 VAL B N 1
ATOM 5893 C CA . VAL B 1 264 ? 8.555 33.906 17.828 1 94.75 264 VAL B CA 1
ATOM 5894 C C . VAL B 1 264 ? 9.297 35.062 17.188 1 94.75 264 VAL B C 1
ATOM 5896 O O . VAL B 1 264 ? 10.289 34.875 16.484 1 94.75 264 VAL B O 1
ATOM 5899 N N . LEU B 1 265 ? 8.828 36.25 17.469 1 95.62 265 LEU B N 1
ATOM 5900 C CA . LEU B 1 265 ? 9.484 37.438 16.922 1 95.62 265 LEU B CA 1
ATOM 5901 C C . LEU B 1 265 ? 10.945 37.5 17.359 1 95.62 265 LEU B C 1
ATOM 5903 O O . LEU B 1 265 ? 11.82 37.844 16.562 1 95.62 265 LEU B O 1
ATOM 5907 N N . ASP B 1 266 ? 11.188 37.156 18.625 1 95.44 266 ASP B N 1
ATOM 5908 C CA . ASP B 1 266 ? 12.562 37.094 19.125 1 95.44 266 ASP B CA 1
ATOM 5909 C C . ASP B 1 266 ? 13.414 36.125 18.312 1 95.44 266 ASP B C 1
ATOM 5911 O O . ASP B 1 266 ? 14.547 36.438 17.938 1 95.44 266 ASP B O 1
ATOM 5915 N N . VAL B 1 267 ? 12.914 34.969 18.031 1 95.56 267 VAL B N 1
ATOM 5916 C CA . VAL B 1 267 ? 13.633 33.938 17.297 1 95.56 267 VAL B CA 1
ATOM 5917 C C . VAL B 1 267 ? 13.883 34.375 15.859 1 95.56 267 VAL B C 1
ATOM 5919 O O . VAL B 1 267 ? 14.953 34.156 15.305 1 95.56 267 VAL B O 1
ATOM 5922 N N . LEU B 1 268 ? 12.898 35 15.211 1 96.31 268 LEU B N 1
ATOM 5923 C CA . LEU B 1 268 ? 13.047 35.469 13.836 1 96.31 268 LEU B CA 1
ATOM 5924 C C . LEU B 1 268 ? 14.242 36.406 13.711 1 96.31 268 LEU B C 1
ATOM 5926 O O . LEU B 1 268 ? 15.055 36.25 12.789 1 96.31 268 LEU B O 1
ATOM 5930 N N . GLU B 1 269 ? 14.328 37.312 14.664 1 96 269 GLU B N 1
ATOM 5931 C CA . GLU B 1 269 ? 15.391 38.312 14.609 1 96 269 GLU B CA 1
ATOM 5932 C C . GLU B 1 269 ? 16.734 37.688 15.016 1 96 269 GLU B C 1
ATOM 5934 O O . GLU B 1 269 ? 17.75 37.938 14.352 1 96 269 GLU B O 1
ATOM 5939 N N . ARG B 1 270 ? 16.734 36.938 16.078 1 95.5 270 ARG B N 1
ATOM 5940 C CA . ARG B 1 270 ? 17.969 36.375 16.609 1 95.5 270 ARG B CA 1
ATOM 5941 C C . ARG B 1 270 ? 18.609 35.438 15.578 1 95.5 270 ARG B C 1
ATOM 5943 O O . ARG B 1 270 ? 19.828 35.438 15.414 1 95.5 270 ARG B O 1
ATOM 5950 N N . GLU B 1 271 ? 17.812 34.625 14.883 1 96.5 271 GLU B N 1
ATOM 5951 C CA . GLU B 1 271 ? 18.312 33.625 13.969 1 96.5 271 GLU B CA 1
ATOM 5952 C C . GLU B 1 271 ? 18.344 34.125 12.531 1 96.5 271 GLU B C 1
ATOM 5954 O O . GLU B 1 271 ? 18.719 33.406 11.609 1 96.5 271 GLU B O 1
ATOM 5959 N N . ARG B 1 272 ? 17.875 35.344 12.328 1 95.06 272 ARG B N 1
ATOM 5960 C CA . ARG B 1 272 ? 17.828 35.969 11.008 1 95.06 272 ARG B CA 1
ATOM 5961 C C . ARG B 1 272 ? 17.078 35.094 10.016 1 95.06 272 ARG B C 1
ATOM 5963 O O . ARG B 1 272 ? 17.594 34.781 8.945 1 95.06 272 ARG B O 1
ATOM 5970 N N . VAL B 1 273 ? 15.93 34.75 10.391 1 96.25 273 VAL B N 1
ATOM 5971 C CA . VAL B 1 273 ? 15.086 33.875 9.578 1 96.25 273 VAL B CA 1
ATOM 5972 C C . VAL B 1 273 ? 14.781 34.562 8.242 1 96.25 273 VAL B C 1
ATOM 5974 O O . VAL B 1 273 ? 14.539 35.75 8.188 1 96.25 273 VAL B O 1
ATOM 5977 N N . ASP B 1 274 ? 14.805 33.719 7.184 1 93.56 274 ASP B N 1
ATOM 5978 C CA . ASP B 1 274 ? 14.555 34.25 5.848 1 93.56 274 ASP B CA 1
ATOM 5979 C C . ASP B 1 274 ? 13.07 34.188 5.488 1 93.56 274 ASP B C 1
ATOM 5981 O O . ASP B 1 274 ? 12.578 34.969 4.68 1 93.56 274 ASP B O 1
ATOM 5985 N N . ARG B 1 275 ? 12.406 33.219 6.086 1 91.44 275 ARG B N 1
ATOM 5986 C CA . ARG B 1 275 ? 11.008 33 5.73 1 91.44 275 ARG B CA 1
ATOM 5987 C C . ARG B 1 275 ? 10.266 32.281 6.855 1 91.44 275 ARG B C 1
ATOM 5989 O O . ARG B 1 275 ? 10.812 31.391 7.508 1 91.44 275 ARG B O 1
ATOM 5996 N N . VAL B 1 276 ? 9.016 32.719 6.949 1 90.06 276 VAL B N 1
ATOM 5997 C CA . VAL B 1 276 ? 8.125 32.062 7.902 1 90.06 276 VAL B CA 1
ATOM 5998 C C . VAL B 1 276 ? 7.125 31.172 7.152 1 90.06 276 VAL B C 1
ATOM 6000 O O . VAL B 1 276 ? 6.418 31.656 6.258 1 90.06 276 VAL B O 1
ATOM 6003 N N . TRP B 1 277 ? 7.191 29.906 7.477 1 86 277 TRP B N 1
ATOM 6004 C CA . TRP B 1 277 ? 6.172 28.969 7.012 1 86 277 TRP B CA 1
ATOM 6005 C C . TRP B 1 277 ? 5.133 28.719 8.094 1 86 277 TRP B C 1
ATOM 6007 O O . TRP B 1 277 ? 5.422 28.078 9.102 1 86 277 TRP B O 1
ATOM 6017 N N . ALA B 1 278 ? 4.035 29.266 7.91 1 79.69 278 ALA B N 1
ATOM 6018 C CA . ALA B 1 278 ? 3 29.141 8.93 1 79.69 278 ALA B CA 1
ATOM 6019 C C . ALA B 1 278 ? 1.616 29.422 8.352 1 79.69 278 ALA B C 1
ATOM 6021 O O . ALA B 1 278 ? 1.496 29.922 7.23 1 79.69 278 ALA B O 1
ATOM 6022 N N . TRP B 1 279 ? 0.683 29.078 9.062 1 69.69 279 TRP B N 1
ATOM 6023 C CA . TRP B 1 279 ? -0.687 29.391 8.672 1 69.69 279 TRP B CA 1
ATOM 6024 C C . TRP B 1 279 ? -0.953 30.891 8.789 1 69.69 279 TRP B C 1
ATOM 6026 O O . TRP B 1 279 ? -0.347 31.562 9.625 1 69.69 279 TRP B O 1
ATOM 6036 N N . PRO B 1 280 ? -1.891 31.312 8.078 1 67.88 280 PRO B N 1
ATOM 6037 C CA . PRO B 1 280 ? -2.172 32.75 8.047 1 67.88 280 PRO B CA 1
ATOM 6038 C C . PRO B 1 280 ? -2.504 33.312 9.422 1 67.88 280 PRO B C 1
ATOM 6040 O O . PRO B 1 280 ? -2.061 34.438 9.758 1 67.88 280 PRO B O 1
ATOM 6043 N N . SER B 1 281 ? -3.209 32.562 10.227 1 64.44 281 SER B N 1
ATOM 6044 C CA . SER B 1 281 ? -3.58 33.062 11.547 1 64.44 281 SER B CA 1
ATOM 6045 C C . SER B 1 281 ? -2.35 33.281 12.422 1 64.44 281 SER B C 1
ATOM 6047 O O . SER B 1 281 ? -2.318 34.219 13.242 1 64.44 281 SER B O 1
ATOM 6049 N N . LEU B 1 282 ? -1.359 32.469 12.227 1 74.38 282 LEU B N 1
ATOM 6050 C CA . LEU B 1 282 ? -0.124 32.625 12.984 1 74.38 282 LEU B CA 1
ATOM 6051 C C . LEU B 1 282 ? 0.624 33.875 12.539 1 74.38 282 LEU B C 1
ATOM 6053 O O . LEU B 1 282 ? 1.13 34.625 13.375 1 74.38 282 LEU B O 1
ATOM 6057 N N . VAL B 1 283 ? 0.648 34.094 11.289 1 80.06 283 VAL B N 1
ATOM 6058 C CA . VAL B 1 283 ? 1.323 35.281 10.75 1 80.06 283 VAL B CA 1
ATOM 6059 C C . VAL B 1 283 ? 0.631 36.531 11.242 1 80.06 283 VAL B C 1
ATOM 6061 O O . VAL B 1 283 ? 1.294 37.5 11.625 1 80.06 283 VAL B O 1
ATOM 6064 N N . GLN B 1 284 ? -0.661 36.469 11.281 1 75 284 GLN B N 1
ATOM 6065 C CA . GLN B 1 284 ? -1.42 37.625 11.766 1 75 284 GLN B CA 1
ATOM 6066 C C . GLN B 1 284 ? -1.127 37.875 13.242 1 75 284 GLN B C 1
ATOM 6068 O O . GLN B 1 284 ? -1.01 39.031 13.656 1 75 284 GLN B O 1
ATOM 6073 N N . ALA B 1 285 ? -1.022 36.875 13.992 1 77.44 285 ALA B N 1
ATOM 6074 C CA . ALA B 1 285 ? -0.709 37 15.406 1 77.44 285 ALA B CA 1
ATOM 6075 C C . ALA B 1 285 ? 0.648 37.656 15.617 1 77.44 285 ALA B C 1
ATOM 6077 O O . ALA B 1 285 ? 0.837 38.406 16.562 1 77.44 285 ALA B O 1
ATOM 6078 N N . LEU B 1 286 ? 1.531 37.406 14.727 1 87.12 286 LEU B N 1
ATOM 6079 C CA . LEU B 1 286 ? 2.854 38.031 14.805 1 87.12 286 LEU B CA 1
ATOM 6080 C C . LEU B 1 286 ? 2.787 39.5 14.477 1 87.12 286 LEU B C 1
ATOM 6082 O O . LEU B 1 286 ? 3.387 40.344 15.172 1 87.12 286 LEU B O 1
ATOM 6086 N N . ARG B 1 287 ? 1.993 39.844 13.547 1 84.88 287 ARG B N 1
ATOM 6087 C CA . ARG B 1 287 ? 1.877 41.219 13.094 1 84.88 287 ARG B CA 1
ATOM 6088 C C . ARG B 1 287 ? 1.169 42.094 14.141 1 84.88 287 ARG B C 1
ATOM 6090 O O . ARG B 1 287 ? 1.396 43.281 14.219 1 84.88 287 ARG B O 1
ATOM 6097 N N . THR B 1 288 ? 0.376 41.469 14.914 1 82.19 288 THR B N 1
ATOM 6098 C CA . THR B 1 288 ? -0.426 42.219 15.875 1 82.19 288 THR B CA 1
ATOM 6099 C C . THR B 1 288 ? 0.207 42.156 17.266 1 82.19 288 THR B C 1
ATOM 6101 O O . THR B 1 288 ? -0.376 42.625 18.234 1 82.19 288 THR B O 1
ATOM 6104 N N . ALA B 1 289 ? 1.307 41.531 17.359 1 88.5 289 ALA B N 1
ATOM 6105 C CA . ALA B 1 289 ? 2 41.469 18.641 1 88.5 289 ALA B CA 1
ATOM 6106 C C . ALA B 1 289 ? 2.385 42.875 19.125 1 88.5 289 ALA B C 1
ATOM 6108 O O . ALA B 1 289 ? 2.775 43.719 18.312 1 88.5 289 ALA B O 1
ATOM 6109 N N . PRO B 1 290 ? 2.357 43.094 20.359 1 89.69 290 PRO B N 1
ATOM 6110 C CA . PRO B 1 290 ? 2.604 44.438 20.922 1 89.69 290 PRO B CA 1
ATOM 6111 C C . PRO B 1 290 ? 3.965 45 20.516 1 89.69 290 PRO B C 1
ATOM 6113 O O . PRO B 1 290 ? 4.09 46.188 20.266 1 89.69 290 PRO B O 1
ATOM 6116 N N . SER B 1 291 ? 4.914 44.188 20.453 1 93.12 291 SER B N 1
ATOM 6117 C CA . SER B 1 291 ? 6.266 44.656 20.219 1 93.12 291 SER B CA 1
ATOM 6118 C C . SER B 1 291 ? 6.535 44.844 18.719 1 93.12 291 SER B C 1
ATOM 6120 O O . SER B 1 291 ? 7.566 45.406 18.344 1 93.12 291 SER B O 1
ATOM 6122 N N . TYR B 1 292 ? 5.66 44.406 17.922 1 91.69 292 TYR B N 1
ATOM 6123 C CA . TYR B 1 292 ? 5.887 44.375 16.484 1 91.69 292 TYR B CA 1
ATOM 6124 C C . TYR B 1 292 ? 6.309 45.719 15.969 1 91.69 292 TYR B C 1
ATOM 6126 O O . TYR B 1 292 ? 7.273 45.844 15.203 1 91.69 292 TYR B O 1
ATOM 6134 N N . ALA B 1 293 ? 5.676 46.75 16.438 1 89.81 293 ALA B N 1
ATOM 6135 C CA . ALA B 1 293 ? 5.879 48.125 15.945 1 89.81 293 ALA B CA 1
ATOM 6136 C C . ALA B 1 293 ? 7.25 48.656 16.344 1 89.81 293 ALA B C 1
ATOM 6138 O O . ALA B 1 293 ? 7.777 49.562 15.727 1 89.81 293 ALA B O 1
ATOM 6139 N N . ARG B 1 294 ? 7.781 48.156 17.359 1 94 294 ARG B N 1
ATOM 6140 C CA . ARG B 1 294 ? 9.055 48.625 17.891 1 94 294 ARG B CA 1
ATOM 6141 C C . ARG B 1 294 ? 10.219 47.844 17.312 1 94 294 ARG B C 1
ATOM 6143 O O . ARG B 1 294 ? 11.383 48.125 17.594 1 94 294 ARG B O 1
ATOM 6150 N N . ARG B 1 295 ? 9.875 46.906 16.453 1 94.5 295 ARG B N 1
ATOM 6151 C CA . ARG B 1 295 ? 10.914 46.062 15.891 1 94.5 295 ARG B CA 1
ATOM 6152 C C . ARG B 1 295 ? 11.266 46.469 14.469 1 94.5 295 ARG B C 1
ATOM 6154 O O . ARG B 1 295 ? 10.836 47.531 14.008 1 94.5 295 ARG B O 1
ATOM 6161 N N . ASP B 1 296 ? 12.273 45.75 13.844 1 94 296 ASP B N 1
ATOM 6162 C CA . ASP B 1 296 ? 12.648 46.031 12.453 1 94 296 ASP B CA 1
ATOM 6163 C C . ASP B 1 296 ? 11.523 45.625 11.5 1 94 296 ASP B C 1
ATOM 6165 O O . ASP B 1 296 ? 11.5 44.531 10.969 1 94 296 ASP B O 1
ATOM 6169 N N . ARG B 1 297 ? 10.734 46.531 11.219 1 90.56 297 ARG B N 1
ATOM 6170 C CA . ARG B 1 297 ? 9.516 46.312 10.445 1 90.56 297 ARG B CA 1
ATOM 6171 C C . ARG B 1 297 ? 9.852 45.875 9.016 1 90.56 297 ARG B C 1
ATOM 6173 O O . ARG B 1 297 ? 9.141 45.062 8.422 1 90.56 297 ARG B O 1
ATOM 6180 N N . ALA B 1 298 ? 10.852 46.5 8.445 1 89.69 298 ALA B N 1
ATOM 6181 C CA . ALA B 1 298 ? 11.242 46.156 7.086 1 89.69 298 ALA B CA 1
ATOM 6182 C C . ALA B 1 298 ? 11.625 44.688 6.988 1 89.69 298 ALA B C 1
ATOM 6184 O O . ALA B 1 298 ? 11.219 43.969 6.055 1 89.69 298 ALA B O 1
ATOM 6185 N N . TYR B 1 299 ? 12.375 44.25 7.953 1 92.19 299 TYR B N 1
ATOM 6186 C CA . TYR B 1 299 ? 12.773 42.875 8.023 1 92.19 299 TYR B CA 1
ATOM 6187 C C . TYR B 1 299 ? 11.562 41.969 8.234 1 92.19 299 TYR B C 1
ATOM 6189 O O . TYR B 1 299 ? 11.375 40.969 7.508 1 92.19 299 TYR B O 1
ATOM 6197 N N . LEU B 1 300 ? 10.719 42.281 9.164 1 92.19 300 LEU B N 1
ATOM 6198 C CA . LEU B 1 300 ? 9.578 41.438 9.523 1 92.19 300 LEU B CA 1
ATOM 6199 C C . LEU B 1 300 ? 8.578 41.375 8.375 1 92.19 300 LEU B C 1
ATOM 6201 O O . LEU B 1 300 ? 8 40.312 8.109 1 92.19 300 LEU B O 1
ATOM 6205 N N . ASP B 1 301 ? 8.367 42.469 7.676 1 85.75 301 ASP B N 1
ATOM 6206 C CA . ASP B 1 301 ? 7.449 42.469 6.535 1 85.75 301 ASP B CA 1
ATOM 6207 C C . ASP B 1 301 ? 7.961 41.562 5.418 1 85.75 301 ASP B C 1
ATOM 6209 O O . ASP B 1 301 ? 7.172 40.906 4.727 1 85.75 301 ASP B O 1
ATOM 6213 N N . ARG B 1 302 ? 9.211 41.531 5.281 1 85.19 302 ARG B N 1
ATOM 6214 C CA . ARG B 1 302 ? 9.812 40.688 4.258 1 85.19 302 ARG B CA 1
ATOM 6215 C C . ARG B 1 302 ? 9.648 39.219 4.605 1 85.19 302 ARG B C 1
ATOM 6217 O O . ARG B 1 302 ? 9.289 38.406 3.748 1 85.19 302 ARG B O 1
ATOM 6224 N N . VAL B 1 303 ? 9.891 38.875 5.852 1 88.75 303 VAL B N 1
ATOM 6225 C CA . VAL B 1 303 ? 9.945 37.5 6.246 1 88.75 303 VAL B CA 1
ATOM 6226 C C . VAL B 1 303 ? 8.523 36.938 6.41 1 88.75 303 VAL B C 1
ATOM 6228 O O . VAL B 1 303 ? 8.266 35.781 6.145 1 88.75 303 VAL B O 1
ATOM 6231 N N . LEU B 1 304 ? 7.578 37.75 6.832 1 86.19 304 LEU B N 1
ATOM 6232 C CA . LEU B 1 304 ? 6.203 37.312 7.062 1 86.19 304 LEU B CA 1
ATOM 6233 C C . LEU B 1 304 ? 5.391 37.375 5.773 1 86.19 304 LEU B C 1
ATOM 6235 O O . LEU B 1 304 ? 4.316 36.781 5.684 1 86.19 304 LEU B O 1
ATOM 6239 N N . GLY B 1 305 ? 5.914 37.875 4.766 1 74.94 305 GLY B N 1
ATOM 6240 C CA . GLY B 1 305 ? 5.211 38 3.5 1 74.94 305 GLY B CA 1
ATOM 6241 C C . GLY B 1 305 ? 4.07 39 3.557 1 74.94 305 GLY B C 1
ATOM 6242 O O . GLY B 1 305 ? 3.732 39.5 4.629 1 74.94 305 GLY B O 1
ATOM 6243 N N . THR B 1 306 ? 3.609 39.438 2.439 1 59.19 306 THR B N 1
ATOM 6244 C CA . THR B 1 306 ? 2.551 40.438 2.348 1 59.19 306 THR B CA 1
ATOM 6245 C C . THR B 1 306 ? 1.189 39.812 2.635 1 59.19 306 THR B C 1
ATOM 6247 O O . THR B 1 306 ? 0.867 38.75 2.105 1 59.19 306 THR B O 1
ATOM 6250 N N . PRO B 1 307 ? 0.575 40.281 3.812 1 53.22 307 PRO B N 1
ATOM 6251 C CA . PRO B 1 307 ? -0.8 39.844 4.047 1 53.22 307 PRO B CA 1
ATOM 6252 C C . PRO B 1 307 ? -1.683 39.969 2.807 1 53.22 307 PRO B C 1
ATOM 6254 O O . PRO B 1 307 ? -1.653 41 2.133 1 53.22 307 PRO B O 1
ATOM 6257 N N . VAL B 1 308 ? -1.754 39.062 1.907 1 49.75 308 VAL B N 1
ATOM 6258 C CA . VAL B 1 308 ? -2.539 39.312 0.706 1 49.75 308 VAL B CA 1
ATOM 6259 C C . VAL B 1 308 ? -4.02 39.406 1.068 1 49.75 308 VAL B C 1
ATOM 6261 O O . VAL B 1 308 ? -4.609 38.438 1.558 1 49.75 308 VAL B O 1
ATOM 6264 N N . PRO B 1 309 ? -4.461 40.625 1.33 1 49.5 309 PRO B N 1
ATOM 6265 C CA . PRO B 1 309 ? -5.895 40.938 1.311 1 49.5 309 PRO B CA 1
ATOM 6266 C C . PRO B 1 309 ? -6.582 40.406 0.047 1 49.5 309 PRO B C 1
ATOM 6268 O O . PRO B 1 309 ? -6 40.469 -1.039 1 49.5 309 PRO B O 1
ATOM 6271 N N . GLY B 1 310 ? -7.438 39.219 0.014 1 52.88 310 GLY B N 1
ATOM 6272 C CA . GLY B 1 310 ? -8.18 38.844 -1.173 1 52.88 310 GLY B CA 1
ATOM 6273 C C . GLY B 1 310 ? -8.672 37.406 -1.119 1 52.88 310 GLY B C 1
ATOM 6274 O O . GLY B 1 310 ? -8.75 36.812 -0.043 1 52.88 310 GLY B O 1
ATOM 6275 N N . PRO B 1 311 ? -9.039 37 -2.26 1 55.38 311 PRO B N 1
ATOM 6276 C CA . PRO B 1 311 ? -9.531 35.625 -2.396 1 55.38 311 PRO B CA 1
ATOM 6277 C C . PRO B 1 311 ? -8.547 34.594 -1.844 1 55.38 311 PRO B C 1
ATOM 6279 O O . PRO B 1 311 ? -7.332 34.812 -1.888 1 55.38 311 PRO B O 1
ATOM 6282 N N . VAL B 1 312 ? -9.117 33.781 -1.015 1 62.66 312 VAL B N 1
ATOM 6283 C CA . VAL B 1 312 ? -8.328 32.719 -0.377 1 62.66 312 VAL B CA 1
ATOM 6284 C C . VAL B 1 312 ? -7.789 31.766 -1.438 1 62.66 312 VAL B C 1
ATOM 6286 O O . VAL B 1 312 ? -8.555 31.062 -2.086 1 62.66 312 VAL B O 1
ATOM 6289 N N . ARG B 1 313 ? -6.547 31.859 -1.672 1 72.31 313 ARG B N 1
ATOM 6290 C CA . ARG B 1 313 ? -5.891 30.922 -2.59 1 72.31 313 ARG B CA 1
ATOM 6291 C C . ARG B 1 313 ? -5.781 29.531 -1.978 1 72.31 313 ARG B C 1
ATOM 6293 O O . ARG B 1 313 ? -5.488 29.391 -0.789 1 72.31 313 ARG B O 1
ATOM 6300 N N . HIS B 1 314 ? -6.262 28.609 -2.738 1 73.31 314 HIS B N 1
ATOM 6301 C CA . HIS B 1 314 ? -6.062 27.234 -2.301 1 73.31 314 HIS B CA 1
ATOM 6302 C C . HIS B 1 314 ? -4.582 26.875 -2.266 1 73.31 314 HIS B C 1
ATOM 6304 O O . HIS B 1 314 ? -3.934 26.797 -3.311 1 73.31 314 HIS B O 1
ATOM 6310 N N . ARG B 1 315 ? -4.02 26.672 -1.045 1 69.25 315 ARG B N 1
ATOM 6311 C CA . ARG B 1 315 ? -2.574 26.5 -0.902 1 69.25 315 ARG B CA 1
ATOM 6312 C C . ARG B 1 315 ? -2.201 25.031 -0.742 1 69.25 315 ARG B C 1
ATOM 6314 O O . ARG B 1 315 ? -1.041 24.703 -0.485 1 69.25 315 ARG B O 1
ATOM 6321 N N . GLY B 1 316 ? -3.094 24.172 -0.797 1 77.38 316 GLY B N 1
ATOM 6322 C CA . GLY B 1 316 ? -2.783 22.75 -0.703 1 77.38 316 GLY B CA 1
ATOM 6323 C C . GLY B 1 316 ? -3.559 22.047 0.39 1 77.38 316 GLY B C 1
ATOM 6324 O O . GLY B 1 316 ? -4.453 22.625 1.006 1 77.38 316 GLY B O 1
ATOM 6325 N N . MET B 1 317 ? -3.359 20.828 0.516 1 85.88 317 MET B N 1
ATOM 6326 C CA . MET B 1 317 ? -4 19.922 1.458 1 85.88 317 MET B CA 1
ATOM 6327 C C . MET B 1 317 ? -3.057 18.781 1.846 1 85.88 317 MET B C 1
ATOM 6329 O O . MET B 1 317 ? -2.018 18.594 1.212 1 85.88 317 MET B O 1
ATOM 6333 N N . SER B 1 318 ? -3.322 18.156 2.943 1 89.19 318 SER B N 1
ATOM 6334 C CA . SER B 1 318 ? -2.477 17.062 3.402 1 89.19 318 SER B CA 1
ATOM 6335 C C . SER B 1 318 ? -2.289 16.016 2.311 1 89.19 318 SER B C 1
ATOM 6337 O O . SER B 1 318 ? -1.221 15.414 2.197 1 89.19 318 SER B O 1
ATOM 6339 N N . GLU B 1 319 ? -3.311 15.859 1.488 1 93.31 319 GLU B N 1
ATOM 6340 C CA . GLU B 1 319 ? -3.318 14.836 0.444 1 93.31 319 GLU B CA 1
ATOM 6341 C C . GLU B 1 319 ? -2.275 15.141 -0.629 1 93.31 319 GLU B C 1
ATOM 6343 O O . GLU B 1 319 ? -1.844 14.234 -1.352 1 93.31 319 GLU B O 1
ATOM 6348 N N . THR B 1 320 ? -1.871 16.391 -0.766 1 90.38 320 THR B N 1
ATOM 6349 C CA . THR B 1 320 ? -0.845 16.781 -1.729 1 90.38 320 THR B CA 1
ATOM 6350 C C . THR B 1 320 ? 0.404 17.281 -1.015 1 90.38 320 THR B C 1
ATOM 6352 O O . THR B 1 320 ? 1.229 17.984 -1.612 1 90.38 320 THR B O 1
ATOM 6355 N N . MET B 1 321 ? 0.453 17.016 0.226 1 85.81 321 MET B N 1
ATOM 6356 C CA . MET B 1 321 ? 1.549 17.453 1.091 1 85.81 321 MET B CA 1
ATOM 6357 C C . MET B 1 321 ? 1.697 18.969 1.068 1 85.81 321 MET B C 1
ATOM 6359 O O . MET B 1 321 ? 2.812 19.484 1.118 1 85.81 321 MET B O 1
ATOM 6363 N N . GLY B 1 322 ? 0.622 19.656 0.809 1 75.12 322 GLY B N 1
ATOM 6364 C CA . GLY B 1 322 ? 0.593 21.109 0.929 1 75.12 322 GLY B CA 1
ATOM 6365 C C . GLY B 1 322 ? 1.045 21.828 -0.332 1 75.12 322 GLY B C 1
ATOM 6366 O O . GLY B 1 322 ? 1.15 23.047 -0.353 1 75.12 322 GLY B O 1
ATOM 6367 N N . ASN B 1 323 ? 1.417 21.031 -1.342 1 75.88 323 ASN B N 1
ATOM 6368 C CA . ASN B 1 323 ? 1.893 21.703 -2.547 1 75.88 323 ASN B CA 1
ATOM 6369 C C . ASN B 1 323 ? 1.26 21.125 -3.805 1 75.88 323 ASN B C 1
ATOM 6371 O O . ASN B 1 323 ? 0.533 20.125 -3.73 1 75.88 323 ASN B O 1
ATOM 6375 N N . TRP B 1 324 ? 1.515 21.844 -4.977 1 81.31 324 TRP B N 1
ATOM 6376 C CA . TRP B 1 324 ? 0.867 21.453 -6.223 1 81.31 324 TRP B CA 1
ATOM 6377 C C . TRP B 1 324 ? 1.886 20.891 -7.211 1 81.31 324 TRP B C 1
ATOM 6379 O O . TRP B 1 324 ? 1.533 20.531 -8.336 1 81.31 324 TRP B O 1
ATOM 6389 N N . PHE B 1 325 ? 3.115 20.828 -6.73 1 81.44 325 PHE B N 1
ATOM 6390 C CA . PHE B 1 325 ? 4.129 20.281 -7.629 1 81.44 325 PHE B CA 1
ATOM 6391 C C . PHE B 1 325 ? 3.881 18.797 -7.895 1 81.44 325 PHE B C 1
ATOM 6393 O O . PHE B 1 325 ? 3.695 18.016 -6.961 1 81.44 325 PHE B O 1
ATOM 6400 N N . GLY B 1 326 ? 3.863 18.453 -9.18 1 84.56 326 GLY B N 1
ATOM 6401 C CA . GLY B 1 326 ? 3.631 17.062 -9.531 1 84.56 326 GLY B CA 1
ATOM 6402 C C . GLY B 1 326 ? 2.186 16.641 -9.359 1 84.56 326 GLY B C 1
ATOM 6403 O O . GLY B 1 326 ? 1.883 15.445 -9.328 1 84.56 326 GLY B O 1
ATOM 6404 N N . ILE B 1 327 ? 1.32 17.641 -9.148 1 88.81 327 ILE B N 1
ATOM 6405 C CA . ILE B 1 327 ? -0.101 17.359 -8.961 1 88.81 327 ILE B CA 1
ATOM 6406 C C . ILE B 1 327 ? -0.888 17.891 -10.156 1 88.81 327 ILE B C 1
ATOM 6408 O O . ILE B 1 327 ? -0.745 19.047 -10.547 1 88.81 327 ILE B O 1
ATOM 6412 N N . GLU B 1 328 ? -1.605 17.031 -10.805 1 91.31 328 GLU B N 1
ATOM 6413 C CA . GLU B 1 328 ? -2.611 17.422 -11.781 1 91.31 328 GLU B CA 1
ATOM 6414 C C . GLU B 1 328 ? -3.916 17.828 -11.102 1 91.31 328 GLU B C 1
ATOM 6416 O O . GLU B 1 328 ? -4.352 17.188 -10.148 1 91.31 328 GLU B O 1
ATOM 6421 N N . THR B 1 329 ? -4.453 18.953 -11.594 1 92.5 329 THR B N 1
ATOM 6422 C CA . THR B 1 329 ? -5.711 19.422 -11.031 1 92.5 329 THR B CA 1
ATOM 6423 C C . THR B 1 329 ? -6.773 19.562 -12.117 1 92.5 329 THR B C 1
ATOM 6425 O O . THR B 1 329 ? -6.457 19.906 -13.258 1 92.5 329 THR B O 1
ATOM 6428 N N . LYS B 1 330 ? -7.984 19.266 -11.766 1 94.06 330 LYS B N 1
ATOM 6429 C CA . LYS B 1 330 ? -9.141 19.625 -12.586 1 94.06 330 LYS B CA 1
ATOM 6430 C C . LYS B 1 330 ? -10.32 20.047 -11.719 1 94.06 330 LYS B C 1
ATOM 6432 O O . LYS B 1 330 ? -10.406 19.672 -10.555 1 94.06 330 LYS B O 1
ATOM 6437 N N . VAL B 1 331 ? -11.102 20.906 -12.266 1 95.5 331 VAL B N 1
ATOM 6438 C CA . VAL B 1 331 ? -12.336 21.359 -11.633 1 95.5 331 VAL B CA 1
ATOM 6439 C C . VAL B 1 331 ? -13.539 20.781 -12.375 1 95.5 331 VAL B C 1
ATOM 6441 O O . VAL B 1 331 ? -13.672 20.938 -13.586 1 95.5 331 VAL B O 1
ATOM 6444 N N . ILE B 1 332 ? -14.398 20.094 -11.578 1 95.56 332 ILE B N 1
ATOM 6445 C CA . ILE B 1 332 ? -15.484 19.406 -12.258 1 95.56 332 ILE B CA 1
ATOM 6446 C C . ILE B 1 332 ? -16.828 19.844 -11.664 1 95.56 332 ILE B C 1
ATOM 6448 O O . ILE B 1 332 ? -16.875 20.328 -10.531 1 95.56 332 ILE B O 1
ATOM 6452 N N . ASP B 1 333 ? -17.844 19.688 -12.477 1 92.5 333 ASP B N 1
ATOM 6453 C CA . ASP B 1 333 ? -19.219 19.766 -11.953 1 92.5 333 ASP B CA 1
ATOM 6454 C C . ASP B 1 333 ? -19.562 18.516 -11.148 1 92.5 333 ASP B C 1
ATOM 6456 O O . ASP B 1 333 ? -19.547 17.406 -11.68 1 92.5 333 ASP B O 1
ATOM 6460 N N . PRO B 1 334 ? -19.797 18.719 -9.93 1 86.62 334 PRO B N 1
ATOM 6461 C CA . PRO B 1 334 ? -20 17.547 -9.094 1 86.62 334 PRO B CA 1
ATOM 6462 C C . PRO B 1 334 ? -21.203 16.703 -9.539 1 86.62 334 PRO B C 1
ATOM 6464 O O . PRO B 1 334 ? -21.297 15.523 -9.211 1 86.62 334 PRO B O 1
ATOM 6467 N N . GLU B 1 335 ? -22.125 17.281 -10.211 1 81.88 335 GLU B N 1
ATOM 6468 C CA . GLU B 1 335 ? -23.312 16.562 -10.633 1 81.88 335 GLU B CA 1
ATOM 6469 C C . GLU B 1 335 ? -23.078 15.828 -11.953 1 81.88 335 GLU B C 1
ATOM 6471 O O . GLU B 1 335 ? -23.469 14.664 -12.094 1 81.88 335 GLU B O 1
ATOM 6476 N N . THR B 1 336 ? -22.406 16.453 -12.867 1 87.31 336 THR B N 1
ATOM 6477 C CA . THR B 1 336 ? -22.266 15.875 -14.203 1 87.31 336 THR B CA 1
ATOM 6478 C C . THR B 1 336 ? -20.906 15.195 -14.352 1 87.31 336 THR B C 1
ATOM 6480 O O . THR B 1 336 ? -20.719 14.367 -15.242 1 87.31 336 THR B O 1
ATOM 6483 N N . GLY B 1 337 ? -19.984 15.664 -13.562 1 90.62 337 GLY B N 1
ATOM 6484 C CA . GLY B 1 337 ? -18.641 15.141 -13.688 1 90.62 337 GLY B CA 1
ATOM 6485 C C . GLY B 1 337 ? -17.828 15.812 -14.781 1 90.62 337 GLY B C 1
ATOM 6486 O O . GLY B 1 337 ? -16.656 15.5 -14.984 1 90.62 337 GLY B O 1
ATOM 6487 N N . GLN B 1 338 ? -18.422 16.719 -15.477 1 92.38 338 GLN B N 1
ATOM 6488 C CA . GLN B 1 338 ? -17.766 17.406 -16.578 1 92.38 338 GLN B CA 1
ATOM 6489 C C . GLN B 1 338 ? -16.734 18.422 -16.078 1 92.38 338 GLN B C 1
ATOM 6491 O O . GLN B 1 338 ? -16.984 19.109 -15.078 1 92.38 338 GLN B O 1
ATOM 6496 N N . GLU B 1 339 ? -15.586 18.469 -16.797 1 95 339 GLU B N 1
ATOM 6497 C CA . GLU B 1 339 ? -14.578 19.469 -16.438 1 95 339 GLU B CA 1
ATOM 6498 C C . GLU B 1 339 ? -15.062 20.875 -16.766 1 95 339 GLU B C 1
ATOM 6500 O O . GLU B 1 339 ? -15.648 21.109 -17.828 1 95 339 GLU B O 1
ATOM 6505 N N . LEU B 1 340 ? -14.805 21.766 -15.875 1 95.38 340 LEU B N 1
ATOM 6506 C CA . LEU B 1 340 ? -15.266 23.141 -15.992 1 95.38 340 LEU B CA 1
ATOM 6507 C C . LEU B 1 340 ? -14.125 24.062 -16.422 1 95.38 340 LEU B C 1
ATOM 6509 O O . LEU B 1 340 ? -12.953 23.766 -16.172 1 95.38 340 LEU B O 1
ATOM 6513 N N . GLY B 1 341 ? -14.477 25.062 -17.094 1 90.94 341 GLY B N 1
ATOM 6514 C CA . GLY B 1 341 ? -13.492 26.031 -17.531 1 90.94 341 GLY B CA 1
ATOM 6515 C C . GLY B 1 341 ? -13.148 27.062 -16.469 1 90.94 341 GLY B C 1
ATOM 6516 O O . GLY B 1 341 ? -13.578 26.953 -15.328 1 90.94 341 GLY B O 1
ATOM 6517 N N . PRO B 1 342 ? -12.406 28.125 -16.891 1 92.44 342 PRO B N 1
ATOM 6518 C CA . PRO B 1 342 ? -12 29.172 -15.961 1 92.44 342 PRO B CA 1
ATOM 6519 C C . PRO B 1 342 ? -13.188 29.906 -15.344 1 92.44 342 PRO B C 1
ATOM 6521 O O . PRO B 1 342 ? -14.219 30.094 -16 1 92.44 342 PRO B O 1
ATOM 6524 N N . ASP B 1 343 ? -13.086 30.25 -14.141 1 91.81 343 ASP B N 1
ATOM 6525 C CA . ASP B 1 343 ? -13.992 31.125 -13.391 1 91.81 343 ASP B CA 1
ATOM 6526 C C . ASP B 1 343 ? -15.281 30.406 -13.031 1 91.81 343 ASP B C 1
ATOM 6528 O O . ASP B 1 343 ? -16.203 31 -12.469 1 91.81 343 ASP B O 1
ATOM 6532 N N . GLN B 1 344 ? -15.32 29.156 -13.406 1 93.12 344 GLN B N 1
ATOM 6533 C CA . GLN B 1 344 ? -16.469 28.359 -12.992 1 93.12 344 GLN B CA 1
ATOM 6534 C C . GLN B 1 344 ? -16.172 27.609 -11.688 1 93.12 344 GLN B C 1
ATOM 6536 O O . GLN B 1 344 ? -15.055 27.125 -11.484 1 93.12 344 GLN B O 1
ATOM 6541 N N . GLU B 1 345 ? -17.203 27.641 -10.883 1 90.38 345 GLU B N 1
ATOM 6542 C CA . GLU B 1 345 ? -17.062 27 -9.578 1 90.38 345 GLU B CA 1
ATOM 6543 C C . GLU B 1 345 ? -17.375 25.5 -9.656 1 90.38 345 GLU B C 1
ATOM 6545 O O . GLU B 1 345 ? -18.359 25.109 -10.281 1 90.38 345 GLU B O 1
ATOM 6550 N N . GLY B 1 346 ? -16.531 24.734 -9.07 1 93.75 346 GLY B N 1
ATOM 6551 C CA . GLY B 1 346 ? -16.719 23.281 -9.047 1 93.75 346 GLY B CA 1
ATOM 6552 C C . GLY B 1 346 ? -15.852 22.578 -8.023 1 93.75 346 GLY B C 1
ATOM 6553 O O . GLY B 1 346 ? -15.258 23.234 -7.152 1 93.75 346 GLY B O 1
ATOM 6554 N N . GLU B 1 347 ? -15.898 21.219 -8.062 1 94.06 347 GLU B N 1
ATOM 6555 C CA . GLU B 1 347 ? -15.109 20.406 -7.137 1 94.06 347 GLU B CA 1
ATOM 6556 C C . GLU B 1 347 ? -13.672 20.25 -7.633 1 94.06 347 GLU B C 1
ATOM 6558 O O . GLU B 1 347 ? -13.453 19.922 -8.797 1 94.06 347 GLU B O 1
ATOM 6563 N N . LEU B 1 348 ? -12.781 20.453 -6.77 1 94.56 348 LEU B N 1
ATOM 6564 C CA . LEU B 1 348 ? -11.375 20.219 -7.078 1 94.56 348 LEU B CA 1
ATOM 6565 C C . LEU B 1 348 ? -11.055 18.719 -7.055 1 94.56 348 LEU B C 1
ATOM 6567 O O . LEU B 1 348 ? -11.375 18.031 -6.082 1 94.56 348 LEU B O 1
ATOM 6571 N N . CYS B 1 349 ? -10.523 18.188 -8.141 1 95.12 349 CYS B N 1
ATOM 6572 C CA . CYS B 1 349 ? -9.953 16.844 -8.195 1 95.12 349 CYS B CA 1
ATOM 6573 C C . CYS B 1 349 ? -8.453 16.906 -8.422 1 95.12 349 CYS B C 1
ATOM 6575 O O . CYS B 1 349 ? -7.961 17.75 -9.18 1 95.12 349 CYS B O 1
ATOM 6577 N N . VAL B 1 350 ? -7.785 16.047 -7.719 1 94.31 350 VAL B N 1
ATOM 6578 C CA . VAL B 1 350 ? -6.328 16.078 -7.828 1 94.31 350 VAL B CA 1
ATOM 6579 C C . VAL B 1 350 ? -5.789 14.68 -8.078 1 94.31 350 VAL B C 1
ATOM 6581 O O . VAL B 1 350 ? -6.395 13.688 -7.668 1 94.31 350 VAL B O 1
ATOM 6584 N N . ARG B 1 351 ? -4.688 14.508 -8.75 1 93.25 351 ARG B N 1
ATOM 6585 C CA . ARG B 1 351 ? -3.918 13.281 -8.93 1 93.25 351 ARG B CA 1
ATOM 6586 C C . ARG B 1 351 ? -2.463 13.594 -9.266 1 93.25 351 ARG B C 1
ATOM 6588 O O . ARG B 1 351 ? -2.141 14.711 -9.68 1 93.25 351 ARG B O 1
ATOM 6595 N N . GLY B 1 352 ? -1.544 12.633 -9.039 1 90.31 352 GLY B N 1
ATOM 6596 C CA . GLY B 1 352 ? -0.159 12.852 -9.422 1 90.31 352 GLY B CA 1
ATOM 6597 C C . GLY B 1 352 ? 0.823 12.039 -8.602 1 90.31 352 GLY B C 1
ATOM 6598 O O . GLY B 1 352 ? 0.447 11.438 -7.59 1 90.31 352 GLY B O 1
ATOM 6599 N N . PHE B 1 353 ? 2.037 12.094 -9.008 1 85.31 353 PHE B N 1
ATOM 6600 C CA . PHE B 1 353 ? 3.082 11.258 -8.422 1 85.31 353 PHE B CA 1
ATOM 6601 C C . PHE B 1 353 ? 3.504 11.789 -7.059 1 85.31 353 PHE B C 1
ATOM 6603 O O . PHE B 1 353 ? 4.211 11.109 -6.316 1 85.31 353 PHE B O 1
ATOM 6610 N N . ALA B 1 354 ? 3.045 12.938 -6.691 1 88.75 354 ALA B N 1
ATOM 6611 C CA . ALA B 1 354 ? 3.387 13.508 -5.391 1 88.75 354 ALA B CA 1
ATOM 6612 C C . ALA B 1 354 ? 2.176 13.516 -4.461 1 88.75 354 ALA B C 1
ATOM 6614 O O . ALA B 1 354 ? 2.252 14.023 -3.338 1 88.75 354 ALA B O 1
ATOM 6615 N N . ALA B 1 355 ? 1.037 13.016 -4.965 1 92.06 355 ALA B N 1
ATOM 6616 C CA . ALA B 1 355 ? -0.179 12.953 -4.156 1 92.06 355 ALA B CA 1
ATOM 6617 C C . ALA B 1 355 ? -0.138 11.766 -3.199 1 92.06 355 ALA B C 1
ATOM 6619 O O . ALA B 1 355 ? 0.772 10.938 -3.266 1 92.06 355 ALA B O 1
ATOM 6620 N N . LEU B 1 356 ? -1.069 11.719 -2.277 1 95.25 356 LEU B N 1
ATOM 6621 C CA . LEU B 1 356 ? -1.197 10.617 -1.327 1 95.25 356 LEU B CA 1
ATOM 6622 C C . LEU B 1 356 ? -1.286 9.281 -2.053 1 95.25 356 LEU B C 1
ATOM 6624 O O . LEU B 1 356 ? -1.745 9.219 -3.195 1 95.25 356 LEU B O 1
ATOM 6628 N N . GLN B 1 357 ? -0.838 8.266 -1.367 1 95.56 357 GLN B N 1
ATOM 6629 C CA . GLN B 1 357 ? -0.999 6.91 -1.872 1 95.56 357 GLN B CA 1
ATOM 6630 C C . GLN B 1 357 ? -2.412 6.395 -1.62 1 95.56 357 GLN B C 1
ATOM 6632 O O . GLN B 1 357 ? -2.875 5.477 -2.301 1 95.56 357 GLN B O 1
ATOM 6637 N N . GLY B 1 358 ? -3.043 6.926 -0.652 1 95.75 358 GLY B N 1
ATOM 6638 C CA . GLY B 1 358 ? -4.371 6.57 -0.176 1 95.75 358 GLY B CA 1
ATOM 6639 C C . GLY B 1 358 ? -4.602 6.938 1.277 1 95.75 358 GLY B C 1
ATOM 6640 O O . GLY B 1 358 ? -3.748 7.57 1.906 1 95.75 358 GLY B O 1
ATOM 6641 N N . TYR B 1 359 ? -5.855 6.602 1.686 1 94.19 359 TYR B N 1
ATOM 6642 C CA . TYR B 1 359 ? -6.137 6.742 3.109 1 94.19 359 TYR B CA 1
ATOM 6643 C C . TYR B 1 359 ? -5.91 5.43 3.846 1 94.19 359 TYR B C 1
ATOM 6645 O O . TYR B 1 359 ? -6.223 4.355 3.324 1 94.19 359 TYR B O 1
ATOM 6653 N N . TYR B 1 360 ? -5.316 5.555 5.004 1 95.38 360 TYR B N 1
ATOM 6654 C CA . TYR B 1 360 ? -5.012 4.371 5.805 1 95.38 360 TYR B CA 1
ATOM 6655 C C . TYR B 1 360 ? -6.27 3.547 6.055 1 95.38 360 TYR B C 1
ATOM 6657 O O . TYR B 1 360 ? -7.312 4.09 6.426 1 95.38 360 TYR B O 1
ATOM 6665 N N . LYS B 1 361 ? -6.305 2.258 5.789 1 94.19 361 LYS B N 1
ATOM 6666 C CA . LYS B 1 361 ? -7.355 1.271 6.012 1 94.19 361 LYS B CA 1
ATOM 6667 C C . LYS B 1 361 ? -8.492 1.45 5.012 1 94.19 361 LYS B C 1
ATOM 6669 O O . LYS B 1 361 ? -9.578 0.885 5.188 1 94.19 361 LYS B O 1
ATOM 6674 N N . LYS B 1 362 ? -8.258 2.268 4.008 1 92.88 362 LYS B N 1
ATOM 6675 C CA . LYS B 1 362 ? -9.234 2.43 2.936 1 92.88 362 LYS B CA 1
ATOM 6676 C C . LYS B 1 362 ? -8.711 1.854 1.623 1 92.88 362 LYS B C 1
ATOM 6678 O O . LYS B 1 362 ? -7.535 2.02 1.29 1 92.88 362 LYS B O 1
ATOM 6683 N N . GLU B 1 363 ? -9.547 1.174 0.951 1 93.44 363 GLU B N 1
ATOM 6684 C CA . GLU B 1 363 ? -9.172 0.625 -0.349 1 93.44 363 GLU B CA 1
ATOM 6685 C C . GLU B 1 363 ? -9 1.731 -1.387 1 93.44 363 GLU B C 1
ATOM 6687 O O . GLU B 1 363 ? -9.477 2.852 -1.192 1 93.44 363 GLU B O 1
ATOM 6692 N N . ARG B 1 364 ? -8.344 1.374 -2.469 1 91.44 364 ARG B N 1
ATOM 6693 C CA . ARG B 1 364 ? -8.086 2.328 -3.541 1 91.44 364 ARG B CA 1
ATOM 6694 C C . ARG B 1 364 ? -9.383 2.934 -4.066 1 91.44 364 ARG B C 1
ATOM 6696 O O . ARG B 1 364 ? -9.469 4.145 -4.273 1 91.44 364 ARG B O 1
ATOM 6703 N N . GLU B 1 365 ? -10.367 2.115 -4.18 1 89.12 365 GLU B N 1
ATOM 6704 C CA . GLU B 1 365 ? -11.625 2.533 -4.777 1 89.12 365 GLU B CA 1
ATOM 6705 C C . GLU B 1 365 ? -12.414 3.441 -3.836 1 89.12 365 GLU B C 1
ATOM 6707 O O . GLU B 1 365 ? -13.359 4.113 -4.254 1 89.12 365 GLU B O 1
ATOM 6712 N N . ASP B 1 366 ? -12.055 3.406 -2.598 1 89.88 366 ASP B N 1
ATOM 6713 C CA . ASP B 1 366 ? -12.68 4.289 -1.616 1 89.88 366 ASP B CA 1
ATOM 6714 C C . ASP B 1 366 ? -11.961 5.633 -1.547 1 89.88 366 ASP B C 1
ATOM 6716 O O . ASP B 1 366 ? -12.422 6.559 -0.882 1 89.88 366 ASP B O 1
ATOM 6720 N N . THR B 1 367 ? -10.836 5.738 -2.234 1 92.69 367 THR B N 1
ATOM 6721 C CA . THR B 1 367 ? -10.023 6.945 -2.195 1 92.69 367 THR B CA 1
ATOM 6722 C C . THR B 1 367 ? -10.047 7.656 -3.545 1 92.69 367 THR B C 1
ATOM 6724 O O . THR B 1 367 ? -10.156 8.883 -3.605 1 92.69 367 THR B O 1
ATOM 6727 N N . PHE B 1 368 ? -9.938 6.852 -4.617 1 93.75 368 PHE B N 1
ATOM 6728 C CA . PHE B 1 368 ? -9.812 7.398 -5.961 1 93.75 368 PHE B CA 1
ATOM 6729 C C . PHE B 1 368 ? -10.938 6.902 -6.859 1 93.75 368 PHE B C 1
ATOM 6731 O O . PHE B 1 368 ? -11.445 5.797 -6.664 1 93.75 368 PHE B O 1
ATOM 6738 N N . ASP B 1 369 ? -11.227 7.742 -7.82 1 92 369 ASP B N 1
ATOM 6739 C CA . ASP B 1 369 ? -12.102 7.227 -8.875 1 92 369 ASP B CA 1
ATOM 6740 C C . ASP B 1 369 ? -11.32 6.352 -9.852 1 92 369 ASP B C 1
ATOM 6742 O O . ASP B 1 369 ? -10.109 6.176 -9.711 1 92 369 ASP B O 1
ATOM 6746 N N . PRO B 1 370 ? -11.961 5.668 -10.797 1 88.31 370 PRO B N 1
ATOM 6747 C CA . PRO B 1 370 ? -11.273 4.715 -11.672 1 88.31 370 PRO B CA 1
ATOM 6748 C C . PRO B 1 370 ? -10.133 5.355 -12.461 1 88.31 370 PRO B C 1
ATOM 6750 O O . PRO B 1 370 ? -9.164 4.68 -12.805 1 88.31 370 PRO B O 1
ATOM 6753 N N . ASP B 1 371 ? -10.227 6.664 -12.695 1 90.94 371 ASP B N 1
ATOM 6754 C CA . ASP B 1 371 ? -9.219 7.363 -13.484 1 90.94 371 ASP B CA 1
ATOM 6755 C C . ASP B 1 371 ? -8.109 7.91 -12.586 1 90.94 371 ASP B C 1
ATOM 6757 O O . ASP B 1 371 ? -7.234 8.648 -13.055 1 90.94 371 ASP B O 1
ATOM 6761 N N . GLY B 1 372 ? -8.156 7.578 -11.352 1 91.88 372 GLY B N 1
ATOM 6762 C CA . GLY B 1 372 ? -7.066 7.902 -10.445 1 91.88 372 GLY B CA 1
ATOM 6763 C C . GLY B 1 372 ? -7.227 9.258 -9.781 1 91.88 372 GLY B C 1
ATOM 6764 O O . GLY B 1 372 ? -6.32 9.727 -9.094 1 91.88 372 GLY B O 1
ATOM 6765 N N . TRP B 1 373 ? -8.391 9.906 -9.906 1 94.69 373 TRP B N 1
ATOM 6766 C CA . TRP B 1 373 ? -8.602 11.227 -9.32 1 94.69 373 TRP B CA 1
ATOM 6767 C C . TRP B 1 373 ? -9.133 11.109 -7.895 1 94.69 373 TRP B C 1
ATOM 6769 O O . TRP B 1 373 ? -10.039 10.312 -7.625 1 94.69 373 TRP B O 1
ATOM 6779 N N . LEU B 1 374 ? -8.578 11.891 -7.012 1 95.25 374 LEU B N 1
ATOM 6780 C CA . LEU B 1 374 ? -9.164 12.133 -5.695 1 95.25 374 LEU B CA 1
ATOM 6781 C C . LEU B 1 374 ? -10.18 13.266 -5.754 1 95.25 374 LEU B C 1
ATOM 6783 O O . LEU B 1 374 ? -9.859 14.375 -6.184 1 95.25 374 LEU B O 1
ATOM 6787 N N . HIS B 1 375 ? -11.328 12.984 -5.352 1 94 375 HIS B N 1
ATOM 6788 C CA . HIS B 1 375 ? -12.328 14.016 -5.137 1 94 375 HIS B CA 1
ATOM 6789 C C . HIS B 1 375 ? -12.172 14.672 -3.766 1 94 375 HIS B C 1
ATOM 6791 O O . HIS B 1 375 ? -12.43 14.039 -2.74 1 94 375 HIS B O 1
ATOM 6797 N N . THR B 1 376 ? -11.797 15.914 -3.75 1 91 376 THR B N 1
ATOM 6798 C CA . THR B 1 376 ? -11.336 16.531 -2.51 1 91 376 THR B CA 1
ATOM 6799 C C . THR B 1 376 ? -12.508 17.016 -1.675 1 91 376 THR B C 1
ATOM 6801 O O . THR B 1 376 ? -12.375 17.234 -0.469 1 91 376 THR B O 1
ATOM 6804 N N . GLY B 1 377 ? -13.617 17.25 -2.361 1 88.56 377 GLY B N 1
ATOM 6805 C CA . GLY B 1 377 ? -14.742 17.875 -1.678 1 88.56 377 GLY B CA 1
ATOM 6806 C C . GLY B 1 377 ? -14.609 19.375 -1.534 1 88.56 377 GLY B C 1
ATOM 6807 O O . GLY B 1 377 ? -15.516 20.031 -1.023 1 88.56 377 GLY B O 1
ATOM 6808 N N . ASP B 1 378 ? -13.516 19.969 -2.023 1 86.88 378 ASP B N 1
ATOM 6809 C CA . ASP B 1 378 ? -13.312 21.422 -1.983 1 86.88 378 ASP B CA 1
ATOM 6810 C C . ASP B 1 378 ? -13.992 22.109 -3.17 1 86.88 378 ASP B C 1
ATOM 6812 O O . ASP B 1 378 ? -13.859 21.656 -4.309 1 86.88 378 ASP B O 1
ATOM 6816 N N . ARG B 1 379 ? -14.68 23.125 -2.879 1 88.44 379 ARG B N 1
ATOM 6817 C CA . ARG B 1 379 ? -15.234 23.984 -3.914 1 88.44 379 ARG B CA 1
ATOM 6818 C C . ARG B 1 379 ? -14.242 25.078 -4.312 1 88.44 379 ARG B C 1
ATOM 6820 O O . ARG B 1 379 ? -13.766 25.828 -3.465 1 88.44 379 ARG B O 1
ATOM 6827 N N . VAL B 1 380 ? -13.883 25.062 -5.668 1 90.38 380 VAL B N 1
ATOM 6828 C CA . VAL B 1 380 ? -12.859 26 -6.109 1 90.38 380 VAL B CA 1
ATOM 6829 C C . VAL B 1 380 ? -13.258 26.609 -7.453 1 90.38 380 VAL B C 1
ATOM 6831 O O . VAL B 1 380 ? -14.195 26.141 -8.102 1 90.38 380 VAL B O 1
ATOM 6834 N N . ALA B 1 381 ? -12.617 27.734 -7.785 1 91.5 381 ALA B N 1
ATOM 6835 C CA . ALA B 1 381 ? -12.664 28.328 -9.125 1 91.5 381 ALA B CA 1
ATOM 6836 C C . ALA B 1 381 ? -11.258 28.594 -9.648 1 91.5 381 ALA B C 1
ATOM 6838 O O . ALA B 1 381 ? -10.391 29.078 -8.906 1 91.5 381 ALA B O 1
ATOM 6839 N N . ARG B 1 382 ? -11.086 28.172 -10.812 1 92.38 382 ARG B N 1
ATOM 6840 C CA . ARG B 1 382 ? -9.797 28.484 -11.43 1 92.38 382 ARG B CA 1
ATOM 6841 C C . ARG B 1 382 ? -9.75 29.938 -11.891 1 92.38 382 ARG B C 1
ATOM 6843 O O . ARG B 1 382 ? -10.578 30.375 -12.695 1 92.38 382 ARG B O 1
ATOM 6850 N N . ARG B 1 383 ? -8.766 30.562 -11.328 1 88.25 383 ARG B N 1
ATOM 6851 C CA . ARG B 1 383 ? -8.508 31.953 -11.695 1 88.25 383 ARG B CA 1
ATOM 6852 C C . ARG B 1 383 ? -7.184 32.094 -12.438 1 88.25 383 ARG B C 1
ATOM 6854 O O . ARG B 1 383 ? -6.414 31.125 -12.516 1 88.25 383 ARG B O 1
ATOM 6861 N N . GLU B 1 384 ? -6.918 33.281 -12.969 1 83.88 384 GLU B N 1
ATOM 6862 C CA . GLU B 1 384 ? -5.664 33.531 -13.68 1 83.88 384 GLU B CA 1
ATOM 6863 C C . GLU B 1 384 ? -4.461 33.312 -12.766 1 83.88 384 GLU B C 1
ATOM 6865 O O . GLU B 1 384 ? -3.42 32.812 -13.219 1 83.88 384 GLU B O 1
ATOM 6870 N N . TRP B 1 385 ? -4.734 33.594 -11.539 1 76.5 385 TRP B N 1
ATOM 6871 C CA . TRP B 1 385 ? -3.619 33.562 -10.602 1 76.5 385 TRP B CA 1
ATOM 6872 C C . TRP B 1 385 ? -3.529 32.219 -9.914 1 76.5 385 TRP B C 1
ATOM 6874 O O . TRP B 1 385 ? -2.607 31.953 -9.133 1 76.5 385 TRP B O 1
ATOM 6884 N N . GLY B 1 386 ? -4.512 31.344 -10.148 1 83.56 386 GLY B N 1
ATOM 6885 C CA . GLY B 1 386 ? -4.492 30.047 -9.516 1 83.56 386 GLY B CA 1
ATOM 6886 C C . GLY B 1 386 ? -5.871 29.562 -9.102 1 83.56 386 GLY B C 1
ATOM 6887 O O . GLY B 1 386 ? -6.875 29.938 -9.703 1 83.56 386 GLY B O 1
ATOM 6888 N N . LEU B 1 387 ? -5.875 28.688 -8.117 1 87.38 387 LEU B N 1
ATOM 6889 C CA . LEU B 1 387 ? -7.133 28.141 -7.625 1 87.38 387 LEU B CA 1
ATOM 6890 C C . LEU B 1 387 ? -7.656 28.953 -6.445 1 87.38 387 LEU B C 1
ATOM 6892 O O . LEU B 1 387 ? -6.945 29.141 -5.457 1 87.38 387 LEU B O 1
ATOM 6896 N N . GLU B 1 388 ? -8.805 29.438 -6.555 1 85.06 388 GLU B N 1
ATOM 6897 C CA . GLU B 1 388 ? -9.477 30.109 -5.445 1 85.06 388 GLU B CA 1
ATOM 6898 C C . GLU B 1 388 ? -10.281 29.125 -4.609 1 85.06 388 GLU B C 1
ATOM 6900 O O . GLU B 1 388 ? -11.094 28.359 -5.148 1 85.06 388 GLU B O 1
ATOM 6905 N N . PHE B 1 389 ? -10.031 29.141 -3.316 1 86.31 389 PHE B N 1
ATOM 6906 C CA . PHE B 1 389 ? -10.789 28.281 -2.414 1 86.31 389 PHE B CA 1
ATOM 6907 C C . PHE B 1 389 ? -12.094 28.953 -1.997 1 86.31 389 PHE B C 1
ATOM 6909 O O . PHE B 1 389 ? -12.086 30.047 -1.422 1 86.31 389 PHE B O 1
ATOM 6916 N N . LEU B 1 390 ? -13.18 28.25 -2.244 1 78.31 390 LEU B N 1
ATOM 6917 C CA . LEU B 1 390 ? -14.492 28.828 -1.989 1 78.31 390 LEU B CA 1
ATOM 6918 C C . LEU B 1 390 ? -15.195 28.109 -0.845 1 78.31 390 LEU B C 1
ATOM 6920 O O . LEU B 1 390 ? -16.281 28.516 -0.427 1 78.31 390 LEU B O 1
ATOM 6924 N N . GLY B 1 391 ? -14.641 27.062 -0.349 1 76.44 391 GLY B N 1
ATOM 6925 C CA . GLY B 1 391 ? -15.219 26.312 0.759 1 76.44 391 GLY B CA 1
ATOM 6926 C C . GLY B 1 391 ? -15.344 24.828 0.476 1 76.44 391 GLY B C 1
ATOM 6927 O O . GLY B 1 391 ? -14.797 24.328 -0.511 1 76.44 391 GLY B O 1
ATOM 6928 N N . ARG B 1 392 ? -16.094 24.078 1.415 1 77.81 392 ARG B N 1
ATOM 6929 C CA . ARG B 1 392 ? -16.328 22.641 1.276 1 77.81 392 ARG B CA 1
ATOM 6930 C C . ARG B 1 392 ? -17.781 22.344 0.904 1 77.81 392 ARG B C 1
ATOM 6932 O O . ARG B 1 392 ? -18.688 23 1.403 1 77.81 392 ARG B O 1
ATOM 6939 N N . TYR B 1 393 ? -17.906 21.359 0.114 1 73.81 393 TYR B N 1
ATOM 6940 C CA . TYR B 1 393 ? -19.266 20.984 -0.249 1 73.81 393 TYR B CA 1
ATOM 6941 C C . TYR B 1 393 ? -20.031 20.438 0.96 1 73.81 393 TYR B C 1
ATOM 6943 O O . TYR B 1 393 ? -21.234 20.641 1.088 1 73.81 393 TYR B O 1
ATOM 6951 N N . THR B 1 394 ? -19.266 19.719 1.804 1 63.34 394 THR B N 1
ATOM 6952 C CA . THR B 1 394 ? -19.922 19.109 2.955 1 63.34 394 THR B CA 1
ATOM 6953 C C . THR B 1 394 ? -20.328 20.172 3.967 1 63.34 394 THR B C 1
ATOM 6955 O O . THR B 1 394 ? -21.156 19.906 4.848 1 63.34 394 THR B O 1
ATOM 6958 N N . GLU B 1 395 ? -19.797 21.25 3.906 1 67.5 395 GLU B N 1
ATOM 6959 C CA . GLU B 1 395 ? -20.078 22.297 4.883 1 67.5 395 GLU B CA 1
ATOM 6960 C C . GLU B 1 395 ? -21.125 23.281 4.352 1 67.5 395 GLU B C 1
ATOM 6962 O O . GLU B 1 395 ? -21.516 24.203 5.055 1 67.5 395 GLU B O 1
ATOM 6967 N N . MET B 1 396 ? -21.562 22.922 3.174 1 68.19 396 MET B N 1
ATOM 6968 C CA . MET B 1 396 ? -22.5 23.844 2.562 1 68.19 396 MET B CA 1
ATOM 6969 C C . MET B 1 396 ? -23.812 23.891 3.346 1 68.19 396 MET B C 1
ATOM 6971 O O . MET B 1 396 ? -24.281 22.875 3.838 1 68.19 396 MET B O 1
ATOM 6975 N N . VAL B 1 397 ? -24.297 25.094 3.588 1 75 397 VAL B N 1
ATOM 6976 C CA . VAL B 1 397 ? -25.578 25.312 4.254 1 75 397 VAL B CA 1
ATOM 6977 C C . VAL B 1 397 ? -26.688 25.422 3.215 1 75 397 VAL B C 1
ATOM 6979 O O . VAL B 1 397 ? -26.594 26.203 2.266 1 75 397 VAL B O 1
ATOM 6982 N N . LYS B 1 398 ? -27.641 24.5 3.301 1 76.06 398 LYS B N 1
ATOM 6983 C CA . LYS B 1 398 ? -28.781 24.547 2.4 1 76.06 398 LYS B CA 1
ATOM 6984 C C . LYS B 1 398 ? -29.891 25.438 2.967 1 76.06 398 LYS B C 1
ATOM 6986 O O . LYS B 1 398 ? -30.609 25.031 3.879 1 76.06 398 LYS B O 1
ATOM 6991 N N . THR B 1 399 ? -30 26.688 2.451 1 75 399 THR B N 1
ATOM 6992 C CA . THR B 1 399 ? -30.969 27.656 2.965 1 75 399 THR B CA 1
ATOM 6993 C C . THR B 1 399 ? -31.781 28.266 1.825 1 75 399 THR B C 1
ATOM 6995 O O . THR B 1 399 ? -31.234 28.594 0.775 1 75 399 THR B O 1
ATOM 6998 N N . ARG B 1 400 ? -33.219 28.172 1.995 1 70.69 400 ARG B N 1
ATOM 6999 C CA . ARG B 1 400 ? -34.188 28.75 1.054 1 70.69 400 ARG B CA 1
ATOM 7000 C C . ARG B 1 400 ? -33.969 28.203 -0.349 1 70.69 400 ARG B C 1
ATOM 7002 O O . ARG B 1 400 ? -33.969 28.953 -1.327 1 70.69 400 ARG B O 1
ATOM 7009 N N . GLY B 1 401 ? -33.562 26.922 -0.366 1 64.12 401 GLY B N 1
ATOM 7010 C CA . GLY B 1 401 ? -33.375 26.219 -1.631 1 64.12 401 GLY B CA 1
ATOM 7011 C C . GLY B 1 401 ? -32.031 26.469 -2.285 1 64.12 401 GLY B C 1
ATOM 7012 O O . GLY B 1 401 ? -31.812 26.031 -3.416 1 64.12 401 GLY B O 1
ATOM 7013 N N . ALA B 1 402 ? -31.234 27.312 -1.655 1 64.62 402 ALA B N 1
ATOM 7014 C CA . ALA B 1 402 ? -29.906 27.641 -2.182 1 64.62 402 ALA B CA 1
ATOM 7015 C C . ALA B 1 402 ? -28.812 27.031 -1.304 1 64.62 402 ALA B C 1
ATOM 7017 O O . ALA B 1 402 ? -29.031 26.766 -0.119 1 64.62 402 ALA B O 1
ATOM 7018 N N . ASN B 1 403 ? -27.719 26.719 -1.979 1 68.38 403 ASN B N 1
ATOM 7019 C CA . ASN B 1 403 ? -26.516 26.297 -1.254 1 68.38 403 ASN B CA 1
ATOM 7020 C C . ASN B 1 403 ? -25.625 27.484 -0.923 1 68.38 403 ASN B C 1
ATOM 7022 O O . ASN B 1 403 ? -25.297 28.281 -1.804 1 68.38 403 ASN B O 1
ATOM 7026 N N . VAL B 1 404 ? -25.406 27.734 0.371 1 72.88 404 VAL B N 1
ATOM 7027 C CA . VAL B 1 404 ? -24.594 28.844 0.838 1 72.88 404 VAL B CA 1
ATOM 7028 C C . VAL B 1 404 ? -23.281 28.312 1.406 1 72.88 404 VAL B C 1
ATOM 7030 O O . VAL B 1 404 ? -23.266 27.375 2.205 1 72.88 404 VAL B O 1
ATOM 7033 N N . SER B 1 405 ? -22.203 28.859 0.907 1 73.19 405 SER B N 1
ATOM 7034 C CA . SER B 1 405 ? -20.875 28.516 1.419 1 73.19 405 SER B CA 1
ATOM 7035 C C . SER B 1 405 ? -20.594 29.234 2.729 1 73.19 405 SER B C 1
ATOM 7037 O O . SER B 1 405 ? -20.484 30.469 2.756 1 73.19 405 SER B O 1
ATOM 7039 N N . PRO B 1 406 ? -20.391 28.453 3.818 1 81.62 406 PRO B N 1
ATOM 7040 C CA . PRO B 1 406 ? -20.031 29.109 5.078 1 81.62 406 PRO B CA 1
ATOM 7041 C C . PRO B 1 406 ? -18.75 29.938 4.969 1 81.62 406 PRO B C 1
ATOM 7043 O O . PRO B 1 406 ? -18.672 31.031 5.527 1 81.62 406 PRO B O 1
ATOM 7046 N N . ARG B 1 407 ? -17.922 29.453 4.168 1 76.75 407 ARG B N 1
ATOM 7047 C CA . ARG B 1 407 ? -16.625 30.125 4.074 1 76.75 407 ARG B CA 1
ATOM 7048 C C . ARG B 1 407 ? -16.766 31.516 3.479 1 76.75 407 ARG B C 1
ATOM 7050 O O . ARG B 1 407 ? -16.094 32.469 3.9 1 76.75 407 ARG B O 1
ATOM 7057 N N . GLU B 1 408 ? -17.547 31.656 2.5 1 71.06 408 GLU B N 1
ATOM 7058 C CA . GLU B 1 408 ? -17.812 32.969 1.913 1 71.06 408 GLU B CA 1
ATOM 7059 C C . GLU B 1 408 ? -18.266 33.969 2.973 1 71.06 408 GLU B C 1
ATOM 7061 O O . GLU B 1 408 ? -17.812 35.125 2.994 1 71.06 408 GLU B O 1
ATOM 7066 N N . ILE B 1 409 ? -19.094 33.562 3.801 1 82.44 409 ILE B N 1
ATOM 7067 C CA . ILE B 1 409 ? -19.641 34.406 4.863 1 82.44 409 ILE B CA 1
ATOM 7068 C C . ILE B 1 409 ? -18.547 34.688 5.898 1 82.44 409 ILE B C 1
ATOM 7070 O O . ILE B 1 409 ? -18.375 35.844 6.328 1 82.44 409 ILE B O 1
ATOM 7074 N N . GLU B 1 410 ? -17.781 33.625 6.207 1 86.88 410 GLU B N 1
ATOM 7075 C CA . GLU B 1 410 ? -16.734 33.75 7.215 1 86.88 410 GLU B CA 1
ATOM 7076 C C . GLU B 1 410 ? -15.703 34.812 6.809 1 86.88 410 GLU B C 1
ATOM 7078 O O . GLU B 1 410 ? -15.312 35.656 7.617 1 86.88 410 GLU B O 1
ATOM 7083 N N . VAL B 1 411 ? -15.383 34.781 5.551 1 77.62 411 VAL B N 1
ATOM 7084 C CA . VAL B 1 411 ? -14.383 35.719 5.035 1 77.62 411 VAL B CA 1
ATOM 7085 C C . VAL B 1 411 ? -14.898 37.156 5.168 1 77.62 411 VAL B C 1
ATOM 7087 O O . VAL B 1 411 ? -14.164 38.031 5.59 1 77.62 411 VAL B O 1
ATOM 7090 N N . VAL B 1 412 ? -16.094 37.406 4.801 1 79.5 412 VAL B N 1
ATOM 7091 C CA . VAL B 1 412 ? -16.703 38.719 4.875 1 79.5 412 VAL B CA 1
ATOM 7092 C C . VAL B 1 412 ? -16.734 39.188 6.328 1 79.5 412 VAL B C 1
ATOM 7094 O O . VAL B 1 412 ? -16.328 40.312 6.633 1 79.5 412 VAL B O 1
ATOM 7097 N N . LEU B 1 413 ? -17.109 38.375 7.199 1 88.5 413 LEU B N 1
ATOM 7098 C CA . LEU B 1 413 ? -17.266 38.75 8.602 1 88.5 413 LEU B CA 1
ATOM 7099 C C . LEU B 1 413 ? -15.914 39 9.25 1 88.5 413 LEU B C 1
ATOM 7101 O O . LEU B 1 413 ? -15.766 39.875 10.086 1 88.5 413 LEU B O 1
ATOM 7105 N N . GLU B 1 414 ? -14.984 38.219 8.812 1 86.19 414 GLU B N 1
ATOM 7106 C CA . GLU B 1 414 ? -13.641 38.312 9.375 1 86.19 414 GLU B CA 1
ATOM 7107 C C . GLU B 1 414 ? -12.93 39.594 8.867 1 86.19 414 GLU B C 1
ATOM 7109 O O . GLU B 1 414 ? -11.883 39.969 9.398 1 86.19 414 GLU B O 1
ATOM 7114 N N . SER B 1 415 ? -13.461 40.219 7.859 1 79.5 415 SER B N 1
ATOM 7115 C CA . SER B 1 415 ? -12.891 41.469 7.375 1 79.5 415 SER B CA 1
ATOM 7116 C C . SER B 1 415 ? -13.141 42.594 8.352 1 79.5 415 SER B C 1
ATOM 7118 O O . SER B 1 415 ? -12.5 43.656 8.273 1 79.5 415 SER B O 1
ATOM 7120 N N . ALA B 1 416 ? -14.039 42.438 9.258 1 84.5 416 ALA B N 1
ATOM 7121 C CA . ALA B 1 416 ? -14.242 43.406 10.336 1 84.5 416 ALA B CA 1
ATOM 7122 C C . ALA B 1 416 ? -13.094 43.375 11.344 1 84.5 416 ALA B C 1
ATOM 7124 O O . ALA B 1 416 ? -12.719 42.281 11.805 1 84.5 416 ALA B O 1
ATOM 7125 N N . ASP B 1 417 ? -12.523 44.438 11.711 1 84 417 ASP B N 1
ATOM 7126 C CA . ASP B 1 417 ? -11.352 44.562 12.57 1 84 417 ASP B CA 1
ATOM 7127 C C . ASP B 1 417 ? -11.594 43.875 13.922 1 84 417 ASP B C 1
ATOM 7129 O O . ASP B 1 417 ? -10.672 43.344 14.539 1 84 417 ASP B O 1
ATOM 7133 N N . ALA B 1 418 ? -12.828 43.938 14.336 1 89.88 418 ALA B N 1
ATOM 7134 C CA . ALA B 1 418 ? -13.156 43.438 15.664 1 89.88 418 ALA B CA 1
ATOM 7135 C C . ALA B 1 418 ? -13.32 41.906 15.664 1 89.88 418 ALA B C 1
ATOM 7137 O O . ALA B 1 418 ? -13.367 41.281 16.719 1 89.88 418 ALA B O 1
ATOM 7138 N N . VAL B 1 419 ? -13.367 41.25 14.5 1 90.94 419 VAL B N 1
ATOM 7139 C CA . VAL B 1 419 ? -13.648 39.844 14.406 1 90.94 419 VAL B CA 1
ATOM 7140 C C . VAL B 1 419 ? -12.359 39.062 14.078 1 90.94 419 VAL B C 1
ATOM 7142 O O . VAL B 1 419 ? -11.797 39.219 12.992 1 90.94 419 VAL B O 1
ATOM 7145 N N . ARG B 1 420 ? -11.922 38.219 15.039 1 86.38 420 ARG B N 1
ATOM 7146 C CA . ARG B 1 420 ? -10.75 37.375 14.828 1 86.38 420 ARG B CA 1
ATOM 7147 C C . ARG B 1 420 ? -11.109 36.156 14.016 1 86.38 420 ARG B C 1
ATOM 7149 O O . ARG B 1 420 ? -10.391 35.781 13.086 1 86.38 420 ARG B O 1
ATOM 7156 N N . HIS B 1 421 ? -12.141 35.438 14.461 1 87.5 421 HIS B N 1
ATOM 7157 C CA . HIS B 1 421 ? -12.648 34.281 13.758 1 87.5 421 HIS B CA 1
ATOM 7158 C C . HIS B 1 421 ? -14.156 34.375 13.562 1 87.5 421 HIS B C 1
ATOM 7160 O O . HIS B 1 421 ? -14.875 34.875 14.438 1 87.5 421 HIS B O 1
ATOM 7166 N N . ALA B 1 422 ? -14.633 34.031 12.406 1 89.12 422 ALA B N 1
ATOM 7167 C CA . ALA B 1 422 ? -16.047 33.812 12.141 1 89.12 422 ALA B CA 1
ATOM 7168 C C . ALA B 1 422 ? -16.297 32.344 11.734 1 89.12 422 ALA B C 1
ATOM 7170 O O . ALA B 1 422 ? -15.586 31.812 10.867 1 89.12 422 ALA B O 1
ATOM 7171 N N . LEU B 1 423 ? -17.062 31.656 12.461 1 89.75 423 LEU B N 1
ATOM 7172 C CA . LEU B 1 423 ? -17.422 30.281 12.172 1 89.75 423 LEU B CA 1
ATOM 7173 C C . LEU B 1 423 ? -18.906 30.188 11.805 1 89.75 423 LEU B C 1
ATOM 7175 O O . LEU B 1 423 ? -19.781 30.5 12.625 1 89.75 423 LEU B O 1
ATOM 7179 N N . VAL B 1 424 ? -19.172 29.75 10.57 1 87.81 424 VAL B N 1
ATOM 7180 C CA . VAL B 1 424 ? -20.531 29.766 10.062 1 87.81 424 VAL B CA 1
ATOM 7181 C C . VAL B 1 424 ? -21 28.344 9.797 1 87.81 424 VAL B C 1
ATOM 7183 O O . VAL B 1 424 ? -20.25 27.516 9.297 1 87.81 424 VAL B O 1
ATOM 7186 N N . PHE B 1 425 ? -22.062 28 10.281 1 87.75 425 PHE B N 1
ATOM 7187 C CA . PHE B 1 425 ? -22.672 26.719 10.016 1 87.75 425 PHE B CA 1
ATOM 7188 C C . PHE B 1 425 ? -24.188 26.844 9.883 1 87.75 425 PHE B C 1
ATOM 7190 O O . PHE B 1 425 ? -24.75 27.891 10.234 1 87.75 425 PHE B O 1
ATOM 7197 N N . GLY B 1 426 ? -24.781 25.828 9.219 1 85.38 426 GLY B N 1
ATOM 7198 C CA . GLY B 1 426 ? -26.234 25.781 9.094 1 85.38 426 GLY B CA 1
ATOM 7199 C C . GLY B 1 426 ? -26.906 25.016 10.219 1 85.38 426 GLY B C 1
ATOM 7200 O O . GLY B 1 426 ? -26.375 24.016 10.695 1 85.38 426 GLY B O 1
ATOM 7201 N N . VAL B 1 427 ? -27.953 25.609 10.688 1 85.94 427 VAL B N 1
ATOM 7202 C CA . VAL B 1 427 ? -28.781 24.891 11.656 1 85.94 427 VAL B CA 1
ATOM 7203 C C . VAL B 1 427 ? -30.172 24.688 11.078 1 85.94 427 VAL B C 1
ATOM 7205 O O . VAL B 1 427 ? -30.656 25.5 10.297 1 85.94 427 VAL B O 1
ATOM 7208 N N . PRO B 1 428 ? -30.766 23.516 11.406 1 83.62 428 PRO B N 1
ATOM 7209 C CA . PRO B 1 428 ? -32.094 23.266 10.883 1 83.62 428 PRO B CA 1
ATOM 7210 C C . PRO B 1 428 ? -33.094 24.391 11.203 1 83.62 428 PRO B C 1
ATOM 7212 O O . PRO B 1 428 ? -33.062 24.922 12.32 1 83.62 428 PRO B O 1
ATOM 7215 N N . ASP B 1 429 ? -33.812 24.797 10.18 1 81 429 ASP B N 1
ATOM 7216 C CA . ASP B 1 429 ? -34.812 25.828 10.281 1 81 429 ASP B CA 1
ATOM 7217 C C . ASP B 1 429 ? -36.062 25.469 9.453 1 81 429 ASP B C 1
ATOM 7219 O O . ASP B 1 429 ? -35.938 25.188 8.258 1 81 429 ASP B O 1
ATOM 7223 N N . PRO B 1 430 ? -37.188 25.359 10.062 1 76.94 430 PRO B N 1
ATOM 7224 C CA . PRO B 1 430 ? -38.406 24.906 9.367 1 76.94 430 PRO B CA 1
ATOM 7225 C C . PRO B 1 430 ? -38.812 25.828 8.203 1 76.94 430 PRO B C 1
ATOM 7227 O O . PRO B 1 430 ? -39.469 25.391 7.262 1 76.94 430 PRO B O 1
ATOM 7230 N N . GLN B 1 431 ? -38.438 27.031 8.281 1 75.12 431 GLN B N 1
ATOM 7231 C CA . GLN B 1 431 ? -38.844 27.984 7.266 1 75.12 431 GLN B CA 1
ATOM 7232 C C . GLN B 1 431 ? -37.906 27.984 6.07 1 75.12 431 GLN B C 1
ATOM 7234 O O . GLN B 1 431 ? -38.344 28.094 4.922 1 75.12 431 GLN B O 1
ATOM 7239 N N . VAL B 1 432 ? -36.656 27.781 6.285 1 76.69 432 VAL B N 1
ATOM 7240 C CA . VAL B 1 432 ? -35.719 28.031 5.207 1 76.69 432 VAL B CA 1
ATOM 7241 C C . VAL B 1 432 ? -34.844 26.797 4.977 1 76.69 432 VAL B C 1
ATOM 7243 O O . VAL B 1 432 ? -33.906 26.828 4.16 1 76.69 432 VAL B O 1
ATOM 7246 N N . GLY B 1 433 ? -35.094 25.719 5.699 1 80.81 433 GLY B N 1
ATOM 7247 C CA . GLY B 1 433 ? -34.25 24.547 5.648 1 80.81 433 GLY B CA 1
ATOM 7248 C C . GLY B 1 433 ? -33.156 24.562 6.684 1 80.81 433 GLY B C 1
ATOM 7249 O O . GLY B 1 433 ? -33.281 23.953 7.754 1 80.81 433 GLY B O 1
ATOM 7250 N N . GLU B 1 434 ? -32.094 25.406 6.328 1 84.38 434 GLU B N 1
ATOM 7251 C CA . GLU B 1 434 ? -31.047 25.688 7.309 1 84.38 434 GLU B CA 1
ATOM 7252 C C . GLU B 1 434 ? -30.844 27.188 7.484 1 84.38 434 GLU B C 1
ATOM 7254 O O . GLU B 1 434 ? -30.75 27.922 6.504 1 84.38 434 GLU B O 1
ATOM 7259 N N . ALA B 1 435 ? -30.891 27.594 8.766 1 87.38 435 ALA B N 1
ATOM 7260 C CA . ALA B 1 435 ? -30.531 28.969 9.07 1 87.38 435 ALA B CA 1
ATOM 7261 C C . ALA B 1 435 ? -29.016 29.125 9.227 1 87.38 435 ALA B C 1
ATOM 7263 O O . ALA B 1 435 ? -28.359 28.266 9.805 1 87.38 435 ALA B O 1
ATOM 7264 N N . VAL B 1 436 ? -28.531 30.141 8.656 1 89.81 436 VAL B N 1
ATOM 7265 C CA . VAL B 1 436 ? -27.109 30.438 8.742 1 89.81 436 VAL B CA 1
ATOM 7266 C C . VAL B 1 436 ? -26.797 31.047 10.109 1 89.81 436 VAL B C 1
ATOM 7268 O O . VAL B 1 436 ? -27.375 32.062 10.484 1 89.81 436 VAL B O 1
ATOM 7271 N N . VAL B 1 437 ? -25.891 30.406 10.836 1 92.25 437 VAL B N 1
ATOM 7272 C CA . VAL B 1 437 ? -25.453 30.906 12.133 1 92.25 437 VAL B CA 1
ATOM 7273 C C . VAL B 1 437 ? -23.969 31.25 12.062 1 92.25 437 VAL B C 1
ATOM 7275 O O . VAL B 1 437 ? -23.172 30.5 11.492 1 92.25 437 VAL B O 1
ATOM 7278 N N . ALA B 1 438 ? -23.719 32.438 12.539 1 92.94 438 ALA B N 1
ATOM 7279 C CA . ALA B 1 438 ? -22.328 32.875 12.617 1 92.94 438 ALA B CA 1
ATOM 7280 C C . ALA B 1 438 ? -21.875 33 14.07 1 92.94 438 ALA B C 1
ATOM 7282 O O . ALA B 1 438 ? -22.453 33.781 14.836 1 92.94 438 ALA B O 1
ATOM 7283 N N . VAL B 1 439 ? -20.938 32.25 14.383 1 92.38 439 VAL B N 1
ATOM 7284 C CA . VAL B 1 439 ? -20.266 32.406 15.664 1 92.38 439 VAL B CA 1
ATOM 7285 C C . VAL B 1 439 ? -19.031 33.281 15.492 1 92.38 439 VAL B C 1
ATOM 7287 O O . VAL B 1 439 ? -18.141 32.969 14.695 1 92.38 439 VAL B O 1
ATOM 7290 N N . LEU B 1 440 ? -19.031 34.406 16.234 1 93.5 440 LEU B N 1
ATOM 7291 C CA . LEU B 1 440 ? -17.969 35.375 16.094 1 93.5 440 LEU B CA 1
ATOM 7292 C C . LEU B 1 440 ? -17.047 35.375 17.312 1 93.5 440 LEU B C 1
ATOM 7294 O O . LEU B 1 440 ? -17.531 35.312 18.453 1 93.5 440 LEU B O 1
ATOM 7298 N N . VAL B 1 441 ? -15.766 35.375 17.016 1 91.25 441 VAL B N 1
ATOM 7299 C CA . VAL B 1 441 ? -14.75 35.469 18.062 1 91.25 441 VAL B CA 1
ATOM 7300 C C . VAL B 1 441 ? -14.062 36.812 17.984 1 91.25 441 VAL B C 1
ATOM 7302 O O . VAL B 1 441 ? -13.492 37.188 16.953 1 91.25 441 VAL B O 1
ATOM 7305 N N . PRO B 1 442 ? -14.148 37.594 19.078 1 91.81 442 PRO B N 1
ATOM 7306 C CA . PRO B 1 442 ? -13.555 38.906 19.047 1 91.81 442 PRO B CA 1
ATOM 7307 C C . PRO B 1 442 ? -12.031 38.875 18.984 1 91.81 442 PRO B C 1
ATOM 7309 O O . PRO B 1 442 ? -11.406 37.969 19.547 1 91.81 442 PRO B O 1
ATOM 7312 N N . ALA B 1 443 ? -11.438 39.812 18.234 1 87.25 443 ALA B N 1
ATOM 7313 C CA . ALA B 1 443 ? -10 40.062 18.312 1 87.25 443 ALA B CA 1
ATOM 7314 C C . ALA B 1 443 ? -9.586 40.438 19.734 1 87.25 443 ALA B C 1
ATOM 7316 O O . ALA B 1 443 ? -10.391 40.969 20.5 1 87.25 443 ALA B O 1
ATOM 7317 N N . PRO B 1 444 ? -8.344 40.125 20.094 1 81.06 444 PRO B N 1
ATOM 7318 C CA . PRO B 1 444 ? -7.922 40.469 21.469 1 81.06 444 PRO B CA 1
ATOM 7319 C C . PRO B 1 444 ? -8.133 41.938 21.812 1 81.06 444 PRO B C 1
ATOM 7321 O O . PRO B 1 444 ? -7.648 42.812 21.094 1 81.06 444 PRO B O 1
ATOM 7324 N N . GLY B 1 445 ? -8.836 42.188 22.859 1 80.69 445 GLY B N 1
ATOM 7325 C CA . GLY B 1 445 ? -9.039 43.531 23.359 1 80.69 445 GLY B CA 1
ATOM 7326 C C . GLY B 1 445 ? -10.141 44.281 22.641 1 80.69 445 GLY B C 1
ATOM 7327 O O . GLY B 1 445 ? -10.344 45.469 22.859 1 80.69 445 GLY B O 1
ATOM 7328 N N . ARG B 1 446 ? -10.781 43.594 21.75 1 86.38 446 ARG B N 1
ATOM 7329 C CA . ARG B 1 446 ? -11.844 44.25 20.984 1 86.38 446 ARG B CA 1
ATOM 7330 C C . ARG B 1 446 ? -13.203 43.688 21.328 1 86.38 446 ARG B C 1
ATOM 7332 O O . ARG B 1 446 ? -13.297 42.531 21.781 1 86.38 446 ARG B O 1
ATOM 7339 N N . GLU B 1 447 ? -14.18 44.562 21.297 1 90.75 447 GLU B N 1
ATOM 7340 C CA . GLU B 1 447 ? -15.57 44.125 21.422 1 90.75 447 GLU B CA 1
ATOM 7341 C C . GLU B 1 447 ? -16.281 44.156 20.062 1 90.75 447 GLU B C 1
ATOM 7343 O O . GLU B 1 447 ? -16.078 45.062 19.266 1 90.75 447 GLU B O 1
ATOM 7348 N N . ILE B 1 448 ? -17.062 43.125 19.891 1 92.62 448 ILE B N 1
ATOM 7349 C CA . ILE B 1 448 ? -17.75 43.062 18.625 1 92.62 448 ILE B CA 1
ATOM 7350 C C . ILE B 1 448 ? -19.078 43.812 18.703 1 92.62 448 ILE B C 1
ATOM 7352 O O . ILE B 1 448 ? -19.891 43.531 19.594 1 92.62 448 ILE B O 1
ATOM 7356 N N . ASP B 1 449 ? -19.234 44.781 17.875 1 92.5 449 ASP B N 1
ATOM 7357 C CA . ASP B 1 449 ? -20.531 45.406 17.641 1 92.5 449 ASP B CA 1
ATOM 7358 C C . ASP B 1 449 ? -21.359 44.625 16.625 1 92.5 449 ASP B C 1
ATOM 7360 O O . ASP B 1 449 ? -21.141 44.719 15.422 1 92.5 449 ASP B O 1
ATOM 7364 N N . LEU B 1 450 ? -22.328 43.875 17.141 1 93.31 450 LEU B N 1
ATOM 7365 C CA . LEU B 1 450 ? -23.094 42.969 16.312 1 93.31 450 LEU B CA 1
ATOM 7366 C C . LEU B 1 450 ? -23.844 43.719 15.219 1 93.31 450 LEU B C 1
ATOM 7368 O O . LEU B 1 450 ? -24 43.219 14.102 1 93.31 450 LEU B O 1
ATOM 7372 N N . ASP B 1 451 ? -24.281 44.938 15.547 1 92.25 451 ASP B N 1
ATOM 7373 C CA . ASP B 1 451 ? -24.984 45.75 14.539 1 92.25 451 ASP B CA 1
ATOM 7374 C C . ASP B 1 451 ? -24.047 46.125 13.391 1 92.25 451 ASP B C 1
ATOM 7376 O O . ASP B 1 451 ? -24.438 46.062 12.227 1 92.25 451 ASP B O 1
ATOM 7380 N N . ALA B 1 452 ? -22.891 46.438 13.773 1 92.56 452 ALA B N 1
ATOM 7381 C CA . ALA B 1 452 ? -21.906 46.812 12.758 1 92.56 452 ALA B CA 1
ATOM 7382 C C . ALA B 1 452 ? -21.562 45.594 11.883 1 92.56 452 ALA B C 1
ATOM 7384 O O . ALA B 1 452 ? -21.438 45.75 10.664 1 92.56 452 ALA B O 1
ATOM 7385 N N . VAL B 1 453 ? -21.438 44.469 12.508 1 93.94 453 VAL B N 1
ATOM 7386 C CA . VAL B 1 453 ? -21.109 43.281 11.758 1 93.94 453 VAL B CA 1
ATOM 7387 C C . VAL B 1 453 ? -22.266 42.875 10.852 1 93.94 453 VAL B C 1
ATOM 7389 O O . VAL B 1 453 ? -22.062 42.469 9.703 1 93.94 453 VAL B O 1
ATOM 7392 N N . ALA B 1 454 ? -23.453 43 11.344 1 92.44 454 ALA B N 1
ATOM 7393 C CA . ALA B 1 454 ? -24.641 42.688 10.547 1 92.44 454 ALA B CA 1
ATOM 7394 C C . ALA B 1 454 ? -24.75 43.625 9.344 1 92.44 454 ALA B C 1
ATOM 7396 O O . ALA B 1 454 ? -25.141 43.188 8.25 1 92.44 454 ALA B O 1
ATOM 7397 N N . GLU B 1 455 ? -24.453 44.812 9.594 1 91.12 455 GLU B N 1
ATOM 7398 C CA . GLU B 1 455 ? -24.453 45.781 8.5 1 91.12 455 GLU B CA 1
ATOM 7399 C C . GLU B 1 455 ? -23.422 45.438 7.441 1 91.12 455 GLU B C 1
ATOM 7401 O O . GLU B 1 455 ? -23.656 45.625 6.246 1 91.12 455 GLU B O 1
ATOM 7406 N N . LEU B 1 456 ? -22.312 45.062 7.918 1 90.06 456 LEU B N 1
ATOM 7407 C CA . LEU B 1 456 ? -21.281 44.594 7.004 1 90.06 456 LEU B CA 1
ATOM 7408 C C . LEU B 1 456 ? -21.797 43.469 6.145 1 90.06 456 LEU B C 1
ATOM 7410 O O . LEU B 1 456 ? -21.578 43.438 4.93 1 90.06 456 LEU B O 1
ATOM 7414 N N . ALA B 1 457 ? -22.422 42.5 6.77 1 90.5 457 ALA B N 1
ATOM 7415 C CA . ALA B 1 457 ? -22.984 41.375 6.055 1 90.5 457 ALA B CA 1
ATOM 7416 C C . ALA B 1 457 ? -24.047 41.812 5.043 1 90.5 457 ALA B C 1
ATOM 7418 O O . ALA B 1 457 ? -24.094 41.312 3.922 1 90.5 457 ALA B O 1
ATOM 7419 N N . ARG B 1 458 ? -24.859 42.781 5.41 1 86.06 458 ARG B N 1
ATOM 7420 C CA . ARG B 1 458 ? -25.906 43.281 4.535 1 86.06 458 ARG B CA 1
ATOM 7421 C C . ARG B 1 458 ? -25.312 43.938 3.301 1 86.06 458 ARG B C 1
ATOM 7423 O O . ARG B 1 458 ? -25.875 43.844 2.207 1 86.06 458 ARG B O 1
ATOM 7430 N N . ARG B 1 459 ? -24.266 44.5 3.52 1 84.62 459 ARG B N 1
ATOM 7431 C CA . ARG B 1 459 ? -23.625 45.219 2.434 1 84.62 459 ARG B CA 1
ATOM 7432 C C . ARG B 1 459 ? -22.906 44.281 1.481 1 84.62 459 ARG B C 1
ATOM 7434 O O . ARG B 1 459 ? -22.906 44.5 0.268 1 84.62 459 ARG B O 1
ATOM 7441 N N . GLU B 1 460 ? -22.344 43.25 1.999 1 81.88 460 GLU B N 1
ATOM 7442 C CA . GLU B 1 460 ? -21.375 42.469 1.221 1 81.88 460 GLU B CA 1
ATOM 7443 C C . GLU B 1 460 ? -21.984 41.156 0.764 1 81.88 460 GLU B C 1
ATOM 7445 O O . GLU B 1 460 ? -21.453 40.5 -0.139 1 81.88 460 GLU B O 1
ATOM 7450 N N . LEU B 1 461 ? -23.062 40.812 1.415 1 82.5 461 LEU B N 1
ATOM 7451 C CA . LEU B 1 461 ? -23.609 39.469 1.124 1 82.5 461 LEU B CA 1
ATOM 7452 C C . LEU B 1 461 ? -25.031 39.594 0.601 1 82.5 461 LEU B C 1
ATOM 7454 O O . LEU B 1 461 ? -25.797 40.469 1.021 1 82.5 461 LEU B O 1
ATOM 7458 N N . ALA B 1 462 ? -25.359 38.688 -0.324 1 78 462 ALA B N 1
ATOM 7459 C CA . ALA B 1 462 ? -26.766 38.594 -0.735 1 78 462 ALA B CA 1
ATOM 7460 C C . ALA B 1 462 ? -27.656 38.219 0.448 1 78 462 ALA B C 1
ATOM 7462 O O . ALA B 1 462 ? -27.203 37.562 1.396 1 78 462 ALA B O 1
ATOM 7463 N N . PRO B 1 463 ? -28.891 38.656 0.438 1 80.38 463 PRO B N 1
ATOM 7464 C CA . PRO B 1 463 ? -29.812 38.469 1.568 1 80.38 463 PRO B CA 1
ATOM 7465 C C . PRO B 1 463 ? -29.891 37 2.035 1 80.38 463 PRO B C 1
ATOM 7467 O O . PRO B 1 463 ? -29.875 36.75 3.238 1 80.38 463 PRO B O 1
ATOM 7470 N N . TYR B 1 464 ? -29.906 36.062 1.077 1 74.31 464 TYR B N 1
ATOM 7471 C CA . TYR B 1 464 ? -30.094 34.656 1.467 1 74.31 464 TYR B CA 1
ATOM 7472 C C . TYR B 1 464 ? -28.828 34.094 2.1 1 74.31 464 TYR B C 1
ATOM 7474 O O . TYR B 1 464 ? -28.859 33.062 2.748 1 74.31 464 TYR B O 1
ATOM 7482 N N . LYS B 1 465 ? -27.672 34.781 1.996 1 78.31 465 LYS B N 1
ATOM 7483 C CA . LYS B 1 465 ? -26.406 34.312 2.547 1 78.31 465 LYS B CA 1
ATOM 7484 C C . LYS B 1 465 ? -26.188 34.844 3.955 1 78.31 465 LYS B C 1
ATOM 7486 O O . LYS B 1 465 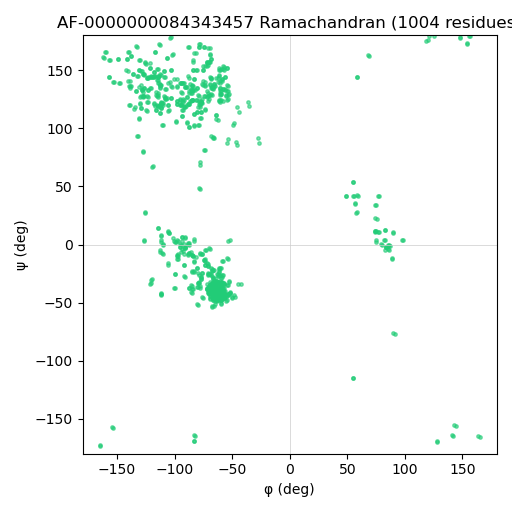? -25.328 34.375 4.695 1 78.31 465 LYS B O 1
ATOM 7491 N N . ARG B 1 466 ? -26.938 35.875 4.289 1 87.06 466 ARG B N 1
ATOM 7492 C CA . ARG B 1 466 ? -26.688 36.594 5.543 1 87.06 466 ARG B CA 1
ATOM 7493 C C . ARG B 1 466 ? -27.031 35.719 6.742 1 87.06 466 ARG B C 1
ATOM 7495 O O . ARG B 1 466 ? -28.031 35 6.734 1 87.06 466 ARG B O 1
ATOM 7502 N N . PRO B 1 467 ? -26.125 35.719 7.73 1 93.25 467 PRO B N 1
ATOM 7503 C CA . PRO B 1 467 ? -26.453 34.969 8.938 1 93.25 467 PRO B CA 1
ATOM 7504 C C . PRO B 1 467 ? -27.766 35.406 9.578 1 93.25 467 PRO B C 1
ATOM 7506 O O . PRO B 1 467 ? -28.031 36.625 9.664 1 93.25 467 PRO B O 1
ATOM 7509 N N . ALA B 1 468 ? -28.531 34.406 9.922 1 88.06 468 ALA B N 1
ATOM 7510 C CA . ALA B 1 468 ? -29.766 34.688 10.648 1 88.06 468 ALA B CA 1
ATOM 7511 C C . ALA B 1 468 ? -29.484 35 12.117 1 88.06 468 ALA B C 1
ATOM 7513 O O . ALA B 1 468 ? -30.25 35.688 12.781 1 88.06 468 ALA B O 1
ATOM 7514 N N . ARG B 1 469 ? -28.422 34.438 12.578 1 90.5 469 ARG B N 1
ATOM 7515 C CA . ARG B 1 469 ? -28.047 34.562 13.984 1 90.5 469 ARG B CA 1
ATOM 7516 C C . ARG B 1 469 ? -26.531 34.781 14.125 1 90.5 469 ARG B C 1
ATOM 7518 O O . ARG B 1 469 ? -25.75 34.156 13.391 1 90.5 469 ARG B O 1
ATOM 7525 N N . TYR B 1 470 ? -26.281 35.781 15.016 1 93.75 470 TYR B N 1
ATOM 7526 C CA . TYR B 1 470 ? -24.891 36.031 15.398 1 93.75 470 TYR B CA 1
ATOM 7527 C C . TYR B 1 470 ? -24.672 35.719 16.875 1 93.75 470 TYR B C 1
ATOM 7529 O O . TYR B 1 470 ? -25.438 36.125 17.734 1 93.75 470 TYR B O 1
ATOM 7537 N N . VAL B 1 471 ? -23.688 34.938 17.078 1 92.06 471 VAL B N 1
ATOM 7538 C CA . VAL B 1 471 ? -23.328 34.562 18.453 1 92.06 471 VAL B CA 1
ATOM 7539 C C . VAL B 1 471 ? -21.859 34.938 18.719 1 92.06 471 VAL B C 1
ATOM 7541 O O . VAL B 1 471 ? -21 34.625 17.891 1 92.06 471 VAL B O 1
ATOM 7544 N N . VAL B 1 472 ? -21.672 35.688 19.797 1 93.12 472 VAL B N 1
ATOM 7545 C CA . VAL B 1 472 ? -20.297 36 20.156 1 93.12 472 VAL B CA 1
ATOM 7546 C C . VAL B 1 472 ? -19.797 35 21.203 1 93.12 472 VAL B C 1
ATOM 7548 O O . VAL B 1 472 ? -20.484 34.75 22.203 1 93.12 472 VAL B O 1
ATOM 7551 N N . ARG B 1 473 ? -18.703 34.406 20.828 1 90 473 ARG B N 1
ATOM 7552 C CA . ARG B 1 473 ? -18.047 33.469 21.75 1 90 473 ARG B CA 1
ATOM 7553 C C . ARG B 1 473 ? -16.578 33.844 21.938 1 90 473 ARG B C 1
ATOM 7555 O O . ARG B 1 473 ? -15.945 34.375 21.016 1 90 473 ARG B O 1
ATOM 7562 N N . ALA B 1 474 ? -16.094 33.594 23.156 1 87.94 474 ALA B N 1
ATOM 7563 C CA . ALA B 1 474 ? -14.664 33.719 23.391 1 87.94 474 ALA B CA 1
ATOM 7564 C C . ALA B 1 474 ? -13.875 32.594 22.734 1 87.94 474 ALA B C 1
ATOM 7566 O O . ALA B 1 474 ? -14.438 31.547 22.422 1 87.94 474 ALA B O 1
ATOM 7567 N N . GLU B 1 475 ? -12.617 32.906 22.422 1 84.81 475 GLU B N 1
ATOM 7568 C CA . GLU B 1 475 ? -11.742 31.953 21.719 1 84.81 475 GLU B CA 1
ATOM 7569 C C . GLU B 1 475 ? -11.688 30.609 22.438 1 84.81 475 GLU B C 1
ATOM 7571 O O . GLU B 1 475 ? -11.641 29.562 21.797 1 84.81 475 GLU B O 1
ATOM 7576 N N . ASP B 1 476 ? -11.742 30.656 23.766 1 82.19 476 ASP B N 1
ATOM 7577 C CA . ASP B 1 476 ? -11.633 29.422 24.547 1 82.19 476 ASP B CA 1
ATOM 7578 C C . ASP B 1 476 ? -12.945 28.641 24.531 1 82.19 476 ASP B C 1
ATOM 7580 O O . ASP B 1 476 ? -12.992 27.5 24.984 1 82.19 476 ASP B O 1
ATOM 7584 N N . GLU B 1 477 ? -13.992 29.328 23.922 1 81.25 477 GLU B N 1
ATOM 7585 C CA . GLU B 1 477 ? -15.312 28.703 23.938 1 81.25 477 GLU B CA 1
ATOM 7586 C C . GLU B 1 477 ? -15.594 27.984 22.625 1 81.25 477 GLU B C 1
ATOM 7588 O O . GLU B 1 477 ? -16.594 27.281 22.5 1 81.25 477 GLU B O 1
ATOM 7593 N N . ILE B 1 478 ? -14.836 28.125 21.625 1 81.69 478 ILE B N 1
ATOM 7594 C CA . ILE B 1 478 ? -15.195 27.578 20.312 1 81.69 478 ILE B CA 1
ATOM 7595 C C . ILE B 1 478 ? -14.562 26.203 20.125 1 81.69 478 ILE B C 1
ATOM 7597 O O . ILE B 1 478 ? -14.906 25.484 19.188 1 81.69 478 ILE B O 1
ATOM 7601 N N . GLY B 1 479 ? -13.875 25.734 21 1 76.31 479 GLY B N 1
ATOM 7602 C CA . GLY B 1 479 ? -13.219 24.453 20.859 1 76.31 479 GLY B CA 1
ATOM 7603 C C . GLY B 1 479 ? -12.281 24.391 19.672 1 76.31 479 GLY B C 1
ATOM 7604 O O . GLY B 1 479 ? -12.492 25.094 18.672 1 76.31 479 GLY B O 1
ATOM 7605 N N . TRP B 1 480 ? -11.273 23.75 19.781 1 74.5 480 TRP B N 1
ATOM 7606 C CA . TRP B 1 480 ? -10.289 23.609 18.703 1 74.5 480 TRP B CA 1
ATOM 7607 C C . TRP B 1 480 ? -9.961 22.141 18.453 1 74.5 480 TRP B C 1
ATOM 7609 O O . TRP B 1 480 ? -9.891 21.344 19.391 1 74.5 480 TRP B O 1
ATOM 7619 N N . LEU B 1 481 ? -9.992 21.875 17.156 1 65.56 481 LEU B N 1
ATOM 7620 C CA . LEU B 1 481 ? -9.547 20.547 16.766 1 65.56 481 LEU B CA 1
ATOM 7621 C C . LEU B 1 481 ? -8.039 20.406 16.953 1 65.56 481 LEU B C 1
ATOM 7623 O O . LEU B 1 481 ? -7.316 21.391 16.984 1 65.56 481 LEU B O 1
ATOM 7627 N N . PRO B 1 482 ? -7.664 19.141 17.094 1 56.72 482 PRO B N 1
ATOM 7628 C CA . PRO B 1 482 ? -6.227 18.922 17.266 1 56.72 482 PRO B CA 1
ATOM 7629 C C . PRO B 1 482 ? -5.406 19.469 16.094 1 56.72 482 PRO B C 1
ATOM 7631 O O . PRO B 1 482 ? -4.211 19.734 16.25 1 56.72 482 PRO B O 1
ATOM 7634 N N . THR B 1 483 ? -6.121 19.75 15.055 1 56.19 483 THR B N 1
ATOM 7635 C CA . THR B 1 483 ? -5.441 20.281 13.875 1 56.19 483 THR B CA 1
ATOM 7636 C C . THR B 1 483 ? -5.332 21.797 13.953 1 56.19 483 THR B C 1
ATOM 7638 O O . THR B 1 483 ? -4.75 22.422 13.062 1 56.19 483 THR B O 1
ATOM 7641 N N . GLY B 1 484 ? -5.816 22.422 15.031 1 59.94 484 GLY B N 1
ATOM 7642 C CA . GLY B 1 484 ? -5.754 23.875 15.195 1 59.94 484 GLY B CA 1
ATOM 7643 C C . GLY B 1 484 ? -6.91 24.594 14.531 1 59.94 484 GLY B C 1
ATOM 7644 O O . GLY B 1 484 ? -6.949 25.828 14.523 1 59.94 484 GLY B O 1
ATOM 7645 N N . LYS B 1 485 ? -7.688 23.734 13.945 1 69.12 485 LYS B N 1
ATOM 7646 C CA . LYS B 1 485 ? -8.867 24.328 13.328 1 69.12 485 LYS B CA 1
ATOM 7647 C C . LYS B 1 485 ? -10.016 24.438 14.328 1 69.12 485 LYS B C 1
ATOM 7649 O O . LYS B 1 485 ? -10.094 23.656 15.281 1 69.12 485 LYS B O 1
ATOM 7654 N N . PRO B 1 486 ? -10.805 25.562 14.211 1 73.56 486 PRO B N 1
ATOM 7655 C CA . PRO B 1 486 ? -11.992 25.625 15.07 1 73.56 486 PRO B CA 1
ATOM 7656 C C . PRO B 1 486 ? -12.922 24.422 14.883 1 73.56 486 PRO B C 1
ATOM 7658 O O . PRO B 1 486 ? -13.086 23.938 13.758 1 73.56 486 PRO B O 1
ATOM 7661 N N . ASP B 1 487 ? -13.359 23.844 15.961 1 76.81 487 ASP B N 1
ATOM 7662 C CA . ASP B 1 487 ? -14.297 22.719 15.938 1 76.81 487 ASP B CA 1
ATOM 7663 C C . ASP B 1 487 ? -15.703 23.203 15.57 1 76.81 487 ASP B C 1
ATOM 7665 O O . ASP B 1 487 ? -16.578 23.281 16.438 1 76.81 487 ASP B O 1
ATOM 7669 N N . LYS B 1 488 ? -15.93 23.375 14.258 1 79.75 488 LYS B N 1
ATOM 7670 C CA . LYS B 1 488 ? -17.219 23.906 13.805 1 79.75 488 LYS B CA 1
ATOM 7671 C C . LYS B 1 488 ? -18.344 22.922 14.109 1 79.75 488 LYS B C 1
ATOM 7673 O O . LYS B 1 488 ? -19.453 23.328 14.438 1 79.75 488 LYS B O 1
ATOM 7678 N N . ARG B 1 489 ? -18.062 21.766 14.023 1 76.12 489 ARG B N 1
ATOM 7679 C CA . ARG B 1 489 ? -19.094 20.766 14.281 1 76.12 489 ARG B CA 1
ATOM 7680 C C . ARG B 1 489 ? -19.531 20.812 15.742 1 76.12 489 ARG B C 1
ATOM 7682 O O . ARG B 1 489 ? -20.734 20.734 16.047 1 76.12 489 ARG B O 1
ATOM 7689 N N . GLY B 1 490 ? -18.453 20.719 16.531 1 79 490 GLY B N 1
ATOM 7690 C CA . GLY B 1 490 ? -18.75 20.859 17.938 1 79 490 GLY B CA 1
ATOM 7691 C C . GLY B 1 490 ? -19.531 22.125 18.266 1 79 490 GLY B C 1
ATOM 7692 O O . GLY B 1 490 ? -20.469 22.094 19.062 1 79 490 GLY B O 1
ATOM 7693 N N . LEU B 1 491 ? -19.141 23.156 17.688 1 83.38 491 LEU B N 1
ATOM 7694 C CA . LEU B 1 491 ? -19.797 24.438 17.906 1 83.38 491 LEU B CA 1
ATOM 7695 C C . LEU B 1 491 ? -21.266 24.375 17.484 1 83.38 491 LEU B C 1
ATOM 7697 O O . LEU B 1 491 ? -22.141 24.906 18.172 1 83.38 491 LEU B O 1
ATOM 7701 N N . LYS B 1 492 ? -21.438 23.734 16.344 1 84.5 492 LYS B N 1
ATOM 7702 C CA . LYS B 1 492 ? -22.797 23.562 15.852 1 84.5 492 LYS B CA 1
ATOM 7703 C C . LYS B 1 492 ? -23.641 22.75 16.828 1 84.5 492 LYS B C 1
ATOM 7705 O O . LYS B 1 492 ? -24.766 23.109 17.141 1 84.5 492 LYS B O 1
ATOM 7710 N N . SER B 1 493 ? -23.047 21.703 17.297 1 84 493 SER B N 1
ATOM 7711 C CA . SER B 1 493 ? -23.734 20.859 18.266 1 84 493 SER B CA 1
ATOM 7712 C C . SER B 1 493 ? -24.078 21.625 19.531 1 84 493 SER B C 1
ATOM 7714 O O . SER B 1 493 ? -25.188 21.516 20.062 1 84 493 SER B O 1
ATOM 7716 N N . ASP B 1 494 ? -23.094 22.328 20.016 1 82.44 494 ASP B N 1
ATOM 7717 C CA . ASP B 1 494 ? -23.312 23.156 21.219 1 82.44 494 ASP B CA 1
ATOM 7718 C C . ASP B 1 494 ? -24.422 24.172 21 1 82.44 494 ASP B C 1
ATOM 7720 O O . ASP B 1 494 ? -25.25 24.406 21.875 1 82.44 494 ASP B O 1
ATOM 7724 N N . TYR B 1 495 ? -24.375 24.781 19.875 1 83.75 495 TYR B N 1
ATOM 7725 C CA . TYR B 1 495 ? -25.391 25.781 19.547 1 83.75 495 TYR B CA 1
ATOM 7726 C C . TYR B 1 495 ? -26.781 25.156 19.531 1 83.75 495 TYR B C 1
ATOM 7728 O O . TYR B 1 495 ? -27.719 25.734 20.109 1 83.75 495 TYR B O 1
ATOM 7736 N N . LEU B 1 496 ? -26.859 24 18.969 1 83.06 496 LEU B N 1
ATOM 7737 C CA . LEU B 1 496 ? -28.141 23.328 18.875 1 83.06 496 LEU B CA 1
ATOM 7738 C C . LEU B 1 496 ? -28.625 22.891 20.266 1 83.06 496 LEU B C 1
ATOM 7740 O O . LEU B 1 496 ? -29.828 22.984 20.562 1 83.06 496 LEU B O 1
ATOM 7744 N N . ALA B 1 497 ? -27.672 22.469 21.016 1 78.88 497 ALA B N 1
ATOM 7745 C CA . ALA B 1 497 ? -28.016 22.078 22.375 1 78.88 497 ALA B CA 1
ATOM 7746 C C . ALA B 1 497 ? -28.531 23.281 23.172 1 78.88 497 ALA B C 1
ATOM 7748 O O . ALA B 1 497 ? -29.484 23.156 23.953 1 78.88 497 ALA B O 1
ATOM 7749 N N . SER B 1 498 ? -27.891 24.344 22.969 1 74.69 498 SER B N 1
ATOM 7750 C CA . SER B 1 498 ? -28.281 25.562 23.672 1 74.69 498 SER B CA 1
ATOM 7751 C C . SER B 1 498 ? -29.641 26.062 23.203 1 74.69 498 SER B C 1
ATOM 7753 O O . SER B 1 498 ? -30.438 26.547 24 1 74.69 498 SER B O 1
ATOM 7755 N N . GLU B 1 499 ? -29.922 25.938 22.016 1 72.62 499 GLU B N 1
ATOM 7756 C CA . GLU B 1 499 ? -31.219 26.344 21.469 1 72.62 499 GLU B CA 1
ATOM 7757 C C . GLU B 1 499 ? -32.344 25.469 22 1 72.62 499 GLU B C 1
ATOM 7759 O O . GLU B 1 499 ? -33.438 25.953 22.281 1 72.62 499 GLU B O 1
ATOM 7764 N N . GLU B 1 500 ? -32.031 24.266 22 1 65.44 500 GLU B N 1
ATOM 7765 C CA . GLU B 1 500 ? -33 23.344 22.547 1 65.44 500 GLU B CA 1
ATOM 7766 C C . GLU B 1 500 ? -33.312 23.656 24.016 1 65.44 500 GLU B C 1
ATOM 7768 O O . GLU B 1 500 ? -34.438 23.562 24.453 1 65.44 500 GLU B O 1
ATOM 7773 N N . MET B 1 501 ? -32.312 23.984 24.656 1 58.38 501 MET B N 1
ATOM 7774 C CA . MET B 1 501 ? -32.5 24.328 26.062 1 58.38 501 MET B CA 1
ATOM 7775 C C . MET B 1 501 ? -33.281 25.609 26.234 1 58.38 501 MET B C 1
ATOM 7777 O O . MET B 1 501 ? -34.094 25.734 27.141 1 58.38 501 MET B O 1
ATOM 7781 N N . MET B 1 502 ? -33.062 26.438 25.344 1 54.34 502 MET B N 1
ATOM 7782 C CA . MET B 1 502 ? -33.781 27.719 25.406 1 54.34 502 MET B CA 1
ATOM 7783 C C . MET B 1 502 ? -35.25 27.547 24.953 1 54.34 502 MET B C 1
ATOM 7785 O O . MET B 1 502 ? -36.094 28.344 25.344 1 54.34 502 MET B O 1
ATOM 7789 N N . ALA B 1 503 ? -35.562 26.594 24.188 1 55.5 503 ALA B N 1
ATOM 7790 C CA . ALA B 1 503 ? -36.906 26.328 23.719 1 55.5 503 ALA B CA 1
ATOM 7791 C C . ALA B 1 503 ? -37.719 25.516 24.75 1 55.5 503 ALA B C 1
ATOM 7793 O O . ALA B 1 503 ? -38.938 25.469 24.703 1 55.5 503 ALA B O 1
ATOM 7794 N N . ARG B 1 504 ? -37.156 24.938 25.672 1 46.5 504 ARG B N 1
ATOM 7795 C CA . ARG B 1 504 ? -37.844 24.328 26.797 1 46.5 504 ARG B CA 1
ATOM 7796 C C . ARG B 1 504 ? -38.125 25.359 27.891 1 46.5 504 ARG B C 1
ATOM 7798 O O . ARG B 1 504 ? -39.188 25.328 28.531 1 46.5 504 ARG B O 1
#

Radius of gyration: 31.92 Å; Cα contacts (8 Å, |Δi|>4): 2088; chains: 2; bounding box: 74×97×78 Å

InterPro domains:
  IPR000873 AMP-dependent synthetase/ligase domain [PF00501] (23-303)
  IPR025110 AMP-binding enzyme, C-terminal domain [PF13193] (408-472)
  IPR042099 ANL, N-terminal domain [G3DSA:3.40.50.12780] (4-393)
  IPR045851 AMP-binding enzyme domain superfamily [G3DSA:3.30.300.30] (394-502)
  IPR050237 ATP-dependent AMP-binding enzyme [PTHR43767] (325-493)